Protein AF-0000000085148956 (afdb_homodimer)

InterPro domains:
  IPR012394 Aldehyde dehydrogenase NAD(P)-dependent [PIRSF036492] (7-465)
  IPR012394 Aldehyde dehydrogenase NAD(P)-dependent [PTHR43570] (8-447)
  IPR015590 Aldehyde dehydrogenase domain [PF00171] (9-443)
  IPR016161 Aldehyde/histidinol dehydrogenase [SSF53720] (9-468)
  IPR016162 Aldehyde dehydrogenase, N-terminal [G3DSA:3.40.605.10] (20-441)
  IPR016163 Aldehyde dehydrogenase, C-terminal [G3DSA:3.40.309.10] (222-423)
  IPR029510 Aldehyde dehydrogenase, glutamic acid active site [PS00687] (218-225)

Secondary structure (DSSP, 8-state):
-HHHHHHHHHHHHHHHHHHHHHHHHSSS--HHHHHHHHHHHHHHHHHTHHHHHHHHHHHHS---HHHHIIIIIHHHHHHHHHHHHHHHHHHS-EEE--HHHHTTSEEEEEEEE-SEEEEE--SSSTTHHHHHHHHHHHHTT-EEEEE--TT-HHHHHHHHHHHHTT--TTTEEEE---HHHHHHHHTS--SEEEEES-HHHHHHHHHHHHTTT--EEEE-----EEEE-TTS-HHHHHHHHHHHHHGGGG--TTS--EEEEEGGGHHHHHHHHHHHHHHHSSSGGG-SSSPPPSSHHHHHHHHHHHHHHHHTT-EEEESSSSPPP-TTS--PPEEEES--TTSHHHHS---SSEEEEEEESSHHHHHHHHHTSPPPSEEEEE---HHHHHHHHHH---SEEEES-SSGGGG-TTS-B---GGGEE--BSHHHHHHHTEEEEEEEE--S---GGGGSSSP--HHHHHHHHHHT-/-HHHHHHHHHHHHHHHHHHHHHHHHSSS--HHHHHHHHHHHHHHHHHTHHHHHHHHHHHHS---HHHHIIIIIHHHHHHHHHHHHHHHHHHSPEEE--HHHHTTSEEEEEEEE-SEEEEE--SSSTTHHHHHHHHHHHHTT-EEEEE--TT-HHHHHHHHHHHHTT--TTTEEEE---HHHHHHHHTS--SEEEEES-HHHHHHHHHHHHTTT--EEEE-----EEEE-TTS-HHHHHHHHHHHHHGGGG--TTS--EEEEEGGGHHHHHHHHHHHHHHHSSSGGG-SSSPPPSSHHHHHHHHHHHHHHHHTT-EEEESSSSPPP-SSS--PPEEEES--TTSHHHHS---SSEEEEEEESSHHHHHHHHHTSPPPSEEEEE---HHHHHHHHHH---SEEEES-SSGGGG-TTS-B---GGGEE--BSHHHHHHHTEEEEEEEE--S---GGGGSSSP--HHHHHHHHHHT-

Organism: Shewanella frigidimarina (strain NCIMB 400) (NCBI:txid318167)

Nearest PDB structures (foldseek):
  4qgk-assembly1_B  TM=9.631E-01  e=7.681E-47  Homo sapiens
  8bb8-assembly1_A  TM=9.637E-01  e=1.431E-45  Homo sapiens
  4l2o-assembly1_B  TM=9.640E-01  e=5.542E-45  Homo sapiens
  4h7n-assembly1_D  TM=8.938E-01  e=2.015E-32  Trichormus variabilis ATCC 29413
  8hap-assembly1_A  TM=9.141E-01  e=5.790E-31  Sulfurisphaera tokodaii

Sequence (946 aa):
MNMAVDNNQTQLRQLLTDQRARFQSNPAPSYQSRVDKLTQLKQALLDYQQPIIDALINDYGHRSPNDTIISDIMPCVNNINYTIKHLKSWMKPSRRHAGLLLSPSKVSVQYQPLGVIGIIVPWNFPVMLSMGPLTTAIAAGNGAMLKMSEFTPATNAVLRKMLATIFDSNEVELVEGEADVAAAFSALPFDHILFTGSTVVGRHVMRAAADNLTPVTLELGGKSPAIIAPDMPIDTAVERLIFGKCLNAGQICVAPDYVLCPAEKVDAFIAAYQRRFNKMYPNFDTNQDYGNIINDRQYQRLLAVLEDAKAKGATITSAIDGPISITQRKIATQLVTHTTDDMLIMQDEIFGPILPIISYQSVDEAIGYINRNDRPLALYLMSFEQQTQQQVLQQTHSGGVCINDTVFHVAADDAPFGGIGPSGMGHYHGKEGFLTFSHAKTILNSGKINTGIFVHPPYGGVIQKLLIKFFLRMNMAVDNNQTQLRQLLTDQRARFQSNPAPSYQSRVDKLTQLKQALLDYQQPIIDALINDYGHRSPNDTIISDIMPCVNNINYTIKHLKSWMKPSRRHAGLLLSPSKVSVQYQPLGVIGIIVPWNFPVMLSMGPLTTAIAAGNGAMLKMSEFTPATNAVLRKMLATIFDSNEVELVEGEADVAAAFSALPFDHILFTGSTVVGRHVMRAAADNLTPVTLELGGKSPAIIAPDMPIDTAVERLIFGKCLNAGQICVAPDYVLCPAEKVDAFIAAYQRRFNKMYPNFDTNQDYGNIINDRQYQRLLAVLEDAKAKGATITSAIDGPISITQRKIATQLVTHTTDDMLIMQDEIFGPILPIISYQSVDEAIGYINRNDRPLALYLMSFEQQTQQQVLQQTHSGGVCINDTVFHVAADDAPFGGIGPSGMGHYHGKEGFLTFSHAKTILNSGKINTGIFVHPPYGGVIQKLLIKFFLR

Solvent-accessible surface area (backbone atoms only — not comparable to full-atom values): 46995 Å² total; per-residue (Å²): 112,67,64,58,48,51,50,49,44,52,50,51,51,50,49,50,52,47,26,49,52,51,33,67,76,50,56,61,58,50,71,66,61,33,44,52,52,48,52,50,49,45,51,43,53,63,74,40,42,65,61,44,41,53,18,42,21,62,38,24,72,33,45,17,58,64,56,43,42,62,62,20,48,32,53,34,42,44,41,44,54,53,42,61,74,44,44,68,65,69,62,46,66,41,79,32,63,36,56,78,88,44,42,86,29,46,31,30,36,35,67,36,40,60,44,40,33,34,37,39,26,43,62,74,42,51,54,25,60,41,50,43,59,46,47,23,29,37,65,26,40,28,33,35,39,34,40,41,36,67,70,27,56,50,36,50,53,50,50,46,57,50,48,55,76,78,38,54,67,45,40,40,34,77,42,78,44,54,71,68,48,50,54,47,57,40,50,48,74,36,55,27,36,40,38,40,48,54,48,71,56,47,30,50,42,43,34,38,15,14,79,56,51,28,49,69,32,34,39,30,30,32,63,6,41,27,38,45,39,91,80,37,56,54,64,58,45,39,65,37,40,49,55,31,31,47,50,65,28,7,44,40,58,55,16,55,38,31,35,40,30,41,57,91,44,45,69,58,39,53,53,43,41,24,55,51,46,42,65,36,39,52,67,58,95,73,30,66,76,58,27,24,42,61,44,67,67,62,38,51,50,53,52,50,32,52,51,47,30,46,75,70,61,25,46,79,44,59,35,50,91,70,81,74,58,77,86,64,44,36,62,67,42,32,37,31,33,66,74,52,75,86,29,57,66,63,67,48,66,68,61,33,33,49,36,41,46,42,67,37,90,42,73,65,53,47,48,51,55,54,68,75,45,76,39,14,24,26,38,26,36,26,55,88,49,65,67,60,52,50,50,52,61,56,69,51,69,46,8,27,31,21,32,44,36,44,57,59,56,73,70,27,46,56,38,45,48,35,19,37,56,66,2,16,35,56,49,29,43,42,67,47,16,28,49,62,39,26,42,66,23,28,34,26,42,37,63,92,72,70,62,66,63,61,76,42,59,62,76,83,46,69,65,43,52,51,51,51,55,59,50,65,104,112,68,62,62,48,48,49,47,43,52,51,52,52,50,48,50,51,46,25,49,54,50,33,66,76,49,56,61,58,52,72,65,60,34,47,51,52,48,51,50,50,46,51,43,53,63,74,40,42,66,62,45,41,54,18,43,20,60,37,25,73,34,44,18,59,65,56,42,42,61,63,21,48,34,52,34,42,45,41,45,54,54,42,60,74,44,43,69,65,67,63,47,65,42,80,34,63,36,55,80,87,42,41,87,30,45,30,32,36,36,68,36,39,59,44,39,34,36,37,37,26,43,60,74,42,51,54,25,60,42,50,43,59,46,48,23,28,37,65,26,42,28,33,36,40,35,39,42,37,67,71,28,57,50,38,49,53,50,50,47,55,52,47,56,75,78,36,54,68,46,41,42,34,77,41,79,45,54,71,67,49,49,54,49,57,41,50,47,74,38,56,27,35,38,39,43,49,52,50,71,57,47,29,51,41,41,34,38,15,14,80,56,53,27,50,69,31,34,40,30,29,32,62,7,42,27,39,46,39,92,81,38,57,55,64,59,46,38,65,37,39,49,55,32,30,47,50,67,29,6,44,39,59,54,17,56,39,32,34,40,29,40,57,90,43,47,68,59,39,54,55,42,42,25,56,51,45,42,65,34,39,53,67,59,94,72,32,66,75,58,25,25,42,59,42,67,68,62,38,52,50,53,52,50,32,52,50,46,30,46,74,71,60,26,46,78,44,60,35,52,89,72,82,74,57,78,86,63,44,36,62,66,43,31,38,31,32,66,74,52,76,86,31,59,67,63,67,48,64,67,62,33,33,51,37,39,46,42,67,36,90,42,73,67,54,47,46,51,56,54,68,75,46,77,38,13,26,26,37,28,36,28,55,85,48,65,69,59,53,50,50,53,61,57,68,51,70,47,8,27,32,22,32,45,37,43,56,57,56,73,70,26,47,56,38,44,46,36,20,38,56,67,2,17,36,55,52,29,42,44,66,46,17,27,50,63,38,27,41,66,22,26,34,26,41,38,63,93,71,69,64,67,65,61,76,41,58,61,76,85,46,69,66,43,52,50,52,52,55,58,51,66,106

Radius of gyration: 29.48 Å; Cα contacts (8 Å, |Δi|>4): 2085; chains: 2; bounding box: 59×90×70 Å

Structure (mmCIF, N/CA/C/O backbone):
data_AF-0000000085148956-model_v1
#
loop_
_entity.id
_entity.type
_entity.pdbx_description
1 polymer 'Aldehyde dehydrogenase'
#
loop_
_atom_site.group_PDB
_atom_site.id
_atom_site.type_symbol
_atom_site.label_atom_id
_atom_site.label_alt_id
_atom_site.label_comp_id
_atom_site.label_asym_id
_atom_site.label_entity_id
_atom_site.label_seq_id
_atom_site.pdbx_PDB_ins_code
_atom_site.Cartn_x
_atom_site.Cartn_y
_atom_site.Cartn_z
_atom_site.occupancy
_atom_site.B_iso_or_equiv
_atom_site.auth_seq_id
_atom_site.auth_comp_id
_atom_site.auth_asym_id
_atom_site.auth_atom_id
_atom_site.pdbx_PDB_model_num
ATOM 1 N N . MET A 1 1 ? 28.422 -18.906 16 1 37.22 1 MET A N 1
ATOM 2 C CA . MET A 1 1 ? 27.078 -18.703 15.477 1 37.22 1 MET A CA 1
ATOM 3 C C . MET A 1 1 ? 26.641 -17.266 15.664 1 37.22 1 MET A C 1
ATOM 5 O O . MET A 1 1 ? 26.094 -16.641 14.734 1 37.22 1 MET A O 1
ATOM 9 N N . ASN A 1 2 ? 27.078 -16.703 16.891 1 45.78 2 ASN A N 1
ATOM 10 C CA . ASN A 1 2 ? 26.75 -15.32 17.234 1 45.78 2 ASN A CA 1
ATOM 11 C C . ASN A 1 2 ? 27.672 -14.328 16.516 1 45.78 2 ASN A C 1
ATOM 13 O O . ASN A 1 2 ? 27.219 -13.281 16.062 1 45.78 2 ASN A O 1
ATOM 17 N N . MET A 1 3 ? 29 -14.82 16.375 1 46.84 3 MET A N 1
ATOM 18 C CA . MET A 1 3 ? 29.938 -13.891 15.773 1 46.84 3 MET A CA 1
ATOM 19 C C . MET A 1 3 ? 29.703 -13.766 14.273 1 46.84 3 MET A C 1
ATOM 21 O O . MET A 1 3 ? 29.844 -12.672 13.711 1 46.84 3 MET A O 1
ATOM 25 N N . ALA A 1 4 ? 29.438 -14.773 13.688 1 51.69 4 ALA A N 1
ATOM 26 C CA . ALA A 1 4 ? 29.188 -14.789 12.25 1 51.69 4 ALA A CA 1
ATOM 27 C C . ALA A 1 4 ? 27.922 -13.992 11.914 1 51.69 4 ALA A C 1
ATOM 29 O O . ALA A 1 4 ? 27.906 -13.25 10.922 1 51.69 4 ALA A O 1
ATOM 30 N N . VAL A 1 5 ? 26.906 -14.188 12.789 1 61.81 5 VAL A N 1
ATOM 31 C CA . VAL A 1 5 ? 25.672 -13.438 12.617 1 61.81 5 VAL A CA 1
ATOM 32 C C . VAL A 1 5 ? 25.953 -11.945 12.789 1 61.81 5 VAL A C 1
ATOM 34 O O . VAL A 1 5 ? 25.453 -11.125 12.016 1 61.81 5 VAL A O 1
ATOM 37 N N . ASP A 1 6 ? 26.781 -11.703 13.766 1 71.81 6 ASP A N 1
ATOM 38 C CA . ASP A 1 6 ? 27.125 -10.305 14.031 1 71.81 6 ASP A CA 1
ATOM 39 C C . ASP A 1 6 ? 27.891 -9.695 12.859 1 71.81 6 ASP A C 1
ATOM 41 O O . ASP A 1 6 ? 27.672 -8.531 12.5 1 71.81 6 ASP A O 1
ATOM 45 N N . ASN A 1 7 ? 28.672 -10.516 12.227 1 77.81 7 ASN A N 1
ATOM 46 C CA . ASN A 1 7 ? 29.453 -10.023 11.094 1 77.81 7 ASN A CA 1
ATOM 47 C C . ASN A 1 7 ? 28.578 -9.805 9.859 1 77.81 7 ASN A C 1
ATOM 49 O O . ASN A 1 7 ? 28.734 -8.805 9.156 1 77.81 7 ASN A O 1
ATOM 53 N N . ASN A 1 8 ? 27.625 -10.641 9.742 1 84.38 8 ASN A N 1
ATOM 54 C CA . ASN A 1 8 ? 26.703 -10.5 8.617 1 84.38 8 ASN A CA 1
ATOM 55 C C . ASN A 1 8 ? 25.797 -9.273 8.781 1 84.38 8 ASN A C 1
ATOM 57 O O . ASN A 1 8 ? 25.578 -8.539 7.824 1 84.38 8 ASN A O 1
ATOM 61 N N . GLN A 1 9 ? 25.391 -9.125 10 1 89.06 9 GLN A N 1
ATOM 62 C CA . GLN A 1 9 ? 24.531 -7.98 10.273 1 89.06 9 GLN A CA 1
ATOM 63 C C . GLN A 1 9 ? 25.266 -6.668 10.023 1 89.06 9 GLN A C 1
ATOM 65 O O . GLN A 1 9 ? 24.703 -5.738 9.445 1 89.06 9 GLN A O 1
ATOM 70 N N . THR A 1 10 ? 26.5 -6.645 10.477 1 92.12 10 THR A N 1
ATOM 71 C CA . THR A 1 10 ? 27.297 -5.438 10.297 1 92.12 10 THR A CA 1
ATOM 72 C C . THR A 1 10 ? 27.562 -5.172 8.812 1 92.12 10 THR A C 1
ATOM 74 O O . THR A 1 10 ? 27.469 -4.027 8.359 1 92.12 10 THR A O 1
ATOM 77 N N . GLN A 1 11 ? 27.828 -6.215 8.094 1 94.38 11 GLN A N 1
ATOM 78 C CA . GLN A 1 11 ? 28.078 -6.078 6.664 1 94.38 11 GLN A CA 1
ATOM 79 C C . GLN A 1 11 ? 26.828 -5.613 5.922 1 94.38 11 GLN A C 1
ATOM 81 O O . GLN A 1 11 ? 26.906 -4.766 5.031 1 94.38 11 GLN A O 1
ATOM 86 N N . LEU A 1 12 ? 25.75 -6.195 6.266 1 97.19 12 LEU A N 1
ATOM 87 C CA . LEU A 1 12 ? 24.484 -5.816 5.641 1 97.19 12 LEU A CA 1
ATOM 88 C C . LEU A 1 12 ? 24.141 -4.355 5.93 1 97.19 12 LEU A C 1
ATOM 90 O O . LEU A 1 12 ? 23.703 -3.631 5.039 1 97.19 12 LEU A O 1
ATOM 94 N N . ARG A 1 13 ? 24.359 -3.9 7.148 1 97.12 13 ARG A N 1
ATOM 95 C CA . ARG A 1 13 ? 24.094 -2.514 7.527 1 97.12 13 ARG A CA 1
ATOM 96 C C . ARG A 1 13 ? 25 -1.56 6.746 1 97.12 13 ARG A C 1
ATOM 98 O O . ARG A 1 13 ? 24.547 -0.492 6.316 1 97.12 13 ARG A O 1
ATOM 105 N N . GLN A 1 14 ? 26.25 -1.973 6.617 1 97.44 14 GLN A N 1
ATOM 106 C CA . GLN A 1 14 ? 27.188 -1.139 5.863 1 97.44 14 GLN A CA 1
ATOM 107 C C . GLN A 1 14 ? 26.766 -1.031 4.402 1 97.44 14 GLN A C 1
ATOM 109 O O . GLN A 1 14 ? 26.844 0.047 3.807 1 97.44 14 GLN A O 1
ATOM 114 N N . LEU A 1 15 ? 26.391 -2.176 3.867 1 97.5 15 LEU A N 1
ATOM 115 C CA . LEU A 1 15 ? 25.938 -2.189 2.482 1 97.5 15 LEU A CA 1
ATOM 116 C C . LEU A 1 15 ? 24.75 -1.245 2.289 1 97.5 15 LEU A C 1
ATOM 118 O O . LEU A 1 15 ? 24.719 -0.468 1.332 1 97.5 15 LEU A O 1
ATOM 122 N N . LEU A 1 16 ? 23.766 -1.281 3.172 1 98.31 16 LEU A N 1
ATOM 123 C CA . LEU A 1 16 ? 22.609 -0.399 3.074 1 98.31 16 LEU A CA 1
ATOM 124 C C . LEU A 1 16 ? 23.031 1.061 3.23 1 98.31 16 LEU A C 1
ATOM 126 O O . LEU A 1 16 ? 22.516 1.932 2.516 1 98.31 16 LEU A O 1
ATOM 130 N N . THR A 1 17 ? 23.891 1.352 4.172 1 97.69 17 THR A N 1
ATOM 131 C CA . THR A 1 17 ? 24.391 2.707 4.387 1 97.69 17 THR A CA 1
ATOM 132 C C . THR A 1 17 ? 25.031 3.254 3.111 1 97.69 17 THR A C 1
ATOM 134 O O . THR A 1 17 ? 24.797 4.402 2.734 1 97.69 17 THR A O 1
ATOM 137 N N . ASP A 1 18 ? 25.859 2.398 2.463 1 97.94 18 ASP A N 1
ATOM 138 C CA . ASP A 1 18 ? 26.516 2.799 1.223 1 97.94 18 ASP A CA 1
ATOM 139 C C . ASP A 1 18 ? 25.484 3.066 0.122 1 97.94 18 ASP A C 1
ATOM 141 O O . ASP A 1 18 ? 25.609 4.031 -0.635 1 97.94 18 ASP A O 1
ATOM 145 N N . GLN A 1 19 ? 24.531 2.217 -0.02 1 98.06 19 GLN A N 1
ATOM 146 C CA . GLN A 1 19 ? 23.484 2.398 -1.025 1 98.06 19 GLN A CA 1
ATOM 147 C C . GLN A 1 19 ? 22.672 3.66 -0.751 1 98.06 19 GLN A C 1
ATOM 149 O O . GLN A 1 19 ? 22.297 4.371 -1.683 1 98.06 19 GLN A O 1
ATOM 154 N N . ARG A 1 20 ? 22.359 3.941 0.477 1 97.12 20 ARG A N 1
ATOM 155 C CA . ARG A 1 20 ? 21.641 5.148 0.847 1 97.12 20 ARG A CA 1
ATOM 156 C C . ARG A 1 20 ? 22.422 6.398 0.483 1 97.12 20 ARG A C 1
ATOM 158 O O . ARG A 1 20 ? 21.859 7.383 0.003 1 97.12 20 ARG A O 1
ATOM 165 N N . ALA A 1 21 ? 23.719 6.355 0.776 1 96.81 21 ALA A N 1
ATOM 166 C CA . ALA A 1 21 ? 24.578 7.484 0.431 1 96.81 21 ALA A CA 1
ATOM 167 C C . ALA A 1 21 ? 24.562 7.742 -1.073 1 96.81 21 ALA A C 1
ATOM 169 O O . ALA A 1 21 ? 24.484 8.891 -1.512 1 96.81 21 ALA A O 1
ATOM 170 N N . ARG A 1 22 ? 24.656 6.676 -1.801 1 96.5 22 ARG A N 1
ATOM 171 C CA . ARG A 1 22 ? 24.594 6.809 -3.252 1 96.5 22 ARG A CA 1
ATOM 172 C C . ARG A 1 22 ? 23.25 7.402 -3.689 1 96.5 22 ARG A C 1
ATOM 174 O O . ARG A 1 22 ? 23.219 8.281 -4.551 1 96.5 22 ARG A O 1
ATOM 181 N N . PHE A 1 23 ? 22.172 6.938 -3.156 1 96.44 23 PHE A N 1
ATOM 182 C CA . PHE A 1 23 ? 20.844 7.441 -3.482 1 96.44 23 PHE A CA 1
ATOM 183 C C . PHE A 1 23 ? 20.734 8.93 -3.172 1 96.44 23 PHE A C 1
ATOM 185 O O . PHE A 1 23 ? 20.188 9.695 -3.973 1 96.44 23 PHE A O 1
ATOM 192 N N . GLN A 1 24 ? 21.203 9.32 -2.031 1 94.25 24 GLN A N 1
ATOM 193 C CA . GLN A 1 24 ? 21.109 10.703 -1.584 1 94.25 24 GLN A CA 1
ATOM 194 C C . GLN A 1 24 ? 21.875 11.633 -2.518 1 94.25 24 GLN A C 1
ATOM 196 O O . GLN A 1 24 ? 21.5 12.797 -2.688 1 94.25 24 GLN A O 1
ATOM 201 N N . SER A 1 25 ? 22.922 11.078 -3.115 1 94 25 SER A N 1
ATOM 202 C CA . SER A 1 25 ? 23.719 11.883 -4.031 1 94 25 SER A CA 1
ATOM 203 C C . SER A 1 25 ? 22.969 12.133 -5.34 1 94 25 SER A C 1
ATOM 205 O O . SER A 1 25 ? 23.266 13.094 -6.055 1 94 25 SER A O 1
ATOM 207 N N . ASN A 1 26 ? 22.047 11.266 -5.68 1 93.56 26 ASN A N 1
ATOM 208 C CA . ASN A 1 26 ? 21.172 11.406 -6.836 1 93.56 26 ASN A CA 1
ATOM 209 C C . ASN A 1 26 ? 19.781 10.859 -6.539 1 93.56 26 ASN A C 1
ATOM 211 O O . ASN A 1 26 ? 19.391 9.82 -7.078 1 93.56 26 ASN A O 1
ATOM 215 N N . PRO A 1 27 ? 18.969 11.656 -5.82 1 94.56 27 PRO A N 1
ATOM 216 C CA . PRO A 1 27 ? 17.719 11.125 -5.266 1 94.56 27 PRO A CA 1
ATOM 217 C C . PRO A 1 27 ? 16.594 11.062 -6.293 1 94.56 27 PRO A C 1
ATOM 219 O O . PRO A 1 27 ? 15.508 10.547 -6 1 94.56 27 PRO A O 1
ATOM 222 N N . ALA A 1 28 ? 16.797 11.531 -7.52 1 94.25 28 ALA A N 1
ATOM 223 C CA . ALA A 1 28 ? 15.805 11.5 -8.594 1 94.25 28 ALA A CA 1
ATOM 224 C C . ALA A 1 28 ? 16.469 11.227 -9.938 1 94.25 28 ALA A C 1
ATOM 226 O O . ALA A 1 28 ? 16.5 12.102 -10.812 1 94.25 28 ALA A O 1
ATOM 227 N N . PRO A 1 29 ? 16.922 10 -10.102 1 96.44 29 PRO A N 1
ATOM 228 C CA . PRO A 1 29 ? 17.562 9.711 -11.383 1 96.44 29 PRO A CA 1
ATOM 229 C C . PRO A 1 29 ? 16.688 10.062 -12.578 1 96.44 29 PRO A C 1
ATOM 231 O O . PRO A 1 29 ? 15.453 9.977 -12.492 1 96.44 29 PRO A O 1
ATOM 234 N N . SER A 1 30 ? 17.297 10.414 -13.672 1 97.25 30 SER A N 1
ATOM 235 C CA . SER A 1 30 ? 16.594 10.844 -14.875 1 97.25 30 SER A CA 1
ATOM 236 C C . SER A 1 30 ? 15.93 9.672 -15.578 1 97.25 30 SER A C 1
ATOM 238 O O . SER A 1 30 ? 16.266 8.516 -15.312 1 97.25 30 SER A O 1
ATOM 240 N N . TYR A 1 31 ? 14.977 10.023 -16.453 1 98.19 31 TYR A N 1
ATOM 241 C CA . TYR A 1 31 ? 14.328 9.039 -17.312 1 98.19 31 TYR A CA 1
ATOM 242 C C . TYR A 1 31 ? 15.352 8.227 -18.078 1 98.19 31 TYR A C 1
ATOM 244 O O . TYR A 1 31 ? 15.289 6.992 -18.094 1 98.19 31 TYR A O 1
ATOM 252 N N . GLN A 1 32 ? 16.359 8.852 -18.672 1 98.5 32 GLN A N 1
ATOM 253 C CA . GLN A 1 32 ? 17.344 8.188 -19.531 1 98.5 32 GLN A CA 1
ATOM 254 C C . GLN A 1 32 ? 18.188 7.219 -18.719 1 98.5 32 GLN A C 1
ATOM 256 O O . GLN A 1 32 ? 18.484 6.109 -19.172 1 98.5 32 GLN A O 1
ATOM 261 N N . SER A 1 33 ? 18.609 7.641 -17.531 1 98 33 SER A N 1
ATOM 262 C CA . SER A 1 33 ? 19.391 6.77 -16.672 1 98 33 SER A CA 1
ATOM 263 C C . SER A 1 33 ? 18.641 5.488 -16.344 1 98 33 SER A C 1
ATOM 265 O O . SER A 1 33 ? 19.219 4.398 -16.344 1 98 33 SER A O 1
ATOM 267 N N . ARG A 1 34 ? 17.359 5.586 -16.047 1 98.62 34 ARG A N 1
ATOM 268 C CA . ARG A 1 34 ? 16.516 4.445 -15.719 1 98.62 34 ARG A CA 1
ATOM 269 C C . ARG A 1 34 ? 16.375 3.506 -16.906 1 98.62 34 ARG A C 1
ATOM 271 O O . ARG A 1 34 ? 16.562 2.293 -16.781 1 98.62 34 ARG A O 1
ATOM 278 N N . VAL A 1 35 ? 16.125 4.082 -18.094 1 98.81 35 VAL A N 1
ATOM 279 C CA . VAL A 1 35 ? 15.938 3.307 -19.312 1 98.81 35 VAL A CA 1
ATOM 280 C C . VAL A 1 35 ? 17.234 2.594 -19.672 1 98.81 35 VAL A C 1
ATOM 282 O O . VAL A 1 35 ? 17.219 1.432 -20.078 1 98.81 35 VAL A O 1
ATOM 285 N N . ASP A 1 36 ? 18.359 3.248 -19.531 1 98.81 36 ASP A N 1
ATOM 286 C CA . ASP A 1 36 ? 19.656 2.656 -19.844 1 98.81 36 ASP A CA 1
ATOM 287 C C . ASP A 1 36 ? 19.922 1.424 -18.984 1 98.81 36 ASP A C 1
ATOM 289 O O . ASP A 1 36 ? 20.359 0.387 -19.484 1 98.81 36 ASP A O 1
ATOM 293 N N . LYS A 1 37 ? 19.672 1.521 -17.766 1 98.69 37 LYS A N 1
ATOM 294 C CA . LYS A 1 37 ? 19.906 0.409 -16.844 1 98.69 37 LYS A CA 1
ATOM 295 C C . LYS A 1 37 ? 18.984 -0.764 -17.156 1 98.69 37 LYS A C 1
ATOM 297 O O . LYS A 1 37 ? 19.406 -1.921 -17.125 1 98.69 37 LYS A O 1
ATOM 302 N N . LEU A 1 38 ? 17.719 -0.477 -17.469 1 98.88 38 LEU A N 1
ATOM 303 C CA . LEU A 1 38 ? 16.766 -1.524 -17.812 1 98.88 38 LEU A CA 1
ATOM 304 C C . LEU A 1 38 ? 17.172 -2.207 -19.125 1 98.88 38 LEU A C 1
ATOM 306 O O . LEU A 1 38 ? 17.031 -3.426 -19.25 1 98.88 38 LEU A O 1
ATOM 310 N N . THR A 1 39 ? 17.625 -1.406 -20.047 1 98.88 39 THR A N 1
ATOM 311 C CA . THR A 1 39 ? 18.094 -1.952 -21.328 1 98.88 39 THR A CA 1
ATOM 312 C C . THR A 1 39 ? 19.297 -2.873 -21.109 1 98.88 39 THR A C 1
ATOM 314 O O . THR A 1 39 ? 19.359 -3.961 -21.688 1 98.88 39 THR A O 1
ATOM 317 N N . GLN A 1 40 ? 20.172 -2.471 -20.281 1 98.88 40 GLN A N 1
ATOM 318 C CA . GLN A 1 40 ? 21.328 -3.297 -19.938 1 98.88 40 GLN A CA 1
ATOM 319 C C . GLN A 1 40 ? 20.906 -4.574 -19.219 1 98.88 40 GLN A C 1
ATOM 321 O O . GLN A 1 40 ? 21.484 -5.641 -19.453 1 98.88 40 GLN A O 1
ATOM 326 N N . LEU A 1 41 ? 19.953 -4.438 -18.375 1 98.81 41 LEU A N 1
ATOM 327 C CA . LEU A 1 41 ? 19.453 -5.605 -17.656 1 98.81 41 LEU A CA 1
ATOM 328 C C . LEU A 1 41 ? 18.844 -6.621 -18.609 1 98.81 41 LEU A C 1
ATOM 330 O O . LEU A 1 41 ? 19.109 -7.82 -18.5 1 98.81 41 LEU A O 1
ATOM 334 N N . LYS A 1 42 ? 18.078 -6.164 -19.578 1 98.69 42 LYS A N 1
ATOM 335 C CA . LYS A 1 42 ? 17.516 -7.043 -20.594 1 98.69 42 LYS A CA 1
ATOM 336 C C . LYS A 1 42 ? 18.625 -7.762 -21.359 1 98.69 42 LYS A C 1
ATOM 338 O O . LYS A 1 42 ? 18.578 -8.984 -21.531 1 98.69 42 LYS A O 1
ATOM 343 N N . GLN A 1 43 ? 19.594 -7.008 -21.766 1 98.69 43 GLN A N 1
ATOM 344 C CA . GLN A 1 43 ? 20.688 -7.586 -22.531 1 98.69 43 GLN A CA 1
ATOM 345 C C . GLN A 1 43 ? 21.453 -8.609 -21.719 1 98.69 43 GLN A C 1
ATOM 347 O O . GLN A 1 43 ? 21.828 -9.672 -22.234 1 98.69 43 GLN A O 1
ATOM 352 N N . ALA A 1 44 ? 21.688 -8.297 -20.5 1 98.75 44 ALA A N 1
ATOM 353 C CA . ALA A 1 44 ? 22.391 -9.227 -19.625 1 98.75 44 ALA A CA 1
ATOM 354 C C . ALA A 1 44 ? 21.625 -10.531 -19.453 1 98.75 44 ALA A C 1
ATOM 356 O O . ALA A 1 44 ? 22.203 -11.617 -19.469 1 98.75 44 ALA A O 1
ATOM 357 N N . LEU A 1 45 ? 20.312 -10.438 -19.297 1 98.62 45 LEU A N 1
ATOM 358 C CA . LEU A 1 45 ? 19.469 -11.625 -19.172 1 98.62 45 LEU A CA 1
ATOM 359 C C . LEU A 1 45 ? 19.594 -12.508 -20.422 1 98.62 45 LEU A C 1
ATOM 361 O O . LEU A 1 45 ? 19.656 -13.734 -20.312 1 98.62 45 LEU A O 1
ATOM 365 N N . LEU A 1 46 ? 19.625 -11.891 -21.547 1 98.06 46 LEU A N 1
ATOM 366 C CA . LEU A 1 46 ? 19.734 -12.617 -22.797 1 98.06 46 LEU A CA 1
ATOM 367 C C . LEU A 1 46 ? 21.125 -13.234 -22.953 1 98.06 46 LEU A C 1
ATOM 369 O O . LEU A 1 46 ? 21.25 -14.391 -23.375 1 98.06 46 LEU A O 1
ATOM 373 N N . ASP A 1 47 ? 22.156 -12.484 -22.578 1 98.38 47 ASP A N 1
ATOM 374 C CA . ASP A 1 47 ? 23.531 -12.945 -22.688 1 98.38 47 ASP A CA 1
ATOM 375 C C . ASP A 1 47 ? 23.797 -14.109 -21.734 1 98.38 47 ASP A C 1
ATOM 377 O O . ASP A 1 47 ? 24.594 -15 -22.047 1 98.38 47 ASP A O 1
ATOM 381 N N . TYR A 1 48 ? 23.141 -14.133 -20.609 1 98.56 48 TYR A N 1
ATOM 382 C CA . TYR A 1 48 ? 23.406 -15.141 -19.594 1 98.56 48 TYR A CA 1
ATOM 383 C C . TYR A 1 48 ? 22.344 -16.234 -19.625 1 98.56 48 TYR A C 1
ATOM 385 O O . TYR A 1 48 ? 22.219 -17.016 -18.688 1 98.56 48 TYR A O 1
ATOM 393 N N . GLN A 1 49 ? 21.531 -16.328 -20.641 1 98.12 49 GLN A N 1
ATOM 394 C CA . GLN A 1 49 ? 20.422 -17.266 -20.734 1 98.12 49 GLN A CA 1
ATOM 395 C C . GLN A 1 49 ? 20.906 -18.703 -20.469 1 98.12 49 GLN A C 1
ATOM 397 O O . GLN A 1 49 ? 20.375 -19.375 -19.594 1 98.12 49 GLN A O 1
ATOM 402 N N . GLN A 1 50 ? 21.953 -19.141 -21.188 1 98.5 50 GLN A N 1
ATOM 403 C CA . GLN A 1 50 ? 22.422 -20.516 -21.047 1 98.5 50 GLN A CA 1
ATOM 404 C C . GLN A 1 50 ? 23.047 -20.75 -19.688 1 98.5 50 GLN A C 1
ATOM 406 O O . GLN A 1 50 ? 22.766 -21.75 -19.031 1 98.5 50 GLN A O 1
ATOM 411 N N . PRO A 1 51 ? 23.906 -19.781 -19.172 1 98.81 51 PRO A N 1
ATOM 412 C CA . PRO A 1 51 ? 24.422 -19.938 -17.812 1 98.81 51 PRO A CA 1
ATOM 413 C C . PRO A 1 51 ? 23.312 -20.062 -16.781 1 98.81 51 PRO A C 1
ATOM 415 O O . PRO A 1 51 ? 23.422 -20.844 -15.828 1 98.81 51 PRO A O 1
ATOM 418 N N . ILE A 1 52 ? 22.234 -19.375 -16.922 1 98.88 52 ILE A N 1
ATOM 419 C CA . ILE A 1 52 ? 21.094 -19.422 -15.992 1 98.88 52 ILE A CA 1
ATOM 420 C C . ILE A 1 52 ? 20.422 -20.797 -16.094 1 98.88 52 ILE A C 1
ATOM 422 O O . ILE A 1 52 ? 20.125 -21.422 -15.07 1 98.88 52 ILE A O 1
ATOM 426 N N . ILE A 1 53 ? 20.203 -21.266 -17.312 1 98.69 53 ILE A N 1
ATOM 427 C CA . ILE A 1 53 ? 19.594 -22.562 -17.547 1 98.69 53 ILE A CA 1
ATOM 428 C C . ILE A 1 53 ? 20.422 -23.641 -16.859 1 98.69 53 ILE A C 1
ATOM 430 O O . ILE A 1 53 ? 19.891 -24.453 -16.094 1 98.69 53 ILE A O 1
ATOM 434 N N . ASP A 1 54 ? 21.75 -23.609 -17.094 1 98.81 54 ASP A N 1
ATOM 435 C CA . ASP A 1 54 ? 22.656 -24.625 -16.547 1 98.81 54 ASP A CA 1
ATOM 436 C C . ASP A 1 54 ? 22.672 -24.578 -15.016 1 98.81 54 ASP A C 1
ATOM 438 O O . ASP A 1 54 ? 22.688 -25.609 -14.352 1 98.81 54 ASP A O 1
ATOM 442 N N . ALA A 1 55 ? 22.641 -23.391 -14.477 1 98.88 55 ALA A N 1
ATOM 443 C CA . ALA A 1 55 ? 22.656 -23.219 -13.023 1 98.88 55 ALA A CA 1
ATOM 444 C C . ALA A 1 55 ? 21.391 -23.781 -12.391 1 98.88 55 ALA A C 1
ATOM 446 O O . ALA A 1 55 ? 21.469 -24.438 -11.344 1 98.88 55 ALA A O 1
ATOM 447 N N . LEU A 1 56 ? 20.281 -23.578 -12.992 1 98.75 56 LEU A N 1
ATOM 448 C CA . LEU A 1 56 ? 19.016 -24.078 -12.445 1 98.75 56 LEU A CA 1
ATOM 449 C C . LEU A 1 56 ? 18.953 -25.594 -12.555 1 98.75 56 LEU A C 1
ATOM 451 O O . LEU A 1 56 ? 18.422 -26.266 -11.656 1 98.75 56 LEU A O 1
ATOM 455 N N . ILE A 1 57 ? 19.484 -26.156 -13.664 1 98.44 57 ILE A N 1
ATOM 456 C CA . ILE A 1 57 ? 19.578 -27.609 -13.781 1 98.44 57 ILE A CA 1
ATOM 457 C C . ILE A 1 57 ? 20.422 -28.156 -12.633 1 98.44 57 ILE A C 1
ATOM 459 O O . ILE A 1 57 ? 20.062 -29.156 -12 1 98.44 57 ILE A O 1
ATOM 463 N N . ASN A 1 58 ? 21.469 -27.469 -12.367 1 98.31 58 ASN A N 1
ATOM 464 C CA . ASN A 1 58 ? 22.359 -27.891 -11.297 1 98.31 58 ASN A CA 1
ATOM 465 C C . ASN A 1 58 ? 21.672 -27.797 -9.938 1 98.31 58 ASN A C 1
ATOM 467 O O . ASN A 1 58 ? 21.75 -28.734 -9.133 1 98.31 58 ASN A O 1
ATOM 471 N N . ASP A 1 59 ? 20.984 -26.766 -9.633 1 98.31 59 ASP A N 1
ATOM 472 C CA . ASP A 1 59 ? 20.328 -26.547 -8.344 1 98.31 59 ASP A CA 1
ATOM 473 C C . ASP A 1 59 ? 19.219 -27.547 -8.117 1 98.31 59 ASP A C 1
ATOM 475 O O . ASP A 1 59 ? 19.047 -28.062 -7.008 1 98.31 59 ASP A O 1
ATOM 479 N N . TYR A 1 60 ? 18.516 -27.922 -9.172 1 97.12 60 TYR A N 1
ATOM 480 C CA . TYR A 1 60 ? 17.359 -28.797 -9.055 1 97.12 60 TYR A CA 1
ATOM 481 C C . TYR A 1 60 ? 17.766 -30.25 -9.25 1 97.12 60 TYR A C 1
ATOM 483 O O . TYR A 1 60 ? 17 -31.172 -8.922 1 97.12 60 TYR A O 1
ATOM 491 N N . GLY A 1 61 ? 18.938 -30.469 -9.656 1 95.88 61 GLY A N 1
ATOM 492 C CA . GLY A 1 61 ? 19.297 -31.766 -10.219 1 95.88 61 GLY A CA 1
ATOM 493 C C . GLY A 1 61 ? 18.812 -31.953 -11.641 1 95.88 61 GLY A C 1
ATOM 494 O O . GLY A 1 61 ? 19.5 -32.562 -12.461 1 95.88 61 GLY A O 1
ATOM 495 N N . HIS A 1 62 ? 17.641 -31.438 -11.898 1 95.56 62 HIS A N 1
ATOM 496 C CA . HIS A 1 62 ? 17.109 -31.297 -13.25 1 95.56 62 HIS A CA 1
ATOM 497 C C . HIS A 1 62 ? 15.914 -30.359 -13.273 1 95.56 62 HIS A C 1
ATOM 499 O O . HIS A 1 62 ? 15.023 -30.453 -12.43 1 95.56 62 HIS A O 1
ATOM 505 N N . ARG A 1 63 ? 15.898 -29.531 -14.211 1 96.69 63 ARG A N 1
ATOM 506 C CA . ARG A 1 63 ? 14.781 -28.672 -14.586 1 96.69 63 ARG A CA 1
ATOM 507 C C . ARG A 1 63 ? 14.758 -28.422 -16.094 1 96.69 63 ARG A C 1
ATOM 509 O O . ARG A 1 63 ? 15.805 -28.219 -16.703 1 96.69 63 ARG A O 1
ATOM 516 N N . SER A 1 64 ? 13.57 -28.5 -16.656 1 95.94 64 SER A N 1
ATOM 517 C CA . SER A 1 64 ? 13.445 -28.312 -18.094 1 95.94 64 SER A CA 1
ATOM 518 C C . SER A 1 64 ? 14.016 -26.953 -18.531 1 95.94 64 SER A C 1
ATOM 520 O O . SER A 1 64 ? 13.625 -25.922 -17.984 1 95.94 64 SER A O 1
ATOM 522 N N . PRO A 1 65 ? 14.953 -26.953 -19.516 1 96.5 65 PRO A N 1
ATOM 523 C CA . PRO A 1 65 ? 15.422 -25.656 -20.031 1 96.5 65 PRO A CA 1
ATOM 524 C C . PRO A 1 65 ? 14.273 -24.766 -20.516 1 96.5 65 PRO A C 1
ATOM 526 O O . PRO A 1 65 ? 14.297 -23.562 -20.297 1 96.5 65 PRO A O 1
ATOM 529 N N . ASN A 1 66 ? 13.289 -25.406 -21.141 1 94.69 66 ASN A N 1
ATOM 530 C CA . ASN A 1 66 ? 12.148 -24.656 -21.641 1 94.69 66 ASN A CA 1
ATOM 531 C C . ASN A 1 66 ? 11.328 -24.047 -20.516 1 94.69 66 ASN A C 1
ATOM 533 O O . ASN A 1 66 ? 10.812 -22.938 -20.625 1 94.69 66 ASN A O 1
ATOM 537 N N . ASP A 1 67 ? 11.164 -24.797 -19.391 1 95.38 67 ASP A N 1
ATOM 538 C CA . ASP A 1 67 ? 10.492 -24.234 -18.234 1 95.38 67 ASP A CA 1
ATOM 539 C C . ASP A 1 67 ? 11.227 -22.984 -17.734 1 95.38 67 ASP A C 1
ATOM 541 O O . ASP A 1 67 ? 10.594 -21.984 -17.375 1 95.38 67 ASP A O 1
ATOM 545 N N . THR A 1 68 ? 12.57 -23.062 -17.703 1 97.38 68 THR A N 1
ATOM 546 C CA . THR A 1 68 ? 13.391 -21.938 -17.266 1 97.38 68 THR A CA 1
ATOM 547 C C . THR A 1 68 ? 13.203 -20.734 -18.203 1 97.38 68 THR A C 1
ATOM 549 O O . THR A 1 68 ? 12.984 -19.609 -17.734 1 97.38 68 THR A O 1
ATOM 552 N N . ILE A 1 69 ? 13.18 -20.969 -19.453 1 96.12 69 ILE A N 1
ATOM 553 C CA . ILE A 1 69 ? 13.055 -19.891 -20.422 1 96.12 69 ILE A CA 1
ATOM 554 C C . ILE A 1 69 ? 11.672 -19.25 -20.312 1 96.12 69 ILE A C 1
ATOM 556 O O . ILE A 1 69 ? 11.547 -18.031 -20.234 1 96.12 69 ILE A O 1
ATOM 560 N N . ILE A 1 70 ? 10.648 -20.062 -20.203 1 92.81 70 ILE A N 1
ATOM 561 C CA . ILE A 1 70 ? 9.258 -19.609 -20.266 1 92.81 70 ILE A CA 1
ATOM 562 C C . ILE A 1 70 ? 8.867 -18.938 -18.953 1 92.81 70 ILE A C 1
ATOM 564 O O . ILE A 1 70 ? 8.141 -17.938 -18.969 1 92.81 70 ILE A O 1
ATOM 568 N N . SER A 1 71 ? 9.383 -19.422 -17.891 1 94.81 71 SER A N 1
ATOM 569 C CA . SER A 1 71 ? 8.82 -19 -16.609 1 94.81 71 SER A CA 1
ATOM 570 C C . SER A 1 71 ? 9.789 -18.109 -15.852 1 94.81 71 SER A C 1
ATOM 572 O O . SER A 1 71 ? 9.391 -17.422 -14.906 1 94.81 71 SER A O 1
ATOM 574 N N . ASP A 1 72 ? 11.078 -18.031 -16.203 1 96.81 72 ASP A N 1
ATOM 575 C CA . ASP A 1 72 ? 12.039 -17.219 -15.484 1 96.81 72 ASP A CA 1
ATOM 576 C C . ASP A 1 72 ? 12.578 -16.094 -16.359 1 96.81 72 ASP A C 1
ATOM 578 O O . ASP A 1 72 ? 12.539 -14.922 -15.969 1 96.81 72 ASP A O 1
ATOM 582 N N . ILE A 1 73 ? 12.938 -16.438 -17.547 1 97.25 73 ILE A N 1
ATOM 583 C CA . ILE A 1 73 ? 13.688 -15.461 -18.344 1 97.25 73 ILE A CA 1
ATOM 584 C C . ILE A 1 73 ? 12.727 -14.617 -19.172 1 97.25 73 ILE A C 1
ATOM 586 O O . ILE A 1 73 ? 12.75 -13.391 -19.109 1 97.25 73 ILE A O 1
ATOM 590 N N . MET A 1 74 ? 11.844 -15.258 -19.891 1 95.25 74 MET A N 1
ATOM 591 C CA . MET A 1 74 ? 10.953 -14.586 -20.828 1 95.25 74 MET A CA 1
ATOM 592 C C . MET A 1 74 ? 10.086 -13.562 -20.125 1 95.25 74 MET A C 1
ATOM 594 O O . MET A 1 74 ? 9.938 -12.43 -20.594 1 95.25 74 MET A O 1
ATOM 598 N N . PRO A 1 75 ? 9.484 -13.938 -18.953 1 94.44 75 PRO A N 1
ATOM 599 C CA . PRO A 1 75 ? 8.664 -12.93 -18.281 1 94.44 75 PRO A CA 1
ATOM 600 C C . PRO A 1 75 ? 9.461 -11.688 -17.891 1 94.44 75 PRO A C 1
ATOM 602 O O . PRO A 1 75 ? 8.938 -10.57 -17.938 1 94.44 75 PRO A O 1
ATOM 605 N N . CYS A 1 76 ? 10.719 -11.797 -17.531 1 96.75 76 CYS A N 1
ATOM 606 C CA . CYS A 1 76 ? 11.562 -10.664 -17.188 1 96.75 76 CYS A CA 1
ATOM 607 C C . CYS A 1 76 ? 11.781 -9.758 -18.391 1 96.75 76 CYS A C 1
ATOM 609 O O . CYS A 1 76 ? 11.633 -8.539 -18.297 1 96.75 76 CYS A O 1
ATOM 611 N N . VAL A 1 77 ? 12.109 -10.398 -19.5 1 96.94 77 VAL A N 1
ATOM 612 C CA . VAL A 1 77 ? 12.375 -9.648 -20.734 1 96.94 77 VAL A CA 1
ATOM 613 C C . VAL A 1 77 ? 11.125 -8.883 -21.141 1 96.94 77 VAL A C 1
ATOM 615 O O . VAL A 1 77 ? 11.195 -7.691 -21.469 1 96.94 77 VAL A O 1
ATOM 618 N N . ASN A 1 78 ? 10.008 -9.547 -21.078 1 95.06 78 ASN A N 1
ATOM 619 C CA . ASN A 1 78 ? 8.75 -8.914 -21.453 1 95.06 78 ASN A CA 1
ATOM 620 C C . ASN A 1 78 ? 8.391 -7.773 -20.5 1 95.06 78 ASN A C 1
ATOM 622 O O . ASN A 1 78 ? 7.938 -6.715 -20.953 1 95.06 78 ASN A O 1
ATOM 626 N N . ASN A 1 79 ? 8.57 -7.992 -19.281 1 95.19 79 ASN A N 1
ATOM 627 C CA . ASN A 1 79 ? 8.297 -6.957 -18.297 1 95.19 79 ASN A CA 1
ATOM 628 C C . ASN A 1 79 ? 9.188 -5.734 -18.5 1 95.19 79 ASN A C 1
ATOM 630 O O . ASN A 1 79 ? 8.727 -4.598 -18.375 1 95.19 79 ASN A O 1
ATOM 634 N N . ILE A 1 80 ? 10.469 -5.949 -18.766 1 98.06 80 ILE A N 1
ATOM 635 C CA . ILE A 1 80 ? 11.406 -4.859 -19 1 98.06 80 ILE A CA 1
ATOM 636 C C . ILE A 1 80 ? 10.969 -4.062 -20.234 1 98.06 80 ILE A C 1
ATOM 638 O O . ILE A 1 80 ? 10.922 -2.832 -20.188 1 98.06 80 ILE A O 1
ATOM 642 N N . ASN A 1 81 ? 10.617 -4.801 -21.328 1 97.5 81 ASN A N 1
ATOM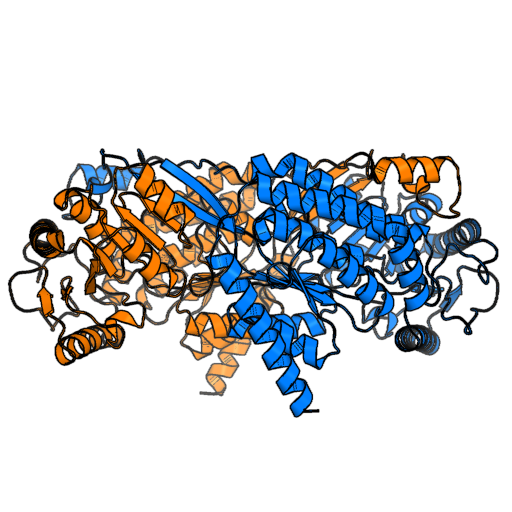 643 C CA . ASN A 1 81 ? 10.148 -4.145 -22.547 1 97.5 81 ASN A CA 1
ATOM 644 C C . ASN A 1 81 ? 8.922 -3.279 -22.266 1 97.5 81 ASN A C 1
ATOM 646 O O . ASN A 1 81 ? 8.867 -2.117 -22.688 1 97.5 81 ASN A O 1
ATOM 650 N N . TYR A 1 82 ? 7.992 -3.842 -21.562 1 97 82 TYR A N 1
ATOM 651 C CA . TYR A 1 82 ? 6.766 -3.135 -21.219 1 97 82 TYR A CA 1
ATOM 652 C C . TYR A 1 82 ? 7.07 -1.887 -20.406 1 97 82 TYR A C 1
ATOM 654 O O . TYR A 1 82 ? 6.52 -0.816 -20.656 1 97 82 TYR A O 1
ATOM 662 N N . THR A 1 83 ? 7.902 -1.992 -19.469 1 98.19 83 THR A N 1
ATOM 663 C CA . THR A 1 83 ? 8.266 -0.91 -18.562 1 98.19 83 THR A CA 1
ATOM 664 C C . THR A 1 83 ? 8.945 0.227 -19.328 1 98.19 83 THR A C 1
ATOM 666 O O . THR A 1 83 ? 8.586 1.394 -19.156 1 98.19 83 THR A O 1
ATOM 669 N N . ILE A 1 84 ? 9.938 -0.129 -20.141 1 98.62 84 ILE A N 1
ATOM 670 C CA . ILE A 1 84 ? 10.656 0.879 -20.906 1 98.62 84 ILE A CA 1
ATOM 671 C C . ILE A 1 84 ? 9.672 1.653 -21.781 1 98.62 84 ILE A C 1
ATOM 673 O O . ILE A 1 84 ? 9.742 2.883 -21.859 1 98.62 84 ILE A O 1
ATOM 677 N N . LYS A 1 85 ? 8.742 0.958 -22.359 1 97.88 85 LYS A N 1
ATOM 678 C CA . LYS A 1 85 ? 7.766 1.554 -23.281 1 97.88 85 LYS A CA 1
ATOM 679 C C . LYS A 1 85 ? 6.887 2.57 -22.547 1 97.88 85 LYS A C 1
ATOM 681 O O . LYS A 1 85 ? 6.484 3.58 -23.141 1 97.88 85 LYS A O 1
ATOM 686 N N . HIS A 1 86 ? 6.617 2.373 -21.281 1 98.25 86 HIS A N 1
ATOM 687 C CA . HIS A 1 86 ? 5.582 3.156 -20.625 1 98.25 86 HIS A CA 1
ATOM 688 C C . HIS A 1 86 ? 6.191 4.09 -19.578 1 98.25 86 HIS A C 1
ATOM 690 O O . HIS A 1 86 ? 5.508 4.973 -19.047 1 98.25 86 HIS A O 1
ATOM 696 N N . LEU A 1 87 ? 7.43 4.004 -19.266 1 98.69 87 LEU A N 1
ATOM 697 C CA . LEU A 1 87 ? 8.055 4.648 -18.125 1 98.69 87 LEU A CA 1
ATOM 698 C C . LEU A 1 87 ? 7.934 6.164 -18.219 1 98.69 87 LEU A C 1
ATOM 700 O O . LEU A 1 87 ? 7.703 6.84 -17.219 1 98.69 87 LEU A O 1
ATOM 704 N N . LYS A 1 88 ? 8.109 6.73 -19.406 1 98.44 88 LYS A N 1
ATOM 705 C CA . LYS A 1 88 ? 8.008 8.18 -19.578 1 98.44 88 LYS A CA 1
ATOM 706 C C . LYS A 1 88 ? 6.656 8.695 -19.094 1 98.44 88 LYS A C 1
ATOM 708 O O . LYS A 1 88 ? 6.59 9.703 -18.391 1 98.44 88 LYS A O 1
ATOM 713 N N . SER A 1 89 ? 5.668 7.98 -19.484 1 98.12 89 SER A N 1
ATOM 714 C CA . SER A 1 89 ? 4.316 8.352 -19.078 1 98.12 89 SER A CA 1
ATOM 715 C C . SER A 1 89 ? 4.129 8.18 -17.562 1 98.12 89 SER A C 1
ATOM 717 O O . SER A 1 89 ? 3.477 9.008 -16.922 1 98.12 89 SER A O 1
ATOM 719 N N . TRP A 1 90 ? 4.652 7.125 -17 1 98 90 TRP A N 1
ATOM 720 C CA . TRP A 1 90 ? 4.516 6.859 -15.578 1 98 90 TRP A CA 1
ATOM 721 C C . TRP A 1 90 ? 5.191 7.953 -14.758 1 98 90 TRP A C 1
ATOM 723 O O . TRP A 1 90 ? 4.723 8.289 -13.664 1 98 90 TRP A O 1
ATOM 733 N N . MET A 1 91 ? 6.254 8.508 -15.258 1 97.75 91 MET A N 1
ATOM 734 C CA . MET A 1 91 ? 7.066 9.477 -14.523 1 97.75 91 MET A CA 1
ATOM 735 C C . MET A 1 91 ? 6.461 10.867 -14.602 1 97.75 91 MET A C 1
ATOM 737 O O . MET A 1 91 ? 6.824 11.758 -13.828 1 97.75 91 MET A O 1
ATOM 741 N N . LYS A 1 92 ? 5.582 11.086 -15.586 1 97.38 92 LYS A N 1
ATOM 742 C CA . LYS A 1 92 ? 4.98 12.398 -15.773 1 97.38 92 LYS A CA 1
ATOM 743 C C . LYS A 1 92 ? 4.039 12.75 -14.625 1 97.38 92 LYS A C 1
ATOM 745 O O . LYS A 1 92 ? 3.188 11.938 -14.25 1 97.38 92 LYS A O 1
ATOM 750 N N . PRO A 1 93 ? 4.203 13.977 -13.992 1 96.38 93 PRO A N 1
ATOM 751 C CA . PRO A 1 93 ? 3.234 14.391 -12.977 1 96.38 93 PRO A CA 1
ATOM 752 C C . PRO A 1 93 ? 1.794 14.336 -13.477 1 96.38 93 PRO A C 1
ATOM 754 O O . PRO A 1 93 ? 1.524 14.695 -14.625 1 96.38 93 PRO A O 1
ATOM 757 N N . SER A 1 94 ? 0.948 13.82 -12.641 1 96.38 94 SER A N 1
ATOM 758 C CA . SER A 1 94 ? -0.47 13.727 -12.969 1 96.38 94 SER A CA 1
ATOM 759 C C . SER A 1 94 ? -1.244 14.93 -12.445 1 96.38 94 SER A C 1
ATOM 761 O O . SER A 1 94 ? -1.329 15.141 -11.234 1 96.38 94 SER A O 1
ATOM 763 N N . ARG A 1 95 ? -1.809 15.719 -13.359 1 96.62 95 ARG A N 1
ATOM 764 C CA . ARG A 1 95 ? -2.648 16.844 -12.945 1 96.62 95 ARG A CA 1
ATOM 765 C C . ARG A 1 95 ? -3.93 16.344 -12.281 1 96.62 95 ARG A C 1
ATOM 767 O O . ARG A 1 95 ? -4.543 15.375 -12.742 1 96.62 95 ARG A O 1
ATOM 774 N N . ARG A 1 96 ? -4.27 16.922 -11.211 1 96.56 96 ARG A N 1
ATOM 775 C CA . ARG A 1 96 ? -5.488 16.625 -10.469 1 96.56 96 ARG A CA 1
ATOM 776 C C . ARG A 1 96 ? -6.387 17.844 -10.367 1 96.56 96 ARG A C 1
ATOM 778 O O . ARG A 1 96 ? -5.91 18.984 -10.461 1 96.56 96 ARG A O 1
ATOM 785 N N . HIS A 1 97 ? -7.621 17.594 -10.109 1 93.56 97 HIS A N 1
ATOM 786 C CA . HIS A 1 97 ? -8.57 18.688 -9.977 1 93.56 97 HIS A CA 1
ATOM 787 C C . HIS A 1 97 ? -8.438 19.375 -8.625 1 93.56 97 HIS A C 1
ATOM 789 O O . HIS A 1 97 ? -8.5 18.703 -7.582 1 93.56 97 HIS A O 1
ATOM 795 N N . ALA A 1 98 ? -8.281 20.625 -8.547 1 89 98 ALA A N 1
ATOM 796 C CA . ALA A 1 98 ? -8.156 21.375 -7.297 1 89 98 ALA A CA 1
ATOM 797 C C . ALA A 1 98 ? -9.523 21.641 -6.672 1 89 98 ALA A C 1
ATOM 799 O O . ALA A 1 98 ? -9.633 21.797 -5.453 1 89 98 ALA A O 1
ATOM 800 N N . GLY A 1 99 ? -10.555 21.641 -7.547 1 82.56 99 GLY A N 1
ATOM 801 C CA . GLY A 1 99 ? -11.875 22.047 -7.078 1 82.56 99 GLY A CA 1
ATOM 802 C C . GLY A 1 99 ? -11.977 23.547 -6.824 1 82.56 99 GLY A C 1
ATOM 803 O O . GLY A 1 99 ? -10.977 24.266 -6.891 1 82.56 99 GLY A O 1
ATOM 804 N N . LEU A 1 100 ? -13.164 23.969 -6.426 1 79.56 100 LEU A N 1
ATOM 805 C CA . LEU A 1 100 ? -13.43 25.391 -6.219 1 79.56 100 LEU A CA 1
ATOM 806 C C . LEU A 1 100 ? -12.727 25.891 -4.961 1 79.56 100 LEU A C 1
ATOM 808 O O . LEU A 1 100 ? -12.25 27.031 -4.93 1 79.56 100 LEU A O 1
ATOM 812 N N . LEU A 1 101 ? -12.578 25.031 -4.023 1 81 101 LEU A N 1
ATOM 813 C CA . LEU A 1 101 ? -11.984 25.406 -2.742 1 81 101 LEU A CA 1
ATOM 814 C C . LEU A 1 101 ? -10.523 25.797 -2.914 1 81 101 LEU A C 1
ATOM 816 O O . LEU A 1 101 ? -10.055 26.734 -2.271 1 81 101 LEU A O 1
ATOM 820 N N . LEU A 1 102 ? -9.797 25.094 -3.811 1 88.69 102 LEU A N 1
ATOM 821 C CA . LEU A 1 102 ? -8.359 25.297 -3.953 1 88.69 102 LEU A CA 1
ATOM 822 C C . LEU A 1 102 ? -8.047 26.156 -5.18 1 88.69 102 LEU A C 1
ATOM 824 O O . LEU A 1 102 ? -6.895 26.516 -5.406 1 88.69 102 LEU A O 1
ATOM 828 N N . SER A 1 103 ? -9.055 26.516 -5.922 1 87.62 103 SER A N 1
ATOM 829 C CA . SER A 1 103 ? -8.836 27.375 -7.078 1 87.62 103 SER A CA 1
ATOM 830 C C . SER A 1 103 ? -8.352 28.766 -6.656 1 87.62 103 SER A C 1
ATOM 832 O O . SER A 1 103 ? -8.812 29.297 -5.645 1 87.62 103 SER A O 1
ATOM 834 N N . PRO A 1 104 ? -7.375 29.312 -7.391 1 91.69 104 PRO A N 1
ATOM 835 C CA . PRO A 1 104 ? -6.812 28.922 -8.68 1 91.69 104 PRO A CA 1
ATOM 836 C C . PRO A 1 104 ? -5.527 28.109 -8.547 1 91.69 104 PRO A C 1
ATOM 838 O O . PRO A 1 104 ? -4.77 27.969 -9.508 1 91.69 104 PRO A O 1
ATOM 841 N N . SER A 1 105 ? -5.227 27.641 -7.383 1 94.25 105 SER A N 1
ATOM 842 C CA . SER A 1 105 ? -4.035 26.812 -7.203 1 94.25 105 SER A CA 1
ATOM 843 C C . SER A 1 105 ? -4.074 25.578 -8.094 1 94.25 105 SER A C 1
ATOM 845 O O . SER A 1 105 ? -5.152 25.141 -8.516 1 94.25 105 SER A O 1
ATOM 847 N N . LYS A 1 106 ? -2.906 25.094 -8.445 1 96.31 106 LYS A N 1
ATOM 848 C CA . LYS A 1 106 ? -2.775 23.859 -9.227 1 96.31 106 LYS A CA 1
ATOM 849 C C . LYS A 1 106 ? -2.414 22.688 -8.336 1 96.31 106 LYS A C 1
ATOM 851 O O . LYS A 1 106 ? -1.624 22.828 -7.398 1 96.31 106 LYS A O 1
ATOM 856 N N . VAL A 1 107 ? -3.037 21.531 -8.594 1 97.44 107 VAL A N 1
ATOM 857 C CA . VAL A 1 107 ? -2.746 20.312 -7.852 1 97.44 107 VAL A CA 1
ATOM 858 C C . VAL A 1 107 ? -2.193 19.25 -8.805 1 97.44 107 VAL A C 1
ATOM 860 O O . VAL A 1 107 ? -2.711 19.062 -9.906 1 97.44 107 VAL A O 1
ATOM 863 N N . SER A 1 108 ? -1.144 18.641 -8.469 1 98.06 108 SER A N 1
ATOM 864 C CA . SER A 1 108 ? -0.585 17.516 -9.227 1 98.06 108 SER A CA 1
ATOM 865 C C . SER A 1 108 ? -0.014 16.453 -8.297 1 98.06 108 SER A C 1
ATOM 867 O O . SER A 1 108 ? 0.212 16.719 -7.109 1 98.06 108 SER A O 1
ATOM 869 N N . VAL A 1 109 ? 0.123 15.266 -8.789 1 98 109 VAL A N 1
ATOM 870 C CA . VAL A 1 109 ? 0.763 14.156 -8.086 1 98 109 VAL A CA 1
ATOM 871 C C . VAL A 1 109 ? 2.035 13.742 -8.82 1 98 109 VAL A C 1
ATOM 873 O O . VAL A 1 109 ? 1.999 13.461 -10.023 1 98 109 VAL A O 1
ATOM 876 N N . GLN A 1 110 ? 3.102 13.797 -8.133 1 97.44 110 GLN A N 1
ATOM 877 C CA . GLN A 1 110 ? 4.387 13.352 -8.656 1 97.44 110 GLN A CA 1
ATOM 878 C C . GLN A 1 110 ? 4.875 12.109 -7.918 1 97.44 110 GLN A C 1
ATOM 880 O O . GLN A 1 110 ? 4.855 12.062 -6.688 1 97.44 110 GLN A O 1
ATOM 885 N N . TYR A 1 111 ? 5.273 11.125 -8.695 1 97.12 111 TYR A N 1
ATOM 886 C CA . TYR A 1 111 ? 5.789 9.906 -8.078 1 97.12 111 TYR A CA 1
ATOM 887 C C . TYR A 1 111 ? 7.281 10.031 -7.797 1 97.12 111 TYR A C 1
ATOM 889 O O . TYR A 1 111 ? 8.078 10.242 -8.719 1 97.12 111 TYR A O 1
ATOM 897 N N . GLN A 1 112 ? 7.602 9.883 -6.543 1 96.94 112 GLN A N 1
ATOM 898 C CA . GLN A 1 112 ? 8.945 10.07 -6 1 96.94 112 GLN A CA 1
ATOM 899 C C . GLN A 1 112 ? 9.562 8.742 -5.578 1 96.94 112 GLN A C 1
ATOM 901 O O . GLN A 1 112 ? 8.906 7.934 -4.918 1 96.94 112 GLN A O 1
ATOM 906 N N . PRO A 1 113 ? 10.93 8.508 -6.074 1 98.19 113 PRO A N 1
ATOM 907 C CA . PRO A 1 113 ? 11.57 7.277 -5.602 1 98.19 113 PRO A CA 1
ATOM 908 C C . PRO A 1 113 ? 11.562 7.156 -4.082 1 98.19 113 PRO A C 1
ATOM 910 O O . PRO A 1 113 ? 11.508 8.164 -3.377 1 98.19 113 PRO A O 1
ATOM 913 N N . LEU A 1 114 ? 11.648 5.93 -3.619 1 98.5 114 LEU A N 1
ATOM 914 C CA . LEU A 1 114 ? 11.648 5.676 -2.184 1 98.5 114 LEU A CA 1
ATOM 915 C C . LEU A 1 114 ? 13.062 5.699 -1.621 1 98.5 114 LEU A C 1
ATOM 917 O O . LEU A 1 114 ? 13.297 6.262 -0.549 1 98.5 114 LEU A O 1
ATOM 921 N N . GLY A 1 115 ? 14.016 5.082 -2.205 1 98.38 115 GLY A N 1
ATOM 922 C CA . GLY A 1 115 ? 15.383 4.977 -1.72 1 98.38 115 GLY A CA 1
ATOM 923 C C . GLY A 1 115 ? 16.047 3.656 -2.07 1 98.38 115 GLY A C 1
ATOM 924 O O . GLY A 1 115 ? 16.438 3.439 -3.215 1 98.38 115 GLY A O 1
ATOM 925 N N . VAL A 1 116 ? 16.094 2.719 -1.058 1 98.81 116 VAL A N 1
ATOM 926 C CA . VAL A 1 116 ? 16.672 1.394 -1.246 1 98.81 116 VAL A CA 1
ATOM 927 C C . VAL A 1 116 ? 15.625 0.322 -0.953 1 98.81 116 VAL A C 1
ATOM 929 O O . VAL A 1 116 ? 15.062 0.278 0.144 1 98.81 116 VAL A O 1
ATOM 932 N N . ILE A 1 117 ? 15.391 -0.547 -1.953 1 98.88 117 ILE A N 1
ATOM 933 C CA . ILE A 1 117 ? 14.383 -1.593 -1.851 1 98.88 117 ILE A CA 1
ATOM 934 C C . ILE A 1 117 ? 15.039 -2.912 -1.452 1 98.88 117 ILE A C 1
ATOM 936 O O . ILE A 1 117 ? 16.062 -3.299 -2.023 1 98.88 117 ILE A O 1
ATOM 940 N N . GLY A 1 118 ? 14.523 -3.525 -0.394 1 98.88 118 GLY A N 1
ATOM 941 C CA . GLY A 1 118 ? 14.906 -4.895 -0.088 1 98.88 118 GLY A CA 1
ATOM 942 C C . GLY A 1 118 ? 14.008 -5.926 -0.751 1 98.88 118 GLY A C 1
ATOM 943 O O . GLY A 1 118 ? 12.789 -5.891 -0.586 1 98.88 118 GLY A O 1
ATOM 944 N N . ILE A 1 119 ? 14.602 -6.844 -1.516 1 98.88 119 ILE A N 1
ATOM 945 C CA . ILE A 1 119 ? 13.859 -7.891 -2.205 1 98.88 119 ILE A CA 1
ATOM 946 C C . ILE A 1 119 ? 14.305 -9.258 -1.698 1 98.88 119 ILE A C 1
ATOM 948 O O . ILE A 1 119 ? 15.469 -9.633 -1.843 1 98.88 119 ILE A O 1
ATOM 952 N N . ILE A 1 120 ? 13.398 -9.969 -1.061 1 98.81 120 ILE A N 1
ATOM 953 C CA . ILE A 1 120 ? 13.68 -11.312 -0.564 1 98.81 120 ILE A CA 1
ATOM 954 C C . ILE A 1 120 ? 13.039 -12.352 -1.484 1 98.81 120 ILE A C 1
ATOM 956 O O . ILE A 1 120 ? 11.82 -12.359 -1.662 1 98.81 120 ILE A O 1
ATOM 960 N N . VAL A 1 121 ? 13.875 -13.25 -2.008 1 98.56 121 VAL A N 1
ATOM 961 C CA . VAL A 1 121 ? 13.523 -14.023 -3.189 1 98.56 121 VAL A CA 1
ATOM 962 C C . VAL A 1 121 ? 13.453 -15.508 -2.83 1 98.56 121 VAL A C 1
ATOM 964 O O . VAL A 1 121 ? 14.383 -16.047 -2.227 1 98.56 121 VAL A O 1
ATOM 967 N N . PRO A 1 122 ? 12.359 -16.203 -3.135 1 97.88 122 PRO A N 1
ATOM 968 C CA . PRO A 1 122 ? 12.281 -17.656 -2.953 1 97.88 122 PRO A CA 1
ATOM 969 C C . PRO A 1 122 ? 13.031 -18.422 -4.035 1 97.88 122 PRO A C 1
ATOM 971 O O . PRO A 1 122 ? 13.594 -17.828 -4.953 1 97.88 122 PRO A O 1
ATOM 974 N N . TRP A 1 123 ? 13 -19.766 -3.957 1 98.06 123 TRP A N 1
ATOM 975 C CA . TRP A 1 123 ? 13.875 -20.578 -4.785 1 98.06 123 TRP A CA 1
ATOM 976 C C . TRP A 1 123 ? 13.164 -21.031 -6.055 1 98.06 123 TRP A C 1
ATOM 978 O O . TRP A 1 123 ? 13.805 -21.484 -7.008 1 98.06 123 TRP A O 1
ATOM 988 N N . ASN A 1 124 ? 11.852 -20.891 -6.109 1 97.81 124 ASN A N 1
ATOM 989 C CA . ASN A 1 124 ? 11.133 -21.656 -7.129 1 97.81 124 ASN A CA 1
ATOM 990 C C . ASN A 1 124 ? 11.211 -20.953 -8.492 1 97.81 124 ASN A C 1
ATOM 992 O O . ASN A 1 124 ? 11.125 -21.625 -9.531 1 97.81 124 ASN A O 1
ATOM 996 N N . PHE A 1 125 ? 11.289 -19.688 -8.594 1 98.06 125 PHE A N 1
ATOM 997 C CA . PHE A 1 125 ? 11.602 -18.891 -9.781 1 98.06 125 PHE A CA 1
ATOM 998 C C . PHE A 1 125 ? 12.594 -17.781 -9.445 1 98.06 125 PHE A C 1
ATOM 1000 O O . PHE A 1 125 ? 12.266 -16.609 -9.555 1 98.06 125 PHE A O 1
ATOM 1007 N N . PRO A 1 126 ? 13.805 -18.203 -9.133 1 98.38 126 PRO A N 1
ATOM 1008 C CA . PRO A 1 126 ? 14.75 -17.266 -8.539 1 98.38 126 PRO A CA 1
ATOM 1009 C C . PRO A 1 126 ? 15.117 -16.125 -9.484 1 98.38 126 PRO A C 1
ATOM 1011 O O . PRO A 1 126 ? 15.492 -15.031 -9.031 1 98.38 126 PRO A O 1
ATOM 1014 N N . VAL A 1 127 ? 14.992 -16.281 -10.797 1 98.69 127 VAL A N 1
ATOM 1015 C CA . VAL A 1 127 ? 15.312 -15.219 -11.75 1 98.69 127 VAL A CA 1
ATOM 1016 C C . VAL A 1 127 ? 14.125 -14.258 -11.867 1 98.69 127 VAL A C 1
ATOM 1018 O O . VAL A 1 127 ? 14.258 -13.07 -11.586 1 98.69 127 VAL A O 1
ATOM 1021 N N . MET A 1 128 ? 12.977 -14.773 -12.125 1 98.12 128 MET A N 1
ATOM 1022 C CA . MET A 1 128 ? 11.789 -13.945 -12.336 1 98.12 128 MET A CA 1
ATOM 1023 C C . MET A 1 128 ? 11.422 -13.188 -11.062 1 98.12 128 MET A C 1
ATOM 1025 O O . MET A 1 128 ? 11.086 -12.008 -11.117 1 98.12 128 MET A O 1
ATOM 1029 N N . LEU A 1 129 ? 11.555 -13.883 -9.938 1 98.5 129 LEU A N 1
ATOM 1030 C CA . LEU A 1 129 ? 11.086 -13.305 -8.688 1 98.5 129 LEU A CA 1
ATOM 1031 C C . LEU A 1 129 ? 12.141 -12.391 -8.07 1 98.5 129 LEU A C 1
ATOM 1033 O O . LEU A 1 129 ? 11.891 -11.727 -7.066 1 98.5 129 LEU A O 1
ATOM 1037 N N . SER A 1 130 ? 13.32 -12.297 -8.672 1 98.62 130 SER A N 1
ATOM 1038 C CA . SER A 1 130 ? 14.305 -11.281 -8.32 1 98.62 130 SER A CA 1
ATOM 1039 C C . SER A 1 130 ? 14.328 -10.148 -9.344 1 98.62 130 SER A C 1
ATOM 1041 O O . SER A 1 130 ? 14.141 -8.984 -8.984 1 98.62 130 SER A O 1
ATOM 1043 N N . MET A 1 131 ? 14.414 -10.461 -10.648 1 98.62 131 MET A N 1
ATOM 1044 C CA . MET A 1 131 ? 14.547 -9.469 -11.711 1 98.62 131 MET A CA 1
ATOM 1045 C C . MET A 1 131 ? 13.227 -8.734 -11.938 1 98.62 131 MET A C 1
ATOM 1047 O O . MET A 1 131 ? 13.211 -7.57 -12.336 1 98.62 131 MET A O 1
ATOM 1051 N N . GLY A 1 132 ? 12.086 -9.43 -11.719 1 97.94 132 GLY A N 1
ATOM 1052 C CA . GLY A 1 132 ? 10.797 -8.773 -11.844 1 97.94 132 GLY A CA 1
ATOM 1053 C C . GLY A 1 132 ? 10.656 -7.543 -10.969 1 97.94 132 GLY A C 1
ATOM 1054 O O . GLY A 1 132 ? 10.539 -6.422 -11.469 1 97.94 132 GLY A O 1
ATOM 1055 N N . PRO A 1 133 ? 10.781 -7.766 -9.648 1 98.44 133 PRO A N 1
ATOM 1056 C CA . PRO A 1 133 ? 10.734 -6.621 -8.734 1 98.44 133 PRO A CA 1
ATOM 1057 C C . PRO A 1 133 ? 11.875 -5.637 -8.961 1 98.44 133 PRO A C 1
ATOM 1059 O O . PRO A 1 133 ? 11.695 -4.426 -8.82 1 98.44 133 PRO A O 1
ATOM 1062 N N . LEU A 1 134 ? 13.047 -6.117 -9.32 1 98.88 134 LEU A N 1
ATOM 1063 C CA . LEU A 1 134 ? 14.18 -5.23 -9.578 1 98.88 134 LEU A CA 1
ATOM 1064 C C . LEU A 1 134 ? 13.867 -4.281 -10.734 1 98.88 134 LEU A C 1
ATOM 1066 O O . LEU A 1 134 ? 14.227 -3.102 -10.68 1 98.88 134 LEU A O 1
ATOM 1070 N N . THR A 1 135 ? 13.188 -4.797 -11.766 1 98.75 135 THR A N 1
ATOM 1071 C CA . THR A 1 135 ? 12.812 -3.992 -12.922 1 98.75 135 THR A CA 1
ATOM 1072 C C . THR A 1 135 ? 12.008 -2.771 -12.484 1 98.75 135 THR A C 1
ATOM 1074 O O . THR A 1 135 ? 12.328 -1.642 -12.859 1 98.75 135 THR A O 1
ATOM 1077 N N . THR A 1 136 ? 11.016 -2.971 -11.648 1 98.5 136 THR A N 1
ATOM 1078 C CA . THR A 1 136 ? 10.164 -1.854 -11.258 1 98.5 136 THR A CA 1
ATOM 1079 C C . THR A 1 136 ? 10.844 -0.986 -10.211 1 98.5 136 THR A C 1
ATOM 1081 O O . THR A 1 136 ? 10.594 0.217 -10.125 1 98.5 136 THR A O 1
ATOM 1084 N N . ALA A 1 137 ? 11.773 -1.559 -9.398 1 98.81 137 ALA A N 1
ATOM 1085 C CA . ALA A 1 137 ? 12.562 -0.758 -8.477 1 98.81 137 ALA A CA 1
ATOM 1086 C C . ALA A 1 137 ? 13.453 0.232 -9.219 1 98.81 137 ALA A C 1
ATOM 1088 O O . ALA A 1 137 ? 13.477 1.421 -8.898 1 98.81 137 ALA A O 1
ATOM 1089 N N . ILE A 1 138 ? 14.125 -0.256 -10.273 1 98.81 138 ILE A N 1
ATOM 1090 C CA . ILE A 1 138 ? 14.992 0.582 -11.094 1 98.81 138 ILE A CA 1
ATOM 1091 C C . ILE A 1 138 ? 14.148 1.616 -11.836 1 98.81 138 ILE A C 1
ATOM 1093 O O . ILE A 1 138 ? 14.508 2.795 -11.891 1 98.81 138 ILE A O 1
ATOM 1097 N N . ALA A 1 139 ? 13.023 1.157 -12.359 1 98.81 139 ALA A N 1
ATOM 1098 C CA . ALA A 1 139 ? 12.133 2.053 -13.086 1 98.81 139 ALA A CA 1
ATOM 1099 C C . ALA A 1 139 ? 11.672 3.209 -12.203 1 98.81 139 ALA A C 1
ATOM 1101 O O . ALA A 1 139 ? 11.539 4.344 -12.672 1 98.81 139 ALA A O 1
ATOM 1102 N N . ALA A 1 140 ? 11.422 2.973 -10.961 1 98.69 140 ALA A N 1
ATOM 1103 C CA . ALA A 1 140 ? 10.938 3.98 -10.016 1 98.69 140 ALA A CA 1
ATOM 1104 C C . ALA A 1 140 ? 12.078 4.859 -9.523 1 98.69 140 ALA A C 1
ATOM 1106 O O . ALA A 1 140 ? 11.852 5.855 -8.828 1 98.69 140 ALA A O 1
ATOM 1107 N N . GLY A 1 141 ? 13.344 4.488 -9.789 1 98.38 141 GLY A N 1
ATOM 1108 C CA . GLY A 1 141 ? 14.492 5.32 -9.469 1 98.38 141 GLY A CA 1
ATOM 1109 C C . GLY A 1 141 ? 15.188 4.91 -8.188 1 98.38 141 GLY A C 1
ATOM 1110 O O . GLY A 1 141 ? 15.875 5.715 -7.562 1 98.38 141 GLY A O 1
ATOM 1111 N N . ASN A 1 142 ? 15.039 3.664 -7.754 1 98.75 142 ASN A N 1
ATOM 1112 C CA . ASN A 1 142 ? 15.57 3.188 -6.484 1 98.75 142 ASN A CA 1
ATOM 1113 C C . ASN A 1 142 ? 16.812 2.328 -6.688 1 98.75 142 ASN A C 1
ATOM 1115 O O . ASN A 1 142 ? 17.094 1.892 -7.805 1 98.75 142 ASN A O 1
ATOM 1119 N N . GLY A 1 143 ? 17.609 2.156 -5.617 1 98.5 143 GLY A N 1
ATOM 1120 C CA . GLY A 1 143 ? 18.516 1.024 -5.5 1 98.5 143 GLY A CA 1
ATOM 1121 C C . GLY A 1 143 ? 17.859 -0.205 -4.902 1 98.5 143 GLY A C 1
ATOM 1122 O O . GLY A 1 143 ? 16.688 -0.169 -4.527 1 98.5 143 GLY A O 1
ATOM 1123 N N . ALA A 1 144 ? 18.703 -1.334 -4.82 1 98.81 144 ALA A N 1
ATOM 1124 C CA . ALA A 1 144 ? 18.078 -2.543 -4.289 1 98.81 144 ALA A CA 1
ATOM 1125 C C . ALA A 1 144 ? 19.125 -3.5 -3.725 1 98.81 144 ALA A C 1
ATOM 1127 O O . ALA A 1 144 ? 20.25 -3.553 -4.211 1 98.81 144 ALA A O 1
ATOM 1128 N N . MET A 1 145 ? 18.781 -4.145 -2.699 1 98.88 145 MET A N 1
ATOM 1129 C CA . MET A 1 145 ? 19.469 -5.34 -2.213 1 98.88 145 MET A CA 1
ATOM 1130 C C . MET A 1 145 ? 18.578 -6.574 -2.371 1 98.88 145 MET A C 1
ATOM 1132 O O . MET A 1 145 ? 17.391 -6.543 -2.025 1 98.88 145 MET A O 1
ATOM 1136 N N . LEU A 1 146 ? 19.141 -7.641 -2.932 1 98.81 146 LEU A N 1
ATOM 1137 C CA . LEU A 1 146 ? 18.406 -8.875 -3.195 1 98.81 146 LEU A CA 1
ATOM 1138 C C . LEU A 1 146 ? 18.891 -10 -2.289 1 98.81 146 LEU A C 1
ATOM 1140 O O . LEU A 1 146 ? 20.047 -10.422 -2.377 1 98.81 146 LEU A O 1
ATOM 1144 N N . LYS A 1 147 ? 18.094 -10.453 -1.385 1 98.69 147 LYS A N 1
ATOM 1145 C CA . LYS A 1 147 ? 18.391 -11.648 -0.606 1 98.69 147 LYS A CA 1
ATOM 1146 C C . LYS A 1 147 ? 17.859 -12.898 -1.296 1 98.69 147 LYS A C 1
ATOM 1148 O O . LYS A 1 147 ? 16.656 -13.156 -1.285 1 98.69 147 LYS A O 1
ATOM 1153 N N . MET A 1 148 ? 18.75 -13.773 -1.798 1 98.5 148 MET A N 1
ATOM 1154 C CA . MET A 1 148 ? 18.391 -14.969 -2.559 1 98.5 148 MET A CA 1
ATOM 1155 C C . MET A 1 148 ? 18.281 -16.188 -1.646 1 98.5 148 MET A C 1
ATOM 1157 O O . MET A 1 148 ? 18.922 -16.25 -0.603 1 98.5 148 MET A O 1
ATOM 1161 N N . SER A 1 149 ? 17.469 -17.125 -2.059 1 97.94 149 SER A N 1
ATOM 1162 C CA . SER A 1 149 ? 17.328 -18.375 -1.31 1 97.94 149 SER A CA 1
ATOM 1163 C C . SER A 1 149 ? 18.625 -19.172 -1.311 1 97.94 149 SER A C 1
ATOM 1165 O O . SER A 1 149 ? 19.328 -19.219 -2.324 1 97.94 149 SER A O 1
ATOM 1167 N N . GLU A 1 150 ? 18.875 -19.828 -0.199 1 96.81 150 GLU A N 1
ATOM 1168 C CA . GLU A 1 150 ? 20.062 -20.672 -0.072 1 96.81 150 GLU A CA 1
ATOM 1169 C C . GLU A 1 150 ? 19.891 -21.969 -0.851 1 96.81 150 GLU A C 1
ATOM 1171 O O . GLU A 1 150 ? 20.859 -22.703 -1.05 1 96.81 150 GLU A O 1
ATOM 1176 N N . PHE A 1 151 ? 18.734 -22.234 -1.43 1 97.31 151 PHE A N 1
ATOM 1177 C CA . PHE A 1 151 ? 18.453 -23.484 -2.109 1 97.31 151 PHE A CA 1
ATOM 1178 C C . PHE A 1 151 ? 18.875 -23.422 -3.572 1 97.31 151 PHE A C 1
ATOM 1180 O O . PHE A 1 151 ? 18.859 -24.422 -4.277 1 97.31 151 PHE A O 1
ATOM 1187 N N . THR A 1 152 ? 19.281 -22.234 -4.047 1 98.19 152 THR A N 1
ATOM 1188 C CA . THR A 1 152 ? 19.688 -22.109 -5.441 1 98.19 152 THR A CA 1
ATOM 1189 C C . THR A 1 152 ? 21.062 -21.469 -5.547 1 98.19 152 THR A C 1
ATOM 1191 O O . THR A 1 152 ? 21.234 -20.484 -6.273 1 98.19 152 THR A O 1
ATOM 1194 N N . PRO A 1 153 ? 22.062 -22.062 -4.949 1 98.31 153 PRO A N 1
ATOM 1195 C CA . PRO A 1 153 ? 23.375 -21.422 -4.898 1 98.31 153 PRO A CA 1
ATOM 1196 C C . PRO A 1 153 ? 24 -21.234 -6.281 1 98.31 153 PRO A C 1
ATOM 1198 O O . PRO A 1 153 ? 24.688 -20.25 -6.527 1 98.31 153 PRO A O 1
ATOM 1201 N N . ALA A 1 154 ? 23.797 -22.188 -7.219 1 98.75 154 ALA A N 1
ATOM 1202 C CA . ALA A 1 154 ? 24.375 -22.047 -8.562 1 98.75 154 ALA A CA 1
ATOM 1203 C C . ALA A 1 154 ? 23.734 -20.875 -9.305 1 98.75 154 ALA A C 1
ATOM 1205 O O . ALA A 1 154 ? 24.438 -20.078 -9.945 1 98.75 154 ALA A O 1
ATOM 1206 N N . THR A 1 155 ? 22.453 -20.75 -9.227 1 98.75 155 THR A N 1
ATOM 1207 C CA . THR A 1 155 ? 21.719 -19.656 -9.852 1 98.75 155 THR A CA 1
ATOM 1208 C C . THR A 1 155 ? 22.141 -18.312 -9.25 1 98.75 155 THR A C 1
ATOM 1210 O O . THR A 1 155 ? 22.359 -17.344 -9.977 1 98.75 155 THR A O 1
ATOM 1213 N N . ASN A 1 156 ? 22.266 -18.281 -7.938 1 98.75 156 ASN A N 1
ATOM 1214 C CA . ASN A 1 156 ? 22.703 -17.062 -7.254 1 98.75 156 ASN A CA 1
ATOM 1215 C C . ASN A 1 156 ? 24.047 -16.578 -7.777 1 98.75 156 ASN A C 1
ATOM 1217 O O . ASN A 1 156 ? 24.234 -15.375 -8 1 98.75 156 ASN A O 1
ATOM 1221 N N . ALA A 1 157 ? 24.938 -17.5 -7.973 1 98.69 157 ALA A N 1
ATOM 1222 C CA . ALA A 1 157 ? 26.281 -17.156 -8.445 1 98.69 157 ALA A CA 1
ATOM 1223 C C . ALA A 1 157 ? 26.234 -16.547 -9.844 1 98.69 157 ALA A C 1
ATOM 1225 O O . ALA A 1 157 ? 26.922 -15.562 -10.125 1 98.69 157 ALA A O 1
ATOM 1226 N N . VAL A 1 158 ? 25.438 -17.094 -10.703 1 98.81 158 VAL A N 1
ATOM 1227 C CA . VAL A 1 158 ? 25.312 -16.594 -12.07 1 98.81 158 VAL A CA 1
ATOM 1228 C C . VAL A 1 158 ? 24.672 -15.211 -12.055 1 98.81 158 VAL A C 1
ATOM 1230 O O . VAL A 1 158 ? 25.125 -14.305 -12.758 1 98.81 158 VAL A O 1
ATOM 1233 N N . LEU A 1 159 ? 23.625 -15.023 -11.219 1 98.81 159 LEU A N 1
ATOM 1234 C CA . LEU A 1 159 ? 22.938 -13.742 -11.156 1 98.81 159 LEU A CA 1
ATOM 1235 C C . LEU A 1 159 ? 23.844 -12.656 -10.586 1 98.81 159 LEU A C 1
ATOM 1237 O O . LEU A 1 159 ? 23.781 -11.508 -11.016 1 98.81 159 LEU A O 1
ATOM 1241 N N . ARG A 1 160 ? 24.656 -13.023 -9.609 1 98.5 160 ARG A N 1
ATOM 1242 C CA . ARG A 1 160 ? 25.609 -12.078 -9.047 1 98.5 160 ARG A CA 1
ATOM 1243 C C . ARG A 1 160 ? 26.562 -11.57 -10.117 1 98.5 160 ARG A C 1
ATOM 1245 O O . ARG A 1 160 ? 26.797 -10.359 -10.234 1 98.5 160 ARG A O 1
ATOM 1252 N N . LYS A 1 161 ? 27.109 -12.477 -10.898 1 98.56 161 LYS A N 1
ATOM 1253 C CA . LYS A 1 161 ? 28.016 -12.117 -11.984 1 98.56 161 LYS A CA 1
ATOM 1254 C C . LYS A 1 161 ? 27.312 -11.25 -13.023 1 98.56 161 LYS A C 1
ATOM 1256 O O . LYS A 1 161 ? 27.875 -10.258 -13.492 1 98.56 161 LYS A O 1
ATOM 1261 N N . MET A 1 162 ? 26.125 -11.609 -13.336 1 98.75 162 MET A N 1
ATOM 1262 C CA . MET A 1 162 ? 25.344 -10.891 -14.344 1 98.75 162 MET A CA 1
ATOM 1263 C C . MET A 1 162 ? 25.078 -9.461 -13.898 1 98.75 162 MET A C 1
ATOM 1265 O O . MET A 1 162 ? 25.344 -8.516 -14.648 1 98.75 162 MET A O 1
ATOM 1269 N N . LEU A 1 163 ? 24.625 -9.312 -12.68 1 98.75 163 LEU A N 1
ATOM 1270 C CA . LEU A 1 163 ? 24.266 -7.996 -12.164 1 98.75 163 LEU A CA 1
ATOM 1271 C C . LEU A 1 163 ? 25.5 -7.109 -12.031 1 98.75 163 LEU A C 1
ATOM 1273 O O . LEU A 1 163 ? 25.422 -5.895 -12.219 1 98.75 163 LEU A O 1
ATOM 1277 N N . ALA A 1 164 ? 26.641 -7.699 -11.781 1 98.19 164 ALA A N 1
ATOM 1278 C CA . ALA A 1 164 ? 27.891 -6.957 -11.594 1 98.19 164 ALA A CA 1
ATOM 1279 C C . ALA A 1 164 ? 28.344 -6.316 -12.906 1 98.19 164 ALA A C 1
ATOM 1281 O O . ALA A 1 164 ? 29.172 -5.402 -12.898 1 98.19 164 ALA A O 1
ATOM 1282 N N . THR A 1 165 ? 27.844 -6.77 -14.008 1 98.31 165 THR A N 1
ATOM 1283 C CA . THR A 1 165 ? 28.188 -6.164 -15.289 1 98.31 165 THR A CA 1
ATOM 1284 C C . THR A 1 165 ? 27.469 -4.828 -15.469 1 98.31 165 THR A C 1
ATOM 1286 O O . THR A 1 165 ? 27.844 -4.031 -16.328 1 98.31 165 THR A O 1
ATOM 1289 N N . ILE A 1 166 ? 26.469 -4.578 -14.703 1 98.31 166 ILE A N 1
ATOM 1290 C CA . ILE A 1 166 ? 25.594 -3.428 -14.891 1 98.31 166 ILE A CA 1
ATOM 1291 C C . ILE A 1 166 ? 25.719 -2.479 -13.703 1 98.31 166 ILE A C 1
ATOM 1293 O O . ILE A 1 166 ? 25.797 -1.261 -13.875 1 98.31 166 ILE A O 1
ATOM 1297 N N . PHE A 1 167 ? 25.719 -3.082 -12.508 1 98.12 167 PHE A N 1
ATOM 1298 C CA . PHE A 1 167 ? 25.562 -2.291 -11.297 1 98.12 167 PHE A CA 1
ATOM 1299 C C . PHE A 1 167 ? 26.781 -2.426 -10.398 1 98.12 167 PHE A C 1
ATOM 1301 O O . PHE A 1 167 ? 27.344 -3.512 -10.273 1 98.12 167 PHE A O 1
ATOM 1308 N N . ASP A 1 168 ? 27.094 -1.305 -9.75 1 96.19 168 ASP A N 1
ATOM 1309 C CA . ASP A 1 168 ? 27.969 -1.388 -8.578 1 96.19 168 ASP A CA 1
ATOM 1310 C C . ASP A 1 168 ? 27.188 -1.837 -7.344 1 96.19 168 ASP A C 1
ATOM 1312 O O . ASP A 1 168 ? 25.969 -1.693 -7.285 1 96.19 168 ASP A O 1
ATOM 1316 N N . SER A 1 169 ? 27.938 -2.346 -6.348 1 96.31 169 SER A N 1
ATOM 1317 C CA . SER A 1 169 ? 27.312 -2.859 -5.133 1 96.31 169 SER A CA 1
ATOM 1318 C C . SER A 1 169 ? 26.594 -1.757 -4.375 1 96.31 169 SER A C 1
ATOM 1320 O O . SER A 1 169 ? 25.672 -2.033 -3.592 1 96.31 169 SER A O 1
ATOM 1322 N N . ASN A 1 170 ? 26.906 -0.546 -4.652 1 97.06 170 ASN A N 1
ATOM 1323 C CA . ASN A 1 170 ? 26.25 0.577 -3.99 1 97.06 170 ASN A CA 1
ATOM 1324 C C . ASN A 1 170 ? 24.922 0.933 -4.66 1 97.06 170 ASN A C 1
ATOM 1326 O O . ASN A 1 170 ? 24.203 1.821 -4.199 1 97.06 170 ASN A O 1
ATOM 1330 N N . GLU A 1 171 ? 24.578 0.276 -5.688 1 98 171 GLU A N 1
ATOM 1331 C CA . GLU A 1 171 ? 23.281 0.504 -6.336 1 98 171 GLU A CA 1
ATOM 1332 C C . GLU A 1 171 ? 22.391 -0.735 -6.25 1 98 171 GLU A C 1
ATOM 1334 O O . GLU A 1 171 ? 21.234 -0.646 -5.859 1 98 171 GLU A O 1
ATOM 1339 N N . VAL A 1 172 ? 22.922 -1.924 -6.711 1 98.69 172 VAL A N 1
ATOM 1340 C CA . VAL A 1 172 ? 22.234 -3.207 -6.598 1 98.69 172 VAL A CA 1
ATOM 1341 C C . VAL A 1 172 ? 23.203 -4.27 -6.098 1 98.69 172 VAL A C 1
ATOM 1343 O O . VAL A 1 172 ? 24.312 -4.414 -6.633 1 98.69 172 VAL A O 1
ATOM 1346 N N . GLU A 1 173 ? 22.812 -4.961 -5.094 1 98.31 173 GLU A N 1
ATOM 1347 C CA . GLU A 1 173 ? 23.672 -6.012 -4.555 1 98.31 173 GLU A CA 1
ATOM 1348 C C . GLU A 1 173 ? 22.859 -7.262 -4.215 1 98.31 173 GLU A C 1
ATOM 1350 O O . GLU A 1 173 ? 21.75 -7.164 -3.684 1 98.31 173 GLU A O 1
ATOM 1355 N N . LEU A 1 174 ? 23.438 -8.391 -4.555 1 98.31 174 LEU A N 1
ATOM 1356 C CA . LEU A 1 174 ? 22.859 -9.688 -4.207 1 98.31 174 LEU A CA 1
ATOM 1357 C C . LEU A 1 174 ? 23.484 -10.234 -2.928 1 98.31 174 LEU A C 1
ATOM 1359 O O . LEU A 1 174 ? 24.703 -10.25 -2.785 1 98.31 174 LEU A O 1
ATOM 1363 N N . VAL A 1 175 ? 22.609 -10.602 -2.012 1 97.12 175 VAL A N 1
ATOM 1364 C CA . VAL A 1 175 ? 23 -11.125 -0.71 1 97.12 175 VAL A CA 1
ATOM 1365 C C . VAL A 1 175 ? 22.562 -12.586 -0.589 1 97.12 175 VAL A C 1
ATOM 1367 O O . VAL A 1 175 ? 21.469 -12.945 -1.028 1 97.12 175 VAL A O 1
ATOM 1370 N N . GLU A 1 176 ? 23.469 -13.438 -0.046 1 95.56 176 GLU A N 1
ATOM 1371 C CA . GLU A 1 176 ? 23.172 -14.836 0.219 1 95.56 176 GLU A CA 1
ATOM 1372 C C . GLU A 1 176 ? 23.312 -15.164 1.703 1 95.56 176 GLU A C 1
ATOM 1374 O O . GLU A 1 176 ? 23.984 -14.438 2.438 1 95.56 176 GLU A O 1
ATOM 1379 N N . GLY A 1 177 ? 22.656 -16.203 2.072 1 91.94 177 GLY A N 1
ATOM 1380 C CA . GLY A 1 177 ? 22.719 -16.656 3.451 1 91.94 177 GLY A CA 1
ATOM 1381 C C . GLY A 1 177 ? 21.469 -17.422 3.889 1 91.94 177 GLY A C 1
ATOM 1382 O O . GLY A 1 177 ? 20.469 -17.438 3.174 1 91.94 177 GLY A O 1
ATOM 1383 N N . GLU A 1 178 ? 21.609 -18 4.984 1 93 178 GLU A N 1
ATOM 1384 C CA . GLU A 1 178 ? 20.516 -18.812 5.496 1 93 178 GLU A CA 1
ATOM 1385 C C . GLU A 1 178 ? 19.547 -17.984 6.324 1 93 178 GLU A C 1
ATOM 1387 O O . GLU A 1 178 ? 19.359 -16.797 6.059 1 93 178 GLU A O 1
ATOM 1392 N N . ALA A 1 179 ? 18.812 -18.641 7.164 1 89.88 179 ALA A N 1
ATOM 1393 C CA . ALA A 1 179 ? 17.688 -18.047 7.887 1 89.88 179 ALA A CA 1
ATOM 1394 C C . ALA A 1 179 ? 18.156 -16.875 8.75 1 89.88 179 ALA A C 1
ATOM 1396 O O . ALA A 1 179 ? 17.438 -15.883 8.891 1 89.88 179 ALA A O 1
ATOM 1397 N N . ASP A 1 180 ? 19.281 -16.938 9.273 1 93.19 180 ASP A N 1
ATOM 1398 C CA . ASP A 1 180 ? 19.781 -15.867 10.133 1 93.19 180 ASP A CA 1
ATOM 1399 C C . ASP A 1 180 ? 20.078 -14.602 9.328 1 93.19 180 ASP A C 1
ATOM 1401 O O . ASP A 1 180 ? 19.766 -13.492 9.781 1 93.19 180 ASP A O 1
ATOM 1405 N N . VAL A 1 181 ? 20.672 -14.758 8.141 1 95.31 181 VAL A N 1
ATOM 1406 C CA . VAL A 1 181 ? 20.938 -13.625 7.262 1 95.31 181 VAL A CA 1
ATOM 1407 C C . VAL A 1 181 ? 19.625 -13.016 6.773 1 95.31 181 VAL A C 1
ATOM 1409 O O . VAL A 1 181 ? 19.484 -11.797 6.699 1 95.31 181 VAL A O 1
ATOM 1412 N N . ALA A 1 182 ? 18.688 -13.906 6.516 1 95 182 ALA A N 1
ATOM 1413 C CA . ALA A 1 182 ? 17.375 -13.43 6.074 1 95 182 ALA A CA 1
ATOM 1414 C C . ALA A 1 182 ? 16.703 -12.594 7.16 1 95 182 ALA A C 1
ATOM 1416 O O . ALA A 1 182 ? 16.094 -11.562 6.871 1 95 182 ALA A O 1
ATOM 1417 N N . ALA A 1 183 ? 16.781 -13.047 8.367 1 95.12 183 ALA A N 1
ATOM 1418 C CA . ALA A 1 183 ? 16.203 -12.32 9.492 1 95.12 183 ALA A CA 1
ATOM 1419 C C . ALA A 1 183 ? 16.875 -10.961 9.672 1 95.12 183 ALA A C 1
ATOM 1421 O O . ALA A 1 183 ? 16.203 -9.945 9.844 1 95.12 183 ALA A O 1
ATOM 1422 N N . ALA A 1 184 ? 18.219 -10.945 9.594 1 96.94 184 ALA A N 1
ATOM 1423 C CA . ALA A 1 184 ? 18.953 -9.695 9.703 1 96.94 184 ALA A CA 1
ATOM 1424 C C . ALA A 1 184 ? 18.609 -8.75 8.555 1 96.94 184 ALA A C 1
ATOM 1426 O O . ALA A 1 184 ? 18.469 -7.539 8.766 1 96.94 184 ALA A O 1
ATOM 1427 N N . PHE A 1 185 ? 18.516 -9.32 7.391 1 98 185 PHE A N 1
ATOM 1428 C CA . PHE A 1 185 ? 18.172 -8.562 6.195 1 98 185 PHE A CA 1
ATOM 1429 C C . PHE A 1 185 ? 16.812 -7.895 6.355 1 98 185 PHE A C 1
ATOM 1431 O O . PHE A 1 185 ? 16.672 -6.699 6.082 1 98 185 PHE A O 1
ATOM 1438 N N . SER A 1 186 ? 15.812 -8.625 6.82 1 97.19 186 SER A N 1
ATOM 1439 C CA . SER A 1 186 ? 14.445 -8.133 6.953 1 97.19 186 SER A CA 1
ATOM 1440 C C . SER A 1 186 ? 14.344 -7.055 8.031 1 97.19 186 SER A C 1
ATOM 1442 O O . SER A 1 186 ? 13.391 -6.273 8.047 1 97.19 186 SER A O 1
ATOM 1444 N N . ALA A 1 187 ? 15.281 -6.996 8.891 1 97.44 187 ALA A N 1
ATOM 1445 C CA . ALA A 1 187 ? 15.258 -6.059 10.008 1 97.44 187 ALA A CA 1
ATOM 1446 C C . ALA A 1 187 ? 15.93 -4.742 9.641 1 97.44 187 ALA A C 1
ATOM 1448 O O . ALA A 1 187 ? 15.922 -3.787 10.422 1 97.44 187 ALA A O 1
ATOM 1449 N N . LEU A 1 188 ? 16.578 -4.668 8.453 1 98.25 188 LEU A N 1
ATOM 1450 C CA . LEU A 1 188 ? 17.234 -3.436 8.016 1 98.25 188 LEU A CA 1
ATOM 1451 C C . LEU A 1 188 ? 16.203 -2.361 7.695 1 98.25 188 LEU A C 1
ATOM 1453 O O . LEU A 1 188 ? 15.102 -2.67 7.219 1 98.25 188 LEU A O 1
ATOM 1457 N N . PRO A 1 189 ? 16.5 -1.127 7.938 1 98 189 PRO A N 1
ATOM 1458 C CA . PRO A 1 189 ? 15.57 -0.035 7.641 1 98 189 PRO A CA 1
ATOM 1459 C C . PRO A 1 189 ? 15.516 0.314 6.156 1 98 189 PRO A C 1
ATOM 1461 O O . PRO A 1 189 ? 15.844 1.439 5.773 1 98 189 PRO A O 1
ATOM 1464 N N . PHE A 1 190 ? 15.062 -0.621 5.328 1 98.75 190 PHE A N 1
ATOM 1465 C CA . PHE A 1 190 ? 14.82 -0.359 3.916 1 98.75 190 PHE A CA 1
ATOM 1466 C C . PHE A 1 190 ? 13.695 0.656 3.742 1 98.75 190 PHE A C 1
ATOM 1468 O O . PHE A 1 190 ? 12.961 0.946 4.688 1 98.75 190 PHE A O 1
ATOM 1475 N N . ASP A 1 191 ? 13.664 1.219 2.59 1 98.69 191 ASP A N 1
ATOM 1476 C CA . ASP A 1 191 ? 12.555 2.121 2.283 1 98.69 191 ASP A CA 1
ATOM 1477 C C . ASP A 1 191 ? 11.328 1.346 1.823 1 98.69 191 ASP A C 1
ATOM 1479 O O . ASP A 1 191 ? 10.219 1.891 1.788 1 98.69 191 ASP A O 1
ATOM 1483 N N . HIS A 1 192 ? 11.461 0.101 1.478 1 98.81 192 HIS A N 1
ATOM 1484 C CA . HIS A 1 192 ? 10.414 -0.866 1.181 1 98.81 192 HIS A CA 1
ATOM 1485 C C . HIS A 1 192 ? 10.969 -2.283 1.12 1 98.81 192 HIS A C 1
ATOM 1487 O O . HIS A 1 192 ? 12.094 -2.494 0.66 1 98.81 192 HIS A O 1
ATOM 1493 N N . ILE A 1 193 ? 10.219 -3.27 1.58 1 98.88 193 ILE A N 1
ATOM 1494 C CA . ILE A 1 193 ? 10.609 -4.668 1.438 1 98.88 193 ILE A CA 1
ATOM 1495 C C . ILE A 1 193 ? 9.57 -5.41 0.6 1 98.88 193 ILE A C 1
ATOM 1497 O O . ILE A 1 193 ? 8.367 -5.27 0.824 1 98.88 193 ILE A O 1
ATOM 1501 N N . LEU A 1 194 ? 10 -6.086 -0.388 1 98.88 194 LEU A N 1
ATOM 1502 C CA . LEU A 1 194 ? 9.18 -7.074 -1.081 1 98.88 194 LEU A CA 1
ATOM 1503 C C . LEU A 1 194 ? 9.625 -8.492 -0.731 1 98.88 194 LEU A C 1
ATOM 1505 O O . LEU A 1 194 ? 10.789 -8.852 -0.927 1 98.88 194 LEU A O 1
ATOM 1509 N N . PHE A 1 195 ? 8.727 -9.219 -0.206 1 98.75 195 PHE A N 1
ATOM 1510 C CA . PHE A 1 195 ? 8.992 -10.594 0.206 1 98.75 195 PHE A CA 1
ATOM 1511 C C . PHE A 1 195 ? 8.086 -11.562 -0.544 1 98.75 195 PHE A C 1
ATOM 1513 O O . PHE A 1 195 ? 6.871 -11.375 -0.59 1 98.75 195 PHE A O 1
ATOM 1520 N N . THR A 1 196 ? 8.648 -12.523 -1.128 1 98.38 196 THR A N 1
ATOM 1521 C CA . THR A 1 196 ? 7.902 -13.656 -1.67 1 98.38 196 THR A CA 1
ATOM 1522 C C . THR A 1 196 ? 8.266 -14.938 -0.93 1 98.38 196 THR A C 1
ATOM 1524 O O . THR A 1 196 ? 9.43 -15.32 -0.873 1 98.38 196 THR A O 1
ATOM 1527 N N . GLY A 1 197 ? 7.293 -15.57 -0.322 1 96.81 197 GLY A N 1
ATOM 1528 C CA . GLY A 1 197 ? 7.547 -16.781 0.434 1 96.81 197 GLY A CA 1
ATOM 1529 C C . GLY A 1 197 ? 6.34 -17.266 1.222 1 96.81 197 GLY A C 1
ATOM 1530 O O . GLY A 1 197 ? 5.199 -17.016 0.833 1 96.81 197 GLY A O 1
ATOM 1531 N N . SER A 1 198 ? 6.582 -18.016 2.291 1 95.25 198 SER A N 1
ATOM 1532 C CA . SER A 1 198 ? 5.496 -18.625 3.051 1 95.25 198 SER A CA 1
ATOM 1533 C C . SER A 1 198 ? 4.805 -17.609 3.943 1 95.25 198 SER A C 1
ATOM 1535 O O . SER A 1 198 ? 5.395 -16.578 4.305 1 95.25 198 SER A O 1
ATOM 1537 N N . THR A 1 199 ? 3.572 -17.891 4.281 1 94.88 199 THR A N 1
ATOM 1538 C CA . THR A 1 199 ? 2.762 -17.047 5.145 1 94.88 199 THR A CA 1
ATOM 1539 C C . THR A 1 199 ? 3.412 -16.891 6.516 1 94.88 199 THR A C 1
ATOM 1541 O O . THR A 1 199 ? 3.434 -15.789 7.078 1 94.88 199 THR A O 1
ATOM 1544 N N . VAL A 1 200 ? 3.982 -17.906 7.004 1 93.94 200 VAL A N 1
ATOM 1545 C CA . VAL A 1 200 ? 4.605 -17.891 8.328 1 93.94 200 VAL A CA 1
ATOM 1546 C C . VAL A 1 200 ? 5.789 -16.938 8.328 1 93.94 200 VAL A C 1
ATOM 1548 O O . VAL A 1 200 ? 5.906 -16.078 9.219 1 93.94 200 VAL A O 1
ATOM 1551 N N . VAL A 1 201 ? 6.637 -17.062 7.34 1 95.94 201 VAL A N 1
ATOM 1552 C CA . VAL A 1 201 ? 7.809 -16.203 7.27 1 95.94 201 VAL A CA 1
ATOM 1553 C C . VAL A 1 201 ? 7.375 -14.758 6.992 1 95.94 201 VAL A C 1
ATOM 1555 O O . VAL A 1 201 ? 7.984 -13.812 7.492 1 95.94 201 VAL A O 1
ATOM 1558 N N . GLY A 1 202 ? 6.281 -14.625 6.176 1 97.12 202 GLY A N 1
ATOM 1559 C CA . GLY A 1 202 ? 5.738 -13.297 5.91 1 97.12 202 GLY A CA 1
ATOM 1560 C C . GLY A 1 202 ? 5.391 -12.531 7.172 1 97.12 202 GLY A C 1
ATOM 1561 O O . GLY A 1 202 ? 5.637 -11.328 7.258 1 97.12 202 GLY A O 1
ATOM 1562 N N . ARG A 1 203 ? 4.84 -13.211 8.188 1 97 203 ARG A N 1
ATOM 1563 C CA . ARG A 1 203 ? 4.516 -12.578 9.461 1 97 203 ARG A CA 1
ATOM 1564 C C . ARG A 1 203 ? 5.77 -12.07 10.164 1 97 203 ARG A C 1
ATOM 1566 O O . ARG A 1 203 ? 5.773 -10.977 10.727 1 97 203 ARG A O 1
ATOM 1573 N N . HIS A 1 204 ? 6.82 -12.828 10.039 1 97.12 204 HIS A N 1
ATOM 1574 C CA . HIS A 1 204 ? 8.086 -12.445 10.656 1 97.12 204 HIS A CA 1
ATOM 1575 C C . HIS A 1 204 ? 8.688 -11.227 9.969 1 97.12 204 HIS A C 1
ATOM 1577 O O . HIS A 1 204 ? 9.219 -10.328 10.625 1 97.12 204 HIS A O 1
ATOM 1583 N N . VAL A 1 205 ? 8.625 -11.266 8.656 1 98.06 205 VAL A N 1
ATOM 1584 C CA . VAL A 1 205 ? 9.156 -10.148 7.879 1 98.06 205 VAL A CA 1
ATOM 1585 C C . VAL A 1 205 ? 8.414 -8.867 8.242 1 98.06 205 VAL A C 1
ATOM 1587 O O . VAL A 1 205 ? 9.031 -7.824 8.484 1 98.06 205 VAL A O 1
ATOM 1590 N N . MET A 1 206 ? 7.074 -8.945 8.305 1 98.19 206 MET A N 1
ATOM 1591 C CA . MET A 1 206 ? 6.262 -7.773 8.625 1 98.19 206 MET A CA 1
ATOM 1592 C C . MET A 1 206 ? 6.555 -7.277 10.039 1 98.19 206 MET A C 1
ATOM 1594 O O . MET A 1 206 ? 6.652 -6.07 10.273 1 98.19 206 MET A O 1
ATOM 1598 N N . ARG A 1 207 ? 6.734 -8.164 10.969 1 97.44 207 ARG A N 1
ATOM 1599 C CA . ARG A 1 207 ? 7.055 -7.797 12.344 1 97.44 207 ARG A CA 1
ATOM 1600 C C . ARG A 1 207 ? 8.398 -7.082 12.422 1 97.44 207 ARG A C 1
ATOM 1602 O O . ARG A 1 207 ? 8.523 -6.051 13.086 1 97.44 207 ARG A O 1
ATOM 1609 N N . ALA A 1 208 ? 9.375 -7.656 11.734 1 97.44 208 ALA A N 1
ATOM 1610 C CA . ALA A 1 208 ? 10.703 -7.043 11.727 1 97.44 208 ALA A CA 1
ATOM 1611 C C . ALA A 1 208 ? 10.664 -5.66 11.078 1 97.44 208 ALA A C 1
ATOM 1613 O O . ALA A 1 208 ? 11.336 -4.734 11.539 1 97.44 208 ALA A O 1
ATOM 1614 N N . ALA A 1 209 ? 9.906 -5.535 10.016 1 97.75 209 ALA A N 1
ATOM 1615 C CA . ALA A 1 209 ? 9.789 -4.285 9.273 1 97.75 209 ALA A CA 1
ATOM 1616 C C . ALA A 1 209 ? 9.172 -3.189 10.133 1 97.75 209 ALA A C 1
ATOM 1618 O O . ALA A 1 209 ? 9.461 -2.006 9.945 1 97.75 209 ALA A O 1
ATOM 1619 N N . ALA A 1 210 ? 8.305 -3.557 11.086 1 97.25 210 ALA A N 1
ATOM 1620 C CA . ALA A 1 210 ? 7.574 -2.607 11.922 1 97.25 210 ALA A CA 1
ATOM 1621 C C . ALA A 1 210 ? 8.531 -1.772 12.766 1 97.25 210 ALA A C 1
ATOM 1623 O O . ALA A 1 210 ? 8.266 -0.596 13.031 1 97.25 210 ALA A O 1
ATOM 1624 N N . ASP A 1 211 ? 9.664 -2.318 13.125 1 95.88 211 ASP A N 1
ATOM 1625 C CA . ASP A 1 211 ? 10.617 -1.616 13.977 1 95.88 211 ASP A CA 1
ATOM 1626 C C . ASP A 1 211 ? 11.172 -0.379 13.273 1 95.88 211 ASP A C 1
ATOM 1628 O O . ASP A 1 211 ? 11.555 0.594 13.93 1 95.88 211 ASP A O 1
ATOM 1632 N N . ASN A 1 212 ? 11.172 -0.437 12.008 1 96.38 212 ASN A N 1
ATOM 1633 C CA . ASN A 1 212 ? 11.727 0.662 11.219 1 96.38 212 ASN A CA 1
ATOM 1634 C C . ASN A 1 212 ? 10.641 1.374 10.414 1 96.38 212 ASN A C 1
ATOM 1636 O O . ASN A 1 212 ? 10.945 2.227 9.578 1 96.38 212 ASN A O 1
ATOM 1640 N N . LEU A 1 213 ? 9.398 0.987 10.617 1 97.31 213 LEU A N 1
ATOM 1641 C CA . LEU A 1 213 ? 8.289 1.502 9.82 1 97.31 213 LEU A CA 1
ATOM 1642 C C . LEU A 1 213 ? 8.555 1.294 8.336 1 97.31 213 LEU A C 1
ATOM 1644 O O . LEU A 1 213 ? 8.297 2.189 7.523 1 97.31 213 LEU A O 1
ATOM 1648 N N . THR A 1 214 ? 9.156 0.161 7.973 1 98.44 214 THR A N 1
ATOM 1649 C CA . THR A 1 214 ? 9.383 -0.191 6.574 1 98.44 214 THR A CA 1
ATOM 1650 C C . THR A 1 214 ? 8.125 -0.787 5.957 1 98.44 214 THR A C 1
ATOM 1652 O O . THR A 1 214 ? 7.613 -1.808 6.426 1 98.44 214 THR A O 1
ATOM 1655 N N . PRO A 1 215 ? 7.574 -0.088 4.926 1 98.5 215 PRO A N 1
ATOM 1656 C CA . PRO A 1 215 ? 6.453 -0.726 4.23 1 98.5 215 PRO A CA 1
ATOM 1657 C C . PRO A 1 215 ? 6.836 -2.057 3.59 1 98.5 215 PRO A C 1
ATOM 1659 O O . PRO A 1 215 ? 7.996 -2.258 3.223 1 98.5 215 PRO A O 1
ATOM 1662 N N . VAL A 1 216 ? 5.801 -2.967 3.455 1 98.69 216 VAL A N 1
ATOM 1663 C CA . VAL A 1 216 ? 6.105 -4.289 2.914 1 98.69 216 VAL A CA 1
ATOM 1664 C C . VAL A 1 216 ? 5.105 -4.641 1.817 1 98.69 216 VAL A C 1
ATOM 1666 O O . VAL A 1 216 ? 3.943 -4.227 1.87 1 98.69 216 VAL A O 1
ATOM 1669 N N . THR A 1 217 ? 5.535 -5.27 0.759 1 98.75 217 THR A N 1
ATOM 1670 C CA . THR A 1 217 ? 4.762 -6.113 -0.146 1 98.75 217 THR A CA 1
ATOM 1671 C C . THR A 1 217 ? 5.039 -7.59 0.122 1 98.75 217 THR A C 1
ATOM 1673 O O . THR A 1 217 ? 6.18 -8.039 0.007 1 98.75 217 THR A O 1
ATOM 1676 N N . LEU A 1 218 ? 4.016 -8.258 0.516 1 98.62 218 LEU A N 1
ATOM 1677 C CA . LEU A 1 218 ? 4.152 -9.672 0.856 1 98.62 218 LEU A CA 1
ATOM 1678 C C . LEU A 1 218 ? 3.428 -10.547 -0.157 1 98.62 218 LEU A C 1
ATOM 1680 O O . LEU A 1 218 ? 2.195 -10.547 -0.216 1 98.62 218 LEU A O 1
ATOM 1684 N N . GLU A 1 219 ? 4.176 -11.148 -1.006 1 97.88 219 GLU A N 1
ATOM 1685 C CA . GLU A 1 219 ? 3.66 -12.18 -1.896 1 97.88 219 GLU A CA 1
ATOM 1686 C C . GLU A 1 219 ? 3.75 -13.562 -1.248 1 97.88 219 GLU A C 1
ATOM 1688 O O . GLU A 1 219 ? 4.84 -14.117 -1.121 1 97.88 219 GLU A O 1
ATOM 1693 N N . LEU A 1 220 ? 2.588 -14 -0.9 1 97.06 220 LEU A N 1
ATOM 1694 C CA . LEU A 1 220 ? 2.576 -15.227 -0.11 1 97.06 220 LEU A CA 1
ATOM 1695 C C . LEU A 1 220 ? 1.836 -16.344 -0.845 1 97.06 220 LEU A C 1
ATOM 1697 O O . LEU A 1 220 ? 1.604 -16.25 -2.053 1 97.06 220 LEU A O 1
ATOM 1701 N N . GLY A 1 221 ? 1.728 -17.469 -0.264 1 89.06 221 GLY A N 1
ATOM 1702 C CA . GLY A 1 221 ? 1.083 -18.594 -0.911 1 89.06 221 GLY A CA 1
ATOM 1703 C C . GLY A 1 221 ? -0.388 -18.719 -0.564 1 89.06 221 GLY A C 1
ATOM 1704 O O . GLY A 1 221 ? -1.016 -17.75 -0.132 1 89.06 221 GLY A O 1
ATOM 1705 N N . GLY A 1 222 ? -0.994 -19.688 -0.906 1 86.94 222 GLY A N 1
ATOM 1706 C CA . GLY A 1 222 ? -2.363 -20.062 -0.6 1 86.94 222 GLY A CA 1
ATOM 1707 C C . GLY A 1 222 ? -2.803 -21.344 -1.305 1 86.94 222 GLY A C 1
ATOM 1708 O O . GLY A 1 222 ? -2.084 -21.859 -2.162 1 86.94 222 GLY A O 1
ATOM 1709 N N . LYS A 1 223 ? -3.861 -21.922 -0.804 1 95.88 223 LYS A N 1
ATOM 1710 C CA . LYS A 1 223 ? -4.461 -23.094 -1.432 1 95.88 223 LYS A CA 1
ATOM 1711 C C . LYS A 1 223 ? -5.391 -22.688 -2.57 1 95.88 223 LYS A C 1
ATOM 1713 O O . LYS A 1 223 ? -6.602 -22.547 -2.369 1 95.88 223 LYS A O 1
ATOM 1718 N N . SER A 1 224 ? -4.797 -22.469 -3.77 1 98.31 224 SER A N 1
ATOM 1719 C CA . SER A 1 224 ? -5.504 -21.953 -4.941 1 98.31 224 SER A CA 1
ATOM 1720 C C . SER A 1 224 ? -6.477 -23 -5.4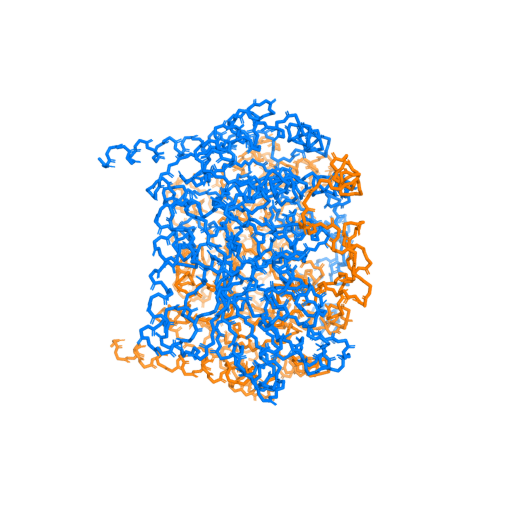92 1 98.31 224 SER A C 1
ATOM 1722 O O . SER A 1 224 ? -6.062 -24.031 -6 1 98.31 224 SER A O 1
ATOM 1724 N N . PRO A 1 225 ? -7.73 -22.75 -5.484 1 98.75 225 PRO A N 1
ATOM 1725 C CA . PRO A 1 225 ? -8.719 -23.719 -5.969 1 98.75 225 PRO A CA 1
ATOM 1726 C C . PRO A 1 225 ? -8.969 -23.609 -7.469 1 98.75 225 PRO A C 1
ATOM 1728 O O . PRO A 1 225 ? -8.859 -22.531 -8.039 1 98.75 225 PRO A O 1
ATOM 1731 N N . ALA A 1 226 ? -9.305 -24.719 -8.07 1 98.94 226 ALA A N 1
ATOM 1732 C CA . ALA A 1 226 ? -9.852 -24.766 -9.422 1 98.94 226 ALA A CA 1
ATOM 1733 C C . ALA A 1 226 ? -11.242 -25.391 -9.43 1 98.94 226 ALA A C 1
ATOM 1735 O O . ALA A 1 226 ? -11.422 -26.531 -9.016 1 98.94 226 ALA A O 1
ATOM 1736 N N . ILE A 1 227 ? -12.203 -24.641 -9.883 1 98.94 227 ILE A N 1
ATOM 1737 C CA . ILE A 1 227 ? -13.562 -25.141 -10.008 1 98.94 227 ILE A CA 1
ATOM 1738 C C . ILE A 1 227 ? -13.805 -25.625 -11.438 1 98.94 227 ILE A C 1
ATOM 1740 O O . ILE A 1 227 ? -13.641 -24.859 -12.391 1 98.94 227 ILE A O 1
ATOM 1744 N N . ILE A 1 228 ? -14.148 -26.844 -11.602 1 98.94 228 ILE A N 1
ATOM 1745 C CA . ILE A 1 228 ? -14.711 -27.328 -12.859 1 98.94 228 ILE A CA 1
ATOM 1746 C C . ILE A 1 228 ? -16.234 -27.25 -12.805 1 98.94 228 ILE A C 1
ATOM 1748 O O . ILE A 1 228 ? -16.875 -28.016 -12.078 1 98.94 228 ILE A O 1
ATOM 1752 N N . ALA A 1 229 ? -16.797 -26.375 -13.586 1 98.81 229 ALA A N 1
ATOM 1753 C CA . ALA A 1 229 ? -18.234 -26.188 -13.562 1 98.81 229 ALA A CA 1
ATOM 1754 C C . ALA A 1 229 ? -18.953 -27.297 -14.336 1 98.81 229 ALA A C 1
ATOM 1756 O O . ALA A 1 229 ? -18.344 -27.938 -15.188 1 98.81 229 ALA A O 1
ATOM 1757 N N . PRO A 1 230 ? -20.281 -27.484 -14.078 1 98.31 230 PRO A N 1
ATOM 1758 C CA . PRO A 1 230 ? -21.031 -28.562 -14.734 1 98.31 230 PRO A CA 1
ATOM 1759 C C . PRO A 1 230 ? -21.047 -28.422 -16.25 1 98.31 230 PRO A C 1
ATOM 1761 O O . PRO A 1 230 ? -21.094 -29.422 -16.969 1 98.31 230 PRO A O 1
ATOM 1764 N N . ASP A 1 231 ? -20.906 -27.266 -16.766 1 98 231 ASP A N 1
ATOM 1765 C CA . ASP A 1 231 ? -21.047 -27.031 -18.203 1 98 231 ASP A CA 1
ATOM 1766 C C . ASP A 1 231 ? -19.75 -27.359 -18.938 1 98 231 ASP A C 1
ATOM 1768 O O . ASP A 1 231 ? -19.734 -27.516 -20.156 1 98 231 ASP A O 1
ATOM 1772 N N . MET A 1 232 ? -18.641 -27.438 -18.266 1 98.12 232 MET A N 1
ATOM 1773 C CA . MET A 1 232 ? -17.312 -27.547 -18.891 1 98.12 232 MET A CA 1
ATOM 1774 C C . MET A 1 232 ? -17.031 -28.984 -19.328 1 98.12 232 MET A C 1
ATOM 1776 O O . MET A 1 232 ? -17.125 -29.906 -18.516 1 98.12 232 MET A O 1
ATOM 1780 N N . PRO A 1 233 ? -16.703 -29.156 -20.609 1 98.06 233 PRO A N 1
ATOM 1781 C CA . PRO A 1 233 ? -16.188 -30.484 -20.984 1 98.06 233 PRO A CA 1
ATOM 1782 C C . PRO A 1 233 ? -14.914 -30.859 -20.234 1 98.06 233 PRO A C 1
ATOM 1784 O O . PRO A 1 233 ? -13.984 -30.062 -20.141 1 98.06 233 PRO A O 1
ATOM 1787 N N . ILE A 1 234 ? -14.852 -32.031 -19.781 1 98.38 234 ILE A N 1
ATOM 1788 C CA . ILE A 1 234 ? -13.789 -32.469 -18.875 1 98.38 234 ILE A CA 1
ATOM 1789 C C . ILE A 1 234 ? -12.445 -32.406 -19.594 1 98.38 234 ILE A C 1
ATOM 1791 O O . ILE A 1 234 ? -11.445 -31.969 -19.031 1 98.38 234 ILE A O 1
ATOM 1795 N N . ASP A 1 235 ? -12.414 -32.875 -20.844 1 97.88 235 ASP A N 1
ATOM 1796 C CA . ASP A 1 235 ? -11.156 -32.844 -21.594 1 97.88 235 ASP A CA 1
ATOM 1797 C C . ASP A 1 235 ? -10.609 -31.438 -21.719 1 97.88 235 ASP A C 1
ATOM 1799 O O . ASP A 1 235 ? -9.398 -31.219 -21.609 1 97.88 235 ASP A O 1
ATOM 1803 N N . THR A 1 236 ? -11.469 -30.531 -21.969 1 97.88 236 THR A N 1
ATOM 1804 C CA . THR A 1 236 ? -11.078 -29.125 -22.062 1 97.88 236 THR A CA 1
ATOM 1805 C C . THR A 1 236 ? -10.578 -28.609 -20.719 1 97.88 236 THR A C 1
ATOM 1807 O O . THR A 1 236 ? -9.562 -27.922 -20.656 1 97.88 236 THR A O 1
ATOM 1810 N N . ALA A 1 237 ? -11.289 -28.906 -19.688 1 98.31 237 ALA A N 1
ATOM 1811 C CA . ALA A 1 237 ? -10.891 -28.484 -18.344 1 98.31 237 ALA A CA 1
ATOM 1812 C C . ALA A 1 237 ? -9.484 -28.969 -18.016 1 98.31 237 ALA A C 1
ATOM 1814 O O . ALA A 1 237 ? -8.656 -28.188 -17.516 1 98.31 237 ALA A O 1
ATOM 1815 N N . VAL A 1 238 ? -9.219 -30.219 -18.266 1 98.5 238 VAL A N 1
ATOM 1816 C CA . VAL A 1 238 ? -7.918 -30.812 -17.969 1 98.5 238 VAL A CA 1
ATOM 1817 C C . VAL A 1 238 ? -6.84 -30.141 -18.828 1 98.5 238 VAL A C 1
ATOM 1819 O O . VAL A 1 238 ? -5.77 -29.797 -18.312 1 98.5 238 VAL A O 1
ATOM 1822 N N . GLU A 1 239 ? -7.16 -29.969 -20.078 1 97.25 239 GLU A N 1
ATOM 1823 C CA . GLU A 1 239 ? -6.219 -29.312 -20.984 1 97.25 239 GLU A CA 1
ATOM 1824 C C . GLU A 1 239 ? -5.801 -27.953 -20.438 1 97.25 239 GLU A C 1
ATOM 1826 O O . GLU A 1 239 ? -4.629 -27.578 -20.516 1 97.25 239 GLU A O 1
ATOM 1831 N N . ARG A 1 240 ? -6.719 -27.203 -19.891 1 97.12 240 ARG A N 1
ATOM 1832 C CA . ARG A 1 240 ? -6.492 -25.828 -19.422 1 97.12 240 ARG A CA 1
ATOM 1833 C C . ARG A 1 240 ? -5.789 -25.828 -18.062 1 97.12 240 ARG A C 1
ATOM 1835 O O . ARG A 1 240 ? -5.121 -24.859 -17.719 1 97.12 240 ARG A O 1
ATOM 1842 N N . LEU A 1 241 ? -5.922 -26.828 -17.359 1 98 241 LEU A N 1
ATOM 1843 C CA . LEU A 1 241 ? -5.488 -26.875 -15.961 1 98 241 LEU A CA 1
ATOM 1844 C C . LEU A 1 241 ? -4.105 -27.5 -15.836 1 98 241 LEU A C 1
ATOM 1846 O O . LEU A 1 241 ? -3.291 -27.062 -15.023 1 98 241 LEU A O 1
ATOM 1850 N N . ILE A 1 242 ? -3.834 -28.5 -16.656 1 98.06 242 ILE A N 1
ATOM 1851 C CA . ILE A 1 242 ? -2.785 -29.469 -16.375 1 98.06 242 ILE A CA 1
ATOM 1852 C C . ILE A 1 242 ? -1.419 -28.797 -16.453 1 98.06 242 ILE A C 1
ATOM 1854 O O . ILE A 1 242 ? -0.525 -29.109 -15.656 1 98.06 242 ILE A O 1
ATOM 1858 N N . PHE A 1 243 ? -1.225 -27.906 -17.312 1 96.56 243 PHE A N 1
ATOM 1859 C CA . PHE A 1 243 ? 0.072 -27.25 -17.438 1 96.56 243 PHE A CA 1
ATOM 1860 C C . PHE A 1 243 ? 0.399 -26.469 -16.172 1 96.56 243 PHE A C 1
ATOM 1862 O O . PHE A 1 243 ? 1.525 -26.531 -15.672 1 96.56 243 PHE A O 1
ATOM 1869 N N . GLY A 1 244 ? -0.615 -25.719 -15.641 1 97 244 GLY A N 1
ATOM 1870 C CA . GLY A 1 244 ? -0.416 -24.969 -14.414 1 97 244 GLY A CA 1
ATOM 1871 C C . GLY A 1 244 ? -0.008 -25.844 -13.234 1 97 244 GLY A C 1
ATOM 1872 O O . GLY A 1 244 ? 0.718 -25.391 -12.352 1 97 244 GLY A O 1
ATOM 1873 N N . LYS A 1 245 ? -0.404 -27.047 -13.203 1 98.12 245 LYS A N 1
ATOM 1874 C CA . LYS A 1 245 ? -0.067 -27.969 -12.117 1 98.12 245 LYS A CA 1
ATOM 1875 C C . LYS A 1 245 ? 1.279 -28.641 -12.359 1 98.12 245 LYS A C 1
ATOM 1877 O O . LYS A 1 245 ? 1.99 -28.984 -11.414 1 98.12 245 LYS A O 1
ATOM 1882 N N . CYS A 1 246 ? 1.68 -28.75 -13.641 1 97.44 246 CYS A N 1
ATOM 1883 C CA . CYS A 1 246 ? 2.859 -29.531 -13.977 1 97.44 246 CYS A CA 1
ATOM 1884 C C . CYS A 1 246 ? 4.09 -28.656 -14.102 1 97.44 246 CYS A C 1
ATOM 1886 O O . CYS A 1 246 ? 5.219 -29.109 -13.922 1 97.44 246 CYS A O 1
ATOM 1888 N N . LEU A 1 247 ? 3.893 -27.359 -14.492 1 96.81 247 LEU A N 1
ATOM 1889 C CA . LEU A 1 247 ? 5.016 -26.438 -14.617 1 96.81 247 LEU A CA 1
ATOM 1890 C C . LEU A 1 247 ? 5.855 -26.422 -13.344 1 96.81 247 LEU A C 1
ATOM 1892 O O . LEU A 1 247 ? 5.316 -26.344 -12.242 1 96.81 247 LEU A O 1
ATOM 1896 N N . ASN A 1 248 ? 7.184 -26.625 -13.5 1 97.56 248 ASN A N 1
ATOM 1897 C CA . ASN A 1 248 ? 8.125 -26.672 -12.383 1 97.56 248 ASN A CA 1
ATOM 1898 C C . ASN A 1 248 ? 7.727 -27.734 -11.359 1 97.56 248 ASN A C 1
ATOM 1900 O O . ASN A 1 248 ? 7.91 -27.531 -10.156 1 97.56 248 ASN A O 1
ATOM 1904 N N . ALA A 1 249 ? 7.066 -28.797 -11.82 1 96.31 249 ALA A N 1
ATOM 1905 C CA . ALA A 1 249 ? 6.586 -29.922 -11.016 1 96.31 249 ALA A CA 1
ATOM 1906 C C . ALA A 1 249 ? 5.648 -29.422 -9.906 1 96.31 249 ALA A C 1
ATOM 1908 O O . ALA A 1 249 ? 5.703 -29.922 -8.781 1 96.31 249 ALA A O 1
ATOM 1909 N N . GLY A 1 250 ? 4.891 -28.438 -10.188 1 97.56 250 GLY A N 1
ATOM 1910 C CA . GLY A 1 250 ? 3.873 -27.953 -9.273 1 97.56 250 GLY A CA 1
ATOM 1911 C C . GLY A 1 250 ? 4.441 -27.094 -8.156 1 97.56 250 GLY A C 1
ATOM 1912 O O . GLY A 1 250 ? 3.705 -26.672 -7.262 1 97.56 250 GLY A O 1
ATOM 1913 N N . GLN A 1 251 ? 5.766 -26.797 -8.156 1 97.81 251 GLN A N 1
ATOM 1914 C CA . GLN A 1 251 ? 6.398 -25.984 -7.125 1 97.81 251 GLN A CA 1
ATOM 1915 C C . GLN A 1 251 ? 6.199 -24.5 -7.398 1 97.81 251 GLN A C 1
ATOM 1917 O O . GLN A 1 251 ? 7.168 -23.75 -7.508 1 97.81 251 GLN A O 1
ATOM 1922 N N . ILE A 1 252 ? 4.918 -24.094 -7.512 1 97.38 252 ILE A N 1
ATOM 1923 C CA . ILE A 1 252 ? 4.473 -22.734 -7.852 1 97.38 252 ILE A CA 1
ATOM 1924 C C . ILE A 1 252 ? 3.385 -22.297 -6.875 1 97.38 252 ILE A C 1
ATOM 1926 O O . ILE A 1 252 ? 2.447 -23.047 -6.598 1 97.38 252 ILE A O 1
ATOM 1930 N N . CYS A 1 253 ? 3.434 -21.078 -6.418 1 96.62 253 CYS A N 1
ATOM 1931 C CA . CYS A 1 253 ? 2.484 -20.562 -5.438 1 96.62 253 CYS A CA 1
ATOM 1932 C C . CYS A 1 253 ? 1.09 -20.438 -6.039 1 96.62 253 CYS A C 1
ATOM 1934 O O . CYS A 1 253 ? 0.09 -20.516 -5.324 1 96.62 253 CYS A O 1
ATOM 1936 N N . VAL A 1 254 ? 1.024 -20.281 -7.402 1 97.44 254 VAL A N 1
ATOM 1937 C CA . VAL A 1 254 ? -0.281 -20.109 -8.031 1 97.44 254 VAL A CA 1
ATOM 1938 C C . VAL A 1 254 ? -0.684 -21.406 -8.742 1 97.44 254 VAL A C 1
ATOM 1940 O O . VAL A 1 254 ? -1.633 -21.422 -9.531 1 97.44 254 VAL A O 1
ATOM 1943 N N . ALA A 1 255 ? -0.008 -22.484 -8.562 1 98.19 255 ALA A N 1
ATOM 1944 C CA . ALA A 1 255 ? -0.455 -23.766 -9.133 1 98.19 255 ALA A CA 1
ATOM 1945 C C . ALA A 1 255 ? -1.8 -24.172 -8.547 1 98.19 255 ALA A C 1
ATOM 1947 O O . ALA A 1 255 ? -2.057 -23.969 -7.355 1 98.19 255 ALA A O 1
ATOM 1948 N N . PRO A 1 256 ? -2.693 -24.766 -9.414 1 98.56 256 PRO A N 1
ATOM 1949 C CA . PRO A 1 256 ? -3.889 -25.344 -8.797 1 98.56 256 PRO A CA 1
ATOM 1950 C C . PRO A 1 256 ? -3.557 -26.266 -7.629 1 98.56 256 PRO A C 1
ATOM 1952 O O . PRO A 1 256 ? -2.857 -27.266 -7.809 1 98.56 256 PRO A O 1
ATOM 1955 N N . ASP A 1 257 ? -4.062 -25.906 -6.492 1 98.56 257 ASP A N 1
ATOM 1956 C CA . ASP A 1 257 ? -3.744 -26.656 -5.281 1 98.56 257 ASP A CA 1
ATOM 1957 C C . ASP A 1 257 ? -4.75 -27.781 -5.051 1 98.56 257 ASP A C 1
ATOM 1959 O O . ASP A 1 257 ? -4.395 -28.828 -4.52 1 98.56 257 ASP A O 1
ATOM 1963 N N . TYR A 1 258 ? -5.984 -27.562 -5.391 1 98.69 258 TYR A N 1
ATOM 1964 C CA . TYR A 1 258 ? -7.02 -28.594 -5.391 1 98.69 258 TYR A CA 1
ATOM 1965 C C . TYR A 1 258 ? -8.109 -28.266 -6.41 1 98.69 258 TYR A C 1
ATOM 1967 O O . TYR A 1 258 ? -8.234 -27.125 -6.852 1 98.69 258 TYR A O 1
ATOM 1975 N N . VAL A 1 259 ? -8.828 -29.312 -6.766 1 98.81 259 VAL A N 1
ATOM 1976 C CA . VAL A 1 259 ? -9.891 -29.188 -7.758 1 98.81 259 VAL A CA 1
ATOM 1977 C C . VAL A 1 259 ? -11.242 -29.484 -7.105 1 98.81 259 VAL A C 1
ATOM 1979 O O . VAL A 1 259 ? -11.367 -30.422 -6.312 1 98.81 259 VAL A O 1
ATOM 1982 N N . LEU A 1 260 ? -12.18 -28.609 -7.301 1 98.88 260 LEU A N 1
ATOM 1983 C CA . LEU A 1 260 ? -13.586 -28.891 -7.031 1 98.88 260 LEU A CA 1
ATOM 1984 C C . LEU A 1 260 ? -14.297 -29.359 -8.297 1 98.88 260 LEU A C 1
ATOM 1986 O O . LEU A 1 260 ? -14.453 -28.594 -9.25 1 98.88 260 LEU A O 1
ATOM 1990 N N . CYS A 1 261 ? -14.727 -30.578 -8.297 1 98.81 261 CYS A N 1
ATOM 1991 C CA . CYS A 1 261 ? -15.258 -31.25 -9.484 1 98.81 261 CYS A CA 1
ATOM 1992 C C . CYS A 1 261 ? -16.641 -31.812 -9.211 1 98.81 261 CYS A C 1
ATOM 1994 O O . CYS A 1 261 ? -16.875 -32.406 -8.156 1 98.81 261 CYS A O 1
ATOM 1996 N N . PRO A 1 262 ? -17.578 -31.625 -10.203 1 98.62 262 PRO A N 1
ATOM 1997 C CA . PRO A 1 262 ? -18.859 -32.344 -10.016 1 98.62 262 PRO A CA 1
ATOM 1998 C C . PRO A 1 262 ? -18.672 -33.812 -9.758 1 98.62 262 PRO A C 1
ATOM 2000 O O . PRO A 1 262 ? -17.844 -34.469 -10.414 1 98.62 262 PRO A O 1
ATOM 2003 N N . ALA A 1 263 ? -19.469 -34.312 -8.82 1 98.25 263 ALA A N 1
ATOM 2004 C CA . ALA A 1 263 ? -19.297 -35.688 -8.344 1 98.25 263 ALA A CA 1
ATOM 2005 C C . ALA A 1 263 ? -19.344 -36.688 -9.5 1 98.25 263 ALA A C 1
ATOM 2007 O O . ALA A 1 263 ? -18.531 -37.594 -9.555 1 98.25 263 ALA A O 1
ATOM 2008 N N . GLU A 1 264 ? -20.141 -36.469 -10.406 1 97.81 264 GLU A N 1
ATOM 2009 C CA . GLU A 1 264 ? -20.375 -37.406 -11.5 1 97.81 264 GLU A CA 1
ATOM 2010 C C . GLU A 1 264 ? -19.25 -37.312 -12.539 1 97.81 264 GLU A C 1
ATOM 2012 O O . GLU A 1 264 ? -19.172 -38.156 -13.438 1 97.81 264 GLU A O 1
ATOM 2017 N N . LYS A 1 265 ? -18.344 -36.344 -12.406 1 98.38 265 LYS A N 1
ATOM 2018 C CA . LYS A 1 265 ? -17.328 -36.125 -13.43 1 98.38 265 LYS A CA 1
ATOM 2019 C C . LYS A 1 265 ? -15.938 -36.5 -12.906 1 98.38 265 LYS A C 1
ATOM 2021 O O . LYS A 1 265 ? -14.945 -36.406 -13.641 1 98.38 265 LYS A O 1
ATOM 2026 N N . VAL A 1 266 ? -15.781 -36.906 -11.711 1 98.69 266 VAL A N 1
ATOM 2027 C CA . VAL A 1 266 ? -14.492 -37.094 -11.055 1 98.69 266 VAL A CA 1
ATOM 2028 C C . VAL A 1 266 ? -13.703 -38.188 -11.781 1 98.69 266 VAL A C 1
ATOM 2030 O O . VAL A 1 266 ? -12.531 -38 -12.117 1 98.69 266 VAL A O 1
ATOM 2033 N N . ASP A 1 267 ? -14.383 -39.312 -12.062 1 98.56 267 ASP A N 1
ATOM 2034 C CA . ASP A 1 267 ? -13.688 -40.406 -12.734 1 98.56 267 ASP A CA 1
ATOM 2035 C C . ASP A 1 267 ? -13.227 -40 -14.133 1 98.56 267 ASP A C 1
ATOM 2037 O O . ASP A 1 267 ? -12.117 -40.312 -14.547 1 98.56 267 ASP A O 1
ATOM 2041 N N . ALA A 1 268 ? -14.109 -39.312 -14.797 1 98.69 268 ALA A N 1
ATOM 2042 C CA . ALA A 1 268 ? -13.766 -38.844 -16.125 1 98.69 268 ALA A CA 1
ATOM 2043 C C . ALA A 1 268 ? -12.594 -37.875 -16.078 1 98.69 268 ALA A C 1
ATOM 2045 O O . ALA A 1 268 ? -11.742 -37.844 -16.969 1 98.69 268 ALA A O 1
ATOM 2046 N N . PHE A 1 269 ? -12.586 -37.031 -15.086 1 98.81 269 PHE A N 1
ATOM 2047 C CA . PHE A 1 269 ? -11.5 -36.062 -14.898 1 98.81 269 PHE A CA 1
ATOM 2048 C C . PHE A 1 269 ? -10.172 -36.781 -14.711 1 98.81 269 PHE A C 1
ATOM 2050 O O . PHE A 1 269 ? -9.18 -36.438 -15.359 1 98.81 269 PHE A O 1
ATOM 2057 N N . ILE A 1 270 ? -10.117 -37.781 -13.836 1 98.62 270 ILE A N 1
ATOM 2058 C CA . ILE A 1 270 ? -8.906 -38.531 -13.539 1 98.62 270 ILE A CA 1
ATOM 2059 C C . ILE A 1 270 ? -8.391 -39.219 -14.805 1 98.62 270 ILE A C 1
ATOM 2061 O O . ILE A 1 270 ? -7.203 -39.094 -15.125 1 98.62 270 ILE A O 1
ATOM 2065 N N . ALA A 1 271 ? -9.32 -39.812 -15.555 1 98.5 271 ALA A N 1
ATOM 2066 C CA . ALA A 1 271 ? -8.938 -40.5 -16.781 1 98.5 271 ALA A CA 1
ATOM 2067 C C . ALA A 1 271 ? -8.383 -39.531 -17.812 1 98.5 271 ALA A C 1
ATOM 2069 O O . ALA A 1 271 ? -7.367 -39.812 -18.453 1 98.5 271 ALA A O 1
ATOM 2070 N N . ALA A 1 272 ? -9.047 -38.438 -17.922 1 98.75 272 ALA A N 1
ATOM 2071 C CA . ALA A 1 272 ? -8.602 -37.406 -18.859 1 98.75 272 ALA A CA 1
ATOM 2072 C C . ALA A 1 272 ? -7.242 -36.875 -18.453 1 98.75 272 ALA A C 1
ATOM 2074 O O . ALA A 1 272 ? -6.391 -36.625 -19.312 1 98.75 272 ALA A O 1
ATOM 2075 N N . TYR A 1 273 ? -7.043 -36.594 -17.172 1 98.69 273 TYR A N 1
ATOM 2076 C CA . TYR A 1 273 ? -5.77 -36.094 -16.672 1 98.69 273 TYR A CA 1
ATOM 2077 C C . TYR A 1 273 ? -4.633 -37.062 -16.984 1 98.69 273 TYR A C 1
ATOM 2079 O O . TYR A 1 273 ? -3.572 -36.625 -17.469 1 98.69 273 TYR A O 1
ATOM 2087 N N . GLN A 1 274 ? -4.867 -38.375 -16.766 1 97.62 274 GLN A N 1
ATOM 2088 C CA . GLN A 1 274 ? -3.852 -39.375 -17.031 1 97.62 274 GLN A CA 1
ATOM 2089 C C . GLN A 1 274 ? -3.49 -39.406 -18.516 1 97.62 274 GLN A C 1
ATOM 2091 O O . GLN A 1 274 ? -2.311 -39.406 -18.875 1 97.62 274 GLN A O 1
ATOM 2096 N N . ARG A 1 275 ? -4.508 -39.344 -19.328 1 97.75 275 ARG A N 1
ATOM 2097 C CA . ARG A 1 275 ? -4.273 -39.375 -20.766 1 97.75 275 ARG A CA 1
ATOM 2098 C C . ARG A 1 275 ? -3.441 -38.156 -21.203 1 97.75 275 ARG A C 1
ATOM 2100 O O . ARG A 1 275 ? -2.459 -38.312 -21.938 1 97.75 275 ARG A O 1
ATOM 2107 N N . ARG A 1 276 ? -3.822 -37.062 -20.766 1 97.69 276 ARG A N 1
ATOM 2108 C CA . ARG A 1 276 ? -3.133 -35.844 -21.172 1 97.69 276 ARG A CA 1
ATOM 2109 C C . ARG A 1 276 ? -1.725 -35.781 -20.594 1 97.69 276 ARG A C 1
ATOM 2111 O O . ARG A 1 276 ? -0.785 -35.375 -21.266 1 97.69 276 ARG A O 1
ATOM 2118 N N . PHE A 1 277 ? -1.531 -36.156 -19.344 1 97.75 277 PHE A N 1
ATOM 2119 C CA . PHE A 1 277 ? -0.228 -36.156 -18.688 1 97.75 277 PHE A CA 1
ATOM 2120 C C . PHE A 1 277 ? 0.76 -37.031 -19.453 1 97.75 277 PHE A C 1
ATOM 2122 O O . PHE A 1 277 ? 1.893 -36.625 -19.703 1 97.75 277 PHE A O 1
ATOM 2129 N N . ASN A 1 278 ? 0.311 -38.219 -19.812 1 95.62 278 ASN A N 1
ATOM 2130 C CA . ASN A 1 278 ? 1.187 -39.156 -20.516 1 95.62 278 ASN A CA 1
ATOM 2131 C C . ASN A 1 278 ? 1.518 -38.656 -21.922 1 95.62 278 ASN A C 1
ATOM 2133 O O . ASN A 1 278 ? 2.592 -38.969 -22.453 1 95.62 278 ASN A O 1
ATOM 2137 N N . LYS A 1 279 ? 0.57 -37.906 -22.484 1 95.69 279 LYS A N 1
ATOM 2138 C CA . LYS A 1 279 ? 0.854 -37.312 -23.766 1 95.69 279 LYS A CA 1
ATOM 2139 C C . LYS A 1 279 ? 1.903 -36.188 -23.641 1 95.69 279 LYS A C 1
ATOM 2141 O O . LYS A 1 279 ? 2.783 -36.062 -24.484 1 95.69 279 LYS A O 1
ATOM 2146 N N . MET A 1 280 ? 1.883 -35.438 -22.609 1 96.38 280 MET A N 1
ATOM 2147 C CA . MET A 1 280 ? 2.791 -34.312 -22.375 1 96.38 280 MET A CA 1
ATOM 2148 C C . MET A 1 280 ? 4.176 -34.812 -21.969 1 96.38 280 MET A C 1
ATOM 2150 O O . MET A 1 280 ? 5.188 -34.219 -22.328 1 96.38 280 MET A O 1
ATOM 2154 N N . TYR A 1 281 ? 4.188 -35.844 -21.25 1 94.88 281 TYR A N 1
ATOM 2155 C CA . TYR A 1 281 ? 5.438 -36.344 -20.672 1 94.88 281 TYR A CA 1
ATOM 2156 C C . TYR A 1 281 ? 5.621 -37.844 -20.953 1 94.88 281 TYR A C 1
ATOM 2158 O O . TYR A 1 281 ? 5.695 -38.656 -20.031 1 94.88 281 TYR A O 1
ATOM 2166 N N . PRO A 1 282 ? 5.773 -38.188 -22.188 1 93.12 282 PRO A N 1
ATOM 2167 C CA . PRO A 1 282 ? 6.043 -39.594 -22.484 1 93.12 282 PRO A CA 1
ATOM 2168 C C . PRO A 1 282 ? 7.348 -40.094 -21.875 1 93.12 282 PRO A C 1
ATOM 2170 O O . PRO A 1 282 ? 8.273 -39.281 -21.656 1 93.12 282 PRO A O 1
ATOM 2173 N N . ASN A 1 283 ? 7.406 -41.375 -21.578 1 90.19 283 ASN A N 1
ATOM 2174 C CA . ASN A 1 283 ? 8.594 -41.969 -20.938 1 90.19 283 ASN A CA 1
ATOM 2175 C C . ASN A 1 283 ? 9.008 -41.156 -19.719 1 90.19 283 ASN A C 1
ATOM 2177 O O . ASN A 1 283 ? 10.156 -40.75 -19.594 1 90.19 283 ASN A O 1
ATOM 2181 N N . PHE A 1 284 ? 8.102 -40.969 -18.797 1 92.44 284 PHE A N 1
ATOM 2182 C CA . PHE A 1 284 ? 8.164 -40 -17.688 1 92.44 284 PHE A CA 1
ATOM 2183 C C . PHE A 1 284 ? 9.492 -40.125 -16.953 1 92.44 284 PHE A C 1
ATOM 2185 O O . PHE A 1 284 ? 10.133 -39.125 -16.656 1 92.44 284 PHE A O 1
ATOM 2192 N N . ASP A 1 285 ? 10 -41.281 -16.703 1 88.06 285 ASP A N 1
ATOM 2193 C CA . ASP A 1 285 ? 11.195 -41.469 -15.891 1 88.06 285 ASP A CA 1
ATOM 2194 C C . ASP A 1 285 ? 12.414 -40.781 -16.516 1 88.06 285 ASP A C 1
ATOM 2196 O O . ASP A 1 285 ? 13.305 -40.344 -15.789 1 88.06 285 ASP A O 1
ATOM 2200 N N . THR A 1 286 ? 12.391 -40.688 -17.812 1 89 286 THR A N 1
ATOM 2201 C CA . THR A 1 286 ? 13.547 -40.125 -18.484 1 89 286 THR A CA 1
ATOM 2202 C C . THR A 1 286 ? 13.164 -38.844 -19.203 1 89 286 THR A C 1
ATOM 2204 O O . THR A 1 286 ? 13.969 -38.281 -19.953 1 89 286 THR A O 1
ATOM 2207 N N . ASN A 1 287 ? 11.945 -38.438 -18.984 1 92.12 287 ASN A N 1
ATOM 2208 C CA . ASN A 1 287 ? 11.461 -37.281 -19.719 1 92.12 287 ASN A CA 1
ATOM 2209 C C . ASN A 1 287 ? 12.227 -36 -19.328 1 92.12 287 ASN A C 1
ATOM 2211 O O . ASN A 1 287 ? 12.375 -35.719 -18.141 1 92.12 287 ASN A O 1
ATOM 2215 N N . GLN A 1 288 ? 12.688 -35.25 -20.234 1 94.19 288 GLN A N 1
ATOM 2216 C CA . GLN A 1 288 ? 13.531 -34.094 -19.969 1 94.19 288 GLN A CA 1
ATOM 2217 C C . GLN A 1 288 ? 12.688 -32.812 -19.828 1 94.19 288 GLN A C 1
ATOM 2219 O O . GLN A 1 288 ? 13.188 -31.781 -19.375 1 94.19 288 GLN A O 1
ATOM 2224 N N . ASP A 1 289 ? 11.422 -32.906 -20.156 1 96.62 289 ASP A N 1
ATOM 2225 C CA . ASP A 1 289 ? 10.555 -31.734 -20.109 1 96.62 289 ASP A CA 1
ATOM 2226 C C . ASP A 1 289 ? 9.961 -31.531 -18.703 1 96.62 289 ASP A C 1
ATOM 2228 O O . ASP A 1 289 ? 9.375 -30.484 -18.422 1 96.62 289 ASP A O 1
ATOM 2232 N N . TYR A 1 290 ? 10.086 -32.5 -17.891 1 94.69 290 TYR A N 1
ATOM 2233 C CA . TYR A 1 290 ? 9.547 -32.469 -16.531 1 94.69 290 TYR A CA 1
ATOM 2234 C C . TYR A 1 290 ? 10.672 -32.281 -15.516 1 94.69 290 TYR A C 1
ATOM 2236 O O . TYR A 1 290 ? 11.734 -32.906 -15.648 1 94.69 290 TYR A O 1
ATOM 2244 N N . GLY A 1 291 ? 10.453 -31.438 -14.523 1 93.94 291 GLY A N 1
ATOM 2245 C CA . GLY A 1 291 ? 11.5 -31.094 -13.578 1 93.94 291 GLY A CA 1
ATOM 2246 C C . GLY A 1 291 ? 11.43 -31.891 -12.289 1 93.94 291 GLY A C 1
ATOM 2247 O O . GLY A 1 291 ? 10.422 -32.531 -12.016 1 93.94 291 GLY A O 1
ATOM 2248 N N . ASN A 1 292 ? 12.547 -31.812 -11.523 1 96.19 292 ASN A N 1
ATOM 2249 C CA . ASN A 1 292 ? 12.648 -32.469 -10.211 1 96.19 292 ASN A CA 1
ATOM 2250 C C . ASN A 1 292 ? 12.141 -31.547 -9.102 1 96.19 292 ASN A C 1
ATOM 2252 O O . ASN A 1 292 ? 12.023 -30.328 -9.289 1 96.19 292 ASN A O 1
ATOM 2256 N N . ILE A 1 293 ? 11.781 -32.219 -7.996 1 96.88 293 ILE A N 1
ATOM 2257 C CA . ILE A 1 293 ? 11.609 -31.453 -6.758 1 96.88 293 ILE A CA 1
ATOM 2258 C C . ILE A 1 293 ? 12.938 -30.828 -6.336 1 96.88 293 ILE A C 1
ATOM 2260 O O . ILE A 1 293 ? 13.992 -31.469 -6.465 1 96.88 293 ILE A O 1
ATOM 2264 N N . ILE A 1 294 ? 13 -29.641 -5.836 1 97.5 294 ILE A N 1
ATOM 2265 C CA . ILE A 1 294 ? 14.148 -28.766 -5.676 1 97.5 294 ILE A CA 1
ATOM 2266 C C . ILE A 1 294 ? 15.219 -29.453 -4.828 1 97.5 294 ILE A C 1
ATOM 2268 O O . ILE A 1 294 ? 16.406 -29.375 -5.137 1 97.5 294 ILE A O 1
ATOM 2272 N N . ASN A 1 295 ? 14.812 -30.109 -3.73 1 96.25 295 ASN A N 1
ATOM 2273 C CA . ASN A 1 295 ? 15.781 -30.75 -2.85 1 96.25 295 ASN A CA 1
ATOM 2274 C C . ASN A 1 295 ? 15.141 -31.906 -2.08 1 96.25 295 ASN A C 1
ATOM 2276 O O . ASN A 1 295 ? 13.945 -32.156 -2.215 1 96.25 295 ASN A O 1
ATOM 2280 N N . ASP A 1 296 ? 15.961 -32.594 -1.34 1 95.56 296 ASP A N 1
ATOM 2281 C CA . ASP A 1 296 ? 15.523 -33.812 -0.652 1 95.56 296 ASP A CA 1
ATOM 2282 C C . ASP A 1 296 ? 14.5 -33.5 0.432 1 95.56 296 ASP A C 1
ATOM 2284 O O . ASP A 1 296 ? 13.547 -34.25 0.638 1 95.56 296 ASP A O 1
ATOM 2288 N N . ARG A 1 297 ? 14.695 -32.438 1.056 1 95.62 297 ARG A N 1
ATOM 2289 C CA . ARG A 1 297 ? 13.789 -32.062 2.129 1 95.62 297 ARG A CA 1
ATOM 2290 C C . ARG A 1 297 ? 12.367 -31.875 1.603 1 95.62 297 ARG A C 1
ATOM 2292 O O . ARG A 1 297 ? 11.414 -32.406 2.172 1 95.62 297 ARG A O 1
ATOM 2299 N N . GLN A 1 298 ? 12.242 -31.125 0.542 1 96.19 298 GLN A N 1
ATOM 2300 C CA . GLN A 1 298 ? 10.93 -30.891 -0.059 1 96.19 298 GLN A CA 1
ATOM 2301 C C . GLN A 1 298 ? 10.359 -32.156 -0.642 1 96.19 298 GLN A C 1
ATOM 2303 O O . GLN A 1 298 ? 9.141 -32.406 -0.594 1 96.19 298 GLN A O 1
ATOM 2308 N N . TYR A 1 299 ? 11.258 -33 -1.166 1 96.06 299 TYR A N 1
ATOM 2309 C CA . TYR A 1 299 ? 10.852 -34.281 -1.7 1 96.06 299 TYR A CA 1
ATOM 2310 C C . TYR A 1 299 ? 10.25 -35.156 -0.607 1 96.06 299 TYR A C 1
ATOM 2312 O O . TYR A 1 299 ? 9.141 -35.688 -0.763 1 96.06 299 TYR A O 1
ATOM 2320 N N . GLN A 1 300 ? 10.891 -35.219 0.489 1 95.69 300 GLN A N 1
ATOM 2321 C CA . GLN A 1 300 ? 10.438 -36.031 1.61 1 95.69 300 GLN A CA 1
ATOM 2322 C C . GLN A 1 300 ? 9.148 -35.5 2.205 1 95.69 300 GLN A C 1
ATOM 2324 O O . GLN A 1 300 ? 8.273 -36.25 2.635 1 95.69 300 GLN A O 1
ATOM 2329 N N . ARG A 1 301 ? 9.031 -34.219 2.217 1 96.25 301 ARG A N 1
ATOM 2330 C CA . ARG A 1 301 ? 7.809 -33.562 2.695 1 96.25 301 ARG A CA 1
ATOM 2331 C C . ARG A 1 301 ? 6.609 -34 1.856 1 96.25 301 ARG A C 1
ATOM 2333 O O . ARG A 1 301 ? 5.555 -34.344 2.4 1 96.25 301 ARG A O 1
ATOM 2340 N N . LEU A 1 302 ? 6.746 -34.031 0.577 1 96.25 302 LEU A N 1
ATOM 2341 C CA . LEU A 1 302 ? 5.66 -34.406 -0.327 1 96.25 302 LEU A CA 1
ATOM 2342 C C . LEU A 1 302 ? 5.297 -35.875 -0.161 1 96.25 302 LEU A C 1
ATOM 2344 O O . LEU A 1 302 ? 4.117 -36.219 -0.192 1 96.25 302 LEU A O 1
ATOM 2348 N N . LEU A 1 303 ? 6.312 -36.688 0.034 1 94.94 303 LEU A N 1
ATOM 2349 C CA . LEU A 1 303 ? 6.047 -38.125 0.273 1 94.94 303 LEU A CA 1
ATOM 2350 C C . LEU A 1 303 ? 5.281 -38.312 1.577 1 94.94 303 LEU A C 1
ATOM 2352 O O . LEU A 1 303 ? 4.363 -39.125 1.646 1 94.94 303 LEU A O 1
ATOM 2356 N N . ALA A 1 304 ? 5.66 -37.562 2.562 1 96.75 304 ALA A N 1
ATOM 2357 C CA . ALA A 1 304 ? 4.988 -37.625 3.855 1 96.75 304 ALA A CA 1
ATOM 2358 C C . ALA A 1 304 ? 3.527 -37.219 3.744 1 96.75 304 ALA A C 1
ATOM 2360 O O . ALA A 1 304 ? 2.654 -37.781 4.406 1 96.75 304 ALA A O 1
ATOM 2361 N N . VAL A 1 305 ? 3.268 -36.25 2.975 1 97.06 305 VAL A N 1
ATOM 2362 C CA . VAL A 1 305 ? 1.915 -35.75 2.734 1 97.06 305 VAL A CA 1
ATOM 2363 C C . VAL A 1 305 ? 1.075 -36.844 2.084 1 97.06 305 VAL A C 1
ATOM 2365 O O . VAL A 1 305 ? -0.075 -37.062 2.473 1 97.06 305 VAL A O 1
ATOM 2368 N N . LEU A 1 306 ? 1.607 -37.531 1.117 1 96.38 306 LEU A N 1
ATOM 2369 C CA . LEU A 1 306 ? 0.913 -38.625 0.432 1 96.38 306 LEU A CA 1
ATOM 2370 C C . LEU A 1 306 ? 0.66 -39.781 1.38 1 96.38 306 LEU A C 1
ATOM 2372 O O . LEU A 1 306 ? -0.422 -40.375 1.369 1 96.38 306 LEU A O 1
ATOM 2376 N N . GLU A 1 307 ? 1.656 -40.094 2.172 1 97.19 307 GLU A N 1
ATOM 2377 C CA . GLU A 1 307 ? 1.522 -41.156 3.137 1 97.19 307 GLU A CA 1
ATOM 2378 C C . GLU A 1 307 ? 0.422 -40.875 4.152 1 97.19 307 GLU A C 1
ATOM 2380 O O . GLU A 1 307 ? -0.366 -41.75 4.496 1 97.19 307 GLU A O 1
ATOM 2385 N N . ASP A 1 308 ? 0.417 -39.656 4.629 1 98.25 308 ASP A N 1
ATOM 2386 C CA . ASP A 1 308 ? -0.623 -39.25 5.562 1 98.25 308 ASP A CA 1
ATOM 2387 C C . ASP A 1 308 ? -2.01 -39.406 4.945 1 98.25 308 ASP A C 1
ATOM 2389 O O . ASP A 1 308 ? -2.934 -39.906 5.586 1 98.25 308 ASP A O 1
ATOM 2393 N N . ALA A 1 309 ? -2.178 -38.969 3.703 1 98.19 309 ALA A N 1
ATOM 2394 C CA . ALA A 1 309 ? -3.459 -39.031 3.008 1 98.19 309 ALA A CA 1
ATOM 2395 C C . ALA A 1 309 ? -3.904 -40.5 2.861 1 98.19 309 ALA A C 1
ATOM 2397 O O . ALA A 1 309 ? -5.055 -40.844 3.152 1 98.19 309 ALA A O 1
ATOM 2398 N N . LYS A 1 310 ? -2.982 -41.312 2.471 1 97.38 310 LYS A N 1
ATOM 2399 C CA . LYS A 1 310 ? -3.279 -42.719 2.307 1 97.38 310 LYS A CA 1
ATOM 2400 C C . LYS A 1 310 ? -3.688 -43.375 3.635 1 97.38 310 LYS A C 1
ATOM 2402 O O . LYS A 1 310 ? -4.676 -44.094 3.703 1 97.38 310 LYS A O 1
ATOM 2407 N N . ALA A 1 311 ? -2.949 -43.062 4.629 1 98.31 311 ALA A N 1
ATOM 2408 C CA . ALA A 1 311 ? -3.195 -43.594 5.957 1 98.31 311 ALA A CA 1
ATOM 2409 C C . ALA A 1 311 ? -4.566 -43.188 6.48 1 98.31 311 ALA A C 1
ATOM 2411 O O . ALA A 1 311 ? -5.203 -43.906 7.238 1 98.31 311 ALA A O 1
ATOM 2412 N N . LYS A 1 312 ? -4.992 -42.125 6.035 1 98.25 312 LYS A N 1
ATOM 2413 C CA . LYS A 1 312 ? -6.246 -41.562 6.547 1 98.25 312 LYS A CA 1
ATOM 2414 C C . LYS A 1 312 ? -7.402 -41.875 5.594 1 98.25 312 LYS A C 1
ATOM 2416 O O . LYS A 1 312 ? -8.492 -41.312 5.738 1 98.25 312 LYS A O 1
ATOM 2421 N N . GLY A 1 313 ? -7.172 -42.594 4.57 1 98.25 313 GLY A N 1
ATOM 2422 C CA . GLY A 1 313 ? -8.266 -43.188 3.812 1 98.25 313 GLY A CA 1
ATOM 2423 C C . GLY A 1 313 ? -8.406 -42.625 2.42 1 98.25 313 GLY A C 1
ATOM 2424 O O . GLY A 1 313 ? -9.32 -43 1.676 1 98.25 313 GLY A O 1
ATOM 2425 N N . ALA A 1 314 ? -7.523 -41.781 1.986 1 98.5 314 ALA A N 1
ATOM 2426 C CA . ALA A 1 314 ? -7.578 -41.219 0.634 1 98.5 314 ALA A CA 1
ATOM 2427 C C . ALA A 1 314 ? -7.152 -42.281 -0.399 1 98.5 314 ALA A C 1
ATOM 2429 O O . ALA A 1 314 ? -6.477 -43.25 -0.064 1 98.5 314 ALA A O 1
ATOM 2430 N N . THR A 1 315 ? -7.641 -42.094 -1.576 1 97.94 315 THR A N 1
ATOM 2431 C CA . THR A 1 315 ? -7.199 -42.875 -2.721 1 97.94 315 THR A CA 1
ATOM 2432 C C . THR A 1 315 ? -6.23 -42.062 -3.586 1 97.94 315 THR A C 1
ATOM 2434 O O . THR A 1 315 ? -6.527 -40.938 -3.973 1 97.94 315 THR A O 1
ATOM 2437 N N . ILE A 1 316 ? -5.094 -42.656 -3.852 1 96.62 316 ILE A N 1
ATOM 2438 C CA . ILE A 1 316 ? -4.062 -42 -4.645 1 96.62 316 ILE A CA 1
ATOM 2439 C C . ILE A 1 316 ? -3.939 -42.688 -6.004 1 96.62 316 ILE A C 1
ATOM 2441 O O . ILE A 1 316 ? -3.76 -43.906 -6.078 1 96.62 316 ILE A O 1
ATOM 2445 N N . THR A 1 317 ? -4.129 -41.906 -7.039 1 96.19 317 THR A N 1
ATOM 2446 C CA . THR A 1 317 ? -3.969 -42.375 -8.414 1 96.19 317 THR A CA 1
ATOM 2447 C C . THR A 1 317 ? -2.863 -41.594 -9.125 1 96.19 317 THR A C 1
ATOM 2449 O O . THR A 1 317 ? -2.965 -40.375 -9.289 1 96.19 317 THR A O 1
ATOM 2452 N N . SER A 1 318 ? -1.819 -42.25 -9.523 1 95.69 318 SER A N 1
ATOM 2453 C CA . SER A 1 318 ? -0.731 -41.594 -10.234 1 95.69 318 SER A CA 1
ATOM 2454 C C . SER A 1 318 ? -1.154 -41.188 -11.648 1 95.69 318 SER A C 1
ATOM 2456 O O . SER A 1 318 ? -1.935 -41.906 -12.289 1 95.69 318 SER A O 1
ATOM 2458 N N . ALA A 1 319 ? -0.625 -40.125 -12.141 1 96.56 319 ALA A N 1
ATOM 2459 C CA . ALA A 1 319 ? -0.908 -39.688 -13.508 1 96.56 319 ALA A CA 1
ATOM 2460 C C . ALA A 1 319 ? -0.247 -40.625 -14.523 1 96.56 319 ALA A C 1
ATOM 2462 O O . ALA A 1 319 ? -0.617 -40.625 -15.695 1 96.56 319 ALA A O 1
ATOM 2463 N N . ILE A 1 320 ? 0.761 -41.344 -14.102 1 93.56 320 ILE A N 1
ATOM 2464 C CA . ILE A 1 320 ? 1.434 -42.281 -14.992 1 93.56 320 ILE A CA 1
ATOM 2465 C C . ILE A 1 320 ? 1.084 -43.719 -14.594 1 93.56 320 ILE A C 1
ATOM 2467 O O . ILE A 1 320 ? 0.532 -43.938 -13.508 1 93.56 320 ILE A O 1
ATOM 2471 N N . ASP A 1 321 ? 1.429 -44.531 -15.664 1 81.56 321 ASP A N 1
ATOM 2472 C CA . ASP A 1 321 ? 1.3 -45.938 -15.359 1 81.56 321 ASP A CA 1
ATOM 2473 C C . ASP A 1 321 ? 2.553 -46.469 -14.656 1 81.56 321 ASP A C 1
ATOM 2475 O O . ASP A 1 321 ? 3.666 -46.031 -14.953 1 81.56 321 ASP A O 1
ATOM 2479 N N . GLY A 1 322 ? 2.506 -47 -13.555 1 68.38 322 GLY A N 1
ATOM 2480 C CA . GLY A 1 322 ? 3.664 -47.625 -12.914 1 68.38 322 GLY A CA 1
ATOM 2481 C C . GLY A 1 322 ? 4.035 -46.938 -11.609 1 68.38 322 GLY A C 1
ATOM 2482 O O . GLY A 1 322 ? 3.381 -46 -11.18 1 68.38 322 GLY A O 1
ATOM 2483 N N . PRO A 1 323 ? 5.125 -47.469 -11.047 1 65.12 323 PRO A N 1
ATOM 2484 C CA . PRO A 1 323 ? 5.535 -46.969 -9.734 1 65.12 323 PRO A CA 1
ATOM 2485 C C . PRO A 1 323 ? 6.246 -45.594 -9.828 1 65.12 323 PRO A C 1
ATOM 2487 O O . PRO A 1 323 ? 6.859 -45.312 -10.859 1 65.12 323 PRO A O 1
ATOM 2490 N N . ILE A 1 324 ? 6.016 -44.688 -8.906 1 63.69 324 ILE A N 1
ATOM 2491 C CA . ILE A 1 324 ? 6.715 -43.406 -8.766 1 63.69 324 ILE A CA 1
ATOM 2492 C C . ILE A 1 324 ? 8.203 -43.656 -8.547 1 63.69 324 ILE A C 1
ATOM 2494 O O . ILE A 1 324 ? 8.586 -44.5 -7.715 1 63.69 324 ILE A O 1
ATOM 2498 N N . SER A 1 325 ? 9.047 -43.156 -9.562 1 64.56 325 SER A N 1
ATOM 2499 C CA . SER A 1 325 ? 10.477 -43.281 -9.273 1 64.56 325 SER A CA 1
ATOM 2500 C C . SER A 1 325 ? 10.875 -42.406 -8.078 1 64.56 325 SER A C 1
ATOM 2502 O O . SER A 1 325 ? 10.555 -41.219 -8.031 1 64.56 325 SER A O 1
ATOM 2504 N N . ILE A 1 326 ? 11.336 -43 -7.039 1 62.16 326 ILE A N 1
ATOM 2505 C CA . ILE A 1 326 ? 11.695 -42.312 -5.809 1 62.16 326 ILE A CA 1
ATOM 2506 C C . ILE A 1 326 ? 13.172 -41.938 -5.84 1 62.16 326 ILE A C 1
ATOM 2508 O O . ILE A 1 326 ? 13.664 -41.219 -4.957 1 62.16 326 ILE A O 1
ATOM 2512 N N . THR A 1 327 ? 13.906 -42.281 -6.879 1 66.62 327 THR A N 1
ATOM 2513 C CA . THR A 1 327 ? 15.352 -42.125 -6.785 1 66.62 327 THR A CA 1
ATOM 2514 C C . THR A 1 327 ? 15.797 -40.781 -7.367 1 66.62 327 THR A C 1
ATOM 2516 O O . THR A 1 327 ? 16.938 -40.344 -7.148 1 66.62 327 THR A O 1
ATOM 2519 N N . GLN A 1 328 ? 15.031 -40 -7.934 1 83.75 328 GLN A N 1
ATOM 2520 C CA . GLN A 1 328 ? 15.531 -38.812 -8.602 1 83.75 328 GLN A CA 1
ATOM 2521 C C . GLN A 1 328 ? 14.672 -37.594 -8.25 1 83.75 328 GLN A C 1
ATOM 2523 O O . GLN A 1 328 ? 14.641 -36.594 -9 1 83.75 328 GLN A O 1
ATOM 2528 N N . ARG A 1 329 ? 14.062 -37.594 -7.16 1 92.5 329 ARG A N 1
ATOM 2529 C CA . ARG A 1 329 ? 13.172 -36.5 -6.727 1 92.5 329 ARG A CA 1
ATOM 2530 C C . ARG A 1 329 ? 12.188 -36.125 -7.828 1 92.5 329 ARG A C 1
ATOM 2532 O O . ARG A 1 329 ? 11.828 -34.969 -7.977 1 92.5 329 ARG A O 1
ATOM 2539 N N . LYS A 1 330 ? 11.953 -37.062 -8.703 1 93.62 330 LYS A N 1
ATOM 2540 C CA . LYS A 1 330 ? 10.961 -36.875 -9.766 1 93.62 330 LYS A CA 1
ATOM 2541 C C . LYS A 1 330 ? 9.633 -37.531 -9.391 1 93.62 330 LYS A C 1
ATOM 2543 O O . LYS A 1 330 ? 9.578 -38.75 -9.133 1 93.62 330 LYS A O 1
ATOM 2548 N N . ILE A 1 331 ? 8.586 -36.719 -9.281 1 94.31 331 ILE A N 1
ATOM 2549 C CA . ILE A 1 331 ? 7.27 -37.219 -8.898 1 94.31 331 ILE A CA 1
ATOM 2550 C C . ILE A 1 331 ? 6.242 -36.844 -9.969 1 94.31 331 ILE A C 1
ATOM 2552 O O . ILE A 1 331 ? 6.066 -35.656 -10.289 1 94.31 331 ILE A O 1
ATOM 2556 N N . ALA A 1 332 ? 5.641 -37.875 -10.594 1 94.94 332 ALA A N 1
ATOM 2557 C CA . ALA A 1 332 ? 4.492 -37.594 -11.445 1 94.94 332 ALA A CA 1
ATOM 2558 C C . ALA A 1 332 ? 3.32 -37.062 -10.625 1 94.94 332 ALA A C 1
ATOM 2560 O O . ALA A 1 332 ? 3.242 -37.312 -9.414 1 94.94 332 ALA A O 1
ATOM 2561 N N . THR A 1 333 ? 2.441 -36.344 -11.242 1 96.94 333 THR A N 1
ATOM 2562 C CA . THR A 1 333 ? 1.289 -35.812 -10.516 1 96.94 333 THR A CA 1
ATOM 2563 C C . THR A 1 333 ? 0.515 -36.938 -9.852 1 96.94 333 THR A C 1
ATOM 2565 O O . THR A 1 333 ? 0.259 -37.969 -10.477 1 96.94 333 THR A O 1
ATOM 2568 N N . GLN A 1 334 ? 0.291 -36.844 -8.609 1 97.06 334 GLN A N 1
ATOM 2569 C CA . GLN A 1 334 ? -0.577 -37.75 -7.879 1 97.06 334 GLN A CA 1
ATOM 2570 C C . GLN A 1 334 ? -1.967 -37.156 -7.68 1 97.06 334 GLN A C 1
ATOM 2572 O O . GLN A 1 334 ? -2.111 -36.094 -7.059 1 97.06 334 GLN A O 1
ATOM 2577 N N . LEU A 1 335 ? -2.965 -37.812 -8.266 1 98.38 335 LEU A N 1
ATOM 2578 C CA . LEU A 1 335 ? -4.355 -37.406 -8.078 1 98.38 335 LEU A CA 1
ATOM 2579 C C . LEU A 1 335 ? -4.949 -38.062 -6.84 1 98.38 335 LEU A C 1
ATOM 2581 O O . LEU A 1 335 ? -4.898 -39.281 -6.691 1 98.38 335 LEU A O 1
ATOM 2585 N N . VAL A 1 336 ? -5.484 -37.25 -5.945 1 98.62 336 VAL A N 1
ATOM 2586 C CA . VAL A 1 336 ? -5.922 -37.781 -4.656 1 98.62 336 VAL A CA 1
ATOM 2587 C C . VAL A 1 336 ? -7.418 -37.531 -4.477 1 98.62 336 VAL A C 1
ATOM 2589 O O . VAL A 1 336 ? -7.879 -36.406 -4.586 1 98.62 336 VAL A O 1
ATOM 2592 N N . THR A 1 337 ? -8.188 -38.531 -4.242 1 98.56 337 THR A N 1
ATOM 2593 C CA . THR A 1 337 ? -9.617 -38.438 -3.957 1 98.56 337 THR A CA 1
ATOM 2594 C C . THR A 1 337 ? -9.922 -38.906 -2.543 1 98.56 337 THR A C 1
ATOM 2596 O O . THR A 1 337 ? -9.047 -39.438 -1.862 1 98.56 337 THR A O 1
ATOM 2599 N N . HIS A 1 338 ? -11.164 -38.625 -2.051 1 98.19 338 HIS A N 1
ATOM 2600 C CA . HIS A 1 338 ? -11.625 -39 -0.712 1 98.19 338 HIS A CA 1
ATOM 2601 C C . HIS A 1 338 ? -10.766 -38.344 0.36 1 98.19 338 HIS A C 1
ATOM 2603 O O . HIS A 1 338 ? -10.32 -39 1.304 1 98.19 338 HIS A O 1
ATOM 2609 N N . THR A 1 339 ? -10.477 -37.094 0.099 1 98 339 THR A N 1
ATOM 2610 C CA . THR A 1 339 ? -9.711 -36.344 1.077 1 98 339 THR A CA 1
ATOM 2611 C C . THR A 1 339 ? -10.625 -35.812 2.186 1 98 339 THR A C 1
ATOM 2613 O O . THR A 1 339 ? -11.828 -35.656 1.981 1 98 339 THR A O 1
ATOM 2616 N N . THR A 1 340 ? -10.031 -35.625 3.328 1 96.94 340 THR A N 1
ATOM 2617 C CA . THR A 1 340 ? -10.711 -34.969 4.453 1 96.94 340 THR A CA 1
ATOM 2618 C C . THR A 1 340 ? -9.891 -33.812 4.992 1 96.94 340 THR A C 1
ATOM 2620 O O . THR A 1 340 ? -8.68 -33.719 4.75 1 96.94 340 THR A O 1
ATOM 2623 N N . ASP A 1 341 ? -10.508 -32.969 5.703 1 94.44 341 ASP A N 1
ATOM 2624 C CA . ASP A 1 341 ? -9.898 -31.703 6.129 1 94.44 341 ASP A CA 1
ATOM 2625 C C . ASP A 1 341 ? -8.742 -31.953 7.098 1 94.44 341 ASP A C 1
ATOM 2627 O O . ASP A 1 341 ? -7.879 -31.094 7.281 1 94.44 341 ASP A O 1
ATOM 2631 N N . ASP A 1 342 ? -8.719 -33.031 7.734 1 95.81 342 ASP A N 1
ATOM 2632 C CA . ASP A 1 342 ? -7.699 -33.312 8.742 1 95.81 342 ASP A CA 1
ATOM 2633 C C . ASP A 1 342 ? -6.418 -33.844 8.102 1 95.81 342 ASP A C 1
ATOM 2635 O O . ASP A 1 342 ? -5.387 -33.969 8.773 1 95.81 342 ASP A O 1
ATOM 2639 N N . MET A 1 343 ? -6.531 -34.219 6.781 1 97.81 343 MET A N 1
ATOM 2640 C CA . MET A 1 343 ? -5.336 -34.688 6.07 1 97.81 343 MET A CA 1
ATOM 2641 C C . MET A 1 343 ? -4.371 -33.5 5.844 1 97.81 343 MET A C 1
ATOM 2643 O O . MET A 1 343 ? -4.797 -32.406 5.527 1 97.81 343 MET A O 1
ATOM 2647 N N . LEU A 1 344 ? -3.008 -33.719 5.938 1 97.31 344 LEU A N 1
ATOM 2648 C CA . LEU A 1 344 ? -1.987 -32.719 5.719 1 97.31 344 LEU A CA 1
ATOM 2649 C C . LEU A 1 344 ? -2.143 -32.062 4.344 1 97.31 344 LEU A C 1
ATOM 2651 O O . LEU A 1 344 ? -1.951 -30.859 4.188 1 97.31 344 LEU A O 1
ATOM 2655 N N . ILE A 1 345 ? -2.541 -32.875 3.373 1 97.62 345 ILE A N 1
ATOM 2656 C CA . ILE A 1 345 ? -2.66 -32.469 1.979 1 97.62 345 ILE A CA 1
ATOM 2657 C C . ILE A 1 345 ? -3.711 -31.359 1.856 1 97.62 345 ILE A C 1
ATOM 2659 O O . ILE A 1 345 ? -3.695 -30.578 0.9 1 97.62 345 ILE A O 1
ATOM 2663 N N . MET A 1 346 ? -4.625 -31.234 2.834 1 97 346 MET A N 1
ATOM 2664 C CA . MET A 1 346 ? -5.715 -30.266 2.756 1 97 346 MET A CA 1
ATOM 2665 C C . MET A 1 346 ? -5.469 -29.094 3.695 1 97 346 MET A C 1
ATOM 2667 O O . MET A 1 346 ? -6.211 -28.109 3.676 1 97 346 MET A O 1
ATOM 2671 N N . GLN A 1 347 ? -4.414 -29.156 4.496 1 93.56 347 GLN A N 1
ATOM 2672 C CA . GLN A 1 347 ? -4.16 -28.125 5.508 1 93.56 347 GLN A CA 1
ATOM 2673 C C . GLN A 1 347 ? -3.221 -27.047 4.977 1 93.56 347 GLN A C 1
ATOM 2675 O O . GLN A 1 347 ? -3.514 -25.859 5.086 1 93.56 347 GLN A O 1
ATOM 2680 N N . ASP A 1 348 ? -2.105 -27.406 4.363 1 89.62 348 ASP A N 1
ATOM 2681 C CA . ASP A 1 348 ? -1.09 -26.469 3.908 1 89.62 348 ASP A CA 1
ATOM 2682 C C . ASP A 1 348 ? -0.987 -26.453 2.385 1 89.62 348 ASP A C 1
ATOM 2684 O O . ASP A 1 348 ? -1.41 -27.406 1.725 1 89.62 348 ASP A O 1
ATOM 2688 N N . GLU A 1 349 ? -0.502 -25.328 1.897 1 95.31 349 GLU A N 1
ATOM 2689 C CA . GLU A 1 349 ? -0.153 -25.297 0.481 1 95.31 349 GLU A CA 1
ATOM 2690 C C . GLU A 1 349 ? 0.719 -26.484 0.097 1 95.31 349 GLU A C 1
ATOM 2692 O O . GLU A 1 349 ? 1.706 -26.781 0.773 1 95.31 349 GLU A O 1
ATOM 2697 N N . ILE A 1 350 ? 0.376 -27.141 -0.939 1 97.56 350 ILE A N 1
ATOM 2698 C CA . ILE A 1 350 ? 1.035 -28.375 -1.334 1 97.56 350 ILE A CA 1
ATOM 2699 C C . ILE A 1 350 ? 2.402 -28.062 -1.937 1 97.56 350 ILE A C 1
ATOM 2701 O O . ILE A 1 350 ? 3.414 -28.641 -1.53 1 97.56 350 ILE A O 1
ATOM 2705 N N . PHE A 1 351 ? 2.434 -27.109 -2.873 1 97.75 351 PHE A N 1
ATOM 2706 C CA . PHE A 1 351 ? 3.68 -26.688 -3.498 1 97.75 351 PHE A CA 1
ATOM 2707 C C . PHE A 1 351 ? 4.441 -27.875 -4.07 1 97.75 351 PHE A C 1
ATOM 2709 O O . PHE A 1 351 ? 5.621 -28.062 -3.775 1 97.75 351 PHE A O 1
ATOM 2716 N N . GLY A 1 352 ? 3.789 -28.672 -4.93 1 97.62 352 GLY A N 1
ATOM 2717 C CA . GLY A 1 352 ? 4.289 -29.875 -5.559 1 97.62 352 GLY A CA 1
ATOM 2718 C C . GLY A 1 352 ? 3.262 -30.562 -6.441 1 97.62 352 GLY A C 1
ATOM 2719 O O . GLY A 1 352 ? 2.148 -30.062 -6.605 1 97.62 352 GLY A O 1
ATOM 2720 N N . PRO A 1 353 ? 3.637 -31.688 -7.02 1 96.88 353 PRO A N 1
ATOM 2721 C CA . PRO A 1 353 ? 2.797 -32.312 -8.031 1 96.88 353 PRO A CA 1
ATOM 2722 C C . PRO A 1 353 ? 1.777 -33.281 -7.438 1 96.88 353 PRO A C 1
ATOM 2724 O O . PRO A 1 353 ? 1.7 -34.438 -7.855 1 96.88 353 PRO A O 1
ATOM 2727 N N . ILE A 1 354 ? 1.009 -32.844 -6.484 1 98.06 354 ILE A N 1
ATOM 2728 C CA . ILE A 1 354 ? -0.107 -33.531 -5.867 1 98.06 354 ILE A CA 1
ATOM 2729 C C . ILE A 1 354 ? -1.392 -32.75 -6.043 1 98.06 354 ILE A C 1
ATOM 2731 O O . ILE A 1 354 ? -1.406 -31.516 -5.816 1 98.06 354 ILE A O 1
ATOM 2735 N N . LEU A 1 355 ? -2.465 -33.375 -6.496 1 98.75 355 LEU A N 1
ATOM 2736 C CA . LEU A 1 355 ? -3.682 -32.656 -6.832 1 98.75 355 LEU A CA 1
ATOM 2737 C C . LEU A 1 355 ? -4.906 -33.312 -6.219 1 98.75 355 LEU A C 1
ATOM 2739 O O . LEU A 1 355 ? -5.449 -34.25 -6.789 1 98.75 355 LEU A O 1
ATOM 2743 N N . PRO A 1 356 ? -5.336 -32.812 -5.078 1 98.75 356 PRO A N 1
ATOM 2744 C CA . PRO A 1 356 ? -6.605 -33.312 -4.527 1 98.75 356 PRO A CA 1
ATOM 2745 C C . PRO A 1 356 ? -7.801 -32.969 -5.41 1 98.75 356 PRO A C 1
ATOM 2747 O O . PRO A 1 356 ? -7.852 -31.859 -5.988 1 98.75 356 PRO A O 1
ATOM 2750 N N . ILE A 1 357 ? -8.695 -33.875 -5.535 1 98.81 357 ILE A N 1
ATOM 2751 C CA . ILE A 1 357 ? -9.961 -33.688 -6.242 1 98.81 357 ILE A CA 1
ATOM 2752 C C . ILE A 1 357 ? -11.125 -33.875 -5.273 1 98.81 357 ILE A C 1
ATOM 2754 O O . ILE A 1 357 ? -11.367 -34.969 -4.77 1 98.81 357 ILE A O 1
ATOM 2758 N N . ILE A 1 358 ? -11.781 -32.812 -5.012 1 98.56 358 ILE A N 1
ATOM 2759 C CA . ILE A 1 358 ? -12.914 -32.75 -4.094 1 98.56 358 ILE A CA 1
ATOM 2760 C C . ILE A 1 358 ? -14.219 -32.688 -4.887 1 98.56 358 ILE A C 1
ATOM 2762 O O . ILE A 1 358 ? -14.406 -31.797 -5.707 1 98.56 358 ILE A O 1
ATOM 2766 N N . SER A 1 359 ? -15.109 -33.656 -4.652 1 98.19 359 SER A N 1
ATOM 2767 C CA . SER A 1 359 ? -16.391 -33.656 -5.352 1 98.19 359 SER A CA 1
ATOM 2768 C C . SER A 1 359 ? -17.359 -32.656 -4.73 1 98.19 359 SER A C 1
ATOM 2770 O O . SER A 1 359 ? -17.297 -32.375 -3.529 1 98.19 359 SER A O 1
ATOM 2772 N N . TYR A 1 360 ? -18.156 -32.031 -5.504 1 98.31 360 TYR A N 1
ATOM 2773 C CA . TYR A 1 360 ? -19.234 -31.188 -5.012 1 98.31 360 TYR A CA 1
ATOM 2774 C C . TYR A 1 360 ? -20.531 -31.469 -5.762 1 98.31 360 TYR A C 1
ATOM 2776 O O . TYR A 1 360 ? -20.531 -32.125 -6.793 1 98.31 360 TYR A O 1
ATOM 2784 N N . GLN A 1 361 ? -21.688 -30.969 -5.234 1 98.25 361 GLN A N 1
ATOM 2785 C CA . GLN A 1 361 ? -23 -31.266 -5.812 1 98.25 361 GLN A CA 1
ATOM 2786 C C . GLN A 1 361 ? -23.578 -30.047 -6.508 1 98.25 361 GLN A C 1
ATOM 2788 O O . GLN A 1 361 ? -24.484 -30.172 -7.332 1 98.25 361 GLN A O 1
ATOM 2793 N N . SER A 1 362 ? -23.156 -28.875 -6.102 1 98.19 362 SER A N 1
ATOM 2794 C CA . SER A 1 362 ? -23.625 -27.641 -6.715 1 98.19 362 SER A CA 1
ATOM 2795 C C . SER A 1 362 ? -22.547 -26.562 -6.699 1 98.19 362 SER A C 1
ATOM 2797 O O . SER A 1 362 ? -21.641 -26.609 -5.859 1 98.19 362 SER A O 1
ATOM 2799 N N . VAL A 1 363 ? -22.641 -25.641 -7.637 1 98.31 363 VAL A N 1
ATOM 2800 C CA . VAL A 1 363 ? -21.688 -24.547 -7.691 1 98.31 363 VAL A CA 1
ATOM 2801 C C . VAL A 1 363 ? -21.703 -23.781 -6.371 1 98.31 363 VAL A C 1
ATOM 2803 O O . VAL A 1 363 ? -20.656 -23.344 -5.883 1 98.31 363 VAL A O 1
ATOM 2806 N N . ASP A 1 364 ? -22.859 -23.688 -5.715 1 98.19 364 ASP A N 1
ATOM 2807 C CA . ASP A 1 364 ? -22.984 -23.016 -4.422 1 98.19 364 ASP A CA 1
ATOM 2808 C C . ASP A 1 364 ? -22.156 -23.734 -3.359 1 98.19 364 ASP A C 1
ATOM 2810 O O . ASP A 1 364 ? -21.531 -23.078 -2.514 1 98.19 364 ASP A O 1
ATOM 2814 N N . GLU A 1 365 ? -22.219 -25 -3.438 1 98.38 365 GLU A N 1
ATOM 2815 C CA . GLU A 1 365 ? -21.422 -25.781 -2.496 1 98.38 365 GLU A CA 1
ATOM 2816 C C . GLU A 1 365 ? -19.922 -25.531 -2.699 1 98.38 365 GLU A C 1
ATOM 2818 O O . GLU A 1 365 ? -19.172 -25.406 -1.73 1 98.38 365 GLU A O 1
ATOM 2823 N N . ALA A 1 366 ? -19.484 -25.5 -3.936 1 98.62 366 ALA A N 1
ATOM 2824 C CA . ALA A 1 366 ? -18.094 -25.219 -4.254 1 98.62 366 ALA A CA 1
ATOM 2825 C C . ALA A 1 366 ? -17.672 -23.844 -3.744 1 98.62 366 ALA A C 1
ATOM 2827 O O . ALA A 1 366 ? -16.625 -23.703 -3.115 1 98.62 366 ALA A O 1
ATOM 2828 N N . ILE A 1 367 ? -18.5 -22.859 -3.98 1 98.25 367 ILE A N 1
ATOM 2829 C CA . ILE A 1 367 ? -18.25 -21.5 -3.52 1 98.25 367 ILE A CA 1
ATOM 2830 C C . ILE A 1 367 ? -18.188 -21.469 -1.995 1 98.25 367 ILE A C 1
ATOM 2832 O O . ILE A 1 367 ? -17.281 -20.859 -1.42 1 98.25 367 ILE A O 1
ATOM 2836 N N . GLY A 1 368 ? -19.156 -22.141 -1.346 1 97.69 368 GLY A N 1
ATOM 2837 C CA . GLY A 1 368 ? -19.156 -22.219 0.106 1 97.69 368 GLY A CA 1
ATOM 2838 C C . GLY A 1 368 ? -17.875 -22.828 0.668 1 97.69 368 GLY A C 1
ATOM 2839 O O . GLY A 1 368 ? -17.359 -22.359 1.684 1 97.69 368 GLY A O 1
ATOM 2840 N N . TYR A 1 369 ? -17.375 -23.875 -0.011 1 97.69 369 TYR A N 1
ATOM 2841 C CA . TYR A 1 369 ? -16.141 -24.531 0.415 1 97.69 369 TYR A CA 1
ATOM 2842 C C . TYR A 1 369 ? -14.969 -23.547 0.372 1 97.69 369 TYR A C 1
ATOM 2844 O O . TYR A 1 369 ? -14.188 -23.469 1.324 1 97.69 369 TYR A O 1
ATOM 2852 N N . ILE A 1 370 ? -14.852 -22.828 -0.691 1 97.75 370 ILE A N 1
ATOM 2853 C CA . ILE A 1 370 ? -13.773 -21.859 -0.863 1 97.75 370 ILE A CA 1
ATOM 2854 C C . ILE A 1 370 ? -13.875 -20.781 0.21 1 97.75 370 ILE A C 1
ATOM 2856 O O . ILE A 1 370 ? -12.883 -20.422 0.841 1 97.75 370 ILE A O 1
ATOM 2860 N N . ASN A 1 371 ? -15.094 -20.281 0.523 1 96.44 371 ASN A N 1
ATOM 2861 C CA . ASN A 1 371 ? -15.305 -19.141 1.408 1 96.44 371 ASN A CA 1
ATOM 2862 C C . ASN A 1 371 ? -15.086 -19.516 2.871 1 96.44 371 ASN A C 1
ATOM 2864 O O . ASN A 1 371 ? -14.906 -18.641 3.721 1 96.44 371 ASN A O 1
ATOM 2868 N N . ARG A 1 372 ? -15.07 -20.812 3.178 1 94.38 372 ARG A N 1
ATOM 2869 C CA . ARG A 1 372 ? -14.844 -21.266 4.547 1 94.38 372 ARG A CA 1
ATOM 2870 C C . ARG A 1 372 ? -13.352 -21.344 4.852 1 94.38 372 ARG A C 1
ATOM 2872 O O . ARG A 1 372 ? -12.961 -21.516 6.012 1 94.38 372 ARG A O 1
ATOM 2879 N N . ASN A 1 373 ? -12.562 -21.203 3.848 1 95.5 373 ASN A N 1
ATOM 2880 C CA . ASN A 1 373 ? -11.109 -21.281 3.998 1 95.5 373 ASN A CA 1
ATOM 2881 C C . ASN A 1 373 ? -10.445 -19.922 3.789 1 95.5 373 ASN A C 1
ATOM 2883 O O . ASN A 1 373 ? -11.117 -18.938 3.5 1 95.5 373 ASN A O 1
ATOM 2887 N N . ASP A 1 374 ? -9.141 -19.891 4.055 1 95.75 374 ASP A N 1
ATOM 2888 C CA . ASP A 1 374 ? -8.375 -18.656 3.826 1 95.75 374 ASP A CA 1
ATOM 2889 C C . ASP A 1 374 ? -8.477 -18.203 2.371 1 95.75 374 ASP A C 1
ATOM 2891 O O . ASP A 1 374 ? -8.5 -19.031 1.459 1 95.75 374 ASP A O 1
ATOM 2895 N N . ARG A 1 375 ? -8.547 -16.891 2.127 1 96.94 375 ARG A N 1
ATOM 2896 C CA . ARG A 1 375 ? -8.602 -16.359 0.768 1 96.94 375 ARG A CA 1
ATOM 2897 C C . ARG A 1 375 ? -7.383 -16.797 -0.039 1 96.94 375 ARG A C 1
ATOM 2899 O O . ARG A 1 375 ? -6.246 -16.562 0.372 1 96.94 375 ARG A O 1
ATOM 2906 N N . PRO A 1 376 ? -7.578 -17.391 -1.165 1 97.75 376 PRO A N 1
ATOM 2907 C CA . PRO A 1 376 ? -6.461 -17.938 -1.947 1 97.75 376 PRO A CA 1
ATOM 2908 C C . PRO A 1 376 ? -5.738 -16.859 -2.76 1 97.75 376 PRO A C 1
ATOM 2910 O O . PRO A 1 376 ? -6.305 -15.797 -3.027 1 97.75 376 PRO A O 1
ATOM 2913 N N . LEU A 1 377 ? -4.504 -17.141 -3.152 1 98.06 377 LEU A N 1
ATOM 2914 C CA . LEU A 1 377 ? -3.729 -16.266 -4.027 1 98.06 377 LEU A CA 1
ATOM 2915 C C . LEU A 1 377 ? -4.34 -16.203 -5.422 1 98.06 377 LEU A C 1
ATOM 2917 O O . LEU A 1 377 ? -4.41 -15.141 -6.035 1 98.06 377 LEU A O 1
ATOM 2921 N N . ALA A 1 378 ? -4.742 -17.391 -5.863 1 98.5 378 ALA A N 1
ATOM 2922 C CA . ALA A 1 378 ? -5.371 -17.5 -7.18 1 98.5 378 ALA A CA 1
ATOM 2923 C C . ALA A 1 378 ? -6.609 -18.391 -7.125 1 98.5 378 ALA A C 1
ATOM 2925 O O . ALA A 1 378 ? -6.672 -19.328 -6.328 1 98.5 378 ALA A O 1
ATOM 2926 N N . LEU A 1 379 ? -7.594 -18.062 -7.875 1 98.81 379 LEU A N 1
ATOM 2927 C CA . LEU A 1 379 ? -8.797 -18.859 -8.086 1 98.81 379 LEU A CA 1
ATOM 2928 C C . LEU A 1 379 ? -9 -19.156 -9.562 1 98.81 379 LEU A C 1
ATOM 2930 O O . LEU A 1 379 ? -8.898 -18.266 -10.406 1 98.81 379 LEU A O 1
ATOM 2934 N N . TYR A 1 380 ? -9.258 -20.406 -9.914 1 98.88 380 TYR A N 1
ATOM 2935 C CA . TYR A 1 380 ? -9.461 -20.812 -11.297 1 98.88 380 TYR A CA 1
ATOM 2936 C C . TYR A 1 380 ? -10.867 -21.359 -11.508 1 98.88 380 TYR A C 1
ATOM 2938 O O . TYR A 1 380 ? -11.375 -22.109 -10.688 1 98.88 380 TYR A O 1
ATOM 2946 N N . LEU A 1 381 ? -11.492 -20.906 -12.57 1 98.94 381 LEU A N 1
ATOM 2947 C CA . LEU A 1 381 ? -12.82 -21.375 -12.938 1 98.94 381 LEU A CA 1
ATOM 2948 C C . LEU A 1 381 ? -12.844 -21.875 -14.375 1 98.94 381 LEU A C 1
ATOM 2950 O O . LEU A 1 381 ? -12.438 -21.172 -15.297 1 98.94 381 LEU A O 1
ATOM 2954 N N . MET A 1 382 ? -13.25 -23.125 -14.508 1 98.81 382 MET A N 1
ATOM 2955 C CA . MET A 1 382 ? -13.5 -23.703 -15.828 1 98.81 382 MET A CA 1
ATOM 2956 C C . MET A 1 382 ? -14.984 -23.703 -16.156 1 98.81 382 MET A C 1
ATOM 2958 O O . MET A 1 382 ? -15.727 -24.594 -15.734 1 98.81 382 MET A O 1
ATOM 2962 N N . SER A 1 383 ? -15.414 -22.734 -16.859 1 98.81 383 SER A N 1
ATOM 2963 C CA . SER A 1 383 ? -16.812 -22.609 -17.281 1 98.81 383 SER A CA 1
ATOM 2964 C C . SER A 1 383 ? -16.938 -21.688 -18.5 1 98.81 383 SER A C 1
ATOM 2966 O O . SER A 1 383 ? -16.281 -20.641 -18.562 1 98.81 383 SER A O 1
ATOM 2968 N N . PHE A 1 384 ? -17.797 -22.062 -19.469 1 97.94 384 PHE A N 1
ATOM 2969 C CA . PHE A 1 384 ? -18.109 -21.188 -20.594 1 97.94 384 PHE A CA 1
ATOM 2970 C C . PHE A 1 384 ? -19.438 -20.469 -20.359 1 97.94 384 PHE A C 1
ATOM 2972 O O . PHE A 1 384 ? -19.859 -19.656 -21.188 1 97.94 384 PHE A O 1
ATOM 2979 N N . GLU A 1 385 ? -20.094 -20.719 -19.234 1 97.94 385 GLU A N 1
ATOM 2980 C CA . GLU A 1 385 ? -21.375 -20.078 -18.906 1 97.94 385 GLU A CA 1
ATOM 2981 C C . GLU A 1 385 ? -21.172 -18.75 -18.172 1 97.94 385 GLU A C 1
ATOM 2983 O O . GLU A 1 385 ? -20.656 -18.734 -17.062 1 97.94 385 GLU A O 1
ATOM 2988 N N . GLN A 1 386 ? -21.672 -17.75 -18.734 1 97.5 386 GLN A N 1
ATOM 2989 C CA . GLN A 1 386 ? -21.469 -16.406 -18.219 1 97.5 386 GLN A CA 1
ATOM 2990 C C . GLN A 1 386 ? -22.062 -16.25 -16.828 1 97.5 386 GLN A C 1
ATOM 2992 O O . GLN A 1 386 ? -21.484 -15.586 -15.961 1 97.5 386 GLN A O 1
ATOM 2997 N N . GLN A 1 387 ? -23.188 -16.828 -16.594 1 97.94 387 GLN A N 1
ATOM 2998 C CA . GLN A 1 387 ? -23.844 -16.719 -15.289 1 97.94 387 GLN A CA 1
ATOM 2999 C C . GLN A 1 387 ? -22.984 -17.344 -14.188 1 97.94 387 GLN A C 1
ATOM 3001 O O . GLN A 1 387 ? -22.844 -16.766 -13.109 1 97.94 387 GLN A O 1
ATOM 3006 N N . THR A 1 388 ? -22.438 -18.516 -14.492 1 98.44 388 THR A N 1
ATOM 3007 C CA . THR A 1 388 ? -21.562 -19.188 -13.539 1 98.44 388 THR A CA 1
ATOM 3008 C C . THR A 1 388 ? -20.297 -18.359 -13.281 1 98.44 388 THR A C 1
ATOM 3010 O O . THR A 1 388 ? -19.875 -18.219 -12.141 1 98.44 388 THR A O 1
ATOM 3013 N N . GLN A 1 389 ? -19.734 -17.812 -14.344 1 98.38 389 GLN A N 1
ATOM 3014 C CA . GLN A 1 389 ? -18.547 -16.969 -14.219 1 98.38 389 GLN A CA 1
ATOM 3015 C C . GLN A 1 389 ? -18.812 -15.773 -13.297 1 98.38 389 GLN A C 1
ATOM 3017 O O . GLN A 1 389 ? -18.047 -15.516 -12.367 1 98.38 389 GLN A O 1
ATOM 3022 N N . GLN A 1 390 ? -19.922 -15.125 -13.484 1 97 390 GLN A N 1
ATOM 3023 C CA . GLN A 1 390 ? -20.266 -13.945 -12.695 1 97 390 GLN A CA 1
ATOM 3024 C C . GLN A 1 390 ? -20.531 -14.32 -11.242 1 97 390 GLN A C 1
ATOM 3026 O O . GLN A 1 390 ? -20.125 -13.609 -10.32 1 97 390 GLN A O 1
ATOM 3031 N N . GLN A 1 391 ? -21.234 -15.422 -11.078 1 97.5 391 GLN A N 1
ATOM 3032 C CA . GLN A 1 391 ? -21.547 -15.883 -9.734 1 97.5 391 GLN A CA 1
ATOM 3033 C C . GLN A 1 391 ? -20.281 -16.125 -8.922 1 97.5 391 GLN A C 1
ATOM 3035 O O . GLN A 1 391 ? -20.172 -15.648 -7.785 1 97.5 391 GLN A O 1
ATOM 3040 N N . VAL A 1 392 ? -19.328 -16.828 -9.492 1 98.25 392 VAL A N 1
ATOM 3041 C CA . VAL A 1 392 ? -18.094 -17.172 -8.797 1 98.25 392 VAL A CA 1
ATOM 3042 C C . VAL A 1 392 ? -17.297 -15.898 -8.539 1 98.25 392 VAL A C 1
ATOM 3044 O O . VAL A 1 392 ? -16.766 -15.703 -7.438 1 98.25 392 VAL A O 1
ATOM 3047 N N . LEU A 1 393 ? -17.203 -15 -9.5 1 97.12 393 LEU A N 1
ATOM 3048 C CA . LEU A 1 393 ? -16.438 -13.758 -9.367 1 97.12 393 LEU A CA 1
ATOM 3049 C C . LEU A 1 393 ? -17.016 -12.883 -8.266 1 97.12 393 LEU A C 1
ATOM 3051 O O . LEU A 1 393 ? -16.281 -12.266 -7.504 1 97.12 393 LEU A O 1
ATOM 3055 N N . GLN A 1 394 ? -18.312 -12.852 -8.094 1 94.62 394 GLN A N 1
ATOM 3056 C CA . GLN A 1 394 ? -18.984 -11.953 -7.168 1 94.62 394 GLN A CA 1
ATOM 3057 C C . GLN A 1 394 ? -19.016 -12.539 -5.758 1 94.62 394 GLN A C 1
ATOM 3059 O O . GLN A 1 394 ? -19.062 -11.797 -4.773 1 94.62 394 GLN A O 1
ATOM 3064 N N . GLN A 1 395 ? -18.922 -13.852 -5.688 1 96.69 395 GLN A N 1
ATOM 3065 C CA . GLN A 1 395 ? -19.203 -14.469 -4.395 1 96.69 395 GLN A CA 1
ATOM 3066 C C . GLN A 1 395 ? -17.938 -15.055 -3.771 1 96.69 395 GLN A C 1
ATOM 3068 O O . GLN A 1 395 ? -18 -15.711 -2.729 1 96.69 395 GLN A O 1
ATOM 3073 N N . THR A 1 396 ? -16.812 -14.844 -4.406 1 97.5 396 THR A N 1
ATOM 3074 C CA . THR A 1 396 ? -15.547 -15.297 -3.84 1 97.5 396 THR A CA 1
ATOM 3075 C C . THR A 1 396 ? -14.523 -14.172 -3.838 1 97.5 396 THR A C 1
ATOM 3077 O O . THR A 1 396 ? -14.672 -13.18 -4.559 1 97.5 396 THR A O 1
ATOM 3080 N N . HIS A 1 397 ? -13.57 -14.258 -2.939 1 97.62 397 HIS A N 1
ATOM 3081 C CA . HIS A 1 397 ? -12.43 -13.352 -2.873 1 97.62 397 HIS A CA 1
ATOM 3082 C C . HIS A 1 397 ? -11.117 -14.086 -3.115 1 97.62 397 HIS A C 1
ATOM 3084 O O . HIS A 1 397 ? -10.922 -15.195 -2.605 1 97.62 397 HIS A O 1
ATOM 3090 N N . SER A 1 398 ? -10.273 -13.555 -3.926 1 98.25 398 SER A N 1
ATOM 3091 C CA . SER A 1 398 ? -8.961 -14.109 -4.227 1 98.25 398 SER A CA 1
ATOM 3092 C C . SER A 1 398 ? -7.996 -13.016 -4.68 1 98.25 398 SER A C 1
ATOM 3094 O O . SER A 1 398 ? -8.406 -11.883 -4.922 1 98.25 398 SER A O 1
ATOM 3096 N N . GLY A 1 399 ? -6.691 -13.352 -4.719 1 98 399 GLY A N 1
ATOM 3097 C CA . GLY A 1 399 ? -5.715 -12.438 -5.285 1 98 399 GLY A CA 1
ATOM 3098 C C . GLY A 1 399 ? -5.938 -12.164 -6.762 1 98 399 GLY A C 1
ATOM 3099 O O . GLY A 1 399 ? -6.02 -11.008 -7.18 1 98 399 GLY A O 1
ATOM 3100 N N . GLY A 1 400 ? -5.988 -13.203 -7.551 1 98.19 400 GLY A N 1
ATOM 3101 C CA . GLY A 1 400 ? -6.301 -13.164 -8.969 1 98.19 400 GLY A CA 1
ATOM 3102 C C . GLY A 1 400 ? -7.203 -14.305 -9.414 1 98.19 400 GLY A C 1
ATOM 3103 O O . GLY A 1 400 ? -7.465 -15.227 -8.641 1 98.19 400 GLY A O 1
ATOM 3104 N N . VAL A 1 401 ? -7.711 -14.18 -10.641 1 98.69 401 VAL A N 1
ATOM 3105 C CA . VAL A 1 401 ? -8.609 -15.195 -11.172 1 98.69 401 VAL A CA 1
ATOM 3106 C C . VAL A 1 401 ? -8.242 -15.5 -12.625 1 98.69 401 VAL A C 1
ATOM 3108 O O . VAL A 1 401 ? -7.934 -14.594 -13.398 1 98.69 401 VAL A O 1
ATOM 3111 N N . CYS A 1 402 ? -8.242 -16.734 -12.961 1 98.56 402 CYS A N 1
ATOM 3112 C CA . CYS A 1 402 ? -8.297 -17.141 -14.359 1 98.56 402 CYS A CA 1
ATOM 3113 C C . CYS A 1 402 ? -9.594 -17.875 -14.664 1 98.56 402 CYS A C 1
ATOM 3115 O O . CYS A 1 402 ? -9.977 -18.797 -13.938 1 98.56 402 CYS A O 1
ATOM 3117 N N . ILE A 1 403 ? -10.211 -17.453 -15.656 1 98.56 403 ILE A N 1
ATOM 3118 C CA . ILE A 1 403 ? -11.352 -18.172 -16.219 1 98.56 403 ILE A CA 1
ATOM 3119 C C . ILE A 1 403 ? -10.914 -18.938 -17.453 1 98.56 403 ILE A C 1
ATOM 3121 O O . ILE A 1 403 ? -10.398 -18.359 -18.406 1 98.56 403 ILE A O 1
ATOM 3125 N N . ASN A 1 404 ? -11.008 -20.266 -17.406 1 98.19 404 ASN A N 1
ATOM 3126 C CA . ASN A 1 404 ? -10.68 -21.203 -18.484 1 98.19 404 ASN A CA 1
ATOM 3127 C C . ASN A 1 404 ? -9.188 -21.203 -18.797 1 98.19 404 ASN A C 1
ATOM 3129 O O . ASN A 1 404 ? -8.789 -21.25 -19.969 1 98.19 404 ASN A O 1
ATOM 3133 N N . ASP A 1 405 ? -8.43 -21.047 -17.781 1 97.31 405 ASP A N 1
ATOM 3134 C CA . ASP A 1 405 ? -6.969 -21.094 -17.797 1 97.31 405 ASP A CA 1
ATOM 3135 C C . ASP A 1 405 ? -6.395 -21.141 -16.391 1 97.31 405 ASP A C 1
ATOM 3137 O O . ASP A 1 405 ? -7.137 -21.047 -15.406 1 97.31 405 ASP A O 1
ATOM 3141 N N . THR A 1 406 ? -5.156 -21.391 -16.25 1 97.25 406 THR A N 1
ATOM 3142 C CA . THR A 1 406 ? -4.5 -21.359 -14.953 1 97.25 406 THR A CA 1
ATOM 3143 C C . THR A 1 406 ? -3.133 -20.688 -15.062 1 97.25 406 THR A C 1
ATOM 3145 O O . THR A 1 406 ? -2.488 -20.75 -16.109 1 97.25 406 THR A O 1
ATOM 3148 N N . VAL A 1 407 ? -2.711 -19.938 -14.055 1 95.88 407 VAL A N 1
ATOM 3149 C CA . VAL A 1 407 ? -1.366 -19.453 -13.766 1 95.88 407 VAL A CA 1
ATOM 3150 C C . VAL A 1 407 ? -1.058 -18.25 -14.656 1 95.88 407 VAL A C 1
ATOM 3152 O O . VAL A 1 407 ? -0.299 -17.359 -14.258 1 95.88 407 VAL A O 1
ATOM 3155 N N . PHE A 1 408 ? -1.723 -18.047 -15.758 1 94 408 PHE A N 1
ATOM 3156 C CA . PHE A 1 408 ? -1.258 -17.156 -16.812 1 94 408 PHE A CA 1
ATOM 3157 C C . PHE A 1 408 ? -1.571 -15.703 -16.484 1 94 408 PHE A C 1
ATOM 3159 O O . PHE A 1 408 ? -1.016 -14.781 -17.078 1 94 408 PHE A O 1
ATOM 3166 N N . HIS A 1 409 ? -2.445 -15.492 -15.523 1 94.38 409 HIS A N 1
ATOM 3167 C CA . HIS A 1 409 ? -2.697 -14.117 -15.117 1 94.38 409 HIS A CA 1
ATOM 3168 C C . HIS A 1 409 ? -1.445 -13.484 -14.523 1 94.38 409 HIS A C 1
ATOM 3170 O O . HIS A 1 409 ? -1.305 -12.258 -14.523 1 94.38 409 HIS A O 1
ATOM 3176 N N . VAL A 1 410 ? -0.452 -14.25 -14.062 1 93.44 410 VAL A N 1
ATOM 3177 C CA . VAL A 1 410 ? 0.803 -13.773 -13.492 1 93.44 410 VAL A CA 1
ATOM 3178 C C . VAL A 1 410 ? 1.664 -13.148 -14.586 1 93.44 410 VAL A C 1
ATOM 3180 O O . VAL A 1 410 ? 2.457 -12.242 -14.312 1 93.44 410 VAL A O 1
ATOM 3183 N N . ALA A 1 411 ? 1.472 -13.617 -15.773 1 91 411 ALA A N 1
ATOM 3184 C CA . ALA A 1 411 ? 2.311 -13.195 -16.891 1 91 411 ALA A CA 1
ATOM 3185 C C . ALA A 1 411 ? 1.804 -11.883 -17.484 1 91 411 ALA A C 1
ATOM 3187 O O . ALA A 1 411 ? 2.418 -11.328 -18.406 1 91 411 ALA A O 1
ATOM 3188 N N . ALA A 1 412 ? 0.667 -11.414 -17 1 92.88 412 ALA A N 1
ATOM 3189 C CA . ALA A 1 412 ? 0.134 -10.156 -17.516 1 92.88 412 ALA A CA 1
ATOM 3190 C C . ALA A 1 412 ? 1.01 -8.977 -17.109 1 92.88 412 ALA A C 1
ATOM 3192 O O . ALA A 1 412 ? 0.977 -8.547 -15.945 1 92.88 412 ALA A O 1
ATOM 3193 N N . ASP A 1 413 ? 1.699 -8.391 -18 1 90.88 413 ASP A N 1
ATOM 3194 C CA . ASP A 1 413 ? 2.631 -7.305 -17.703 1 90.88 413 ASP A CA 1
ATOM 3195 C C . ASP A 1 413 ? 1.885 -6.008 -17.391 1 90.88 413 ASP A C 1
ATOM 3197 O O . ASP A 1 413 ? 2.414 -5.129 -16.703 1 90.88 413 ASP A O 1
ATOM 3201 N N . ASP A 1 414 ? 0.654 -5.914 -17.828 1 95.94 414 ASP A N 1
ATOM 3202 C CA . ASP A 1 414 ? -0.123 -4.688 -17.688 1 95.94 414 ASP A CA 1
ATOM 3203 C C . ASP A 1 414 ? -1.153 -4.82 -16.562 1 95.94 414 ASP A C 1
ATOM 3205 O O . ASP A 1 414 ? -2.221 -4.207 -16.609 1 95.94 414 ASP A O 1
ATOM 3209 N N . ALA A 1 415 ? -0.918 -5.695 -15.633 1 96.62 415 ALA A N 1
ATOM 3210 C CA . ALA A 1 415 ? -1.85 -5.875 -14.523 1 96.62 415 ALA A CA 1
ATOM 3211 C C . ALA A 1 415 ? -1.104 -6.18 -13.227 1 96.62 415 ALA A C 1
ATOM 3213 O O . ALA A 1 415 ? -0.016 -6.762 -13.25 1 96.62 415 ALA A O 1
ATOM 3214 N N . PRO A 1 416 ? -1.718 -5.785 -12.125 1 96.94 416 PRO A N 1
ATOM 3215 C CA . PRO A 1 416 ? -1.085 -6.066 -10.836 1 96.94 416 PRO A CA 1
ATOM 3216 C C . PRO A 1 416 ? -1.19 -7.535 -10.438 1 96.94 416 PRO A C 1
ATOM 3218 O O . PRO A 1 416 ? -2.111 -8.234 -10.867 1 96.94 416 PRO A O 1
ATOM 3221 N N . PHE A 1 417 ? -0.226 -7.957 -9.719 1 97.25 417 PHE A N 1
ATOM 3222 C CA . PHE A 1 417 ? -0.207 -9.266 -9.078 1 97.25 417 PHE A CA 1
ATOM 3223 C C . PHE A 1 417 ? 0.001 -9.133 -7.578 1 97.25 417 PHE A C 1
ATOM 3225 O O . PHE A 1 417 ? 0.874 -8.383 -7.133 1 97.25 417 PHE A O 1
ATOM 3232 N N . GLY A 1 418 ? -0.835 -9.789 -6.809 1 96.62 418 GLY A N 1
ATOM 3233 C CA . GLY A 1 418 ? -0.722 -9.781 -5.359 1 96.62 418 GLY A CA 1
ATOM 3234 C C . GLY A 1 418 ? -1.832 -10.555 -4.672 1 96.62 418 GLY A C 1
ATOM 3235 O O . GLY A 1 418 ? -2.869 -10.828 -5.277 1 96.62 418 GLY A O 1
ATOM 3236 N N . GLY A 1 419 ? -1.596 -10.898 -3.422 1 97.44 419 GLY A N 1
ATOM 3237 C CA . GLY A 1 419 ? -2.568 -11.648 -2.643 1 97.44 419 GLY A CA 1
ATOM 3238 C C . GLY A 1 419 ? -3.447 -10.766 -1.775 1 97.44 419 GLY A C 1
ATOM 3239 O O . GLY A 1 419 ? -3.359 -9.539 -1.84 1 97.44 419 GLY A O 1
ATOM 3240 N N . ILE A 1 420 ? -4.301 -11.398 -1.061 1 97.56 420 ILE A N 1
ATOM 3241 C CA . ILE A 1 420 ? -5.242 -10.758 -0.151 1 97.56 420 ILE A CA 1
ATOM 3242 C C . ILE A 1 420 ? -5.41 -11.609 1.104 1 97.56 420 ILE A C 1
ATOM 3244 O O . ILE A 1 420 ? -5.598 -12.828 1.017 1 97.56 420 ILE A O 1
ATOM 3248 N N . GLY A 1 421 ? -5.297 -10.961 2.242 1 95.94 421 GLY A N 1
ATOM 3249 C CA . GLY A 1 421 ? -5.348 -11.742 3.469 1 95.94 421 GLY A CA 1
ATOM 3250 C C . GLY A 1 421 ? -4.129 -12.633 3.662 1 95.94 421 GLY A C 1
ATOM 3251 O O . GLY A 1 421 ? -2.992 -12.164 3.561 1 95.94 421 GLY A O 1
ATOM 3252 N N . PRO A 1 422 ? -4.359 -13.867 3.945 1 95.69 422 PRO A N 1
ATOM 3253 C CA . PRO A 1 422 ? -3.24 -14.781 4.207 1 95.69 422 PRO A CA 1
ATOM 3254 C C . PRO A 1 422 ? -2.383 -15.031 2.969 1 95.69 422 PRO A C 1
ATOM 3256 O O . PRO A 1 422 ? -1.253 -15.516 3.084 1 95.69 422 PRO A O 1
ATOM 3259 N N . SER A 1 423 ? -2.949 -14.758 1.803 1 97.31 423 SER A N 1
ATOM 3260 C CA . SER A 1 423 ? -2.178 -14.977 0.584 1 97.31 423 SER A CA 1
ATOM 3261 C C . SER A 1 423 ? -1.299 -13.773 0.261 1 97.31 423 SER A C 1
ATOM 3263 O O . SER A 1 423 ? -0.506 -13.812 -0.683 1 97.31 423 SER A O 1
ATOM 3265 N N . GLY A 1 424 ? -1.491 -12.672 1.034 1 97.62 424 GLY A N 1
ATOM 3266 C CA . GLY A 1 424 ? -0.512 -11.609 0.865 1 97.62 424 GLY A CA 1
ATOM 3267 C C . GLY A 1 424 ? -1.115 -10.219 0.961 1 97.62 424 GLY A C 1
ATOM 3268 O O . GLY A 1 424 ? -2.283 -10.07 1.326 1 97.62 424 GLY A O 1
ATOM 3269 N N . MET A 1 425 ? -0.278 -9.203 0.698 1 98.12 425 MET A N 1
ATOM 3270 C CA . MET A 1 425 ? -0.668 -7.793 0.663 1 98.12 425 MET A CA 1
ATOM 3271 C C . MET A 1 425 ? 0.235 -7.004 -0.277 1 98.12 425 MET A C 1
ATOM 3273 O O . MET A 1 425 ? 1.426 -7.297 -0.395 1 98.12 425 MET A O 1
ATOM 3277 N N . GLY A 1 426 ? -0.369 -5.98 -0.896 1 96.5 426 GLY A N 1
ATOM 3278 C CA . GLY A 1 426 ? 0.351 -5.195 -1.887 1 96.5 426 GLY A CA 1
ATOM 3279 C C . GLY A 1 426 ? 0.352 -5.828 -3.264 1 96.5 426 GLY A C 1
ATOM 3280 O O . GLY A 1 426 ? -0.205 -6.914 -3.455 1 96.5 426 GLY A O 1
ATOM 3281 N N . HIS A 1 427 ? 0.855 -5.09 -4.191 1 95.69 427 HIS A N 1
ATOM 3282 C CA . HIS A 1 427 ? 0.941 -5.539 -5.578 1 95.69 427 HIS A CA 1
ATOM 3283 C C . HIS A 1 427 ? 2.262 -5.121 -6.215 1 95.69 427 HIS A C 1
ATOM 3285 O O . HIS A 1 427 ? 2.918 -4.191 -5.734 1 95.69 427 HIS A O 1
ATOM 3291 N N . TYR A 1 428 ? 2.547 -5.848 -7.188 1 92.62 428 TYR A N 1
ATOM 3292 C CA . TYR A 1 428 ? 3.66 -5.445 -8.039 1 92.62 428 TYR A CA 1
ATOM 3293 C C . TYR A 1 428 ? 3.393 -5.801 -9.492 1 92.62 428 TYR A C 1
ATOM 3295 O O . TYR A 1 428 ? 2.252 -6.082 -9.867 1 92.62 428 TYR A O 1
ATOM 3303 N N . HIS A 1 429 ? 4.27 -5.66 -10.422 1 92.81 429 HIS A N 1
ATOM 3304 C CA . HIS A 1 429 ? 4.199 -5.805 -11.867 1 92.81 429 HIS A CA 1
ATOM 3305 C C . HIS A 1 429 ? 3.74 -4.508 -12.531 1 92.81 429 HIS A C 1
ATOM 3307 O O . HIS A 1 429 ? 2.943 -3.762 -11.953 1 92.81 429 HIS A O 1
ATOM 3313 N N . GLY A 1 430 ? 4.262 -4.277 -13.688 1 93.81 430 GLY A N 1
ATOM 3314 C CA . GLY A 1 430 ? 3.811 -3.184 -14.531 1 93.81 430 GLY A CA 1
ATOM 3315 C C . GLY A 1 430 ? 3.77 -1.851 -13.812 1 93.81 430 GLY A C 1
ATOM 3316 O O . GLY A 1 430 ? 4.707 -1.494 -13.094 1 93.81 430 GLY A O 1
ATOM 3317 N N . LYS A 1 431 ? 2.711 -1.134 -14.109 1 96.75 431 LYS A N 1
ATOM 3318 C CA . LYS A 1 431 ? 2.535 0.195 -13.531 1 96.75 431 LYS A CA 1
ATOM 3319 C C . LYS A 1 431 ? 2.426 0.124 -12.008 1 96.75 431 LYS A C 1
ATOM 3321 O O . LYS A 1 431 ? 3.016 0.942 -11.297 1 96.75 431 LYS A O 1
ATOM 3326 N N . GLU A 1 432 ? 1.695 -0.887 -11.539 1 97.12 432 GLU A N 1
ATOM 3327 C CA . GLU A 1 432 ? 1.488 -1.019 -10.102 1 97.12 432 GLU A CA 1
ATOM 3328 C C . GLU A 1 432 ? 2.799 -1.316 -9.383 1 97.12 432 GLU A C 1
ATOM 3330 O O . GLU A 1 432 ? 2.994 -0.897 -8.234 1 97.12 432 GLU A O 1
ATOM 3335 N N . GLY A 1 433 ? 3.709 -2.045 -10.07 1 97.69 433 GLY A N 1
ATOM 3336 C CA . GLY A 1 433 ? 5.035 -2.215 -9.5 1 97.69 433 GLY A CA 1
ATOM 3337 C C . GLY A 1 433 ? 5.793 -0.909 -9.352 1 97.69 433 GLY A C 1
ATOM 3338 O O . GLY A 1 433 ? 6.434 -0.668 -8.328 1 97.69 433 GLY A O 1
ATOM 3339 N N . PHE A 1 434 ? 5.723 -0.024 -10.438 1 98.5 434 PHE A N 1
ATOM 3340 C CA . PHE A 1 434 ? 6.309 1.312 -10.406 1 98.5 434 PHE A CA 1
ATOM 3341 C C . PHE A 1 434 ? 5.719 2.127 -9.258 1 98.5 434 PHE A C 1
ATOM 3343 O O . PHE A 1 434 ? 6.453 2.752 -8.492 1 98.5 434 PHE A O 1
ATOM 3350 N N . LEU A 1 435 ? 4.461 2.088 -9.086 1 97.88 435 LEU A N 1
ATOM 3351 C CA . LEU A 1 435 ? 3.775 2.857 -8.047 1 97.88 435 LEU A CA 1
ATOM 3352 C C . LEU A 1 435 ? 4.164 2.367 -6.66 1 97.88 435 LEU A C 1
ATOM 3354 O O . LEU A 1 435 ? 4.375 3.17 -5.75 1 97.88 435 LEU A O 1
ATOM 3358 N N . THR A 1 436 ? 4.27 1.017 -6.48 1 98.12 436 THR A N 1
ATOM 3359 C CA . THR A 1 436 ? 4.605 0.409 -5.199 1 98.12 436 THR A CA 1
ATOM 3360 C C . THR A 1 436 ? 5.969 0.898 -4.711 1 98.12 436 THR A C 1
ATOM 3362 O O . THR A 1 436 ? 6.16 1.117 -3.512 1 98.12 436 THR A O 1
ATOM 3365 N N . PHE A 1 437 ? 6.871 1.128 -5.66 1 98.69 437 PHE A N 1
ATOM 3366 C CA . PHE A 1 437 ? 8.219 1.53 -5.266 1 98.69 437 PHE A CA 1
ATOM 3367 C C . PHE A 1 437 ? 8.414 3.029 -5.457 1 98.69 437 PHE A C 1
ATOM 3369 O O . PHE A 1 437 ? 9.539 3.5 -5.598 1 98.69 437 PHE A O 1
ATOM 3376 N N . SER A 1 438 ? 7.285 3.773 -5.484 1 98.38 438 SER A N 1
ATOM 3377 C CA . SER A 1 438 ? 7.254 5.234 -5.504 1 98.38 438 SER A CA 1
ATOM 3378 C C . SER A 1 438 ? 6.34 5.781 -4.414 1 98.38 438 SER A C 1
ATOM 3380 O O . SER A 1 438 ? 5.469 5.066 -3.908 1 98.38 438 SER A O 1
ATOM 3382 N N . HIS A 1 439 ? 6.582 6.949 -4.031 1 98.25 439 HIS A N 1
ATOM 3383 C CA . HIS A 1 439 ? 5.645 7.688 -3.195 1 98.25 439 HIS A CA 1
ATOM 3384 C C . HIS A 1 439 ? 4.836 8.68 -4.02 1 98.25 439 HIS A C 1
ATOM 3386 O O . HIS A 1 439 ? 5.402 9.469 -4.785 1 98.25 439 HIS A O 1
ATOM 3392 N N . ALA A 1 440 ? 3.514 8.602 -3.906 1 97.69 440 ALA A N 1
ATOM 3393 C CA . ALA A 1 440 ? 2.646 9.578 -4.555 1 97.69 440 ALA A CA 1
ATOM 3394 C C . ALA A 1 440 ? 2.674 10.914 -3.809 1 97.69 440 ALA A C 1
ATOM 3396 O O . ALA A 1 440 ? 1.98 11.086 -2.805 1 97.69 440 ALA A O 1
ATOM 3397 N N . LYS A 1 441 ? 3.469 11.867 -4.254 1 97.62 441 LYS A N 1
ATOM 3398 C CA . LYS A 1 441 ? 3.664 13.172 -3.631 1 97.62 441 LYS A CA 1
ATOM 3399 C C . LYS A 1 441 ? 2.691 14.203 -4.199 1 97.62 441 LYS A C 1
ATOM 3401 O O . LYS A 1 441 ? 2.826 14.617 -5.352 1 97.62 441 LYS A O 1
ATOM 3406 N N . THR A 1 442 ? 1.669 14.609 -3.445 1 98.31 442 THR A N 1
ATOM 3407 C CA . THR A 1 442 ? 0.754 15.672 -3.857 1 98.31 442 THR A CA 1
ATOM 3408 C C . THR A 1 442 ? 1.423 17.031 -3.742 1 98.31 442 THR A C 1
ATOM 3410 O O . THR A 1 442 ? 2.004 17.359 -2.705 1 98.31 442 THR A O 1
ATOM 3413 N N . ILE A 1 443 ? 1.354 17.797 -4.797 1 98.38 443 ILE A N 1
ATOM 3414 C CA . ILE A 1 443 ? 1.912 19.156 -4.836 1 98.38 443 ILE A CA 1
ATOM 3415 C C . ILE A 1 443 ? 0.802 20.156 -5.117 1 98.38 443 ILE A C 1
ATOM 3417 O O . ILE A 1 443 ? 0.129 20.078 -6.148 1 98.38 443 ILE A O 1
ATOM 3421 N N . LEU A 1 444 ? 0.521 20.984 -4.195 1 98.12 444 LEU A N 1
ATOM 3422 C CA . LEU A 1 444 ? -0.323 22.156 -4.41 1 98.12 444 LEU A CA 1
ATOM 3423 C C . LEU A 1 444 ? 0.525 23.375 -4.707 1 98.12 444 LEU A C 1
ATOM 3425 O O . LEU A 1 444 ? 1.425 23.719 -3.936 1 98.12 444 LEU A O 1
ATOM 3429 N N . ASN A 1 445 ? 0.304 24.031 -5.793 1 97.75 445 ASN A N 1
ATOM 3430 C CA . ASN A 1 445 ? 1.053 25.203 -6.211 1 97.75 445 ASN A CA 1
ATOM 3431 C C . ASN A 1 445 ? 0.144 26.422 -6.363 1 97.75 445 ASN A C 1
ATOM 3433 O O . ASN A 1 445 ? -0.689 26.469 -7.27 1 97.75 445 ASN A O 1
ATOM 3437 N N . SER A 1 446 ? 0.311 27.375 -5.461 1 96.44 446 SER A N 1
ATOM 3438 C CA . SER A 1 446 ? -0.449 28.609 -5.504 1 96.44 446 SER A CA 1
ATOM 3439 C C . SER A 1 446 ? 0.365 29.734 -6.141 1 96.44 446 SER A C 1
ATOM 3441 O O . SER A 1 446 ? 1.541 29.922 -5.82 1 96.44 446 SER A O 1
ATOM 3443 N N . GLY A 1 447 ? -0.242 30.5 -7.039 1 93.81 447 GLY A N 1
ATOM 3444 C CA . GLY A 1 447 ? 0.421 31.609 -7.691 1 93.81 447 GLY A CA 1
ATOM 3445 C C . GLY A 1 447 ? 0.364 32.906 -6.879 1 93.81 447 GLY A C 1
ATOM 3446 O O . GLY A 1 447 ? 0.285 32.844 -5.648 1 93.81 447 GLY A O 1
ATOM 3447 N N . LYS A 1 448 ? 0.495 34 -7.578 1 92.25 448 LYS A N 1
ATOM 3448 C CA . LYS A 1 448 ? 0.543 35.312 -6.918 1 92.25 448 LYS A CA 1
ATOM 3449 C C . LYS A 1 448 ? -0.825 35.719 -6.367 1 92.25 448 LYS A C 1
ATOM 3451 O O . LYS A 1 448 ? -0.917 36.375 -5.344 1 92.25 448 LYS A O 1
ATOM 3456 N N . ILE A 1 449 ? -1.82 35.219 -7.023 1 86.69 449 ILE A N 1
ATOM 3457 C CA . ILE A 1 449 ? -3.18 35.469 -6.559 1 86.69 449 ILE A CA 1
ATOM 3458 C C . ILE A 1 449 ? -3.578 34.438 -5.52 1 86.69 449 ILE A C 1
ATOM 3460 O O . ILE A 1 449 ? -3.459 33.219 -5.766 1 86.69 449 ILE A O 1
ATOM 3464 N N . ASN A 1 450 ? -3.936 34.875 -4.332 1 83.5 450 ASN A N 1
ATOM 3465 C CA . ASN A 1 450 ? -4.266 33.969 -3.234 1 83.5 450 ASN A CA 1
ATOM 3466 C C . ASN A 1 450 ? -5.723 34.125 -2.814 1 83.5 450 ASN A C 1
ATOM 3468 O O . ASN A 1 450 ? -6.113 35.125 -2.217 1 83.5 450 ASN A O 1
ATOM 3472 N N . THR A 1 451 ? -6.496 33.156 -3.021 1 79.5 451 THR A N 1
ATOM 3473 C CA . THR A 1 451 ? -7.895 33.156 -2.611 1 79.5 451 THR A CA 1
ATOM 3474 C C . THR A 1 451 ? -8.07 32.5 -1.245 1 79.5 451 THR A C 1
ATOM 3476 O O . THR A 1 451 ? -9.141 32.594 -0.638 1 79.5 451 THR A O 1
ATOM 3479 N N . GLY A 1 452 ? -7.043 31.969 -0.748 1 81.62 452 GLY A N 1
ATOM 3480 C CA . GLY A 1 452 ? -7.098 31.328 0.552 1 81.62 452 GLY A CA 1
ATOM 3481 C C . GLY A 1 452 ? -7.305 32.281 1.697 1 81.62 452 GLY A C 1
ATOM 3482 O O . GLY A 1 452 ? -7.723 31.906 2.787 1 81.62 452 GLY A O 1
ATOM 3483 N N . ILE A 1 453 ? -7.09 33.5 1.46 1 81 453 ILE A N 1
ATOM 3484 C CA . ILE A 1 453 ? -7.188 34.531 2.492 1 81 453 ILE A CA 1
ATOM 3485 C C . ILE A 1 453 ? -8.625 34.625 2.994 1 81 453 ILE A C 1
ATOM 3487 O O . ILE A 1 453 ? -8.867 35.062 4.125 1 81 453 ILE A O 1
ATOM 3491 N N . PHE A 1 454 ? -9.508 34.094 2.227 1 82.44 454 PHE A N 1
ATOM 3492 C CA . PHE A 1 454 ? -10.922 34.219 2.562 1 82.44 454 PHE A CA 1
ATOM 3493 C C . PHE A 1 454 ? -11.328 33.219 3.631 1 82.44 454 PHE A C 1
ATOM 3495 O O . PHE A 1 454 ? -12.422 33.312 4.199 1 82.44 454 PHE A O 1
ATOM 3502 N N . VAL A 1 455 ? -10.445 32.375 3.955 1 86.25 455 VAL A N 1
ATOM 3503 C CA . VAL A 1 455 ? -10.773 31.406 5.012 1 86.25 455 VAL A CA 1
ATOM 3504 C C . VAL A 1 455 ? -9.992 31.75 6.277 1 86.25 455 VAL A C 1
ATOM 3506 O O . VAL A 1 455 ? -10.062 31.031 7.273 1 86.25 455 VAL A O 1
ATOM 3509 N N . HIS A 1 456 ? -9.281 32.844 6.234 1 91.69 456 HIS A N 1
ATOM 3510 C CA . HIS A 1 456 ? -8.531 33.281 7.406 1 91.69 456 HIS A CA 1
ATOM 3511 C C . HIS A 1 456 ? -9.422 34.031 8.375 1 91.69 456 HIS A C 1
ATOM 3513 O O . HIS A 1 456 ? -10.383 34.688 7.961 1 91.69 456 HIS A O 1
ATOM 3519 N N . PRO A 1 457 ? -9.102 33.969 9.672 1 93.56 457 PRO A N 1
ATOM 3520 C CA . PRO A 1 457 ? -9.75 34.906 10.609 1 93.56 457 PRO A CA 1
ATOM 3521 C C . PRO A 1 457 ? -9.375 36.344 10.344 1 93.56 457 PRO A C 1
ATOM 3523 O O . PRO A 1 457 ? -8.367 36.625 9.695 1 93.56 457 PRO A O 1
ATOM 3526 N N . PRO A 1 458 ? -10.156 37.25 10.891 1 94.94 458 PRO A N 1
ATOM 3527 C CA . PRO A 1 458 ? -11.352 37.094 11.711 1 94.94 458 PRO A CA 1
ATOM 3528 C C . PRO A 1 458 ? -12.539 36.562 10.914 1 94.94 458 PRO A C 1
ATOM 3530 O O . PRO A 1 458 ? -12.719 36.906 9.75 1 94.94 458 PRO A O 1
ATOM 3533 N N . TYR A 1 459 ? -13.281 35.719 11.562 1 92.44 459 TYR A N 1
ATOM 3534 C CA . TYR A 1 459 ? -14.43 35.094 10.922 1 92.44 459 TYR A CA 1
ATOM 3535 C C . TYR A 1 459 ? -15.672 35.969 11.07 1 92.44 459 TYR A C 1
ATOM 3537 O O . TYR A 1 459 ? -15.703 36.906 11.891 1 92.44 459 TYR A O 1
ATOM 3545 N N . GLY A 1 460 ? -16.688 35.688 10.188 1 85.75 460 GLY A N 1
ATOM 3546 C CA . GLY A 1 460 ? -17.969 36.344 10.344 1 85.75 460 GLY A CA 1
ATOM 3547 C C . GLY A 1 460 ? -18.312 37.25 9.164 1 85.75 460 GLY A C 1
ATOM 3548 O O . GLY A 1 460 ? -19.422 37.781 9.078 1 85.75 460 GLY A O 1
ATOM 3549 N N . GLY A 1 461 ? -17.359 37.406 8.266 1 87.81 461 GLY A N 1
ATOM 3550 C CA . GLY A 1 461 ? -17.641 38.219 7.086 1 87.81 461 GLY A CA 1
ATOM 3551 C C . GLY A 1 461 ? -18.656 37.562 6.156 1 87.81 461 GLY A C 1
ATOM 3552 O O . GLY A 1 461 ? -18.828 36.344 6.164 1 87.81 461 GLY A O 1
ATOM 3553 N N . VAL A 1 462 ? -19.328 38.344 5.402 1 88.75 462 VAL A N 1
ATOM 3554 C CA . VAL A 1 462 ? -20.391 37.906 4.516 1 88.75 462 VAL A CA 1
ATOM 3555 C C . VAL A 1 462 ? -19.844 36.969 3.467 1 88.75 462 VAL A C 1
ATOM 3557 O O . VAL A 1 462 ? -20.453 35.938 3.174 1 88.75 462 VAL A O 1
ATOM 3560 N N . ILE A 1 463 ? -18.734 37.25 3.01 1 86.44 463 ILE A N 1
ATOM 3561 C CA . ILE A 1 463 ? -18.125 36.438 1.974 1 86.44 463 ILE A CA 1
ATOM 3562 C C . ILE A 1 463 ? -17.781 35.062 2.547 1 86.44 463 ILE A C 1
ATOM 3564 O O . ILE A 1 463 ? -18.031 34.031 1.911 1 86.44 463 ILE A O 1
ATOM 3568 N N . GLN A 1 464 ? -17.219 35.062 3.707 1 88.75 464 GLN A N 1
ATOM 3569 C CA . GLN A 1 464 ? -16.875 33.812 4.367 1 88.75 464 GLN A CA 1
ATOM 3570 C C . GLN A 1 464 ? -18.109 32.938 4.609 1 88.75 464 GLN A C 1
ATOM 3572 O O . GLN A 1 464 ? -18.094 31.734 4.348 1 88.75 464 GLN A O 1
ATOM 3577 N N . LYS A 1 465 ? -19.156 33.594 5 1 89.5 465 LYS A N 1
ATOM 3578 C CA . LYS A 1 465 ? -20.391 32.875 5.262 1 89.5 465 LYS A CA 1
ATOM 3579 C C . LYS A 1 465 ? -20.969 32.281 3.98 1 89.5 465 LYS A C 1
ATOM 3581 O O . LYS A 1 465 ? -21.438 31.141 3.986 1 89.5 465 LYS A O 1
ATOM 3586 N N . LEU A 1 466 ? -20.844 33 2.922 1 88.06 466 LEU A N 1
ATOM 3587 C CA . LEU A 1 466 ? -21.344 32.531 1.635 1 88.06 466 LEU A CA 1
ATOM 3588 C C . LEU A 1 466 ? -20.516 31.344 1.119 1 88.06 466 LEU A C 1
ATOM 3590 O O . LEU A 1 466 ? -21.062 30.391 0.579 1 88.06 466 LEU A O 1
ATOM 3594 N N . LEU A 1 467 ? -19.25 31.453 1.331 1 85.19 467 LEU A N 1
ATOM 3595 C CA . LEU A 1 467 ? -18.344 30.391 0.897 1 85.19 467 LEU A CA 1
ATOM 3596 C C . LEU A 1 467 ? -18.609 29.094 1.673 1 85.19 467 LEU A C 1
ATOM 3598 O O . LEU A 1 467 ? -18.719 28.031 1.081 1 85.19 467 LEU A O 1
ATOM 3602 N N . ILE A 1 468 ? -18.781 29.25 2.932 1 87.94 468 ILE A N 1
ATOM 3603 C CA . ILE A 1 468 ? -19.047 28.094 3.785 1 87.94 468 ILE A CA 1
ATOM 3604 C C . ILE A 1 468 ? -20.375 27.453 3.391 1 87.94 468 ILE A C 1
ATOM 3606 O O . ILE A 1 468 ? -20.453 26.219 3.242 1 87.94 468 ILE A O 1
ATOM 3610 N N . LYS A 1 469 ? -21.328 28.281 3.162 1 88.44 469 LYS A N 1
ATOM 3611 C CA . LYS A 1 469 ? -22.641 27.781 2.758 1 88.44 469 LYS A CA 1
ATOM 3612 C C . LYS A 1 469 ? -22.562 27.047 1.42 1 88.44 469 LYS A C 1
ATOM 3614 O O . LYS A 1 469 ? -23.203 26.016 1.23 1 88.44 469 LYS A O 1
ATOM 3619 N N . PHE A 1 470 ? -21.781 27.547 0.601 1 86.38 470 PHE A N 1
ATOM 3620 C CA . PHE A 1 470 ? -21.625 26.984 -0.73 1 86.38 470 PHE A CA 1
ATOM 3621 C C . PHE A 1 470 ? -20.953 25.625 -0.659 1 86.38 470 PHE A C 1
ATOM 3623 O O . PHE A 1 470 ? -21.375 24.672 -1.319 1 86.38 470 PHE A O 1
ATOM 3630 N N . PHE A 1 471 ? -19.969 25.484 0.168 1 86.81 471 PHE A N 1
ATOM 3631 C CA . PHE A 1 471 ? -19.156 24.266 0.198 1 86.81 471 PHE A CA 1
ATOM 3632 C C . PHE A 1 471 ? -19.812 23.203 1.072 1 86.81 471 PHE A C 1
ATOM 3634 O O . PHE A 1 471 ? -19.391 22.047 1.068 1 86.81 471 PHE A O 1
ATOM 3641 N N . LEU A 1 472 ? -20.859 23.562 1.809 1 88.62 472 LEU A N 1
ATOM 3642 C CA . LEU A 1 472 ? -21.578 22.609 2.65 1 88.62 472 LEU A CA 1
ATOM 3643 C C . LEU A 1 472 ? -22.797 22.047 1.932 1 88.62 472 LEU A C 1
ATOM 3645 O O . LEU A 1 472 ? -23.578 21.297 2.52 1 88.62 472 LEU A O 1
ATOM 3649 N N . ARG A 1 473 ? -22.906 22.344 0.67 1 85.94 473 ARG A N 1
ATOM 3650 C CA . ARG A 1 473 ? -24.031 21.844 -0.113 1 85.94 473 ARG A CA 1
ATOM 3651 C C . ARG A 1 473 ? -23.672 20.5 -0.764 1 85.94 473 ARG A C 1
ATOM 3653 O O . ARG A 1 473 ? -22.531 20.266 -1.127 1 85.94 473 ARG A O 1
ATOM 3660 N N . MET B 1 1 ? -8.008 -4.547 36.312 1 35.72 1 MET B N 1
ATOM 3661 C CA . MET B 1 1 ? -7.352 -3.988 35.156 1 35.72 1 MET B CA 1
ATOM 3662 C C . MET B 1 1 ? -7.281 -5.016 34.031 1 35.72 1 MET B C 1
ATOM 3664 O O . MET B 1 1 ? -7.59 -4.703 32.875 1 35.72 1 MET B O 1
ATOM 3668 N N . ASN B 1 2 ? -7.012 -6.285 34.469 1 46.09 2 ASN B N 1
ATOM 3669 C CA . ASN B 1 2 ? -6.879 -7.41 33.531 1 46.09 2 ASN B CA 1
ATOM 3670 C C . ASN B 1 2 ? -8.242 -7.902 33.062 1 46.09 2 ASN B C 1
ATOM 3672 O O . ASN B 1 2 ? -8.406 -8.219 31.875 1 46.09 2 ASN B O 1
ATOM 3676 N N . MET B 1 3 ? -9.211 -7.695 34.062 1 42.34 3 MET B N 1
ATOM 3677 C CA . MET B 1 3 ? -10.531 -8.211 33.719 1 42.34 3 MET B CA 1
ATOM 3678 C C . MET B 1 3 ? -11.242 -7.262 32.75 1 42.34 3 MET B C 1
ATOM 3680 O O . MET B 1 3 ? -11.945 -7.707 31.844 1 42.34 3 MET B O 1
ATOM 3684 N N . ALA B 1 4 ? -11.188 -5.957 32.938 1 47.09 4 ALA B N 1
ATOM 3685 C CA . ALA B 1 4 ? -11.812 -4.98 32.031 1 47.09 4 ALA B CA 1
ATOM 3686 C C . ALA B 1 4 ? -11.188 -5.035 30.656 1 47.09 4 ALA B C 1
ATOM 3688 O O . ALA B 1 4 ? -11.891 -4.941 29.641 1 47.09 4 ALA B O 1
ATOM 3689 N N . VAL B 1 5 ? -9.867 -5.32 30.75 1 62.56 5 VAL B N 1
ATOM 3690 C CA . VAL B 1 5 ? -9.172 -5.453 29.484 1 62.56 5 VAL B CA 1
ATOM 3691 C C . VAL B 1 5 ? -9.656 -6.707 28.75 1 62.56 5 VAL B C 1
ATOM 3693 O O . VAL B 1 5 ? -9.883 -6.68 27.547 1 62.56 5 VAL B O 1
ATOM 3696 N N . ASP B 1 6 ? -9.789 -7.773 29.547 1 71.81 6 ASP B N 1
ATOM 3697 C CA . ASP B 1 6 ? -10.242 -9.031 28.953 1 71.81 6 ASP B CA 1
ATOM 3698 C C . ASP B 1 6 ? -11.664 -8.906 28.422 1 71.81 6 ASP B C 1
ATOM 3700 O O . ASP B 1 6 ? -11.984 -9.453 27.359 1 71.81 6 ASP B O 1
ATOM 3704 N N . ASN B 1 7 ? -12.43 -8.156 29.094 1 77.88 7 ASN B N 1
ATOM 3705 C CA . ASN B 1 7 ? -13.812 -7.969 28.656 1 77.88 7 ASN B CA 1
ATOM 3706 C C . ASN B 1 7 ? -13.891 -7.102 27.406 1 77.88 7 ASN B C 1
ATOM 3708 O O . ASN B 1 7 ? -14.664 -7.395 26.484 1 77.88 7 ASN B O 1
ATOM 3712 N N . ASN B 1 8 ? -13 -6.16 27.328 1 83.94 8 ASN B N 1
ATOM 3713 C CA . ASN B 1 8 ? -12.961 -5.305 26.156 1 83.94 8 ASN B CA 1
ATOM 3714 C C . ASN B 1 8 ? -12.469 -6.062 24.922 1 83.94 8 ASN B C 1
ATOM 3716 O O . ASN B 1 8 ? -13.023 -5.91 23.828 1 83.94 8 ASN B O 1
ATOM 3720 N N . GLN B 1 9 ? -11.5 -6.863 25.219 1 88.88 9 GLN B N 1
ATOM 3721 C CA . GLN B 1 9 ? -10.953 -7.648 24.109 1 88.88 9 GLN B CA 1
ATOM 3722 C C . GLN B 1 9 ? -11.992 -8.609 23.547 1 88.88 9 GLN B C 1
ATOM 3724 O O . GLN B 1 9 ? -12.117 -8.758 22.328 1 88.88 9 GLN B O 1
ATOM 3729 N N . THR B 1 10 ? -12.703 -9.242 24.469 1 92.12 10 THR B N 1
ATOM 3730 C CA . THR B 1 10 ? -13.727 -10.188 24.047 1 92.12 10 THR B CA 1
ATOM 3731 C C . THR B 1 10 ? -14.844 -9.477 23.281 1 92.12 10 THR B C 1
ATOM 3733 O O . THR B 1 10 ? -15.328 -9.977 22.266 1 92.12 10 THR B O 1
ATOM 3736 N N . GLN B 1 11 ? -15.211 -8.328 23.766 1 94.31 11 GLN B N 1
ATOM 3737 C CA . GLN B 1 11 ? -16.266 -7.562 23.125 1 94.31 11 GLN B CA 1
ATOM 3738 C C . GLN B 1 11 ? -15.836 -7.094 21.734 1 94.31 11 GLN B C 1
ATOM 3740 O O . GLN B 1 11 ? -16.625 -7.133 20.781 1 94.31 11 GLN B O 1
ATOM 3745 N N . LEU B 1 12 ? -14.641 -6.625 21.641 1 97.19 12 LEU B N 1
ATOM 3746 C CA . LEU B 1 12 ? -14.117 -6.176 20.359 1 97.19 12 LEU B CA 1
ATOM 3747 C C . LEU B 1 12 ? -14.055 -7.324 19.359 1 97.19 12 LEU B C 1
ATOM 3749 O O . LEU B 1 12 ? -14.398 -7.152 18.188 1 97.19 12 LEU B O 1
ATOM 3753 N N . ARG B 1 13 ? -13.625 -8.5 19.797 1 97.19 13 ARG B N 1
ATOM 3754 C CA . ARG B 1 13 ? -13.555 -9.672 18.922 1 97.19 13 ARG B CA 1
ATOM 3755 C C . ARG B 1 13 ? -14.945 -10.07 18.438 1 97.19 13 ARG B C 1
ATOM 3757 O O . ARG B 1 13 ? -15.117 -10.445 17.281 1 97.19 13 ARG B O 1
ATOM 3764 N N . GLN B 1 14 ? -15.891 -10.008 19.359 1 97.5 14 GLN B N 1
ATOM 3765 C CA . GLN B 1 14 ? -17.266 -10.352 18.984 1 97.5 14 GLN B CA 1
ATOM 3766 C C . GLN B 1 14 ? -17.812 -9.367 17.953 1 97.5 14 GLN B C 1
ATOM 3768 O O . GLN B 1 14 ? -18.484 -9.773 17 1 97.5 14 GLN B O 1
ATOM 3773 N N . LEU B 1 15 ? -17.531 -8.109 18.219 1 97.5 15 LEU B N 1
ATOM 3774 C CA . LEU B 1 15 ? -17.969 -7.078 17.281 1 97.5 15 LEU B CA 1
ATOM 3775 C C . LEU B 1 15 ? -17.406 -7.332 15.891 1 97.5 15 LEU B C 1
ATOM 3777 O O . LEU B 1 15 ? -18.125 -7.258 14.898 1 97.5 15 LEU B O 1
ATOM 3781 N N . LEU B 1 16 ? -16.125 -7.637 15.789 1 98.38 16 LEU B N 1
ATOM 3782 C CA . LEU B 1 16 ? -15.5 -7.914 14.5 1 98.38 16 LEU B CA 1
ATOM 3783 C C . LEU B 1 16 ? -16.094 -9.164 13.859 1 98.38 16 LEU B C 1
ATOM 3785 O O . LEU B 1 16 ? -16.328 -9.195 12.648 1 98.38 16 LEU B O 1
ATOM 3789 N N . THR B 1 17 ? -16.312 -10.203 14.641 1 97.75 17 THR B N 1
ATOM 3790 C CA . THR B 1 17 ? -16.906 -11.43 14.148 1 97.75 17 THR B CA 1
ATOM 3791 C C . THR B 1 17 ? -18.281 -11.156 13.531 1 97.75 17 THR B C 1
ATOM 3793 O O . THR B 1 17 ? -18.594 -11.672 12.453 1 97.75 17 THR B O 1
ATOM 3796 N N . ASP B 1 18 ? -19.078 -10.336 14.242 1 97.94 18 ASP B N 1
ATOM 3797 C CA . ASP B 1 18 ? -20.406 -9.977 13.75 1 97.94 18 ASP B CA 1
ATOM 3798 C C . ASP B 1 18 ? -20.312 -9.195 12.438 1 97.94 18 ASP B C 1
ATOM 3800 O O . ASP B 1 18 ? -21.094 -9.422 11.516 1 97.94 18 ASP B O 1
ATOM 3804 N N . GLN B 1 19 ? -19.438 -8.25 12.375 1 98.06 19 GLN B N 1
ATOM 3805 C CA . GLN B 1 19 ? -19.25 -7.469 11.156 1 98.06 19 GLN B CA 1
ATOM 3806 C C . GLN B 1 19 ? -18.781 -8.344 10 1 98.06 19 GLN B C 1
ATOM 3808 O O . GLN B 1 19 ? -19.203 -8.148 8.859 1 98.06 19 GLN B O 1
ATOM 3813 N N . ARG B 1 20 ? -17.906 -9.266 10.25 1 97.19 20 ARG B N 1
ATOM 3814 C CA . ARG B 1 20 ? -17.422 -10.188 9.219 1 97.19 20 ARG B CA 1
ATOM 3815 C C . ARG B 1 20 ? -18.562 -11.047 8.688 1 97.19 20 ARG B C 1
ATOM 3817 O O . ARG B 1 20 ? -18.641 -11.297 7.48 1 97.19 20 ARG B O 1
ATOM 3824 N N . ALA B 1 21 ? -19.375 -11.523 9.602 1 96.88 21 ALA B N 1
ATOM 3825 C CA . ALA B 1 21 ? -20.531 -12.32 9.188 1 96.88 21 ALA B CA 1
ATOM 3826 C C . ALA B 1 21 ? -21.453 -11.531 8.273 1 96.88 21 ALA B C 1
ATOM 3828 O O . ALA B 1 21 ? -21.938 -12.047 7.262 1 96.88 21 ALA B O 1
ATOM 3829 N N . ARG B 1 22 ? -21.672 -10.32 8.656 1 96.5 22 ARG B N 1
ATOM 3830 C CA . ARG B 1 22 ? -22.5 -9.453 7.816 1 96.5 22 ARG B CA 1
ATOM 3831 C C . ARG B 1 22 ? -21.859 -9.258 6.441 1 96.5 22 ARG B C 1
ATOM 3833 O O . ARG B 1 22 ? -22.547 -9.32 5.422 1 96.5 22 ARG B O 1
ATOM 3840 N N . PHE B 1 23 ? -20.594 -9 6.387 1 96.44 23 PHE B N 1
ATOM 3841 C CA . PHE B 1 23 ? -19.875 -8.812 5.133 1 96.44 23 PHE B CA 1
ATOM 3842 C C . PHE B 1 23 ? -19.984 -10.047 4.25 1 96.44 23 PHE B C 1
ATOM 3844 O O . PHE B 1 23 ? -20.219 -9.945 3.047 1 96.44 23 PHE B O 1
ATOM 3851 N N . GLN B 1 24 ? -19.797 -11.195 4.832 1 94.31 24 GLN B N 1
ATOM 3852 C CA . GLN B 1 24 ? -19.828 -12.453 4.098 1 94.31 24 GLN B CA 1
ATOM 3853 C C . GLN B 1 24 ? -21.188 -12.703 3.473 1 94.31 24 GLN B C 1
ATOM 3855 O O . GLN B 1 24 ? -21.297 -13.328 2.416 1 94.31 24 GLN B O 1
ATOM 3860 N N . SER B 1 25 ? -22.188 -12.18 4.141 1 94 25 SER B N 1
ATOM 3861 C CA . SER B 1 25 ? -23.547 -12.359 3.619 1 94 25 SER B CA 1
ATOM 3862 C C . SER B 1 25 ? -23.781 -11.492 2.383 1 94 25 SER B C 1
ATOM 3864 O O . SER B 1 25 ? -24.656 -11.789 1.572 1 94 25 SER B O 1
ATOM 3866 N N . ASN B 1 26 ? -23.047 -10.422 2.252 1 93.56 26 ASN B N 1
ATOM 3867 C CA . ASN B 1 26 ? -23.062 -9.547 1.086 1 93.56 26 ASN B CA 1
ATOM 3868 C C . ASN B 1 26 ? -21.672 -8.992 0.785 1 93.56 26 ASN B C 1
ATOM 3870 O O . ASN B 1 26 ? -21.406 -7.801 0.976 1 93.56 26 ASN B O 1
ATOM 3874 N N . PRO B 1 27 ? -20.828 -9.828 0.146 1 94.5 27 PRO B N 1
ATOM 3875 C CA . PRO B 1 27 ? -19.406 -9.5 0.047 1 94.5 27 PRO B CA 1
ATOM 3876 C C . PRO B 1 27 ? -19.109 -8.5 -1.066 1 94.5 27 PRO B C 1
ATOM 3878 O O . PRO B 1 27 ? -17.969 -8.055 -1.21 1 94.5 27 PRO B O 1
ATOM 3881 N N . ALA B 1 28 ? -20.078 -8.094 -1.857 1 94.25 28 ALA B N 1
ATOM 3882 C CA . ALA B 1 28 ? -19.922 -7.125 -2.939 1 94.25 28 ALA B CA 1
ATOM 3883 C C . ALA B 1 28 ? -21.141 -6.211 -3.049 1 94.25 28 ALA B C 1
ATOM 3885 O O . ALA B 1 28 ? -21.891 -6.277 -4.023 1 94.25 28 ALA B O 1
ATOM 3886 N N . PRO B 1 29 ? -21.281 -5.344 -2.066 1 96.5 29 PRO B N 1
ATOM 3887 C CA . PRO B 1 29 ? -22.453 -4.457 -2.143 1 96.5 29 PRO B CA 1
ATOM 3888 C C . PRO B 1 29 ? -22.531 -3.709 -3.473 1 96.5 29 PRO B C 1
ATOM 3890 O O . PRO B 1 29 ? -21.5 -3.396 -4.078 1 96.5 29 PRO B O 1
ATOM 3893 N N . SER B 1 30 ? -23.734 -3.4 -3.887 1 97.25 30 SER B N 1
ATOM 3894 C CA . SER B 1 30 ? -23.984 -2.742 -5.164 1 97.25 30 SER B CA 1
ATOM 3895 C C . SER B 1 30 ? -23.562 -1.277 -5.125 1 97.25 30 SER B C 1
ATOM 3897 O O . SER B 1 30 ? -23.375 -0.708 -4.047 1 97.25 30 SER B O 1
ATOM 3899 N N . TYR B 1 31 ? -23.422 -0.715 -6.328 1 98.19 31 TYR B N 1
ATOM 3900 C CA . TYR B 1 31 ? -23.156 0.711 -6.488 1 98.19 31 TYR B CA 1
ATOM 3901 C C . TYR B 1 31 ? -24.203 1.542 -5.746 1 98.19 31 TYR B C 1
ATOM 3903 O O . TYR B 1 31 ? -23.844 2.447 -4.984 1 98.19 31 TYR B O 1
ATOM 3911 N N . GLN B 1 32 ? -25.469 1.233 -5.875 1 98.5 32 GLN B N 1
ATOM 3912 C CA . GLN B 1 32 ? -26.562 2.014 -5.293 1 98.5 32 GLN B CA 1
ATOM 3913 C C . GLN B 1 32 ? -26.516 1.964 -3.768 1 98.5 32 GLN B C 1
ATOM 3915 O O . GLN B 1 32 ? -26.734 2.979 -3.102 1 98.5 32 GLN B O 1
ATOM 3920 N N . SER B 1 33 ? -26.281 0.779 -3.229 1 98 33 SER B N 1
ATOM 3921 C CA . SER B 1 33 ? -26.172 0.64 -1.78 1 98 33 SER B CA 1
ATOM 3922 C C . SER B 1 33 ? -25.062 1.526 -1.216 1 98 33 SER B C 1
ATOM 3924 O O . SER B 1 33 ? -25.25 2.166 -0.178 1 98 33 SER B O 1
ATOM 3926 N N . ARG B 1 34 ? -23.938 1.587 -1.881 1 98.62 34 ARG B N 1
ATOM 3927 C CA . ARG B 1 34 ? -22.797 2.402 -1.458 1 98.62 34 ARG B CA 1
ATOM 3928 C C . ARG B 1 34 ? -23.141 3.889 -1.512 1 98.62 34 ARG B C 1
ATOM 3930 O O . ARG B 1 34 ? -22.906 4.621 -0.548 1 98.62 34 ARG B O 1
ATOM 3937 N N . VAL B 1 35 ? -23.766 4.309 -2.604 1 98.81 35 VAL B N 1
ATOM 3938 C CA . VAL B 1 35 ? -24.125 5.707 -2.809 1 98.81 35 VAL B CA 1
ATOM 3939 C C . VAL B 1 35 ? -25.172 6.125 -1.774 1 98.81 35 VAL B C 1
ATOM 3941 O O . VAL B 1 35 ? -25.109 7.23 -1.229 1 98.81 35 VAL B O 1
ATOM 3944 N N . ASP B 1 36 ? -26.125 5.289 -1.485 1 98.75 36 ASP B N 1
ATOM 3945 C CA . ASP B 1 36 ? -27.156 5.586 -0.506 1 98.75 36 ASP B CA 1
ATOM 3946 C C . ASP B 1 36 ? -26.562 5.836 0.875 1 98.75 36 ASP B C 1
ATOM 3948 O O . ASP B 1 36 ? -26.938 6.797 1.555 1 98.75 36 ASP B O 1
ATOM 3952 N N . LYS B 1 37 ? -25.703 5.023 1.272 1 98.69 37 LYS B N 1
ATOM 3953 C CA . LYS B 1 37 ? -25.062 5.164 2.58 1 98.69 37 LYS B CA 1
ATOM 3954 C C . LYS B 1 37 ? -24.234 6.445 2.654 1 98.69 37 LYS B C 1
ATOM 3956 O O . LYS B 1 37 ? -24.25 7.145 3.67 1 98.69 37 LYS B O 1
ATOM 3961 N N . LEU B 1 38 ? -23.5 6.754 1.592 1 98.88 38 LEU B N 1
ATOM 3962 C CA . LEU B 1 38 ? -22.703 7.969 1.555 1 98.88 38 LEU B CA 1
ATOM 3963 C C . LEU B 1 38 ? -23.594 9.211 1.586 1 98.88 38 LEU B C 1
ATOM 3965 O O . LEU B 1 38 ? -23.266 10.203 2.24 1 98.88 38 LEU B O 1
ATOM 3969 N N . THR B 1 39 ? -24.688 9.133 0.875 1 98.88 39 THR B N 1
ATOM 3970 C CA . THR B 1 39 ? -25.641 10.234 0.875 1 98.88 39 THR B CA 1
ATOM 3971 C C . THR B 1 39 ? -26.219 10.453 2.271 1 98.88 39 THR B C 1
ATOM 3973 O O . THR B 1 39 ? -26.328 11.594 2.732 1 98.88 39 THR B O 1
ATOM 3976 N N . GLN B 1 40 ? -26.531 9.398 2.924 1 98.88 40 GLN B N 1
ATOM 3977 C CA . GLN B 1 40 ? -27.031 9.477 4.293 1 98.88 40 GLN B CA 1
ATOM 3978 C C . GLN B 1 40 ? -25.969 10.031 5.234 1 98.88 40 GLN B C 1
ATOM 3980 O O . GLN B 1 40 ? -26.281 10.797 6.152 1 98.88 40 GLN B O 1
ATOM 3985 N N . LEU B 1 41 ? -24.766 9.617 5.012 1 98.81 41 LEU B N 1
ATOM 3986 C CA . LEU B 1 41 ? -23.656 10.109 5.84 1 98.81 41 LEU B CA 1
ATOM 3987 C C . LEU B 1 41 ? -23.5 11.617 5.684 1 98.81 41 LEU B C 1
ATOM 3989 O O . LEU B 1 41 ? -23.328 12.336 6.672 1 98.81 41 LEU B O 1
ATOM 3993 N N . LYS B 1 42 ? -23.562 12.109 4.461 1 98.69 42 LYS B N 1
ATOM 3994 C CA . LYS B 1 42 ? -23.5 13.547 4.203 1 98.69 42 LYS B CA 1
ATOM 3995 C C . LYS B 1 42 ? -24.625 14.281 4.934 1 98.69 42 LYS B C 1
ATOM 3997 O O . LYS B 1 42 ? -24.375 15.273 5.621 1 98.69 42 LYS B O 1
ATOM 4002 N N . GLN B 1 43 ? -25.797 13.773 4.805 1 98.69 43 GLN B N 1
ATOM 4003 C CA . GLN B 1 43 ? -26.953 14.414 5.43 1 98.69 43 GLN B CA 1
ATOM 4004 C C . GLN B 1 43 ? -26.812 14.414 6.949 1 98.69 43 GLN B C 1
ATOM 4006 O O . GLN B 1 43 ? -27.141 15.414 7.602 1 98.69 43 GLN B O 1
ATOM 4011 N N . ALA B 1 44 ? -26.359 13.344 7.473 1 98.75 44 ALA B N 1
ATOM 4012 C CA . ALA B 1 44 ? -26.188 13.25 8.922 1 98.75 44 ALA B CA 1
ATOM 4013 C C . ALA B 1 44 ? -25.156 14.273 9.406 1 98.75 44 ALA B C 1
ATOM 4015 O O . ALA B 1 44 ? -25.359 14.914 10.438 1 98.75 44 ALA B O 1
ATOM 4016 N N . LEU B 1 45 ? -24.062 14.43 8.672 1 98.62 45 LEU B N 1
ATOM 4017 C CA . LEU B 1 45 ? -23.047 15.414 9.023 1 98.62 45 LEU B CA 1
ATOM 4018 C C . LEU B 1 45 ? -23.641 16.812 9.055 1 98.62 45 LEU B C 1
ATOM 4020 O O . LEU B 1 45 ? -23.312 17.609 9.945 1 98.62 45 LEU B O 1
ATOM 4024 N N . LEU B 1 46 ? -24.469 17.109 8.117 1 98.06 46 LEU B N 1
ATOM 4025 C CA . LEU B 1 46 ? -25.094 18.422 8.039 1 98.06 46 LEU B CA 1
ATOM 4026 C C . LEU B 1 46 ? -26.109 18.609 9.156 1 98.06 46 LEU B C 1
ATOM 4028 O O . LEU B 1 46 ? -26.156 19.672 9.781 1 98.06 46 LEU B O 1
ATOM 4032 N N . ASP B 1 47 ? -26.875 17.562 9.445 1 98.38 47 ASP B N 1
ATOM 4033 C CA . ASP B 1 47 ? -27.891 17.625 10.484 1 98.38 47 ASP B CA 1
ATOM 4034 C C . ASP B 1 47 ? -27.266 17.766 11.867 1 98.38 47 ASP B C 1
ATOM 4036 O O . ASP B 1 47 ? -27.844 18.406 12.75 1 98.38 47 ASP B O 1
ATOM 4040 N N . TYR B 1 48 ? -26.109 17.219 12.062 1 98.56 48 TYR B N 1
ATOM 4041 C CA . TYR B 1 48 ? -25.469 17.219 13.367 1 98.56 48 TYR B CA 1
ATOM 4042 C C . TYR B 1 48 ? -24.391 18.297 13.453 1 98.56 48 TYR B C 1
ATOM 4044 O O . TYR B 1 48 ? -23.562 18.266 14.359 1 98.56 48 TYR B O 1
ATOM 4052 N N . GLN B 1 49 ? -24.328 19.219 12.531 1 98.12 49 GLN B N 1
ATOM 4053 C CA . GLN B 1 49 ? -23.281 20.234 12.469 1 98.12 49 GLN B CA 1
ATOM 4054 C C . GLN B 1 49 ? -23.141 20.969 13.805 1 98.12 49 GLN B C 1
ATOM 4056 O O . GLN B 1 49 ? -22.047 21.016 14.383 1 98.12 49 GLN B O 1
ATOM 4061 N N . GLN B 1 50 ? -24.25 21.484 14.344 1 98.5 50 GLN B N 1
ATOM 4062 C CA . GLN B 1 50 ? -24.188 22.266 15.578 1 98.5 50 GLN B CA 1
ATOM 4063 C C . GLN B 1 50 ? -23.844 21.391 16.766 1 98.5 50 GLN B C 1
ATOM 4065 O O . GLN B 1 50 ? -22.984 21.75 17.594 1 98.5 50 GLN B O 1
ATOM 4070 N N . PRO B 1 51 ? -24.453 20.141 16.875 1 98.81 51 PRO B N 1
ATOM 4071 C CA . PRO B 1 51 ? -24.031 19.234 17.953 1 98.81 51 PRO B CA 1
ATOM 4072 C C . PRO B 1 51 ? -22.531 18.938 17.906 1 98.81 51 PRO B C 1
ATOM 4074 O O . PRO B 1 51 ? -21.875 18.844 18.938 1 98.81 51 PRO B O 1
ATOM 4077 N N . ILE B 1 52 ? -21.953 18.797 16.766 1 98.88 52 ILE B N 1
ATOM 4078 C CA . ILE B 1 52 ? -20.531 18.516 16.609 1 98.88 52 ILE B CA 1
ATOM 4079 C C . ILE B 1 52 ? -19.703 19.719 17.047 1 98.88 52 ILE B C 1
ATOM 4081 O O . ILE B 1 52 ? -18.734 19.578 17.781 1 98.88 52 ILE B O 1
ATOM 4085 N N . ILE B 1 53 ? -20.141 20.922 16.625 1 98.69 53 ILE B N 1
ATOM 4086 C CA . ILE B 1 53 ? -19.453 22.156 17.016 1 98.69 53 ILE B CA 1
ATOM 4087 C C . ILE B 1 53 ? -19.438 22.281 18.531 1 98.69 53 ILE B C 1
ATOM 4089 O O . ILE B 1 53 ? -18.391 22.5 19.125 1 98.69 53 ILE B O 1
ATOM 4093 N N . ASP B 1 54 ? -20.609 22.062 19.172 1 98.81 54 ASP B N 1
ATOM 4094 C CA . ASP B 1 54 ? -20.734 22.203 20.625 1 98.81 54 ASP B CA 1
ATOM 4095 C C . ASP B 1 54 ? -19.875 21.172 21.344 1 98.81 54 ASP B C 1
ATOM 4097 O O . ASP B 1 54 ? -19.25 21.484 22.359 1 98.81 54 ASP B O 1
ATOM 4101 N N . ALA B 1 55 ? -19.844 19.984 20.828 1 98.88 55 ALA B N 1
ATOM 4102 C CA . ALA B 1 55 ? -19.078 18.906 21.438 1 98.88 55 ALA B CA 1
ATOM 4103 C C . ALA B 1 55 ? -17.578 19.219 21.391 1 98.88 55 ALA B C 1
ATOM 4105 O O . ALA B 1 55 ? -16.859 18.984 22.375 1 98.88 55 ALA B O 1
ATOM 4106 N N . LEU B 1 56 ? -17.109 19.75 20.312 1 98.75 56 LEU B N 1
ATOM 4107 C CA . LEU B 1 56 ? -15.695 20.078 20.172 1 98.75 56 LEU B CA 1
ATOM 4108 C C . LEU B 1 56 ? -15.312 21.25 21.078 1 98.75 56 LEU B C 1
ATOM 4110 O O . LEU B 1 56 ? -14.219 21.281 21.641 1 98.75 56 LEU B O 1
ATOM 4114 N N . ILE B 1 57 ? -16.234 22.234 21.203 1 98.44 57 ILE B N 1
ATOM 4115 C CA . ILE B 1 57 ? -16 23.328 22.156 1 98.44 57 ILE B CA 1
ATOM 4116 C C . ILE B 1 57 ? -15.867 22.75 23.562 1 98.44 57 ILE B C 1
ATOM 4118 O O . ILE B 1 57 ? -14.969 23.156 24.312 1 98.44 57 ILE B O 1
ATOM 4122 N N . ASN B 1 58 ? -16.688 21.828 23.844 1 98.31 58 ASN B N 1
ATOM 4123 C CA . ASN B 1 58 ? -16.656 21.203 25.156 1 98.31 58 ASN B CA 1
ATOM 4124 C C . ASN B 1 58 ? -15.359 20.422 25.375 1 98.31 58 ASN B C 1
ATOM 4126 O O . ASN B 1 58 ? -14.727 20.547 26.438 1 98.31 58 ASN B O 1
ATOM 4130 N N . ASP B 1 59 ? -14.922 19.656 24.453 1 98.31 59 ASP B N 1
ATOM 4131 C CA . ASP B 1 59 ? -13.727 18.812 24.578 1 98.31 59 ASP B CA 1
ATOM 4132 C C . ASP B 1 59 ? -12.469 19.672 24.703 1 98.31 59 ASP B C 1
ATOM 4134 O O . ASP B 1 59 ? -11.57 19.359 25.484 1 98.31 59 ASP B O 1
ATOM 4138 N N . TYR B 1 60 ? -12.445 20.797 24.016 1 97.19 60 TYR B N 1
ATOM 4139 C CA . TYR B 1 60 ? -11.258 21.641 23.969 1 97.19 60 TYR B CA 1
ATOM 4140 C C . TYR B 1 60 ? -11.312 22.719 25.062 1 97.19 60 TYR B C 1
ATOM 4142 O O . TYR B 1 60 ? -10.305 23.344 25.375 1 97.19 60 TYR B O 1
ATOM 4150 N N . GLY B 1 61 ? -12.414 22.844 25.672 1 95.88 61 GLY B N 1
ATOM 4151 C CA . GLY B 1 61 ? -12.68 24.047 26.453 1 95.88 61 GLY B CA 1
ATOM 4152 C C . GLY B 1 61 ? -13.078 25.234 25.594 1 95.88 61 GLY B C 1
ATOM 4153 O O . GLY B 1 61 ? -13.93 26.031 25.984 1 95.88 61 GLY B O 1
ATOM 4154 N N . HIS B 1 62 ? -12.453 25.312 24.453 1 95.56 62 HIS B N 1
ATOM 4155 C CA . HIS B 1 62 ? -12.859 26.219 23.391 1 95.56 62 HIS B CA 1
ATOM 4156 C C . HIS B 1 62 ? -12.18 25.875 22.078 1 95.56 62 HIS B C 1
ATOM 4158 O O . HIS B 1 62 ? -10.969 25.625 22.047 1 95.56 62 HIS B O 1
ATOM 4164 N N . ARG B 1 63 ? -12.914 25.891 21.078 1 96.62 63 ARG B N 1
ATOM 4165 C CA . ARG B 1 63 ? -12.477 25.797 19.688 1 96.62 63 ARG B CA 1
ATOM 4166 C C . ARG B 1 63 ? -13.391 26.609 18.766 1 96.62 63 ARG B C 1
ATOM 4168 O O . ARG B 1 63 ? -14.609 26.609 18.938 1 96.62 63 ARG B O 1
ATOM 4175 N N . SER B 1 64 ? -12.773 27.344 17.859 1 95.94 64 SER B N 1
ATOM 4176 C CA . SER B 1 64 ? -13.562 28.172 16.953 1 95.94 64 SER B CA 1
ATOM 4177 C C . SER B 1 64 ? -14.586 27.344 16.188 1 95.94 64 SER B C 1
ATOM 4179 O O . SER B 1 64 ? -14.234 26.344 15.555 1 95.94 64 SER B O 1
ATOM 4181 N N . PRO B 1 65 ? -15.891 27.734 16.234 1 96.5 65 PRO B N 1
ATOM 4182 C CA . PRO B 1 65 ? -16.875 27.047 15.398 1 96.5 65 PRO B CA 1
ATOM 4183 C C . PRO B 1 65 ? -16.484 27 13.922 1 96.5 65 PRO B C 1
ATOM 4185 O O . PRO B 1 65 ? -16.688 25.984 13.258 1 96.5 65 PRO B O 1
ATOM 4188 N N . ASN B 1 66 ? -15.914 28.109 13.469 1 94.62 66 ASN B N 1
ATOM 4189 C CA . ASN B 1 66 ? -15.50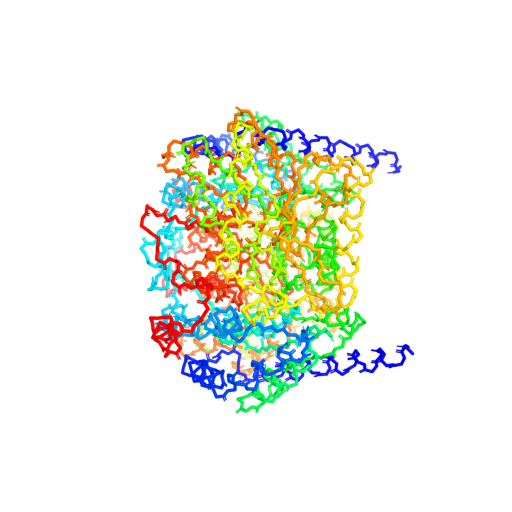8 28.188 12.07 1 94.62 66 ASN B CA 1
ATOM 4190 C C . ASN B 1 66 ? -14.359 27.234 11.766 1 94.62 66 ASN B C 1
ATOM 4192 O O . ASN B 1 66 ? -14.305 26.641 10.68 1 94.62 66 ASN B O 1
ATOM 4196 N N . ASP B 1 67 ? -13.406 27.078 12.711 1 95.38 67 ASP B N 1
ATOM 4197 C CA . ASP B 1 67 ? -12.359 26.078 12.523 1 95.38 67 ASP B CA 1
ATOM 4198 C C . ASP B 1 67 ? -12.953 24.672 12.383 1 95.38 67 ASP B C 1
ATOM 4200 O O . ASP B 1 67 ? -12.508 23.875 11.555 1 95.38 67 ASP B O 1
ATOM 4204 N N . THR B 1 68 ? -13.961 24.359 13.211 1 97.38 68 THR B N 1
ATOM 4205 C CA . THR B 1 68 ? -14.633 23.078 13.164 1 97.38 68 THR B CA 1
ATOM 4206 C C . THR B 1 68 ? -15.32 22.859 11.82 1 97.38 68 THR B C 1
ATOM 4208 O O . THR B 1 68 ? -15.164 21.812 11.195 1 97.38 68 THR B O 1
ATOM 4211 N N . ILE B 1 69 ? -15.969 23.859 11.352 1 96.12 69 ILE B N 1
ATOM 4212 C CA . ILE B 1 69 ? -16.703 23.75 10.094 1 96.12 69 ILE B CA 1
ATOM 4213 C C . ILE B 1 69 ? -15.719 23.578 8.938 1 96.12 69 ILE B C 1
ATOM 4215 O O . ILE B 1 69 ? -15.883 22.688 8.109 1 96.12 69 ILE B O 1
ATOM 4219 N N . ILE B 1 70 ? -14.656 24.328 8.93 1 92.75 70 ILE B N 1
ATOM 4220 C CA . ILE B 1 70 ? -13.727 24.406 7.801 1 92.75 70 ILE B CA 1
ATOM 4221 C C . ILE B 1 70 ? -12.844 23.156 7.781 1 92.75 70 ILE B C 1
ATOM 4223 O O . ILE B 1 70 ? -12.531 22.625 6.711 1 92.75 70 ILE B O 1
ATOM 4227 N N . SER B 1 71 ? -12.5 22.688 8.93 1 94.75 71 SER B N 1
ATOM 4228 C CA . SER B 1 71 ? -11.43 21.688 8.961 1 94.75 71 SER B CA 1
ATOM 4229 C C . SER B 1 71 ? -11.977 20.312 9.312 1 94.75 71 SER B C 1
ATOM 4231 O O . SER B 1 71 ? -11.297 19.297 9.109 1 94.75 71 SER B O 1
ATOM 4233 N N . ASP B 1 72 ? -13.195 20.172 9.82 1 96.81 72 ASP B N 1
ATOM 4234 C CA . ASP B 1 72 ? -13.734 18.875 10.203 1 96.81 72 ASP B CA 1
ATOM 4235 C C . ASP B 1 72 ? -14.938 18.5 9.344 1 96.81 72 ASP B C 1
ATOM 4237 O O . ASP B 1 72 ? -14.984 17.422 8.766 1 96.81 72 ASP B O 1
ATOM 4241 N N . ILE B 1 73 ? -15.828 19.438 9.188 1 97.25 73 ILE B N 1
ATOM 4242 C CA . ILE B 1 73 ? -17.109 19.062 8.602 1 97.25 73 ILE B CA 1
ATOM 4243 C C . ILE B 1 73 ? -17.047 19.25 7.086 1 97.25 73 ILE B C 1
ATOM 4245 O O . ILE B 1 73 ? -17.328 18.312 6.332 1 97.25 73 ILE B O 1
ATOM 4249 N N . MET B 1 74 ? -16.625 20.391 6.648 1 95.31 74 MET B N 1
ATOM 4250 C CA . MET B 1 74 ? -16.641 20.75 5.234 1 95.31 74 MET B CA 1
ATOM 4251 C C . MET B 1 74 ? -15.805 19.766 4.414 1 95.31 74 MET B C 1
ATOM 4253 O O . MET B 1 74 ? -16.25 19.297 3.365 1 95.31 74 MET B O 1
ATOM 4257 N N . PRO B 1 75 ? -14.562 19.438 4.887 1 94.44 75 PRO B N 1
ATOM 4258 C CA . PRO B 1 75 ? -13.797 18.469 4.094 1 94.44 75 PRO B CA 1
ATOM 4259 C C . PRO B 1 75 ? -14.516 17.125 3.93 1 94.44 75 PRO B C 1
ATOM 4261 O O . PRO B 1 75 ? -14.406 16.5 2.881 1 94.44 75 PRO B O 1
ATOM 4264 N N . CYS B 1 76 ? -15.25 16.672 4.902 1 96.75 76 CYS B N 1
ATOM 4265 C CA . CYS B 1 76 ? -15.992 15.414 4.824 1 96.75 76 CYS B CA 1
ATOM 4266 C C . CYS B 1 76 ? -17.094 15.5 3.762 1 96.75 76 CYS B C 1
ATOM 4268 O O . CYS B 1 76 ? -17.219 14.602 2.93 1 96.75 76 CYS B O 1
ATOM 4270 N N . VAL B 1 77 ? -17.828 16.594 3.824 1 97 77 VAL B N 1
ATOM 4271 C CA . VAL B 1 77 ? -18.922 16.797 2.885 1 97 77 VAL B CA 1
ATOM 4272 C C . VAL B 1 77 ? -18.375 16.828 1.457 1 97 77 VAL B C 1
ATOM 4274 O O . VAL B 1 77 ? -18.922 16.172 0.566 1 97 77 VAL B O 1
ATOM 4277 N N . ASN B 1 78 ? -17.312 17.531 1.287 1 95.06 78 ASN B N 1
ATOM 4278 C CA . ASN B 1 78 ? -16.703 17.656 -0.037 1 95.06 78 ASN B CA 1
ATOM 4279 C C . ASN B 1 78 ? -16.172 16.312 -0.525 1 95.06 78 ASN B C 1
ATOM 4281 O O . ASN B 1 78 ? -16.344 15.953 -1.694 1 95.06 78 ASN B O 1
ATOM 4285 N N . ASN B 1 79 ? -15.547 15.625 0.325 1 95.19 79 ASN B N 1
ATOM 4286 C CA . ASN B 1 79 ? -15.023 14.305 -0.023 1 95.19 79 ASN B CA 1
ATOM 4287 C C . ASN B 1 79 ? -16.141 13.344 -0.41 1 95.19 79 ASN B C 1
ATOM 4289 O O . ASN B 1 79 ? -16 12.562 -1.351 1 95.19 79 ASN B O 1
ATOM 4293 N N . ILE B 1 80 ? -17.234 13.336 0.338 1 98.06 80 ILE B N 1
ATOM 4294 C CA . ILE B 1 80 ? -18.375 12.477 0.048 1 98.06 80 ILE B CA 1
ATOM 4295 C C . ILE B 1 80 ? -18.938 12.82 -1.328 1 98.06 80 ILE B C 1
ATOM 4297 O O . ILE B 1 80 ? -19.203 11.93 -2.143 1 98.06 80 ILE B O 1
ATOM 4301 N N . ASN B 1 81 ? -19.125 14.156 -1.583 1 97.5 81 ASN B N 1
ATOM 4302 C CA . ASN B 1 81 ? -19.625 14.594 -2.881 1 97.5 81 ASN B CA 1
ATOM 4303 C C . ASN B 1 81 ? -18.719 14.109 -4.02 1 97.5 81 ASN B C 1
ATOM 4305 O O . ASN B 1 81 ? -19.219 13.555 -5.008 1 97.5 81 ASN B O 1
ATOM 4309 N N . TYR B 1 82 ? -17.469 14.289 -3.842 1 97 82 TYR B N 1
ATOM 4310 C CA . TYR B 1 82 ? -16.484 13.859 -4.836 1 97 82 TYR B CA 1
ATOM 4311 C C . TYR B 1 82 ? -16.562 12.359 -5.07 1 97 82 TYR B C 1
ATOM 4313 O O . TYR B 1 82 ? -16.547 11.898 -6.215 1 97 82 TYR B O 1
ATOM 4321 N N . THR B 1 83 ? -16.641 11.625 -4.062 1 98.19 83 THR B N 1
ATOM 4322 C CA . THR B 1 8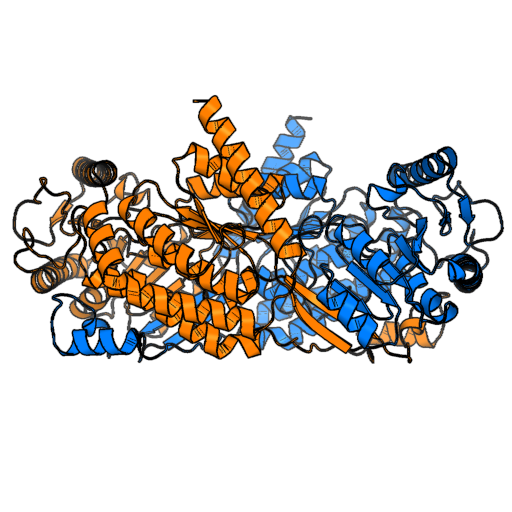3 ? -16.672 10.164 -4.113 1 98.19 83 THR B CA 1
ATOM 4323 C C . THR B 1 83 ? -17.922 9.672 -4.836 1 98.19 83 THR B C 1
ATOM 4325 O O . THR B 1 83 ? -17.828 8.828 -5.727 1 98.19 83 THR B O 1
ATOM 4328 N N . ILE B 1 84 ? -19.078 10.203 -4.438 1 98.62 84 ILE B N 1
ATOM 4329 C CA . ILE B 1 84 ? -20.328 9.805 -5.062 1 98.62 84 ILE B CA 1
ATOM 4330 C C . ILE B 1 84 ? -20.266 10.07 -6.562 1 98.62 84 ILE B C 1
ATOM 4332 O O . ILE B 1 84 ? -20.672 9.227 -7.367 1 98.62 84 ILE B O 1
ATOM 4336 N N . LYS B 1 85 ? -19.703 11.18 -6.938 1 97.94 85 LYS B N 1
ATOM 4337 C CA . LYS B 1 85 ? -19.625 11.594 -8.336 1 97.94 85 LYS B CA 1
ATOM 4338 C C . LYS B 1 85 ? -18.781 10.617 -9.148 1 97.94 85 LYS B C 1
ATOM 4340 O O . LYS B 1 85 ? -19.062 10.383 -10.328 1 97.94 85 LYS B O 1
ATOM 4345 N N . HIS B 1 86 ? -17.797 10.008 -8.555 1 98.25 86 HIS B N 1
ATOM 4346 C CA . HIS B 1 86 ? -16.797 9.273 -9.328 1 98.25 86 HIS B CA 1
ATOM 4347 C C . HIS B 1 86 ? -16.906 7.77 -9.07 1 98.25 86 HIS B C 1
ATOM 4349 O O . HIS B 1 86 ? -16.297 6.969 -9.781 1 98.25 86 HIS B O 1
ATOM 4355 N N . LEU B 1 87 ? -17.672 7.32 -8.148 1 98.69 87 LEU B N 1
ATOM 4356 C CA . LEU B 1 87 ? -17.656 5.953 -7.645 1 98.69 87 LEU B CA 1
ATOM 4357 C C . LEU B 1 87 ? -18 4.961 -8.75 1 98.69 87 LEU B C 1
ATOM 4359 O O . LEU B 1 87 ? -17.406 3.881 -8.828 1 98.69 87 LEU B O 1
ATOM 4363 N N . LYS B 1 88 ? -18.953 5.293 -9.594 1 98.44 88 LYS B N 1
ATOM 4364 C CA . LYS B 1 88 ? -19.344 4.391 -10.68 1 98.44 88 LYS B CA 1
ATOM 4365 C C . LYS B 1 88 ? -18.141 4.039 -11.555 1 98.44 88 LYS B C 1
ATOM 4367 O O . LYS B 1 88 ? -17.938 2.873 -11.898 1 98.44 88 LYS B O 1
ATOM 4372 N N . SER B 1 89 ? -17.422 5.043 -11.852 1 98.12 89 SER B N 1
ATOM 4373 C CA . SER B 1 89 ? -16.219 4.852 -12.672 1 98.12 89 SER B CA 1
ATOM 4374 C C . SER B 1 89 ? -15.172 4.039 -11.93 1 98.12 89 SER B C 1
ATOM 4376 O O . SER B 1 89 ? -14.492 3.195 -12.523 1 98.12 89 SER B O 1
ATOM 4378 N N . TRP B 1 90 ? -14.984 4.305 -10.664 1 98 90 TRP B N 1
ATOM 4379 C CA . TRP B 1 90 ? -13.984 3.602 -9.867 1 98 90 TRP B CA 1
ATOM 4380 C C . TRP B 1 90 ? -14.312 2.113 -9.781 1 98 90 TRP B C 1
ATOM 4382 O O . TRP B 1 90 ? -13.406 1.276 -9.734 1 98 90 TRP B O 1
ATOM 4392 N N . MET B 1 91 ? -15.562 1.771 -9.781 1 97.75 91 MET B N 1
ATOM 4393 C CA . MET B 1 91 ? -16.016 0.396 -9.578 1 97.75 91 MET B CA 1
ATOM 4394 C C . MET B 1 91 ? -15.938 -0.397 -10.875 1 97.75 91 MET B C 1
ATOM 4396 O O . MET B 1 91 ? -15.992 -1.628 -10.867 1 97.75 91 MET B O 1
ATOM 4400 N N . LYS B 1 92 ? -15.883 0.31 -12.008 1 97.38 92 LYS B N 1
ATOM 4401 C CA . LYS B 1 92 ? -15.852 -0.355 -13.305 1 97.38 92 LYS B CA 1
ATOM 4402 C C . LYS B 1 92 ? -14.547 -1.116 -13.508 1 97.38 92 LYS B C 1
ATOM 4404 O O . LYS B 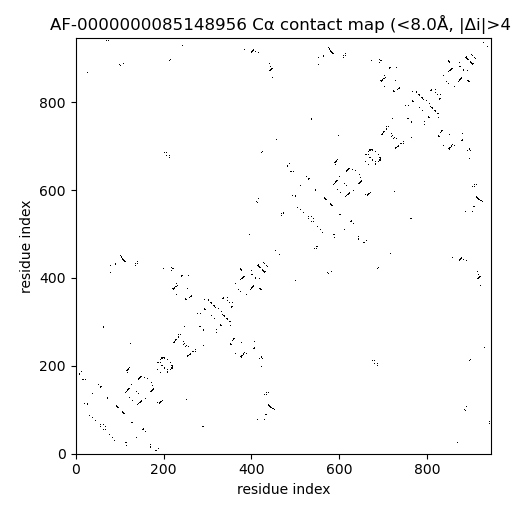1 92 ? -13.469 -0.567 -13.289 1 97.38 92 LYS B O 1
ATOM 4409 N N . PRO B 1 93 ? -14.625 -2.453 -13.898 1 96.44 93 PRO B N 1
ATOM 4410 C CA . PRO B 1 93 ? -13.383 -3.168 -14.227 1 96.44 93 PRO B CA 1
ATOM 4411 C C . PRO B 1 93 ? -12.547 -2.445 -15.273 1 96.44 93 PRO B C 1
ATOM 4413 O O . PRO B 1 93 ? -13.094 -1.883 -16.234 1 96.44 93 PRO B O 1
ATOM 4416 N N . SER B 1 94 ? -11.281 -2.398 -15.016 1 96.44 94 SER B N 1
ATOM 4417 C CA . SER B 1 94 ? -10.352 -1.759 -15.938 1 96.44 94 SER B CA 1
ATOM 4418 C C . SER B 1 94 ? -9.75 -2.77 -16.906 1 96.44 94 SER B C 1
ATOM 4420 O O . SER B 1 94 ? -9.047 -3.693 -16.5 1 96.44 94 SER B O 1
ATOM 4422 N N . ARG B 1 95 ? -10.031 -2.604 -18.203 1 96.69 95 ARG B N 1
ATOM 4423 C CA . ARG B 1 95 ? -9.414 -3.461 -19.219 1 96.69 95 ARG B CA 1
ATOM 4424 C C . ARG B 1 95 ? -7.914 -3.219 -19.297 1 96.69 95 ARG B C 1
ATOM 4426 O O . ARG B 1 95 ? -7.461 -2.074 -19.25 1 96.69 95 ARG B O 1
ATOM 4433 N N . ARG B 1 96 ? -7.172 -4.262 -19.344 1 96.62 96 ARG B N 1
ATOM 4434 C CA . ARG B 1 96 ? -5.719 -4.215 -19.484 1 96.62 96 ARG B CA 1
ATOM 4435 C C . ARG B 1 96 ? -5.266 -4.938 -20.734 1 96.62 96 ARG B C 1
ATOM 4437 O O . ARG B 1 9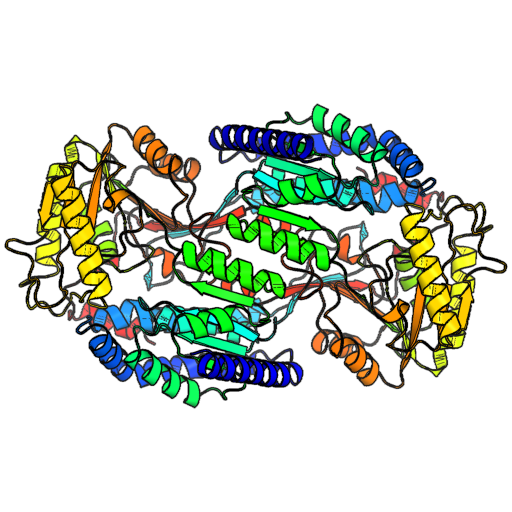6 ? -5.973 -5.805 -21.25 1 96.62 96 ARG B O 1
ATOM 4444 N N . HIS B 1 97 ? -4.09 -4.594 -21.172 1 93.69 97 HIS B N 1
ATOM 4445 C CA . HIS B 1 97 ? -3.545 -5.227 -22.359 1 93.69 97 HIS B CA 1
ATOM 4446 C C . HIS B 1 97 ? -3.031 -6.633 -22.062 1 93.69 97 HIS B C 1
ATOM 4448 O O . HIS B 1 97 ? -2.217 -6.816 -21.156 1 93.69 97 HIS B O 1
ATOM 4454 N N . ALA B 1 98 ? -3.428 -7.629 -22.734 1 89.12 98 ALA B N 1
ATOM 4455 C CA . ALA B 1 98 ? -2.998 -9.008 -22.531 1 89.12 98 ALA B CA 1
ATOM 4456 C C . ALA B 1 98 ? -1.638 -9.258 -23.188 1 89.12 98 ALA B C 1
ATOM 4458 O O . ALA B 1 98 ? -0.893 -10.141 -22.75 1 89.12 98 ALA B O 1
ATOM 4459 N N . GLY B 1 99 ? -1.323 -8.43 -24.203 1 82.88 99 GLY B N 1
ATOM 4460 C CA . GLY B 1 99 ? -0.133 -8.703 -24.984 1 82.88 99 GLY B CA 1
ATOM 4461 C C . GLY B 1 99 ? -0.286 -9.898 -25.906 1 82.88 99 GLY B C 1
ATOM 4462 O O . GLY B 1 99 ? -1.285 -10.617 -25.828 1 82.88 99 GLY B O 1
ATOM 4463 N N . LEU B 1 100 ? 0.755 -10.172 -26.672 1 79.88 100 LEU B N 1
ATOM 4464 C CA . LEU B 1 100 ? 0.72 -11.25 -27.656 1 79.88 100 LEU B CA 1
ATOM 4465 C C . LEU B 1 100 ? 0.769 -12.609 -26.953 1 79.88 100 LEU B C 1
ATOM 4467 O O . LEU B 1 100 ? 0.132 -13.562 -27.406 1 79.88 100 LEU B O 1
ATOM 4471 N N . LEU B 1 101 ? 1.412 -12.641 -25.828 1 81.25 101 LEU B N 1
ATOM 4472 C CA . LEU B 1 101 ? 1.594 -13.891 -25.109 1 81.25 101 LEU B CA 1
ATOM 4473 C C . LEU B 1 101 ? 0.256 -14.43 -24.609 1 81.25 101 LEU B C 1
ATOM 4475 O O . LEU B 1 101 ? 0.02 -15.641 -24.641 1 81.25 101 LEU B O 1
ATOM 4479 N N . LEU B 1 102 ? -0.656 -13.531 -24.188 1 88.94 102 LEU B N 1
ATOM 4480 C CA . LEU B 1 102 ? -1.907 -13.945 -23.562 1 88.94 102 LEU B CA 1
ATOM 4481 C C . LEU B 1 102 ? -3.07 -13.836 -24.531 1 88.94 102 LEU B C 1
ATOM 4483 O O . LEU B 1 102 ? -4.191 -14.242 -24.234 1 88.94 102 LEU B O 1
ATOM 4487 N N . SER B 1 103 ? -2.793 -13.352 -25.719 1 87.88 103 SER B N 1
ATOM 4488 C CA . SER B 1 103 ? -3.846 -13.266 -26.734 1 87.88 103 SER B CA 1
ATOM 4489 C C . SER B 1 103 ? -4.316 -14.656 -27.156 1 87.88 103 SER B C 1
ATOM 4491 O O . SER B 1 103 ? -3.508 -15.578 -27.281 1 87.88 103 SER B O 1
ATOM 4493 N N . PRO B 1 104 ? -5.648 -14.82 -27.312 1 91.88 104 PRO B N 1
ATOM 4494 C CA . PRO B 1 104 ? -6.73 -13.836 -27.359 1 91.88 104 PRO B CA 1
ATOM 4495 C C . PRO B 1 104 ? -7.445 -13.672 -26.031 1 91.88 104 PRO B C 1
ATOM 4497 O O . PRO B 1 104 ? -8.555 -13.141 -25.969 1 91.88 104 PRO B O 1
ATOM 4500 N N . SER B 1 105 ? -6.898 -14.164 -24.969 1 94.31 105 SER B N 1
ATOM 4501 C CA . SER B 1 105 ? -7.516 -14 -23.656 1 94.31 105 SER B CA 1
ATOM 4502 C C . SER B 1 105 ? -7.691 -12.523 -23.312 1 94.31 105 SER B C 1
ATOM 4504 O O . SER B 1 105 ? -6.98 -11.664 -23.859 1 94.31 105 SER B O 1
ATOM 4506 N N . LYS B 1 106 ? -8.68 -12.25 -22.516 1 96.31 106 LYS B N 1
ATOM 4507 C CA . LYS B 1 106 ? -8.93 -10.891 -22.016 1 96.31 106 LYS B CA 1
ATOM 4508 C C . LYS B 1 106 ? -8.398 -10.719 -20.609 1 96.31 106 LYS B C 1
ATOM 4510 O O . LYS B 1 106 ? -8.508 -11.625 -19.781 1 96.31 106 LYS B O 1
ATOM 4515 N N . VAL B 1 107 ? -7.781 -9.562 -20.328 1 97.5 107 VAL B N 1
ATOM 4516 C CA . VAL B 1 107 ? -7.27 -9.242 -19 1 97.5 107 VAL B CA 1
ATOM 4517 C C . VAL B 1 107 ? -7.98 -8.008 -18.469 1 97.5 107 VAL B C 1
ATOM 4519 O O . VAL B 1 107 ? -8.172 -7.027 -19.188 1 97.5 107 VAL B O 1
ATOM 4522 N N . SER B 1 108 ? -8.445 -8.055 -17.297 1 98.06 108 SER B N 1
ATOM 4523 C CA . SER B 1 108 ? -9.031 -6.902 -16.625 1 98.06 108 SER B CA 1
ATOM 4524 C C . SER B 1 108 ? -8.68 -6.891 -15.141 1 98.06 108 SER B C 1
ATOM 4526 O O . SER B 1 108 ? -8.227 -7.898 -14.594 1 98.06 108 SER B O 1
ATOM 4528 N N . VAL B 1 109 ? -8.773 -5.754 -14.531 1 98.06 109 VAL B N 1
ATOM 4529 C CA . VAL B 1 109 ? -8.586 -5.586 -13.094 1 98.06 109 VAL B CA 1
ATOM 4530 C C . VAL B 1 109 ? -9.898 -5.129 -12.461 1 98.06 109 VAL B C 1
ATOM 4532 O O . VAL B 1 109 ? -10.5 -4.145 -12.891 1 98.06 109 VAL B O 1
ATOM 4535 N N . GLN B 1 110 ? -10.336 -5.871 -11.531 1 97.44 110 GLN B N 1
ATOM 4536 C CA . GLN B 1 110 ? -11.523 -5.535 -10.758 1 97.44 110 GLN B CA 1
ATOM 4537 C C . GLN B 1 110 ? -11.164 -5.246 -9.297 1 97.44 110 GLN B C 1
ATOM 4539 O O . GLN B 1 110 ? -10.43 -6.016 -8.672 1 97.44 110 GLN B O 1
ATOM 4544 N N . TYR B 1 111 ? -11.68 -4.141 -8.82 1 97.19 111 TYR B N 1
ATOM 4545 C CA . TYR B 1 111 ? -11.422 -3.805 -7.422 1 97.19 111 TYR B CA 1
ATOM 4546 C C . TYR B 1 111 ? -12.453 -4.453 -6.508 1 97.19 111 TYR B C 1
ATOM 4548 O O . TYR B 1 111 ? -13.648 -4.219 -6.652 1 97.19 111 TYR B O 1
ATOM 4556 N N . GLN B 1 112 ? -11.945 -5.23 -5.602 1 97 112 GLN B N 1
ATOM 4557 C CA . GLN B 1 112 ? -12.711 -6.066 -4.684 1 97 112 GLN B CA 1
ATOM 4558 C C . GLN B 1 112 ? -12.617 -5.539 -3.254 1 97 112 GLN B C 1
ATOM 4560 O O . GLN B 1 112 ? -11.523 -5.234 -2.771 1 97 112 GLN B O 1
ATOM 4565 N N . PRO B 1 113 ? -13.906 -5.391 -2.559 1 98.19 113 PRO B N 1
ATOM 4566 C CA . PRO B 1 113 ? -13.828 -4.98 -1.155 1 98.19 113 PRO B CA 1
ATOM 4567 C C . PRO B 1 113 ? -12.922 -5.887 -0.327 1 98.19 113 PRO B C 1
ATOM 4569 O O . PRO B 1 113 ? -12.727 -7.055 -0.671 1 98.19 113 PRO B O 1
ATOM 4572 N N . LEU B 1 114 ? -12.422 -5.336 0.751 1 98.56 114 LEU B N 1
ATOM 4573 C CA . LEU B 1 114 ? -11.531 -6.09 1.621 1 98.56 114 LEU B CA 1
ATOM 4574 C C . LEU B 1 114 ? -12.312 -6.832 2.697 1 98.56 114 LEU B C 1
ATOM 4576 O O . LEU B 1 114 ? -12.023 -7.992 2.998 1 98.56 114 LEU B O 1
ATOM 4580 N N . GLY B 1 115 ? -13.234 -6.25 3.359 1 98.38 115 GLY B N 1
ATOM 4581 C CA . GLY B 1 115 ? -13.992 -6.832 4.457 1 98.38 115 GLY B CA 1
ATOM 4582 C C . GLY B 1 115 ? -14.375 -5.82 5.523 1 98.38 115 GLY B C 1
ATOM 4583 O O . GLY B 1 115 ? -15.281 -5.012 5.324 1 98.38 115 GLY B O 1
ATOM 4584 N N . VAL B 1 116 ? -13.586 -5.816 6.66 1 98.81 116 VAL B N 1
ATOM 4585 C CA . VAL B 1 116 ? -13.812 -4.891 7.766 1 98.81 116 VAL B CA 1
ATOM 4586 C C . VAL B 1 116 ? -12.562 -4.051 8 1 98.81 116 VAL B C 1
ATOM 4588 O O . VAL B 1 116 ? -11.484 -4.594 8.25 1 98.81 116 VAL B O 1
ATOM 4591 N N . ILE B 1 117 ? -12.742 -2.727 7.945 1 98.88 117 ILE B N 1
ATOM 4592 C CA . ILE B 1 117 ? -11.633 -1.791 8.094 1 98.88 117 ILE B CA 1
ATOM 4593 C C . ILE B 1 117 ? -11.586 -1.272 9.531 1 98.88 117 ILE B C 1
ATOM 4595 O O . ILE B 1 117 ? -12.609 -0.878 10.086 1 98.88 117 ILE B O 1
ATOM 4599 N N . GLY B 1 118 ? -10.422 -1.39 10.156 1 98.88 118 GLY B N 1
ATOM 4600 C CA . GLY B 1 118 ? -10.195 -0.704 11.414 1 98.88 118 GLY B CA 1
ATOM 4601 C C . GLY B 1 118 ? -9.625 0.691 11.242 1 98.88 118 GLY B C 1
ATOM 4602 O O . GLY B 1 118 ? -8.586 0.867 10.602 1 98.88 118 GLY B O 1
ATOM 4603 N N . ILE B 1 119 ? -10.297 1.696 11.812 1 98.88 119 ILE B N 1
ATOM 4604 C CA . ILE B 1 119 ? -9.844 3.082 11.719 1 98.88 119 ILE B CA 1
ATOM 4605 C C . ILE B 1 119 ? -9.562 3.621 13.125 1 98.88 119 ILE B C 1
ATOM 4607 O O . ILE B 1 119 ? -10.453 3.688 13.961 1 98.88 119 ILE B O 1
ATOM 4611 N N . ILE B 1 120 ? -8.312 3.953 13.375 1 98.81 120 ILE B N 1
ATOM 4612 C CA . ILE B 1 120 ? -7.906 4.52 14.656 1 98.81 120 ILE B CA 1
ATOM 4613 C C . ILE B 1 120 ? -7.68 6.023 14.508 1 98.81 120 ILE B C 1
ATOM 4615 O O . ILE B 1 120 ? -6.836 6.457 13.719 1 98.81 120 ILE B O 1
ATOM 4619 N N . VAL B 1 121 ? -8.406 6.793 15.32 1 98.56 121 VAL B N 1
ATOM 4620 C CA . VAL B 1 121 ? -8.617 8.211 15.039 1 98.56 121 VAL B CA 1
ATOM 4621 C C . VAL B 1 121 ? -7.984 9.055 16.141 1 98.56 121 VAL B C 1
ATOM 4623 O O . VAL B 1 121 ? -8.227 8.812 17.328 1 98.56 121 VAL B O 1
ATOM 4626 N N . PRO B 1 122 ? -7.133 10.031 15.82 1 97.81 122 PRO B N 1
ATOM 4627 C CA . PRO B 1 122 ? -6.602 10.969 16.812 1 97.81 122 PRO B CA 1
ATOM 4628 C C . PRO B 1 122 ? -7.609 12.039 17.203 1 97.81 122 PRO B C 1
ATOM 4630 O O . PRO B 1 122 ? -8.727 12.07 16.688 1 97.81 122 PRO B O 1
ATOM 4633 N N . TRP B 1 123 ? -7.207 12.938 18.094 1 98 123 TRP B N 1
ATOM 4634 C CA . TRP B 1 123 ? -8.156 13.852 18.734 1 98 123 TRP B CA 1
ATOM 4635 C C . TRP B 1 123 ? -8.211 15.18 17.984 1 98 123 TRP B C 1
ATOM 4637 O O . TRP B 1 123 ? -9.141 15.969 18.172 1 98 123 TRP B O 1
ATOM 4647 N N . ASN B 1 124 ? -7.262 15.453 17.109 1 97.81 124 ASN B N 1
ATOM 4648 C CA . ASN B 1 124 ? -7.098 16.828 16.672 1 97.81 124 ASN B CA 1
ATOM 4649 C C . ASN B 1 124 ? -8.117 17.203 15.609 1 97.81 124 ASN B C 1
ATOM 4651 O O . ASN B 1 124 ? -8.477 18.375 15.469 1 97.81 124 ASN B O 1
ATOM 4655 N N . PHE B 1 125 ? -8.57 16.344 14.781 1 98.06 125 PHE B N 1
ATOM 4656 C CA . PHE B 1 125 ? -9.688 16.469 13.859 1 98.06 125 PHE B CA 1
ATOM 4657 C C . PHE B 1 125 ? -10.547 15.211 13.875 1 98.06 125 PHE B C 1
ATOM 4659 O O . PHE B 1 125 ? -10.664 14.523 12.859 1 98.06 125 PHE B O 1
ATOM 4666 N N . PRO B 1 126 ? -11.195 14.992 15 1 98.38 126 PRO B N 1
ATOM 4667 C CA . PRO B 1 126 ? -11.828 13.688 15.219 1 98.38 126 PRO B CA 1
ATOM 4668 C C . PRO B 1 126 ? -12.945 13.398 14.219 1 98.38 126 PRO B C 1
ATOM 4670 O O . PRO B 1 126 ? -13.25 12.234 13.945 1 98.38 126 PRO B O 1
ATOM 4673 N N . VAL B 1 127 ? -13.562 14.414 13.609 1 98.69 127 VAL B N 1
ATOM 4674 C CA . VAL B 1 127 ? -14.625 14.188 12.633 1 98.69 127 VAL B CA 1
ATOM 4675 C C . VAL B 1 127 ? -14.016 13.875 11.266 1 98.69 127 VAL B C 1
ATOM 4677 O O . VAL B 1 127 ? -14.258 12.805 10.703 1 98.69 127 VAL B O 1
ATOM 4680 N N . MET B 1 128 ? -13.148 14.703 10.812 1 98.12 128 MET B N 1
ATOM 4681 C CA . MET B 1 128 ? -12.555 14.547 9.484 1 98.12 128 MET B CA 1
ATOM 4682 C C . MET B 1 128 ? -11.727 13.273 9.406 1 98.12 128 MET B C 1
ATOM 4684 O O . MET B 1 128 ? -11.789 12.547 8.414 1 98.12 128 MET B O 1
ATOM 4688 N N . LEU B 1 129 ? -11 13 10.492 1 98.44 129 LEU B N 1
ATOM 4689 C CA . LEU B 1 129 ? -10.062 11.883 10.461 1 98.44 129 LEU B CA 1
ATOM 4690 C C . LEU B 1 129 ? -10.766 10.57 10.773 1 98.44 129 LEU B C 1
ATOM 4692 O O . LEU B 1 129 ? -10.148 9.5 10.703 1 98.44 129 LEU B O 1
ATOM 4696 N N . SER B 1 130 ? -12.047 10.594 11.094 1 98.62 130 SER B N 1
ATOM 4697 C CA . SER B 1 130 ? -12.867 9.383 11.172 1 98.62 130 SER B CA 1
ATOM 4698 C C . SER B 1 130 ? -13.75 9.234 9.945 1 98.62 130 SER B C 1
ATOM 4700 O O . SER B 1 130 ? -13.688 8.219 9.242 1 98.62 130 SER B O 1
ATOM 4702 N N . MET B 1 131 ? -14.5 10.305 9.555 1 98.62 131 MET B N 1
ATOM 4703 C CA . MET B 1 131 ? -15.461 10.242 8.461 1 98.62 131 MET B CA 1
ATOM 4704 C C . MET B 1 131 ? -14.75 10.203 7.113 1 98.62 131 MET B C 1
ATOM 4706 O O . MET B 1 131 ? -15.258 9.633 6.148 1 98.62 131 MET B O 1
ATOM 4710 N N . GLY B 1 132 ? -13.57 10.836 7.012 1 97.94 132 GLY B N 1
ATOM 4711 C CA . GLY B 1 132 ? -12.805 10.773 5.781 1 97.94 132 GLY B CA 1
ATOM 4712 C C . GLY B 1 132 ? -12.5 9.359 5.336 1 97.94 132 GLY B C 1
ATOM 4713 O O . GLY B 1 132 ? -12.984 8.914 4.289 1 97.94 132 GLY B O 1
ATOM 4714 N N . PRO B 1 133 ? -11.766 8.625 6.207 1 98.44 133 PRO B N 1
ATOM 4715 C CA . PRO B 1 133 ? -11.492 7.227 5.879 1 98.44 133 PRO B CA 1
ATOM 4716 C C . PRO B 1 133 ? -12.766 6.383 5.785 1 98.44 133 PRO B C 1
ATOM 4718 O O . PRO B 1 133 ? -12.844 5.469 4.961 1 98.44 133 PRO B O 1
ATOM 4721 N N . LEU B 1 134 ? -13.758 6.66 6.598 1 98.88 134 LEU B N 1
ATOM 4722 C CA . LEU B 1 134 ? -15.008 5.91 6.543 1 98.88 134 LEU B CA 1
ATOM 4723 C C . LEU B 1 134 ? -15.672 6.059 5.176 1 98.88 134 LEU B C 1
ATOM 4725 O O . LEU B 1 134 ? -16.219 5.094 4.637 1 98.88 134 LEU B O 1
ATOM 4729 N N . THR B 1 135 ? -15.609 7.277 4.613 1 98.75 135 THR B N 1
ATOM 4730 C CA . THR B 1 135 ? -16.188 7.547 3.299 1 98.75 135 THR B CA 1
ATOM 4731 C C . THR B 1 135 ? -15.609 6.594 2.254 1 98.75 135 THR B C 1
ATOM 4733 O O . THR B 1 135 ? -16.359 5.945 1.523 1 98.75 135 THR B O 1
ATOM 4736 N N . THR B 1 136 ? -14.312 6.43 2.229 1 98.5 136 THR B N 1
ATOM 4737 C CA . THR B 1 136 ? -13.703 5.594 1.197 1 98.5 136 THR B CA 1
ATOM 4738 C C . THR B 1 136 ? -13.852 4.117 1.545 1 98.5 136 THR B C 1
ATOM 4740 O O . THR B 1 136 ? -13.914 3.268 0.654 1 98.5 136 THR B O 1
ATOM 4743 N N . ALA B 1 137 ? -13.961 3.771 2.846 1 98.81 137 ALA B N 1
ATOM 4744 C CA . ALA B 1 137 ? -14.242 2.393 3.238 1 98.81 137 ALA B CA 1
ATOM 4745 C C . ALA B 1 137 ? -15.609 1.95 2.734 1 98.81 137 ALA B C 1
ATOM 4747 O O . ALA B 1 137 ? -15.742 0.881 2.133 1 98.81 137 ALA B O 1
ATOM 4748 N N . ILE B 1 138 ? -16.625 2.814 2.926 1 98.81 138 ILE B N 1
ATOM 4749 C CA . ILE B 1 138 ? -17.984 2.531 2.475 1 98.81 138 ILE B CA 1
ATOM 4750 C C . ILE B 1 138 ? -18.016 2.49 0.95 1 98.81 138 ILE B C 1
ATOM 4752 O O . ILE B 1 138 ? -18.625 1.593 0.363 1 98.81 138 ILE B O 1
ATOM 4756 N N . ALA B 1 139 ? -17.328 3.441 0.351 1 98.81 139 ALA B N 1
ATOM 4757 C CA . ALA B 1 139 ? -17.281 3.5 -1.108 1 98.81 139 ALA B CA 1
ATOM 4758 C C . ALA B 1 139 ? -16.703 2.211 -1.69 1 98.81 139 ALA B C 1
ATOM 4760 O O . ALA B 1 139 ? -17.156 1.739 -2.736 1 98.81 139 ALA B O 1
ATOM 4761 N N . ALA B 1 140 ? -15.727 1.635 -1.069 1 98.75 140 ALA B N 1
ATOM 4762 C CA . ALA B 1 140 ? -15.062 0.424 -1.543 1 98.75 140 ALA B CA 1
ATOM 4763 C C . ALA B 1 140 ? -15.883 -0.818 -1.213 1 98.75 140 ALA B C 1
ATOM 4765 O O . ALA B 1 140 ? -15.555 -1.924 -1.648 1 98.75 140 ALA B O 1
ATOM 4766 N N . GLY B 1 141 ? -16.938 -0.693 -0.374 1 98.38 141 GLY B N 1
ATOM 4767 C CA . GLY B 1 141 ? -17.844 -1.789 -0.101 1 98.38 141 GLY B CA 1
ATOM 4768 C C . GLY B 1 141 ? -17.547 -2.508 1.201 1 98.38 141 GLY B C 1
ATOM 4769 O O . GLY B 1 141 ? -17.922 -3.666 1.379 1 98.38 141 GLY B O 1
ATOM 4770 N N . ASN B 1 142 ? -16.875 -1.868 2.137 1 98.75 142 ASN B N 1
ATOM 4771 C CA . ASN B 1 142 ? -16.438 -2.492 3.381 1 98.75 142 ASN B CA 1
ATOM 4772 C C . ASN B 1 142 ? -17.297 -2.059 4.559 1 98.75 142 ASN B C 1
ATOM 4774 O O . ASN B 1 142 ? -18.062 -1.088 4.461 1 98.75 142 ASN B O 1
ATOM 4778 N N . GLY B 1 143 ? -17.25 -2.816 5.656 1 98.5 143 GLY B N 1
ATOM 4779 C CA . GLY B 1 143 ? -17.609 -2.312 6.973 1 98.5 143 GLY B CA 1
ATOM 4780 C C . GLY B 1 143 ? -16.438 -1.658 7.691 1 98.5 143 GLY B C 1
ATOM 4781 O O . GLY B 1 143 ? -15.32 -1.629 7.172 1 98.5 143 GLY B O 1
ATOM 4782 N N . ALA B 1 144 ? -16.766 -1.12 8.961 1 98.81 144 ALA B N 1
ATOM 4783 C CA . ALA B 1 144 ? -15.664 -0.446 9.648 1 98.81 144 ALA B CA 1
ATOM 4784 C C . ALA B 1 144 ? -15.914 -0.393 11.148 1 98.81 144 ALA B C 1
ATOM 4786 O O . ALA B 1 144 ? -17.062 -0.323 11.594 1 98.81 144 ALA B O 1
ATOM 4787 N N . MET B 1 145 ? -14.898 -0.508 11.883 1 98.88 145 MET B N 1
ATOM 4788 C CA . MET B 1 145 ? -14.844 -0.138 13.297 1 98.88 145 MET B CA 1
ATOM 4789 C C . MET B 1 145 ? -13.945 1.07 13.508 1 98.88 145 MET B C 1
ATOM 4791 O O . MET B 1 145 ? -12.836 1.123 12.969 1 98.88 145 MET B O 1
ATOM 4795 N N . LEU B 1 146 ? -14.43 2.061 14.25 1 98.81 146 LEU B N 1
ATOM 4796 C CA . LEU B 1 146 ? -13.703 3.299 14.5 1 98.81 146 LEU B CA 1
ATOM 4797 C C . LEU B 1 146 ? -13.273 3.395 15.961 1 98.81 146 LEU B C 1
ATOM 4799 O O . LEU B 1 146 ? -14.117 3.469 16.859 1 98.81 146 LEU B O 1
ATOM 4803 N N . LYS B 1 147 ? -12.016 3.322 16.25 1 98.69 147 LYS B N 1
ATOM 4804 C CA . LYS B 1 147 ? -11.5 3.598 17.578 1 98.69 147 LYS B CA 1
ATOM 4805 C C . LYS B 1 147 ? -11.164 5.078 17.75 1 98.69 147 LYS B C 1
ATOM 4807 O O . LYS B 1 147 ? -10.156 5.555 17.234 1 98.69 147 LYS B O 1
ATOM 4812 N N . MET B 1 148 ? -11.938 5.812 18.578 1 98.5 148 MET B N 1
ATOM 4813 C CA . MET B 1 148 ? -11.797 7.25 18.766 1 98.5 148 MET B CA 1
ATOM 4814 C C . MET B 1 148 ? -10.875 7.555 19.953 1 98.5 148 MET B C 1
ATOM 4816 O O . MET B 1 148 ? -10.766 6.754 20.875 1 98.5 148 MET B O 1
ATOM 4820 N N . SER B 1 149 ? -10.25 8.703 19.891 1 97.94 149 SER B N 1
ATOM 4821 C CA . SER B 1 149 ? -9.398 9.141 21 1 97.94 149 SER B CA 1
ATOM 4822 C C . SER B 1 149 ? -10.211 9.383 22.266 1 97.94 149 SER B C 1
ATOM 4824 O O . SER B 1 149 ? -11.328 9.906 22.203 1 97.94 149 SER B O 1
ATOM 4826 N N . GLU B 1 150 ? -9.594 9.07 23.375 1 96.81 150 GLU B N 1
ATOM 4827 C CA . GLU B 1 150 ? -10.234 9.297 24.672 1 96.81 150 GLU B CA 1
ATOM 4828 C C . GLU B 1 150 ? -10.227 10.773 25.047 1 96.81 150 GLU B C 1
ATOM 4830 O O . GLU B 1 150 ? -10.914 11.188 25.984 1 96.81 150 GLU B O 1
ATOM 4835 N N . PHE B 1 151 ? -9.602 11.625 24.266 1 97.31 151 PHE B N 1
ATOM 4836 C CA . PHE B 1 151 ? -9.453 13.047 24.578 1 97.31 151 PHE B CA 1
ATOM 4837 C C . PHE B 1 151 ? -10.641 13.844 24.062 1 97.31 151 PHE B C 1
ATOM 4839 O O . PHE B 1 151 ? -10.773 15.031 24.359 1 97.31 151 PHE B O 1
ATOM 4846 N N . THR B 1 152 ? -11.516 13.203 23.281 1 98.19 152 THR B N 1
ATOM 4847 C CA . THR B 1 152 ? -12.672 13.922 22.75 1 98.19 152 THR B CA 1
ATOM 4848 C C . THR B 1 152 ? -13.969 13.18 23.078 1 98.19 152 THR B C 1
ATOM 4850 O O . THR B 1 152 ? -14.766 12.906 22.172 1 98.19 152 THR B O 1
ATOM 4853 N N . PRO B 1 153 ? -14.242 12.961 24.328 1 98.31 153 PRO B N 1
ATOM 4854 C CA . PRO B 1 153 ? -15.391 12.141 24.688 1 98.31 153 PRO B CA 1
ATOM 4855 C C . PRO B 1 153 ? -16.719 12.75 24.25 1 98.31 153 PRO B C 1
ATOM 4857 O O . PRO B 1 153 ? -17.656 12.023 23.891 1 98.31 153 PRO B O 1
ATOM 4860 N N . ALA B 1 154 ? -16.875 14.086 24.297 1 98.75 154 ALA B N 1
ATOM 4861 C CA . ALA B 1 154 ? -18.125 14.719 23.875 1 98.75 154 ALA B CA 1
ATOM 4862 C C . ALA B 1 154 ? -18.359 14.523 22.375 1 98.75 154 ALA B C 1
ATOM 4864 O O . ALA B 1 154 ? -19.469 14.203 21.953 1 98.75 154 ALA B O 1
ATOM 4865 N N . THR B 1 155 ? -17.344 14.703 21.594 1 98.75 155 THR B N 1
ATOM 4866 C CA . THR B 1 155 ? -17.422 14.516 20.156 1 98.75 155 THR B CA 1
ATOM 4867 C C . THR B 1 155 ? -17.734 13.055 19.812 1 98.75 155 THR B C 1
ATOM 4869 O O . THR B 1 155 ? -18.578 12.781 18.953 1 98.75 155 THR B O 1
ATOM 4872 N N . ASN B 1 156 ? -17.078 12.148 20.516 1 98.75 156 ASN B N 1
ATOM 4873 C CA . ASN B 1 156 ? -17.328 10.719 20.312 1 98.75 156 ASN B CA 1
ATOM 4874 C C . ASN B 1 156 ? -18.797 10.375 20.516 1 98.75 156 ASN B C 1
ATOM 4876 O O . ASN B 1 156 ? -19.375 9.617 19.719 1 98.75 156 ASN B O 1
ATOM 4880 N N . ALA B 1 157 ? -19.375 10.938 21.516 1 98.69 157 ALA B N 1
ATOM 4881 C CA . ALA B 1 157 ? -20.766 10.664 21.844 1 98.69 157 ALA B CA 1
ATOM 4882 C C . ALA B 1 157 ? -21.688 11.148 20.734 1 98.69 157 ALA B C 1
ATOM 4884 O O . ALA B 1 157 ? -22.641 10.461 20.359 1 98.69 157 ALA B O 1
ATOM 4885 N N . VAL B 1 158 ? -21.438 12.312 20.203 1 98.81 158 VAL B N 1
ATOM 4886 C CA . VAL B 1 158 ? -22.25 12.875 19.141 1 98.81 158 VAL B CA 1
ATOM 4887 C C . VAL B 1 158 ? -22.094 12.031 17.875 1 98.81 158 VAL B C 1
ATOM 4889 O O . VAL B 1 158 ? -23.078 11.734 17.203 1 98.81 158 VAL B O 1
ATOM 4892 N N . LEU B 1 159 ? -20.844 11.617 17.562 1 98.81 159 LEU B N 1
ATOM 4893 C CA . LEU B 1 159 ? -20.594 10.828 16.359 1 98.81 159 LEU B CA 1
ATOM 4894 C C . LEU B 1 159 ? -21.25 9.453 16.453 1 98.81 159 LEU B C 1
ATOM 4896 O O . LEU B 1 159 ? -21.734 8.922 15.461 1 98.81 159 LEU B O 1
ATOM 4900 N N . ARG B 1 160 ? -21.203 8.875 17.641 1 98.5 160 ARG B N 1
ATOM 4901 C CA . ARG B 1 160 ? -21.859 7.594 17.844 1 98.5 160 ARG B CA 1
ATOM 4902 C C . ARG B 1 160 ? -23.359 7.688 17.531 1 98.5 160 ARG B C 1
ATOM 4904 O O . ARG B 1 160 ? -23.906 6.844 16.828 1 98.5 160 ARG B O 1
ATOM 4911 N N . LYS B 1 161 ? -24 8.703 18.062 1 98.56 161 LYS B N 1
ATOM 4912 C CA . LYS B 1 161 ? -25.422 8.922 17.812 1 98.56 161 LYS B CA 1
ATOM 4913 C C . LYS B 1 161 ? -25.703 9.156 16.328 1 98.56 161 LYS B C 1
ATOM 4915 O O . LYS B 1 161 ? -26.656 8.609 15.781 1 98.56 161 LYS B O 1
ATOM 4920 N N . MET B 1 162 ? -24.875 9.922 15.734 1 98.75 162 MET B N 1
ATOM 4921 C CA . MET B 1 162 ? -25.016 10.258 14.32 1 98.75 162 MET B CA 1
ATOM 4922 C C . MET B 1 162 ? -24.922 9.016 13.445 1 98.75 162 MET B C 1
ATOM 4924 O O . MET B 1 162 ? -25.781 8.758 12.617 1 98.75 162 MET B O 1
ATOM 4928 N N . LEU B 1 163 ? -23.891 8.227 13.695 1 98.75 163 LEU B N 1
ATOM 4929 C CA . LEU B 1 163 ? -23.641 7.039 12.883 1 98.75 163 LEU B CA 1
ATOM 4930 C C . LEU B 1 163 ? -24.75 6.008 13.086 1 98.75 163 LEU B C 1
ATOM 4932 O O . LEU B 1 163 ? -25.109 5.281 12.148 1 98.75 163 LEU B O 1
ATOM 4936 N N . ALA B 1 164 ? -25.344 5.98 14.25 1 98.19 164 ALA B N 1
ATOM 4937 C CA . ALA B 1 164 ? -26.391 5.016 14.57 1 98.19 164 ALA B CA 1
ATOM 4938 C C . ALA B 1 164 ? -27.672 5.293 13.773 1 98.19 164 ALA B C 1
ATOM 4940 O O . ALA B 1 164 ? -28.531 4.43 13.656 1 98.19 164 ALA B O 1
ATOM 4941 N N . THR B 1 165 ? -27.797 6.469 13.242 1 98.25 165 THR B N 1
ATOM 4942 C CA . THR B 1 165 ? -28.953 6.781 12.414 1 98.25 165 THR B CA 1
ATOM 4943 C C . THR B 1 165 ? -28.844 6.129 11.047 1 98.25 165 THR B C 1
ATOM 4945 O O . THR B 1 165 ? -29.828 6.027 10.312 1 98.25 165 THR B O 1
ATOM 4948 N N . ILE B 1 166 ? -27.688 5.695 10.68 1 98.31 166 ILE B N 1
ATOM 4949 C CA . ILE B 1 166 ? -27.406 5.223 9.336 1 98.31 166 ILE B CA 1
ATOM 4950 C C . ILE B 1 166 ? -27.062 3.734 9.375 1 98.31 166 ILE B C 1
ATOM 4952 O O . ILE B 1 166 ? -27.516 2.961 8.531 1 98.31 166 ILE B O 1
ATOM 4956 N N . PHE B 1 167 ? -26.219 3.383 10.352 1 98.12 167 PHE B N 1
ATOM 4957 C CA . PHE B 1 167 ? -25.594 2.064 10.336 1 98.12 167 PHE B CA 1
ATOM 4958 C C . PHE B 1 167 ? -25.984 1.263 11.57 1 98.12 167 PHE B C 1
ATOM 4960 O O . PHE B 1 167 ? -26.094 1.813 12.664 1 98.12 167 PHE B O 1
ATOM 4967 N N . ASP B 1 168 ? -26.125 -0.044 11.32 1 96.12 168 ASP B N 1
ATOM 4968 C CA . ASP B 1 168 ? -26.109 -0.976 12.445 1 96.12 168 ASP B CA 1
ATOM 4969 C C . ASP B 1 168 ? -24.672 -1.249 12.914 1 96.12 168 ASP B C 1
ATOM 4971 O O . ASP B 1 168 ? -23.719 -1.062 12.156 1 96.12 168 ASP B O 1
ATOM 4975 N N . SER B 1 169 ? -24.578 -1.714 14.18 1 96.38 169 SER B N 1
ATOM 4976 C CA . SER B 1 169 ? -23.266 -1.982 14.766 1 96.38 169 SER B CA 1
ATOM 4977 C C . SER B 1 169 ? -22.531 -3.078 14 1 96.38 169 SER B C 1
ATOM 4979 O O . SER B 1 169 ? -21.297 -3.156 14.039 1 96.38 169 SER B O 1
ATOM 4981 N N . ASN B 1 170 ? -23.234 -3.846 13.266 1 97.06 170 ASN B N 1
ATOM 4982 C CA . ASN B 1 170 ? -22.625 -4.918 12.484 1 97.06 170 ASN B CA 1
ATOM 4983 C C . ASN B 1 170 ? -22.078 -4.406 11.156 1 97.06 170 ASN B C 1
ATOM 4985 O O . ASN B 1 170 ? -21.484 -5.168 10.391 1 97.06 170 ASN B O 1
ATOM 4989 N N . GLU B 1 171 ? -22.219 -3.176 10.859 1 97.94 171 GLU B N 1
ATOM 4990 C CA . GLU B 1 171 ? -21.656 -2.592 9.648 1 97.94 171 GLU B CA 1
ATOM 4991 C C . GLU B 1 171 ? -20.609 -1.536 9.984 1 97.94 171 GLU B C 1
ATOM 4993 O O . GLU B 1 171 ? -19.5 -1.565 9.453 1 97.94 171 GLU B O 1
ATOM 4998 N N . VAL B 1 172 ? -20.984 -0.52 10.828 1 98.69 172 VAL B N 1
ATOM 4999 C CA . VAL B 1 172 ? -20.062 0.499 11.328 1 98.69 172 VAL B CA 1
ATOM 5000 C C . VAL B 1 172 ? -20.266 0.688 12.828 1 98.69 172 VAL B C 1
ATOM 5002 O O . VAL B 1 172 ? -21.391 0.867 13.297 1 98.69 172 VAL B O 1
ATOM 5005 N N . GLU B 1 173 ? -19.203 0.635 13.547 1 98.31 173 GLU B N 1
ATOM 5006 C CA . GLU B 1 173 ? -19.297 0.82 14.992 1 98.31 173 GLU B CA 1
ATOM 5007 C C . GLU B 1 173 ? -18.156 1.69 15.508 1 98.31 173 GLU B C 1
ATOM 5009 O O . GLU B 1 173 ? -17.016 1.549 15.078 1 98.31 173 GLU B O 1
ATOM 5014 N N . LEU B 1 174 ? -18.531 2.582 16.422 1 98.25 174 LEU B N 1
ATOM 5015 C CA . LEU B 1 174 ? -17.547 3.424 17.094 1 98.25 174 LEU B CA 1
ATOM 5016 C C . LEU B 1 174 ? -17.156 2.82 18.438 1 98.25 174 LEU B C 1
ATOM 5018 O O . LEU B 1 174 ? -18.031 2.428 19.234 1 98.25 174 LEU B O 1
ATOM 5022 N N . VAL B 1 175 ? -15.867 2.699 18.641 1 97.12 175 VAL B N 1
ATOM 5023 C CA . VAL B 1 175 ? -15.289 2.127 19.844 1 97.12 175 VAL B CA 1
ATOM 5024 C C . VAL B 1 175 ? -14.508 3.199 20.609 1 97.12 175 VAL B C 1
ATOM 5026 O O . VAL B 1 175 ? -13.82 4.023 20 1 97.12 175 VAL B O 1
ATOM 5029 N N . GLU B 1 176 ? -14.695 3.23 21.953 1 95.5 176 GLU B N 1
ATOM 5030 C CA . GLU B 1 176 ? -13.953 4.137 22.828 1 95.5 176 GLU B CA 1
ATOM 5031 C C . GLU B 1 176 ? -13.133 3.365 23.859 1 95.5 176 GLU B C 1
ATOM 5033 O O . GLU B 1 176 ? -13.422 2.197 24.141 1 95.5 176 GLU B O 1
ATOM 5038 N N . GLY B 1 177 ? -12.141 4.027 24.328 1 91.88 177 GLY B N 1
ATOM 5039 C CA . GLY B 1 177 ? -11.281 3.438 25.344 1 91.88 177 GLY B CA 1
ATOM 5040 C C . GLY B 1 177 ? -9.875 4.008 25.328 1 91.88 177 GLY B C 1
ATOM 5041 O O . GLY B 1 177 ? -9.5 4.738 24.422 1 91.88 177 GLY B O 1
ATOM 5042 N N . GLU B 1 178 ? -9.203 3.668 26.328 1 92.88 178 GLU B N 1
ATOM 5043 C CA . GLU B 1 178 ? -7.852 4.199 26.484 1 92.88 178 GLU B CA 1
ATOM 5044 C C . GLU B 1 178 ? -6.828 3.309 25.797 1 92.88 178 GLU B C 1
ATOM 5046 O O . GLU B 1 178 ? -7.129 2.686 24.766 1 92.88 178 GLU B O 1
ATOM 5051 N N . ALA B 1 179 ? -5.613 3.414 26.219 1 89.75 179 ALA B N 1
ATOM 5052 C CA . ALA B 1 179 ? -4.469 2.805 25.547 1 89.75 179 ALA B CA 1
ATOM 5053 C C . ALA B 1 179 ? -4.621 1.289 25.469 1 89.75 179 ALA B C 1
ATOM 5055 O O . ALA B 1 179 ? -4.23 0.669 24.484 1 89.75 179 ALA B O 1
ATOM 5056 N N . ASP B 1 180 ? -5.195 0.706 26.422 1 93.25 180 ASP B N 1
ATOM 5057 C CA . ASP B 1 180 ? -5.355 -0.745 26.438 1 93.25 180 ASP B CA 1
ATOM 5058 C C . ASP B 1 180 ? -6.359 -1.197 25.375 1 93.25 180 ASP B C 1
ATOM 5060 O O . ASP B 1 180 ? -6.148 -2.205 24.703 1 93.25 180 ASP B O 1
ATOM 5064 N N . VAL B 1 181 ? -7.469 -0.456 25.234 1 95.31 181 VAL B N 1
ATOM 5065 C CA . VAL B 1 181 ? -8.469 -0.762 24.219 1 95.31 181 VAL B CA 1
ATOM 5066 C C . VAL B 1 181 ? -7.871 -0.545 22.828 1 95.31 181 VAL B C 1
ATOM 5068 O O . VAL B 1 181 ? -8.117 -1.335 21.906 1 95.31 181 VAL B O 1
ATOM 5071 N N . ALA B 1 182 ? -7.07 0.488 22.734 1 95 182 ALA B N 1
ATOM 5072 C CA . ALA B 1 182 ? -6.426 0.765 21.453 1 95 182 ALA B CA 1
ATOM 5073 C C . ALA B 1 182 ? -5.484 -0.369 21.062 1 95 182 ALA B C 1
ATOM 5075 O O . ALA B 1 182 ? -5.438 -0.765 19.891 1 95 182 ALA B O 1
ATOM 5076 N N . ALA B 1 183 ? -4.746 -0.853 22 1 95.12 183 ALA B N 1
ATOM 5077 C CA . ALA B 1 183 ? -3.828 -1.961 21.75 1 95.12 183 ALA B CA 1
ATOM 5078 C C . ALA B 1 183 ? -4.586 -3.217 21.328 1 95.12 183 ALA B C 1
ATOM 5080 O O . ALA B 1 183 ? -4.211 -3.889 20.359 1 95.12 183 ALA B O 1
ATOM 5081 N N . ALA B 1 184 ? -5.672 -3.518 22.047 1 97 184 ALA B N 1
ATOM 5082 C CA . ALA B 1 184 ? -6.504 -4.668 21.703 1 97 184 ALA B CA 1
ATOM 5083 C C . ALA B 1 184 ? -7.129 -4.512 20.328 1 97 184 ALA B C 1
ATOM 5085 O O . ALA B 1 184 ? -7.207 -5.477 19.562 1 97 184 ALA B O 1
ATOM 5086 N N . PHE B 1 185 ? -7.586 -3.318 20.078 1 98 185 PHE B N 1
ATOM 5087 C CA . PHE B 1 185 ? -8.195 -2.994 18.797 1 98 185 PHE B CA 1
ATOM 5088 C C . PHE B 1 185 ? -7.215 -3.232 17.656 1 98 185 PHE B C 1
ATOM 5090 O O . PHE B 1 185 ? -7.559 -3.871 16.656 1 98 185 PHE B O 1
ATOM 5097 N N . SER B 1 186 ? -5.992 -2.764 17.781 1 97.19 186 SER B N 1
ATOM 5098 C CA . SER B 1 186 ? -4.98 -2.855 16.734 1 97.19 186 SER B CA 1
ATOM 5099 C C . SER B 1 186 ? -4.551 -4.301 16.516 1 97.19 186 SER B C 1
ATOM 5101 O O . SER B 1 186 ? -3.996 -4.633 15.461 1 97.19 186 SER B O 1
ATOM 5103 N N . ALA B 1 187 ? -4.785 -5.145 17.438 1 97.44 187 ALA B N 1
ATOM 5104 C CA . ALA B 1 187 ? -4.359 -6.539 17.359 1 97.44 187 ALA B CA 1
ATOM 5105 C C . ALA B 1 187 ? -5.43 -7.406 16.719 1 97.44 187 ALA B C 1
ATOM 5107 O O . ALA B 1 187 ? -5.211 -8.594 16.469 1 97.44 187 ALA B O 1
ATOM 5108 N N . LEU B 1 188 ? -6.633 -6.855 16.469 1 98.31 188 LEU B N 1
ATOM 5109 C CA . LEU B 1 188 ? -7.699 -7.613 15.82 1 98.31 188 LEU B CA 1
ATOM 5110 C C . LEU B 1 188 ? -7.352 -7.914 14.359 1 98.31 188 LEU B C 1
ATOM 5112 O O . LEU B 1 188 ? -6.691 -7.109 13.703 1 98.31 188 LEU B O 1
ATOM 5116 N N . PRO B 1 189 ? -7.762 -9.031 13.844 1 98 189 PRO B N 1
ATOM 5117 C CA . PRO B 1 189 ? -7.484 -9.383 12.453 1 98 189 PRO B CA 1
ATOM 5118 C C . PRO B 1 189 ? -8.391 -8.656 11.461 1 98 189 PRO B C 1
ATOM 5120 O O . PRO B 1 189 ? -9.156 -9.289 10.734 1 98 189 PRO B O 1
ATOM 5123 N N . PHE B 1 190 ? -8.273 -7.328 11.406 1 98.75 190 PHE B N 1
ATOM 5124 C CA . PHE B 1 190 ? -8.969 -6.535 10.391 1 98.75 190 PHE B CA 1
ATOM 5125 C C . PHE B 1 190 ? -8.445 -6.867 9 1 98.75 190 PHE B C 1
ATOM 5127 O O . PHE B 1 190 ? -7.406 -7.508 8.852 1 98.75 190 PHE B O 1
ATOM 5134 N N . ASP B 1 191 ? -9.227 -6.512 8.039 1 98.69 191 ASP B N 1
ATOM 5135 C CA . ASP B 1 191 ? -8.766 -6.684 6.664 1 98.69 191 ASP B CA 1
ATOM 5136 C C . ASP B 1 191 ? -7.879 -5.516 6.234 1 98.69 191 ASP B C 1
ATOM 5138 O O . ASP B 1 191 ? -7.176 -5.605 5.223 1 98.69 191 ASP B O 1
ATOM 5142 N N . HIS B 1 192 ? -7.871 -4.434 6.953 1 98.81 192 HIS B N 1
ATOM 5143 C CA . HIS B 1 192 ? -6.98 -3.285 6.832 1 98.81 192 HIS B CA 1
ATOM 5144 C C . HIS B 1 192 ? -7.094 -2.371 8.047 1 98.81 192 HIS B C 1
ATOM 5146 O O . HIS B 1 192 ? -8.18 -2.203 8.609 1 98.81 192 HIS B O 1
ATOM 5152 N N . ILE B 1 193 ? -6 -1.771 8.477 1 98.88 193 ILE B N 1
ATOM 5153 C CA . ILE B 1 193 ? -6.035 -0.775 9.547 1 98.88 193 ILE B CA 1
ATOM 5154 C C . ILE B 1 193 ? -5.523 0.563 9.016 1 98.88 193 ILE B C 1
ATOM 5156 O O . ILE B 1 193 ? -4.5 0.619 8.328 1 98.88 193 ILE B O 1
ATOM 5160 N N . LEU B 1 194 ? -6.262 1.583 9.219 1 98.88 194 LEU B N 1
ATOM 5161 C CA . LEU B 1 194 ? -5.773 2.947 9.047 1 98.88 194 LEU B CA 1
ATOM 5162 C C . LEU B 1 194 ? -5.559 3.623 10.398 1 98.88 194 LEU B C 1
ATOM 5164 O O . LEU B 1 194 ? -6.484 3.719 11.203 1 98.88 194 LEU B O 1
ATOM 5168 N N . PHE B 1 195 ? -4.379 4.027 10.617 1 98.75 195 PHE B N 1
ATOM 5169 C CA . PHE B 1 195 ? -4 4.676 11.867 1 98.75 195 PHE B CA 1
ATOM 5170 C C . PHE B 1 195 ? -3.484 6.086 11.609 1 98.75 195 PHE B C 1
ATOM 5172 O O . PHE B 1 195 ? -2.615 6.289 10.758 1 98.75 195 PHE B O 1
ATOM 5179 N N . THR B 1 196 ? -4.016 7.016 12.258 1 98.38 196 THR B N 1
ATOM 5180 C CA . THR B 1 196 ? -3.463 8.367 12.305 1 98.38 196 THR B CA 1
ATOM 5181 C C . THR B 1 196 ? -2.996 8.719 13.719 1 98.38 196 THR B C 1
ATOM 5183 O O . THR B 1 196 ? -3.779 8.664 14.664 1 98.38 196 THR B O 1
ATOM 5186 N N . GLY B 1 197 ? -1.729 9.008 13.875 1 96.75 197 GLY B N 1
ATOM 5187 C CA . GLY B 1 197 ? -1.188 9.32 15.188 1 96.75 197 GLY B CA 1
ATOM 5188 C C . GLY B 1 197 ? 0.322 9.453 15.195 1 96.75 197 GLY B C 1
ATOM 5189 O O . GLY B 1 197 ? 0.923 9.812 14.188 1 96.75 197 GLY B O 1
ATOM 5190 N N . SER B 1 198 ? 0.942 9.227 16.359 1 95.12 198 SER B N 1
ATOM 5191 C CA . SER B 1 198 ? 2.377 9.445 16.5 1 95.12 198 SER B CA 1
ATOM 5192 C C . SER B 1 198 ? 3.178 8.305 15.875 1 95.12 198 SER B C 1
ATOM 5194 O O . SER B 1 198 ? 2.672 7.191 15.727 1 95.12 198 SER B O 1
ATOM 5196 N N . THR B 1 199 ? 4.395 8.609 15.531 1 94.81 199 THR B N 1
ATOM 5197 C CA . THR B 1 199 ? 5.309 7.645 14.93 1 94.81 199 THR B CA 1
ATOM 5198 C C . THR B 1 199 ? 5.551 6.473 15.875 1 94.81 199 THR B C 1
ATOM 5200 O O . THR B 1 199 ? 5.586 5.316 15.445 1 94.81 199 THR B O 1
ATOM 5203 N N . VAL B 1 200 ? 5.652 6.742 17.125 1 93.88 200 VAL B N 1
ATOM 5204 C CA . VAL B 1 200 ? 5.926 5.707 18.109 1 93.88 200 VAL B CA 1
ATOM 5205 C C . VAL B 1 200 ? 4.762 4.719 18.172 1 93.88 200 VAL B C 1
ATOM 5207 O O . VAL B 1 200 ? 4.969 3.506 18.125 1 93.88 200 VAL B O 1
ATOM 5210 N N . VAL B 1 201 ? 3.568 5.246 18.25 1 95.88 201 VAL B N 1
ATOM 5211 C CA . VAL B 1 201 ? 2.396 4.379 18.328 1 95.88 201 VAL B CA 1
ATOM 5212 C C . VAL B 1 201 ? 2.213 3.641 17 1 95.88 201 VAL B C 1
ATOM 5214 O O . VAL B 1 201 ? 1.791 2.482 16.984 1 95.88 201 VAL B O 1
ATOM 5217 N N . GLY B 1 202 ? 2.557 4.348 15.891 1 97.12 202 GLY B N 1
ATOM 5218 C CA . GLY B 1 202 ? 2.492 3.713 14.586 1 97.12 202 GLY B CA 1
ATOM 5219 C C . GLY B 1 202 ? 3.299 2.43 14.508 1 97.12 202 GLY B C 1
ATOM 5220 O O . GLY B 1 202 ? 2.855 1.448 13.906 1 97.12 202 GLY B O 1
ATOM 5221 N N . ARG B 1 203 ? 4.484 2.396 15.133 1 96.94 203 ARG B N 1
ATOM 5222 C CA . ARG B 1 203 ? 5.316 1.199 15.164 1 96.94 203 ARG B CA 1
ATOM 5223 C C . ARG B 1 203 ? 4.613 0.063 15.898 1 96.94 203 ARG B C 1
ATOM 5225 O O . ARG B 1 203 ? 4.668 -1.091 15.469 1 96.94 203 ARG B O 1
ATOM 5232 N N . HIS B 1 204 ? 3.92 0.409 16.938 1 97.12 204 HIS B N 1
ATOM 5233 C CA . HIS B 1 204 ? 3.199 -0.591 17.719 1 97.12 204 HIS B CA 1
ATOM 5234 C C . HIS B 1 204 ? 2.023 -1.161 16.922 1 97.12 204 HIS B C 1
ATOM 5236 O O . HIS B 1 204 ? 1.766 -2.365 16.969 1 97.12 204 HIS B O 1
ATOM 5242 N N . VAL B 1 205 ? 1.323 -0.263 16.266 1 98.06 205 VAL B N 1
ATOM 5243 C CA . VAL B 1 205 ? 0.184 -0.693 15.461 1 98.06 205 VAL B CA 1
ATOM 5244 C C . VAL B 1 205 ? 0.654 -1.66 14.383 1 98.06 205 VAL B C 1
ATOM 5246 O O . VAL B 1 205 ? 0.05 -2.717 14.18 1 98.06 205 VAL B O 1
ATOM 5249 N N . MET B 1 206 ? 1.749 -1.31 13.695 1 98.19 206 MET B N 1
ATOM 5250 C CA . MET B 1 206 ? 2.273 -2.15 12.617 1 98.19 206 MET B CA 1
ATOM 5251 C C . MET B 1 206 ? 2.738 -3.498 13.164 1 98.19 206 MET B C 1
ATOM 5253 O O . MET B 1 206 ? 2.5 -4.535 12.547 1 98.19 206 MET B O 1
ATOM 5257 N N . ARG B 1 207 ? 3.357 -3.508 14.305 1 97.44 207 ARG B N 1
ATOM 5258 C CA . ARG B 1 207 ? 3.811 -4.746 14.922 1 97.44 207 ARG B CA 1
ATOM 5259 C C . ARG B 1 207 ? 2.631 -5.648 15.273 1 97.44 207 ARG B C 1
ATOM 5261 O O . ARG B 1 207 ? 2.662 -6.852 15 1 97.44 207 ARG B O 1
ATOM 5268 N N . ALA B 1 208 ? 1.617 -5.043 15.867 1 97.44 208 ALA B N 1
ATOM 5269 C CA . ALA B 1 208 ? 0.428 -5.809 16.234 1 97.44 208 ALA B CA 1
ATOM 5270 C C . ALA B 1 208 ? -0.262 -6.367 14.992 1 97.44 208 ALA B C 1
ATOM 5272 O O . ALA B 1 208 ? -0.75 -7.5 15 1 97.44 208 ALA B O 1
ATOM 5273 N N . ALA B 1 209 ? -0.319 -5.578 13.945 1 97.75 209 ALA B N 1
ATOM 5274 C CA . ALA B 1 209 ? -0.97 -5.961 12.695 1 97.75 209 ALA B CA 1
ATOM 5275 C C . ALA B 1 209 ? -0.268 -7.152 12.055 1 97.75 209 ALA B C 1
ATOM 5277 O O . ALA B 1 209 ? -0.899 -7.953 11.359 1 97.75 209 ALA B O 1
ATOM 5278 N N . ALA B 1 210 ? 1.039 -7.293 12.266 1 97.25 210 ALA B N 1
ATOM 5279 C CA . ALA B 1 210 ? 1.852 -8.336 11.633 1 97.25 210 ALA B CA 1
ATOM 5280 C C . ALA B 1 210 ? 1.385 -9.727 12.055 1 97.25 210 ALA B C 1
ATOM 5282 O O . ALA B 1 210 ? 1.444 -10.672 11.266 1 97.25 210 ALA B O 1
ATOM 5283 N N . ASP B 1 211 ? 0.853 -9.852 13.242 1 95.88 211 ASP B N 1
ATOM 5284 C CA . ASP B 1 211 ? 0.42 -11.148 13.758 1 95.88 211 ASP B CA 1
ATOM 5285 C C . ASP B 1 211 ? -0.728 -11.711 12.922 1 95.88 211 ASP B C 1
ATOM 5287 O O . ASP B 1 211 ? -0.894 -12.93 12.828 1 95.88 211 ASP B O 1
ATOM 5291 N N . ASN B 1 212 ? -1.445 -10.844 12.344 1 96.38 212 ASN B N 1
ATOM 5292 C CA . ASN B 1 212 ? -2.602 -11.258 11.555 1 96.38 212 ASN B CA 1
ATOM 5293 C C . ASN B 1 212 ? -2.4 -10.961 10.07 1 96.38 212 ASN B C 1
ATOM 5295 O O . ASN B 1 212 ? -3.332 -11.102 9.273 1 96.38 212 ASN B O 1
ATOM 5299 N N . LEU B 1 213 ? -1.215 -10.508 9.703 1 97.31 213 LEU B N 1
ATOM 5300 C CA . LEU B 1 213 ? -0.938 -10.07 8.336 1 97.31 213 LEU B CA 1
ATOM 5301 C C . LEU B 1 213 ? -1.943 -9.016 7.883 1 97.31 213 LEU B C 1
ATOM 5303 O O . LEU B 1 213 ? -2.432 -9.062 6.754 1 97.31 213 LEU B O 1
ATOM 5307 N N . THR B 1 214 ? -2.354 -8.125 8.789 1 98.44 214 THR B N 1
ATOM 5308 C CA . THR B 1 214 ? -3.248 -7.02 8.461 1 98.44 214 THR B CA 1
ATOM 5309 C C . THR B 1 214 ? -2.477 -5.875 7.816 1 98.44 214 THR B C 1
ATOM 5311 O O . THR B 1 214 ? -1.559 -5.316 8.422 1 98.44 214 THR B O 1
ATOM 5314 N N . PRO B 1 215 ? -2.811 -5.566 6.539 1 98.5 215 PRO B N 1
ATOM 5315 C CA . PRO B 1 215 ? -2.18 -4.375 5.965 1 98.5 215 PRO B CA 1
ATOM 5316 C C . PRO B 1 215 ? -2.514 -3.102 6.738 1 98.5 215 PRO B C 1
ATOM 5318 O O . PRO B 1 215 ? -3.578 -3.01 7.355 1 98.5 215 PRO B O 1
ATOM 5321 N N . VAL B 1 216 ? -1.563 -2.1 6.672 1 98.69 216 VAL B N 1
ATOM 5322 C CA . VAL B 1 216 ? -1.78 -0.879 7.441 1 98.69 216 VAL B CA 1
ATOM 5323 C C . VAL B 1 216 ? -1.543 0.341 6.555 1 98.69 216 VAL B C 1
ATOM 5325 O O . VAL B 1 216 ? -0.713 0.302 5.645 1 98.69 216 VAL B O 1
ATOM 5328 N N . THR B 1 217 ? -2.33 1.369 6.684 1 98.75 217 THR B N 1
ATOM 5329 C CA . THR B 1 217 ? -2.039 2.756 6.344 1 98.75 217 THR B CA 1
ATOM 5330 C C . THR B 1 217 ? -1.732 3.568 7.598 1 98.75 217 THR B C 1
ATOM 5332 O O . THR B 1 217 ? -2.574 3.684 8.492 1 98.75 217 THR B O 1
ATOM 5335 N N . LEU B 1 218 ? -0.533 4.059 7.633 1 98.62 218 LEU B N 1
ATOM 5336 C CA . LEU B 1 218 ? -0.093 4.809 8.805 1 98.62 218 LEU B CA 1
ATOM 5337 C C . LEU B 1 218 ? 0.11 6.281 8.453 1 98.62 218 LEU B C 1
ATOM 5339 O O . LEU B 1 218 ? 1.038 6.629 7.723 1 98.62 218 LEU B O 1
ATOM 5343 N N . GLU B 1 219 ? -0.821 7.07 8.852 1 97.88 219 GLU B N 1
ATOM 5344 C CA . GLU B 1 219 ? -0.667 8.523 8.797 1 97.88 219 GLU B CA 1
ATOM 5345 C C . GLU B 1 219 ? -0.021 9.062 10.07 1 97.88 219 GLU B C 1
ATOM 5347 O O . GLU B 1 219 ? -0.657 9.102 11.125 1 97.88 219 GLU B O 1
ATOM 5352 N N . LEU B 1 220 ? 1.209 9.445 9.867 1 97 220 LEU B N 1
ATOM 5353 C CA . LEU B 1 220 ? 1.978 9.805 11.055 1 97 220 LEU B CA 1
ATOM 5354 C C . LEU B 1 220 ? 2.408 11.266 11.008 1 97 220 LEU B C 1
ATOM 5356 O O . LEU B 1 220 ? 1.835 12.055 10.258 1 97 220 LEU B O 1
ATOM 5360 N N . GLY B 1 221 ? 3.137 11.695 11.938 1 88.62 221 GLY B N 1
ATOM 5361 C CA . GLY B 1 221 ? 3.549 13.086 12 1 88.62 221 GLY B CA 1
ATOM 5362 C C . GLY B 1 221 ? 4.906 13.336 11.359 1 88.62 221 GLY B C 1
ATOM 5363 O O . GLY B 1 221 ? 5.375 12.531 10.555 1 88.62 221 GLY B O 1
ATOM 5364 N N . GLY B 1 222 ? 5.418 14.398 11.477 1 86.62 222 GLY B N 1
ATOM 5365 C CA . GLY B 1 222 ? 6.742 14.828 11.055 1 86.62 222 GLY B CA 1
ATOM 5366 C C . GLY B 1 222 ? 6.996 16.297 11.297 1 86.62 222 GLY B C 1
ATOM 5367 O O . GLY B 1 222 ? 6.078 17.047 11.633 1 86.62 222 GLY B O 1
ATOM 5368 N N . LYS B 1 223 ? 8.258 16.656 11.312 1 95.69 223 LYS B N 1
ATOM 5369 C CA . LYS B 1 223 ? 8.664 18.062 11.43 1 95.69 223 LYS B CA 1
ATOM 5370 C C . LYS B 1 223 ? 8.641 18.75 10.07 1 95.69 223 LYS B C 1
ATOM 5372 O O . LYS B 1 223 ? 9.656 18.812 9.383 1 95.69 223 LYS B O 1
ATOM 5377 N N . SER B 1 224 ? 7.426 19.234 9.688 1 98.31 224 SER B N 1
ATOM 5378 C CA . SER B 1 224 ? 7.176 19.812 8.375 1 98.31 224 SER B CA 1
ATOM 5379 C C . SER B 1 224 ? 7.883 21.156 8.211 1 98.31 224 SER B C 1
ATOM 5381 O O . SER B 1 224 ? 7.539 22.125 8.883 1 98.31 224 SER B O 1
ATOM 5383 N N . PRO B 1 225 ? 8.805 21.297 7.332 1 98.75 225 PRO B N 1
ATOM 5384 C CA . PRO B 1 225 ? 9.539 22.547 7.156 1 98.75 225 PRO B CA 1
ATOM 5385 C C . PRO B 1 225 ? 8.836 23.516 6.199 1 98.75 225 PRO B C 1
ATOM 5387 O O . PRO B 1 225 ? 8.156 23.078 5.27 1 98.75 225 PRO B O 1
ATOM 5390 N N . ALA B 1 226 ? 9.039 24.781 6.43 1 98.94 226 ALA B N 1
ATOM 5391 C CA . ALA B 1 226 ? 8.688 25.828 5.48 1 98.94 226 ALA B CA 1
ATOM 5392 C C . ALA B 1 226 ? 9.922 26.641 5.082 1 98.94 226 ALA B C 1
ATOM 5394 O O . ALA B 1 226 ? 10.586 27.234 5.934 1 98.94 226 ALA B O 1
ATOM 5395 N N . ILE B 1 227 ? 10.219 26.625 3.818 1 98.94 227 ILE B N 1
ATOM 5396 C CA . ILE B 1 227 ? 11.328 27.422 3.303 1 98.94 227 ILE B CA 1
ATOM 5397 C C . ILE B 1 227 ? 10.82 28.75 2.764 1 98.94 227 ILE B C 1
ATOM 5399 O O . ILE B 1 227 ? 9.945 28.781 1.89 1 98.94 227 ILE B O 1
ATOM 5403 N N . ILE B 1 228 ? 11.297 29.812 3.279 1 98.88 228 ILE B N 1
ATOM 5404 C CA . ILE B 1 228 ? 11.133 31.125 2.648 1 98.88 228 ILE B CA 1
ATOM 5405 C C . ILE B 1 228 ? 12.328 31.422 1.748 1 98.88 228 ILE B C 1
ATOM 5407 O O . ILE B 1 228 ? 13.438 31.641 2.234 1 98.88 228 ILE B O 1
ATOM 5411 N N . ALA B 1 229 ? 12.094 31.422 0.476 1 98.81 229 ALA B N 1
ATOM 5412 C CA . ALA B 1 229 ? 13.188 31.641 -0.469 1 98.81 229 ALA B CA 1
ATOM 5413 C C . ALA B 1 229 ? 13.57 33.125 -0.538 1 98.81 229 ALA B C 1
ATOM 5415 O O . ALA B 1 229 ? 12.781 34 -0.182 1 98.81 229 ALA B O 1
ATOM 5416 N N . PRO B 1 230 ? 14.812 33.406 -1.064 1 98.25 230 PRO B N 1
ATOM 5417 C CA . PRO B 1 230 ? 15.289 34.812 -1.12 1 98.25 230 PRO B CA 1
ATOM 5418 C C . PRO B 1 230 ? 14.391 35.688 -1.971 1 98.25 230 PRO B C 1
ATOM 5420 O O . PRO B 1 230 ? 14.266 36.906 -1.691 1 98.25 230 PRO B O 1
ATOM 5423 N N . ASP B 1 231 ? 13.695 35.188 -2.895 1 97.94 231 ASP B N 1
ATOM 5424 C CA . ASP B 1 231 ? 12.914 35.969 -3.83 1 97.94 231 ASP B CA 1
ATOM 5425 C C . ASP B 1 231 ? 11.562 36.375 -3.227 1 97.94 231 ASP B C 1
ATOM 5427 O O . ASP B 1 231 ? 10.891 37.281 -3.727 1 97.94 231 ASP B O 1
ATOM 5431 N N . MET B 1 232 ? 11.102 35.719 -2.219 1 98.12 232 MET B N 1
ATOM 5432 C CA . MET B 1 232 ? 9.75 35.875 -1.7 1 98.12 232 MET B CA 1
ATOM 5433 C C . MET B 1 232 ? 9.633 37.094 -0.816 1 98.12 232 MET B C 1
ATOM 5435 O O . MET B 1 232 ? 10.406 37.281 0.129 1 98.12 232 MET B O 1
ATOM 5439 N N . PRO B 1 233 ? 8.68 38 -1.134 1 98.06 233 PRO B N 1
ATOM 5440 C CA . PRO B 1 233 ? 8.398 39.062 -0.173 1 98.06 233 PRO B CA 1
ATOM 5441 C C . PRO B 1 233 ? 7.926 38.531 1.18 1 98.06 233 PRO B C 1
ATOM 5443 O O . PRO B 1 233 ? 7.059 37.656 1.237 1 98.06 233 PRO B O 1
ATOM 5446 N N . ILE B 1 234 ? 8.438 39.031 2.205 1 98.38 234 ILE B N 1
ATOM 5447 C CA . ILE B 1 234 ? 8.242 38.5 3.549 1 98.38 234 ILE B CA 1
ATOM 5448 C C . ILE B 1 234 ? 6.766 38.594 3.936 1 98.38 234 ILE B C 1
ATOM 5450 O O . ILE B 1 234 ? 6.203 37.656 4.5 1 98.38 234 ILE B O 1
ATOM 5454 N N . ASP B 1 235 ? 6.125 39.719 3.623 1 97.81 235 ASP B N 1
ATOM 5455 C CA . ASP B 1 235 ? 4.715 39.906 3.973 1 97.81 235 ASP B CA 1
ATOM 5456 C C . ASP B 1 235 ? 3.861 38.812 3.305 1 97.81 235 ASP B C 1
ATOM 5458 O O . ASP B 1 235 ? 2.934 38.281 3.918 1 97.81 235 ASP B O 1
ATOM 5462 N N . THR B 1 236 ? 4.156 38.531 2.096 1 97.81 236 THR B N 1
ATOM 5463 C CA . THR B 1 236 ? 3.441 37.5 1.362 1 97.81 236 THR B CA 1
ATOM 5464 C C . THR B 1 236 ? 3.701 36.125 1.977 1 97.81 236 THR B C 1
ATOM 5466 O O . THR B 1 236 ? 2.777 35.344 2.141 1 97.81 236 THR B O 1
ATOM 5469 N N . ALA B 1 237 ? 4.922 35.844 2.271 1 98.25 237 ALA B N 1
ATOM 5470 C CA . ALA B 1 237 ? 5.289 34.562 2.893 1 98.25 237 ALA B CA 1
ATOM 5471 C C . ALA B 1 237 ? 4.5 34.344 4.18 1 98.25 237 ALA B C 1
ATOM 5473 O O . ALA B 1 237 ? 3.955 33.25 4.398 1 98.25 237 ALA B O 1
ATOM 5474 N N . VAL B 1 238 ? 4.465 35.344 5.023 1 98.44 238 VAL B N 1
ATOM 5475 C CA . VAL B 1 238 ? 3.773 35.25 6.305 1 98.44 238 VAL B CA 1
ATOM 5476 C C . VAL B 1 238 ? 2.277 35.062 6.07 1 98.44 238 VAL B C 1
ATOM 5478 O O . VAL B 1 238 ? 1.648 34.219 6.719 1 98.44 238 VAL B O 1
ATOM 5481 N N . GLU B 1 239 ? 1.757 35.844 5.156 1 97.19 239 GLU B N 1
ATOM 5482 C CA . GLU B 1 239 ? 0.338 35.719 4.832 1 97.19 239 GLU B CA 1
ATOM 5483 C C . GLU B 1 239 ? -0.019 34.281 4.445 1 97.19 239 GLU B C 1
ATOM 5485 O O . GLU B 1 239 ? -1.068 33.781 4.844 1 97.19 239 GLU B O 1
ATOM 5490 N N . ARG B 1 240 ? 0.818 33.625 3.701 1 97 240 ARG B N 1
ATOM 5491 C CA . ARG B 1 240 ? 0.568 32.281 3.174 1 97 240 ARG B CA 1
ATOM 5492 C C . ARG B 1 240 ? 0.801 31.219 4.242 1 97 240 ARG B C 1
ATOM 5494 O O . ARG B 1 240 ? 0.232 30.125 4.176 1 97 240 ARG B O 1
ATOM 5501 N N . LEU B 1 241 ? 1.573 31.5 5.172 1 97.94 241 LEU B N 1
ATOM 5502 C CA . LEU B 1 241 ? 2.047 30.5 6.129 1 97.94 241 LEU B CA 1
ATOM 5503 C C . LEU B 1 241 ? 1.205 30.531 7.398 1 97.94 241 LEU B C 1
ATOM 5505 O O . LEU B 1 241 ? 0.925 29.469 7.98 1 97.94 241 LEU B O 1
ATOM 5509 N N . ILE B 1 242 ? 0.778 31.719 7.809 1 98.06 242 ILE B N 1
ATOM 5510 C CA . ILE B 1 242 ? 0.369 31.969 9.188 1 98.06 242 ILE B CA 1
ATOM 5511 C C . ILE B 1 242 ? -0.903 31.188 9.5 1 98.06 242 ILE B C 1
ATOM 5513 O O . ILE B 1 242 ? -1.063 30.672 10.609 1 98.06 242 ILE B O 1
ATOM 5517 N N . PHE B 1 243 ? -1.783 31.062 8.602 1 96.5 243 PHE B N 1
ATOM 5518 C CA . PHE B 1 243 ? -3.025 30.344 8.859 1 96.5 243 PHE B CA 1
ATOM 5519 C C . PHE B 1 243 ? -2.752 28.875 9.164 1 96.5 243 PHE B C 1
ATOM 5521 O O . PHE B 1 243 ? -3.332 28.312 10.086 1 96.5 243 PHE B O 1
ATOM 5528 N N . GLY B 1 244 ? -1.838 28.25 8.359 1 96.94 244 GLY B N 1
ATOM 5529 C CA . GLY B 1 244 ? -1.476 26.859 8.594 1 96.94 244 GLY B CA 1
ATOM 5530 C C . GLY B 1 244 ? -0.897 26.625 9.969 1 96.94 244 GLY B C 1
ATOM 5531 O O . GLY B 1 244 ? -1.06 25.531 10.531 1 96.94 244 GLY B O 1
ATOM 5532 N N . LYS B 1 245 ? -0.261 27.562 10.547 1 98.12 245 LYS B N 1
ATOM 5533 C CA . LYS B 1 245 ? 0.329 27.422 11.875 1 98.12 245 LYS B CA 1
ATOM 5534 C C . LYS B 1 245 ? -0.694 27.734 12.969 1 98.12 245 LYS B C 1
ATOM 5536 O O . LYS B 1 245 ? -0.619 27.188 14.07 1 98.12 245 LYS B O 1
ATOM 5541 N N . CYS B 1 246 ? -1.717 28.547 12.641 1 97.31 246 CYS B N 1
ATOM 5542 C CA . CYS B 1 246 ? -2.631 29.031 13.664 1 97.31 246 CYS B CA 1
ATOM 5543 C C . CYS B 1 246 ? -3.885 28.172 13.734 1 97.31 246 CYS B C 1
ATOM 5545 O O . CYS B 1 246 ? -4.535 28.094 14.781 1 97.31 246 CYS B O 1
ATOM 5547 N N . LEU B 1 247 ? -4.281 27.547 12.586 1 96.75 247 LEU B N 1
ATOM 5548 C CA . LEU B 1 247 ? -5.457 26.688 12.57 1 96.75 247 LEU B CA 1
ATOM 5549 C C . LEU B 1 247 ? -5.379 25.641 13.68 1 96.75 247 LEU B C 1
ATOM 5551 O O . LEU B 1 247 ? -4.34 25 13.859 1 96.75 247 LEU B O 1
ATOM 5555 N N . ASN B 1 248 ? -6.453 25.547 14.492 1 97.56 248 ASN B N 1
ATOM 5556 C CA . ASN B 1 248 ? -6.535 24.609 15.617 1 97.56 248 ASN B CA 1
ATOM 5557 C C . ASN B 1 248 ? -5.367 24.812 16.578 1 97.56 248 ASN B C 1
ATOM 5559 O O . ASN B 1 248 ? -4.867 23.844 17.156 1 97.56 248 ASN B O 1
ATOM 5563 N N . ALA B 1 249 ? -4.852 26.047 16.672 1 96.25 249 ALA B N 1
ATOM 5564 C CA . ALA B 1 249 ? -3.732 26.438 17.516 1 96.25 249 ALA B CA 1
ATOM 5565 C C . ALA B 1 249 ? -2.492 25.594 17.219 1 96.25 249 ALA B C 1
ATOM 5567 O O . ALA B 1 249 ? -1.766 25.188 18.125 1 96.25 249 ALA B O 1
ATOM 5568 N N . GLY B 1 250 ? -2.311 25.266 15.992 1 97.5 250 GLY B N 1
ATOM 5569 C CA . GLY B 1 250 ? -1.115 24.562 15.539 1 97.5 250 GLY B CA 1
ATOM 5570 C C . GLY B 1 250 ? -1.126 23.094 15.859 1 97.5 250 GLY B C 1
ATOM 5571 O O . GLY B 1 250 ? -0.153 22.375 15.594 1 97.5 250 GLY B O 1
ATOM 5572 N N . GLN B 1 251 ? -2.23 22.547 16.438 1 97.81 251 GLN B N 1
ATOM 5573 C CA . GLN B 1 251 ? -2.334 21.125 16.766 1 97.81 251 GLN B CA 1
ATOM 5574 C C . GLN B 1 251 ? -2.713 20.297 15.555 1 97.81 251 GLN B C 1
ATOM 5576 O O . GLN B 1 251 ? -3.719 19.578 15.57 1 97.81 251 GLN B O 1
ATOM 5581 N N . ILE B 1 252 ? -1.887 20.391 14.5 1 97.38 252 ILE B N 1
ATOM 5582 C CA . ILE B 1 252 ? -2.07 19.766 13.195 1 97.38 252 ILE B CA 1
ATOM 5583 C C . ILE B 1 252 ? -0.775 19.078 12.758 1 97.38 252 ILE B C 1
ATOM 5585 O O . ILE B 1 252 ? 0.304 19.672 12.852 1 97.38 252 ILE B O 1
ATOM 5589 N N . CYS B 1 253 ? -0.861 17.906 12.211 1 96.56 253 CYS B N 1
ATOM 5590 C CA . CYS B 1 253 ? 0.315 17.141 11.82 1 96.56 253 CYS B CA 1
ATOM 5591 C C . CYS B 1 253 ? 1.023 17.781 10.641 1 96.56 253 CYS B C 1
ATOM 5593 O O . CYS B 1 253 ? 2.232 17.625 10.469 1 96.56 253 CYS B O 1
ATOM 5595 N N . VAL B 1 254 ? 0.258 18.578 9.828 1 97.44 254 VAL B N 1
ATOM 5596 C CA . VAL B 1 254 ? 0.872 19.188 8.656 1 97.44 254 VAL B CA 1
ATOM 5597 C C . VAL B 1 254 ? 1.098 20.672 8.914 1 97.44 254 VAL B C 1
ATOM 5599 O O . VAL B 1 254 ? 1.383 21.438 7.984 1 97.44 254 VAL B O 1
ATOM 5602 N N . ALA B 1 255 ? 0.945 21.172 10.094 1 98.12 255 ALA B N 1
ATOM 5603 C CA . ALA B 1 255 ? 1.287 22.562 10.383 1 98.12 255 ALA B CA 1
ATOM 5604 C C . ALA B 1 255 ? 2.777 22.812 10.172 1 98.12 255 ALA B C 1
ATOM 5606 O O . ALA B 1 255 ? 3.607 21.953 10.469 1 98.12 255 ALA B O 1
ATOM 5607 N N . PRO B 1 256 ? 3.121 24.031 9.609 1 98.5 256 PRO B N 1
ATOM 5608 C CA . PRO B 1 256 ? 4.555 24.328 9.609 1 98.5 256 PRO B CA 1
ATOM 5609 C C . PRO B 1 256 ? 5.199 24.156 10.977 1 98.5 256 PRO B C 1
ATOM 5611 O O . PRO B 1 256 ? 4.801 24.812 11.945 1 98.5 256 PRO B O 1
ATOM 5614 N N . ASP B 1 257 ? 6.156 23.281 11 1 98.56 257 ASP B N 1
ATOM 5615 C CA . ASP B 1 257 ? 6.789 22.953 12.266 1 98.56 257 ASP B CA 1
ATOM 5616 C C . ASP B 1 257 ? 7.992 23.844 12.539 1 98.56 257 ASP B C 1
ATOM 5618 O O . ASP B 1 257 ? 8.305 24.156 13.695 1 98.56 257 ASP B O 1
ATOM 5622 N N . TYR B 1 258 ? 8.703 24.234 11.516 1 98.69 258 TYR B N 1
ATOM 5623 C CA . TYR B 1 258 ? 9.773 25.219 11.586 1 98.69 258 TYR B CA 1
ATOM 5624 C C . TYR B 1 258 ? 9.945 25.938 10.25 1 98.69 258 TYR B C 1
ATOM 5626 O O . TYR B 1 258 ? 9.508 25.438 9.211 1 98.69 258 TYR B O 1
ATOM 5634 N N . VAL B 1 259 ? 10.562 27.094 10.336 1 98.81 259 VAL B N 1
ATOM 5635 C CA . VAL B 1 259 ? 10.789 27.922 9.156 1 98.81 259 VAL B CA 1
ATOM 5636 C C . VAL B 1 259 ? 12.289 28.047 8.891 1 98.81 259 VAL B C 1
ATOM 5638 O O . VAL B 1 259 ? 13.078 28.234 9.828 1 98.81 259 VAL B O 1
ATOM 5641 N N . LEU B 1 260 ? 12.68 27.797 7.691 1 98.88 260 LEU B N 1
ATOM 5642 C CA . LEU B 1 260 ? 14 28.156 7.191 1 98.88 260 LEU B CA 1
ATOM 5643 C C . LEU B 1 260 ? 13.945 29.5 6.461 1 98.88 260 LEU B C 1
ATOM 5645 O O . LEU B 1 260 ? 13.32 29.609 5.402 1 98.88 260 LEU B O 1
ATOM 5649 N N . CYS B 1 261 ? 14.594 30.484 7.008 1 98.81 261 CYS B N 1
ATOM 5650 C CA . CYS B 1 261 ? 14.492 31.859 6.547 1 98.81 261 CYS B CA 1
ATOM 5651 C C . CYS B 1 261 ? 15.867 32.438 6.262 1 98.81 261 CYS B C 1
ATOM 5653 O O . CYS B 1 261 ? 16.812 32.25 7.031 1 98.81 261 CYS B O 1
ATOM 5655 N N . PRO B 1 262 ? 15.984 33.188 5.102 1 98.62 262 PRO B N 1
ATOM 5656 C CA . PRO B 1 262 ? 17.25 33.875 4.922 1 98.62 262 PRO B CA 1
ATOM 5657 C C . PRO B 1 262 ? 17.641 34.75 6.129 1 98.62 262 PRO B C 1
ATOM 5659 O O . PRO B 1 262 ? 16.781 35.438 6.695 1 98.62 262 PRO B O 1
ATOM 5662 N N . ALA B 1 263 ? 18.922 34.688 6.438 1 98.25 263 ALA B N 1
ATOM 5663 C CA . ALA B 1 263 ? 19.391 35.312 7.668 1 98.25 263 ALA B CA 1
ATOM 5664 C C . ALA B 1 263 ? 19.016 36.781 7.719 1 98.25 263 ALA B C 1
ATOM 5666 O O . ALA B 1 263 ? 18.594 37.281 8.766 1 98.25 263 ALA B O 1
ATOM 5667 N N . GLU B 1 264 ? 19.078 37.438 6.68 1 97.81 264 GLU B N 1
ATOM 5668 C CA . GLU B 1 264 ? 18.859 38.875 6.625 1 97.81 264 GLU B CA 1
ATOM 5669 C C . GLU B 1 264 ? 17.359 39.219 6.695 1 97.81 264 GLU B C 1
ATOM 5671 O O . GLU B 1 264 ? 17 40.375 6.848 1 97.81 264 GLU B O 1
ATOM 5676 N N . LYS B 1 265 ? 16.484 38.219 6.645 1 98.38 265 LYS B N 1
ATOM 5677 C CA . LYS B 1 265 ? 15.039 38.438 6.586 1 98.38 265 LYS B CA 1
ATOM 5678 C C . LYS B 1 265 ? 14.359 38.031 7.883 1 98.38 265 LYS B C 1
ATOM 5680 O O . LYS B 1 265 ? 13.148 38.219 8.039 1 98.38 265 LYS B O 1
ATOM 5685 N N . VAL B 1 266 ? 15.031 37.5 8.828 1 98.69 266 VAL B N 1
ATOM 5686 C CA . VAL B 1 266 ? 14.453 36.875 10.016 1 98.69 266 VAL B CA 1
ATOM 5687 C C . VAL B 1 266 ? 13.695 37.938 10.828 1 98.69 266 VAL B C 1
ATOM 5689 O O . VAL B 1 266 ? 12.539 37.719 11.203 1 98.69 266 VAL B O 1
ATOM 5692 N N . ASP B 1 267 ? 14.336 39.094 11.031 1 98.56 267 ASP B N 1
ATOM 5693 C CA . ASP B 1 267 ? 13.688 40.156 11.812 1 98.56 267 ASP B CA 1
ATOM 5694 C C . ASP B 1 267 ? 12.422 40.625 11.117 1 98.56 267 ASP B C 1
ATOM 5696 O O . ASP B 1 267 ? 11.398 40.875 11.766 1 98.56 267 ASP B O 1
ATOM 5700 N N . ALA B 1 268 ? 12.555 40.844 9.844 1 98.69 268 ALA B N 1
ATOM 5701 C CA . ALA B 1 268 ? 11.398 41.25 9.062 1 98.69 268 ALA B CA 1
ATOM 5702 C C . ALA B 1 268 ? 10.273 40.219 9.133 1 98.69 268 ALA B C 1
ATOM 5704 O O . ALA B 1 268 ? 9.094 40.594 9.172 1 98.69 268 ALA B O 1
ATOM 5705 N N . PHE B 1 269 ? 10.625 38.969 9.078 1 98.75 269 PHE B N 1
ATOM 5706 C CA . PHE B 1 269 ? 9.648 37.906 9.172 1 98.75 269 PHE B CA 1
ATOM 5707 C C . PHE B 1 269 ? 8.906 37.969 10.5 1 98.75 269 PHE B C 1
ATOM 5709 O O . PHE B 1 269 ? 7.672 37.875 10.531 1 98.75 269 PHE B O 1
ATOM 5716 N N . ILE B 1 270 ? 9.609 38.094 11.602 1 98.56 270 ILE B N 1
ATOM 5717 C CA . ILE B 1 270 ? 9.039 38.125 12.945 1 98.56 270 ILE B CA 1
ATOM 5718 C C . ILE B 1 270 ? 8.07 39.312 13.055 1 98.56 270 ILE B C 1
ATOM 5720 O O . ILE B 1 270 ? 6.938 39.156 13.516 1 98.56 270 ILE B O 1
ATOM 5724 N N . ALA B 1 271 ? 8.516 40.469 12.562 1 98.44 271 ALA B N 1
ATOM 5725 C CA . ALA B 1 271 ? 7.688 41.688 12.625 1 98.44 271 ALA B CA 1
ATOM 5726 C C . ALA B 1 271 ? 6.414 41.5 11.797 1 98.44 271 ALA B C 1
ATOM 5728 O O . ALA B 1 271 ? 5.324 41.875 12.234 1 98.44 271 ALA B O 1
ATOM 5729 N N . ALA B 1 272 ? 6.598 40.969 10.648 1 98.75 272 ALA B N 1
ATOM 5730 C CA . ALA B 1 272 ? 5.453 40.719 9.773 1 98.75 272 ALA B CA 1
ATOM 5731 C C . ALA B 1 272 ? 4.484 39.719 10.391 1 98.75 272 ALA B C 1
ATOM 5733 O O . ALA B 1 272 ? 3.264 39.906 10.297 1 98.75 272 ALA B O 1
ATOM 5734 N N . TYR B 1 273 ? 5 38.656 10.977 1 98.69 273 TYR B N 1
ATOM 5735 C CA . TYR B 1 273 ? 4.172 37.625 11.617 1 98.69 273 TYR B CA 1
ATOM 5736 C C . TYR B 1 273 ? 3.348 38.25 12.75 1 98.69 273 TYR B C 1
ATOM 5738 O O . TYR B 1 273 ? 2.146 38 12.852 1 98.69 273 TYR B O 1
ATOM 5746 N N . GLN B 1 274 ? 3.992 39.094 13.578 1 97.62 274 GLN B N 1
ATOM 5747 C CA . GLN B 1 274 ? 3.299 39.75 14.688 1 97.62 274 GLN B CA 1
ATOM 5748 C C . GLN B 1 274 ? 2.172 40.625 14.18 1 97.62 274 GLN B C 1
ATOM 5750 O O . GLN B 1 274 ? 1.056 40.594 14.695 1 97.62 274 GLN B O 1
ATOM 5755 N N . ARG B 1 275 ? 2.482 41.406 13.156 1 97.75 275 ARG B N 1
ATOM 5756 C CA . ARG B 1 275 ? 1.477 42.281 12.602 1 97.75 275 ARG B CA 1
ATOM 5757 C C . ARG B 1 275 ? 0.274 41.5 12.078 1 97.75 275 ARG B C 1
ATOM 5759 O O . ARG B 1 275 ? -0.871 41.844 12.383 1 97.75 275 ARG B O 1
ATOM 5766 N N . ARG B 1 276 ? 0.542 40.5 11.367 1 97.62 276 ARG B N 1
ATOM 5767 C CA . ARG B 1 276 ? -0.539 39.75 10.766 1 97.62 276 ARG B CA 1
ATOM 5768 C C . ARG B 1 276 ? -1.312 38.969 11.828 1 97.62 276 ARG B C 1
ATOM 5770 O O . ARG B 1 276 ? -2.539 38.875 11.758 1 97.62 276 ARG B O 1
ATOM 5777 N N . PHE B 1 277 ? -0.651 38.375 12.789 1 97.69 277 PHE B N 1
ATOM 5778 C CA . PHE B 1 277 ? -1.285 37.625 13.867 1 97.69 277 PHE B CA 1
ATOM 5779 C C . PHE B 1 277 ? -2.275 38.5 14.625 1 97.69 277 PHE B C 1
ATOM 5781 O O . PHE B 1 277 ? -3.404 38.062 14.891 1 97.69 277 PHE B O 1
ATOM 5788 N N . ASN B 1 278 ? -1.835 39.688 14.953 1 95.62 278 ASN B N 1
ATOM 5789 C CA . ASN B 1 278 ? -2.682 40.594 15.727 1 95.62 278 ASN B CA 1
ATOM 5790 C C . ASN B 1 278 ? -3.873 41.094 14.906 1 95.62 278 ASN B C 1
ATOM 5792 O O . ASN B 1 278 ? -4.938 41.375 15.461 1 95.62 278 ASN B O 1
ATOM 5796 N N . LYS B 1 279 ? -3.656 41.156 13.602 1 95.69 279 LYS B N 1
ATOM 5797 C CA . LYS B 1 279 ? -4.777 41.469 12.727 1 95.69 279 LYS B CA 1
ATOM 5798 C C . LYS B 1 279 ? -5.793 40.344 12.688 1 95.69 279 LYS B C 1
ATOM 5800 O O . LYS B 1 279 ? -7 40.562 12.68 1 95.69 279 LYS B O 1
ATOM 5805 N N . MET B 1 280 ? -5.375 39.125 12.688 1 96.31 280 MET B N 1
ATOM 5806 C CA . MET B 1 280 ? -6.23 37.938 12.602 1 96.31 280 MET B CA 1
ATOM 5807 C C . MET B 1 280 ? -6.945 37.688 13.922 1 96.31 280 MET B C 1
ATOM 5809 O O . MET B 1 280 ? -8.094 37.219 13.938 1 96.31 280 MET B O 1
ATOM 5813 N N . TYR B 1 281 ? -6.266 37.969 14.961 1 94.88 281 TYR B N 1
ATOM 5814 C CA . TYR B 1 281 ? -6.785 37.625 16.281 1 94.88 281 TYR B CA 1
ATOM 5815 C C . TYR B 1 281 ? -6.715 38.812 17.219 1 94.88 281 TYR B C 1
ATOM 5817 O O . TYR B 1 281 ? -6.035 38.781 18.25 1 94.88 281 TYR B O 1
ATOM 5825 N N . PRO B 1 282 ? -7.457 39.844 16.922 1 93.12 282 PRO B N 1
ATOM 5826 C CA . PRO B 1 282 ? -7.484 40.969 17.844 1 93.12 282 PRO B CA 1
ATOM 5827 C C . PRO B 1 282 ? -8.023 40.594 19.234 1 93.12 282 PRO B C 1
ATOM 5829 O O . PRO B 1 282 ? -8.82 39.688 19.359 1 93.12 282 PRO B O 1
ATOM 5832 N N . ASN B 1 283 ? -7.578 41.344 20.266 1 90.12 283 ASN B N 1
ATOM 5833 C CA . ASN B 1 283 ? -7.984 41.031 21.625 1 90.12 283 ASN B CA 1
ATOM 5834 C C . ASN B 1 283 ? -7.801 39.562 21.953 1 90.12 283 ASN B C 1
ATOM 5836 O O . ASN B 1 283 ? -8.734 38.875 22.406 1 90.12 283 ASN B O 1
ATOM 5840 N N . PHE B 1 284 ? -6.621 39.031 21.75 1 92.38 284 PHE B N 1
ATOM 5841 C CA . PHE B 1 284 ? -6.27 37.625 21.703 1 92.38 284 PHE B CA 1
ATOM 5842 C C . PHE B 1 284 ? -6.855 36.906 22.906 1 92.38 284 PHE B C 1
ATOM 5844 O O . PHE B 1 284 ? -7.434 35.812 22.766 1 92.38 284 PHE B O 1
ATOM 5851 N N . ASP B 1 285 ? -6.816 37.406 24.078 1 88.06 285 ASP B N 1
ATOM 5852 C CA . ASP B 1 285 ? -7.227 36.75 25.312 1 88.06 285 ASP B CA 1
ATOM 5853 C C . ASP B 1 285 ? -8.703 36.344 25.25 1 88.06 285 ASP B C 1
ATOM 5855 O O . ASP B 1 285 ? -9.102 35.344 25.828 1 88.06 285 ASP B O 1
ATOM 5859 N N . THR B 1 286 ? -9.461 37.125 24.531 1 88.94 286 THR B N 1
ATOM 5860 C CA . THR B 1 286 ? -10.898 36.875 24.5 1 88.94 286 THR B CA 1
ATOM 5861 C C . THR B 1 286 ? -11.344 36.5 23.078 1 88.94 286 THR B C 1
ATOM 5863 O O . THR B 1 286 ? -12.539 36.406 22.812 1 88.94 286 THR B O 1
ATOM 5866 N N . ASN B 1 287 ? -10.359 36.406 22.219 1 92.12 287 ASN B N 1
ATOM 5867 C CA . ASN B 1 287 ? -10.695 36.156 20.828 1 92.12 287 ASN B CA 1
ATOM 5868 C C . ASN B 1 287 ? -11.391 34.812 20.641 1 92.12 287 ASN B C 1
ATOM 5870 O O . ASN B 1 287 ? -10.891 33.781 21.125 1 92.12 287 ASN B O 1
ATOM 5874 N N . GLN B 1 288 ? -12.461 34.75 19.953 1 94.19 288 GLN B N 1
ATOM 5875 C CA . GLN B 1 288 ? -13.258 33.531 19.812 1 94.19 288 GLN B CA 1
ATOM 5876 C C . GLN B 1 288 ? -12.836 32.719 18.578 1 94.19 288 GLN B C 1
ATOM 5878 O O . GLN B 1 288 ? -13.219 31.562 18.422 1 94.19 288 GLN B O 1
ATOM 5883 N N . ASP B 1 289 ? -12.008 33.312 17.734 1 96.62 289 ASP B N 1
ATOM 5884 C CA . ASP B 1 289 ? -11.602 32.656 16.5 1 96.62 289 ASP B CA 1
ATOM 5885 C C . ASP B 1 289 ? -10.391 31.75 16.719 1 96.62 289 ASP B C 1
ATOM 5887 O O . ASP B 1 289 ? -10.039 30.953 15.859 1 96.62 289 ASP B O 1
ATOM 5891 N N . TYR B 1 290 ? -9.758 31.906 17.828 1 94.62 290 TYR B N 1
ATOM 5892 C CA . TYR B 1 290 ? -8.57 31.125 18.156 1 94.62 290 TYR B CA 1
ATOM 5893 C C . TYR B 1 290 ? -8.898 30.047 19.188 1 94.62 290 TYR B C 1
ATOM 5895 O O . TYR B 1 290 ? -9.656 30.281 20.141 1 94.62 290 TYR B O 1
ATOM 5903 N N . GLY B 1 291 ? -8.367 28.844 19 1 93.94 291 GLY B N 1
ATOM 5904 C CA . GLY B 1 291 ? -8.727 27.703 19.844 1 93.94 291 GLY B CA 1
ATOM 5905 C C . GLY B 1 291 ? -7.73 27.453 20.953 1 93.94 291 GLY B C 1
ATOM 5906 O O . GLY B 1 291 ? -6.625 28 20.953 1 93.94 291 GLY B O 1
ATOM 5907 N N . ASN B 1 292 ? -8.18 26.625 21.953 1 96.12 292 ASN B N 1
ATOM 5908 C CA . ASN B 1 292 ? -7.352 26.203 23.078 1 96.12 292 ASN B CA 1
ATOM 5909 C C . ASN B 1 292 ? -6.547 24.953 22.734 1 96.12 292 ASN B C 1
ATOM 5911 O O . ASN B 1 292 ? -6.875 24.234 21.781 1 96.12 292 ASN B O 1
ATOM 5915 N N . ILE B 1 293 ? -5.469 24.781 23.516 1 96.81 293 ILE B N 1
ATOM 5916 C CA . ILE B 1 293 ? -4.809 23.484 23.531 1 96.81 293 ILE B CA 1
ATOM 5917 C C . ILE B 1 293 ? -5.754 22.438 24.094 1 96.81 293 ILE B C 1
ATOM 5919 O O . ILE B 1 293 ? -6.484 22.703 25.062 1 96.81 293 ILE B O 1
ATOM 5923 N N . ILE B 1 294 ? -5.805 21.25 23.609 1 97.44 294 ILE B N 1
ATOM 5924 C CA . ILE B 1 294 ? -6.828 20.219 23.781 1 97.44 294 ILE B CA 1
ATOM 5925 C C . ILE B 1 294 ? -6.992 19.891 25.266 1 97.44 294 ILE B C 1
ATOM 5927 O O . ILE B 1 294 ? -8.109 19.734 25.75 1 97.44 294 ILE B O 1
ATOM 5931 N N . ASN B 1 295 ? -5.887 19.734 25.984 1 96.19 295 ASN B N 1
ATOM 5932 C CA . ASN B 1 295 ? -5.961 19.375 27.406 1 96.19 295 ASN B CA 1
ATOM 5933 C C . ASN B 1 295 ? -4.734 19.859 28.172 1 96.19 295 ASN B C 1
ATOM 5935 O O . ASN B 1 295 ? -3.816 20.438 27.578 1 96.19 295 ASN B O 1
ATOM 5939 N N . ASP B 1 296 ? -4.77 19.672 29.453 1 95.5 296 ASP B N 1
ATOM 5940 C CA . ASP B 1 296 ? -3.729 20.203 30.344 1 95.5 296 ASP B CA 1
ATOM 5941 C C . ASP B 1 296 ? -2.389 19.516 30.062 1 95.5 296 ASP B C 1
ATOM 5943 O O . ASP B 1 296 ? -1.339 20.172 30.109 1 95.5 296 ASP B O 1
ATOM 5947 N N . ARG B 1 297 ? -2.447 18.312 29.797 1 95.62 297 ARG B N 1
ATOM 5948 C CA . ARG B 1 297 ? -1.217 17.562 29.547 1 95.62 297 ARG B CA 1
ATOM 5949 C C . ARG B 1 297 ? -0.467 18.125 28.344 1 95.62 297 ARG B C 1
ATOM 5951 O O . ARG B 1 297 ? 0.74 18.375 28.422 1 95.62 297 ARG B O 1
ATOM 5958 N N . GLN B 1 298 ? -1.17 18.312 27.266 1 96.19 298 GLN B N 1
ATOM 5959 C CA . GLN B 1 298 ? -0.559 18.875 26.062 1 96.19 298 GLN B CA 1
ATOM 5960 C C . GLN B 1 298 ? -0.127 20.312 26.281 1 96.19 298 GLN B C 1
ATOM 5962 O O . GLN B 1 298 ? 0.896 20.75 25.75 1 96.19 298 GLN B O 1
ATOM 5967 N N . TYR B 1 299 ? -0.929 21.016 27.078 1 96.06 299 TYR B N 1
ATOM 5968 C CA . TYR B 1 299 ? -0.593 22.391 27.422 1 96.06 299 TYR B CA 1
ATOM 5969 C C . TYR B 1 299 ? 0.725 22.469 28.188 1 96.06 299 TYR B C 1
ATOM 5971 O O . TYR B 1 299 ? 1.624 23.219 27.828 1 96.06 299 TYR B O 1
ATOM 5979 N N . GLN B 1 300 ? 0.886 21.641 29.141 1 95.69 300 GLN B N 1
ATOM 5980 C CA . GLN B 1 300 ? 2.094 21.609 29.969 1 95.69 300 GLN B CA 1
ATOM 5981 C C . GLN B 1 300 ? 3.299 21.141 29.156 1 95.69 300 GLN B C 1
ATOM 5983 O O . GLN B 1 300 ? 4.414 21.625 29.359 1 95.69 300 GLN B O 1
ATOM 5988 N N . ARG B 1 301 ? 3.064 20.25 28.266 1 96.25 301 ARG B N 1
ATOM 5989 C CA . ARG B 1 301 ? 4.133 19.797 27.375 1 96.25 301 ARG B CA 1
ATOM 5990 C C . ARG B 1 301 ? 4.688 20.953 26.547 1 96.25 301 ARG B C 1
ATOM 5992 O O . ARG B 1 301 ? 5.906 21.094 26.422 1 96.25 301 ARG B O 1
ATOM 5999 N N . LEU B 1 302 ? 3.852 21.766 26.016 1 96.25 302 LEU B N 1
ATOM 6000 C CA . LEU B 1 302 ? 4.266 22.891 25.188 1 96.25 302 LEU B CA 1
ATOM 6001 C C . LEU B 1 302 ? 5.016 23.938 26.016 1 96.25 302 LEU B C 1
ATOM 6003 O O . LEU B 1 302 ? 6.004 24.5 25.562 1 96.25 302 LEU B O 1
ATOM 6007 N N . LEU B 1 303 ? 4.551 24.141 27.234 1 94.81 303 LEU B N 1
ATOM 6008 C CA . LEU B 1 303 ? 5.254 25.062 28.125 1 94.81 303 LEU B CA 1
ATOM 6009 C C . LEU B 1 303 ? 6.648 24.547 28.453 1 94.81 303 LEU B C 1
ATOM 6011 O O . LEU B 1 303 ? 7.605 25.328 28.5 1 94.81 303 LEU B O 1
ATOM 6015 N N . ALA B 1 304 ? 6.734 23.266 28.656 1 96.69 304 ALA B N 1
ATOM 6016 C CA . ALA B 1 304 ? 8.023 22.641 28.969 1 96.69 304 ALA B CA 1
ATOM 6017 C C . ALA B 1 304 ? 8.992 22.781 27.781 1 96.69 304 ALA B C 1
ATOM 6019 O O . ALA B 1 304 ? 10.188 22.984 27.984 1 96.69 304 ALA B O 1
ATOM 6020 N N . VAL B 1 305 ? 8.5 22.656 26.641 1 97.06 305 VAL B N 1
ATOM 6021 C CA . VAL B 1 305 ? 9.289 22.812 25.422 1 97.06 305 VAL B CA 1
ATOM 6022 C C . VAL B 1 305 ? 9.844 24.234 25.328 1 97.06 305 VAL B C 1
ATOM 6024 O O . VAL B 1 305 ? 11.016 24.422 25 1 97.06 305 VAL B O 1
ATOM 6027 N N . LEU B 1 306 ? 9.047 25.219 25.609 1 96.31 306 LEU B N 1
ATOM 6028 C CA . LEU B 1 306 ? 9.461 26.625 25.578 1 96.31 306 LEU B CA 1
ATOM 6029 C C . LEU B 1 306 ? 10.5 26.906 26.656 1 96.31 306 LEU B C 1
ATOM 6031 O O . LEU B 1 306 ? 11.477 27.609 26.422 1 96.31 306 LEU B O 1
ATOM 6035 N N . GLU B 1 307 ? 10.258 26.328 27.812 1 97.12 307 GLU B N 1
ATOM 6036 C CA . GLU B 1 307 ? 11.188 26.516 28.922 1 97.12 307 GLU B CA 1
ATOM 6037 C C . GLU B 1 307 ? 12.555 25.922 28.594 1 97.12 307 GLU B C 1
ATOM 6039 O O . GLU B 1 307 ? 13.594 26.516 28.891 1 97.12 307 GLU B O 1
ATOM 6044 N N . ASP B 1 308 ? 12.523 24.75 28.047 1 98.19 308 ASP B N 1
ATOM 6045 C CA . ASP B 1 308 ? 13.766 24.109 27.625 1 98.19 308 ASP B CA 1
ATOM 6046 C C . ASP B 1 308 ? 14.523 24.969 26.609 1 98.19 308 ASP B C 1
ATOM 6048 O O . ASP B 1 308 ? 15.742 25.141 26.734 1 98.19 308 ASP B O 1
ATOM 6052 N N . ALA B 1 309 ? 13.836 25.5 25.625 1 98.12 309 ALA B N 1
ATOM 6053 C CA . ALA B 1 309 ? 14.453 26.344 24.609 1 98.12 309 ALA B CA 1
ATOM 6054 C C . ALA B 1 309 ? 15.086 27.594 25.219 1 98.12 309 ALA B C 1
ATOM 6056 O O . ALA B 1 309 ? 16.234 27.922 24.922 1 98.12 309 ALA B O 1
ATOM 6057 N N . LYS B 1 310 ? 14.352 28.188 26.094 1 97.31 310 LYS B N 1
ATOM 6058 C CA . LYS B 1 310 ? 14.844 29.391 26.766 1 97.31 310 LYS B CA 1
ATOM 6059 C C . LYS B 1 310 ? 16.094 29.078 27.594 1 97.31 310 LYS B C 1
ATOM 6061 O O . LYS B 1 310 ? 17.078 29.812 27.547 1 97.31 310 LYS B O 1
ATOM 6066 N N . ALA B 1 311 ? 16 28.016 28.297 1 98.31 311 ALA B N 1
ATOM 6067 C CA . ALA B 1 311 ? 17.109 27.609 29.172 1 98.31 311 ALA B CA 1
ATOM 6068 C C . ALA B 1 311 ? 18.359 27.312 28.375 1 98.31 311 ALA B C 1
ATOM 6070 O O . ALA B 1 311 ? 19.484 27.516 28.859 1 98.31 311 ALA B O 1
ATOM 6071 N N . LYS B 1 312 ? 18.172 26.938 27.219 1 98.19 312 LYS B N 1
ATOM 6072 C CA . LYS B 1 312 ? 19.297 26.531 26.391 1 98.19 312 LYS B CA 1
ATOM 6073 C C . LYS B 1 312 ? 19.734 27.656 25.453 1 98.19 312 LYS B C 1
ATOM 6075 O O . LYS B 1 312 ? 20.531 27.438 24.531 1 98.19 312 LYS B O 1
ATOM 6080 N N . GLY B 1 313 ? 19.141 28.812 25.562 1 98.25 313 GLY B N 1
ATOM 6081 C CA . GLY B 1 313 ? 19.703 30 24.938 1 98.25 313 GLY B CA 1
ATOM 6082 C C . GLY B 1 313 ? 18.875 30.516 23.781 1 98.25 313 GLY B C 1
ATOM 6083 O O . GLY B 1 313 ? 19.234 31.5 23.141 1 98.25 313 GLY B O 1
ATOM 6084 N N . ALA B 1 314 ? 17.719 29.984 23.531 1 98.5 314 ALA B N 1
ATOM 6085 C CA . ALA B 1 314 ? 16.844 30.484 22.484 1 98.5 314 ALA B CA 1
ATOM 6086 C C . ALA B 1 314 ? 16.172 31.797 22.891 1 98.5 314 ALA B C 1
ATOM 6088 O O . ALA B 1 314 ? 16.094 32.125 24.078 1 98.5 314 ALA B O 1
ATOM 6089 N N . THR B 1 315 ? 15.844 32.562 21.906 1 97.88 315 THR B N 1
ATOM 6090 C CA . THR B 1 315 ? 15.039 33.75 22.109 1 97.88 315 THR B CA 1
ATOM 6091 C C . THR B 1 315 ? 13.586 33.5 21.719 1 97.88 315 THR B C 1
ATOM 6093 O O . THR B 1 315 ? 13.305 33.031 20.625 1 97.88 315 THR B O 1
ATOM 6096 N N . ILE B 1 316 ? 12.688 33.812 22.625 1 96.62 316 ILE B N 1
ATOM 6097 C CA . ILE B 1 316 ? 11.258 33.594 22.391 1 96.62 316 ILE B CA 1
ATOM 6098 C C . ILE B 1 316 ? 10.555 34.938 22.25 1 96.62 316 ILE B C 1
ATOM 6100 O O . ILE B 1 316 ? 10.672 35.812 23.109 1 96.62 316 ILE B O 1
ATOM 6104 N N . THR B 1 317 ? 9.906 35.125 21.109 1 96.19 317 THR B N 1
ATOM 6105 C CA . THR B 1 317 ? 9.109 36.312 20.844 1 96.19 317 THR B CA 1
ATOM 6106 C C . THR B 1 317 ? 7.648 35.938 20.625 1 96.19 317 THR B C 1
ATOM 6108 O O . THR B 1 317 ? 7.32 35.188 19.688 1 96.19 317 THR B O 1
ATOM 6111 N N . SER B 1 318 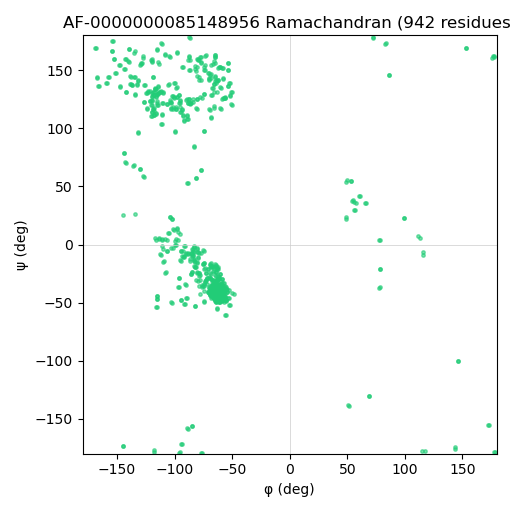? 6.766 36.406 21.453 1 95.69 318 SER B N 1
ATOM 6112 C CA . SER B 1 318 ? 5.344 36.125 21.297 1 95.69 318 SER B CA 1
ATOM 6113 C C . SER B 1 318 ? 4.762 36.875 20.094 1 95.69 318 SER B C 1
ATOM 6115 O O . SER B 1 318 ? 5.18 37.969 19.781 1 95.69 318 SER B O 1
ATOM 6117 N N . ALA B 1 319 ? 3.797 36.281 19.469 1 96.5 319 ALA B N 1
ATOM 6118 C CA . ALA B 1 319 ? 3.121 36.938 18.344 1 96.5 319 ALA B CA 1
ATOM 6119 C C . ALA B 1 319 ? 2.256 38.094 18.828 1 96.5 319 ALA B C 1
ATOM 6121 O O . ALA B 1 319 ? 1.873 38.969 18.031 1 96.5 319 ALA B O 1
ATOM 6122 N N . ILE B 1 320 ? 1.894 38.094 20.078 1 93.62 320 ILE B N 1
ATOM 6123 C CA . ILE B 1 320 ? 1.096 39.156 20.641 1 93.62 320 ILE B CA 1
ATOM 6124 C C . ILE B 1 320 ? 1.96 40 21.562 1 93.62 320 ILE B C 1
ATOM 6126 O O . ILE B 1 320 ? 3.07 39.625 21.938 1 93.62 320 ILE B O 1
ATOM 6130 N N . ASP B 1 321 ? 1.28 41.219 21.781 1 81.12 321 ASP B N 1
ATOM 6131 C CA . ASP B 1 321 ? 1.918 42.062 22.781 1 81.12 321 ASP B CA 1
ATOM 6132 C C . ASP B 1 321 ? 1.482 41.656 24.188 1 81.12 321 ASP B C 1
ATOM 6134 O O . ASP B 1 321 ? 0.338 41.25 24.406 1 81.12 321 ASP B O 1
ATOM 6138 N N . GLY B 1 322 ? 2.291 41.375 25.062 1 67.69 322 GLY B N 1
ATOM 6139 C CA . GLY B 1 322 ? 1.911 41.094 26.438 1 67.69 322 GLY B CA 1
ATOM 6140 C C . GLY B 1 322 ? 2.199 39.656 26.859 1 67.69 322 GLY B C 1
ATOM 6141 O O . GLY B 1 322 ? 2.701 38.875 26.078 1 67.69 322 GLY B O 1
ATOM 6142 N N . PRO B 1 323 ? 1.812 39.375 28.094 1 64.62 323 PRO B N 1
ATOM 6143 C CA . PRO B 1 323 ? 2.107 38.062 28.641 1 64.62 323 PRO B CA 1
ATOM 6144 C C . PRO B 1 323 ? 1.149 36.969 28.141 1 64.62 323 PRO B C 1
ATOM 6146 O O . PRO B 1 323 ? 0.008 37.281 27.781 1 64.62 323 PRO B O 1
ATOM 6149 N N . ILE B 1 324 ? 1.604 35.75 27.875 1 63.28 324 ILE B N 1
ATOM 6150 C CA . ILE B 1 324 ? 0.811 34.594 27.531 1 63.28 324 ILE B CA 1
ATOM 6151 C C . ILE B 1 324 ? -0.157 34.25 28.672 1 63.28 324 ILE B C 1
ATOM 6153 O O . ILE B 1 324 ? 0.239 34.219 29.828 1 63.28 324 ILE B O 1
ATOM 6157 N N . SER B 1 325 ? -1.508 34.344 28.328 1 64 325 SER B N 1
ATOM 6158 C CA . SER B 1 325 ? -2.424 33.938 29.375 1 64 325 SER B CA 1
ATOM 6159 C C . SER B 1 325 ? -2.271 32.438 29.672 1 64 325 SER B C 1
ATOM 6161 O O . SER B 1 325 ? -2.256 31.625 28.75 1 64 325 SER B O 1
ATOM 6163 N N . ILE B 1 326 ? -1.924 32.094 30.844 1 61.56 326 ILE B N 1
ATOM 6164 C CA . ILE B 1 326 ? -1.686 30.703 31.25 1 61.56 326 ILE B CA 1
ATOM 6165 C C . ILE B 1 326 ? -2.977 30.094 31.797 1 61.56 326 ILE B C 1
ATOM 6167 O O . ILE B 1 326 ? -3.035 28.891 32.062 1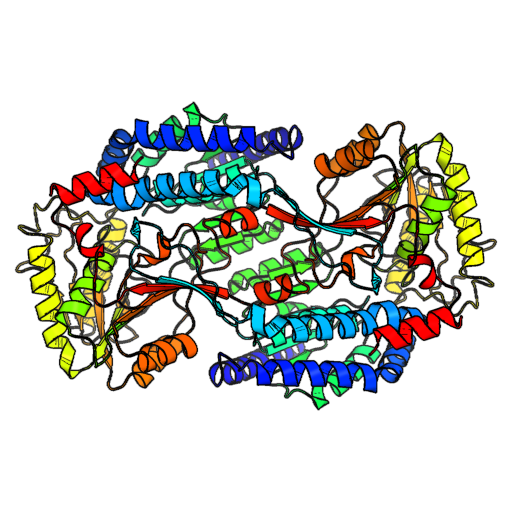 61.56 326 ILE B O 1
ATOM 6171 N N . THR B 1 327 ? -4.062 30.797 31.875 1 66.06 327 THR B N 1
ATOM 6172 C CA . THR B 1 327 ? -5.203 30.281 32.625 1 66.06 327 THR B CA 1
ATOM 6173 C C . THR B 1 327 ? -6.203 29.609 31.672 1 66.06 327 THR B C 1
ATOM 6175 O O . THR B 1 327 ? -7.113 28.906 32.125 1 66.06 327 THR B O 1
ATOM 6178 N N . GLN B 1 328 ? -6.031 29.453 30.453 1 83.38 328 GLN B N 1
ATOM 6179 C CA . GLN B 1 328 ? -7.094 28.922 29.594 1 83.38 328 GLN B CA 1
ATOM 6180 C C . GLN B 1 328 ? -6.52 28.047 28.484 1 83.38 328 GLN B C 1
ATOM 6182 O O . GLN B 1 328 ? -7.172 27.828 27.469 1 83.38 328 GLN B O 1
ATOM 6187 N N . ARG B 1 329 ? -5.398 27.5 28.703 1 92.44 329 ARG B N 1
ATOM 6188 C CA . ARG B 1 329 ? -4.719 26.688 27.719 1 92.44 329 ARG B CA 1
ATOM 6189 C C . ARG B 1 329 ? -4.668 27.391 26.359 1 92.44 329 ARG B C 1
ATOM 6191 O O . ARG B 1 329 ? -4.742 26.734 25.312 1 92.44 329 ARG B O 1
ATOM 6198 N N . LYS B 1 330 ? -4.797 28.688 26.406 1 93.56 330 LYS B N 1
ATOM 6199 C CA . LYS B 1 330 ? -4.668 29.5 25.203 1 93.56 330 LYS B CA 1
ATOM 6200 C C . LYS B 1 330 ? -3.252 30.047 25.047 1 93.56 330 LYS B C 1
ATOM 6202 O O . LYS B 1 330 ? -2.752 30.734 25.938 1 93.56 330 LYS B O 1
ATOM 6207 N N . ILE B 1 331 ? -2.588 29.656 23.953 1 94.25 331 ILE B N 1
ATOM 6208 C CA . ILE B 1 331 ? -1.216 30.078 23.719 1 94.25 331 ILE B CA 1
ATOM 6209 C C . ILE B 1 331 ? -1.121 30.766 22.359 1 94.25 331 ILE B C 1
ATOM 6211 O O . ILE B 1 331 ? -1.46 30.172 21.328 1 94.25 331 ILE B O 1
ATOM 6215 N N . ALA B 1 332 ? -0.75 32.094 22.391 1 94.88 332 ALA B N 1
ATOM 6216 C CA . ALA B 1 332 ? -0.421 32.719 21.109 1 94.88 332 ALA B CA 1
ATOM 6217 C C . ALA B 1 332 ? 0.831 32.094 20.5 1 94.88 332 ALA B C 1
ATOM 6219 O O . ALA B 1 332 ? 1.647 31.5 21.203 1 94.88 332 ALA B O 1
ATOM 6220 N N . THR B 1 333 ? 0.975 32.219 19.203 1 96.88 333 THR B N 1
ATOM 6221 C CA . THR B 1 333 ? 2.162 31.656 18.562 1 96.88 333 THR B CA 1
ATOM 6222 C C . THR B 1 333 ? 3.432 32.219 19.188 1 96.88 333 THR B C 1
ATOM 6224 O O . THR B 1 333 ? 3.527 33.438 19.406 1 96.88 333 THR B O 1
ATOM 6227 N N . GLN B 1 334 ? 4.293 31.406 19.594 1 97.06 334 GLN B N 1
ATOM 6228 C CA . GLN B 1 334 ? 5.617 31.797 20.047 1 97.06 334 GLN B CA 1
ATOM 6229 C C . GLN B 1 334 ? 6.66 31.594 18.953 1 97.06 334 GLN B C 1
ATOM 6231 O O . GLN B 1 334 ? 6.863 30.469 18.484 1 97.06 334 GLN B O 1
ATOM 6236 N N . LEU B 1 335 ? 7.27 32.688 18.516 1 98.31 335 LEU B N 1
ATOM 6237 C CA . LEU B 1 335 ? 8.359 32.625 17.547 1 98.31 335 LEU B CA 1
ATOM 6238 C C . LEU B 1 335 ? 9.703 32.438 18.25 1 98.31 335 LEU B C 1
ATOM 6240 O O . LEU B 1 335 ? 10.055 33.219 19.141 1 98.31 335 LEU B O 1
ATOM 6244 N N . VAL B 1 336 ? 10.422 31.422 17.859 1 98.62 336 VAL B N 1
ATOM 6245 C CA . VAL B 1 336 ? 11.641 31.062 18.578 1 98.62 336 VAL B CA 1
ATOM 6246 C C . VAL B 1 336 ? 12.844 31.141 17.641 1 98.62 336 VAL B C 1
ATOM 6248 O O . VAL B 1 336 ? 12.852 30.516 16.578 1 98.62 336 VAL B O 1
ATOM 6251 N N . THR B 1 337 ? 13.828 31.891 17.953 1 98.56 337 THR B N 1
ATOM 6252 C CA . THR B 1 337 ? 15.078 31.984 17.203 1 98.56 337 THR B CA 1
ATOM 6253 C C . THR B 1 337 ? 16.25 31.484 18.047 1 98.56 337 THR B C 1
ATOM 6255 O O . THR B 1 337 ? 16.094 31.203 19.234 1 98.56 337 THR B O 1
ATOM 6258 N N . HIS B 1 338 ? 17.438 31.281 17.391 1 98.19 338 HIS B N 1
ATOM 6259 C CA . HIS B 1 338 ? 18.656 30.781 18.031 1 98.19 338 HIS B CA 1
ATOM 6260 C C . HIS B 1 338 ? 18.438 29.406 18.625 1 98.19 338 HIS B C 1
ATOM 6262 O O . HIS B 1 338 ? 18.797 29.141 19.766 1 98.19 338 HIS B O 1
ATOM 6268 N N . THR B 1 339 ? 17.75 28.609 17.859 1 98 339 THR B N 1
ATOM 6269 C CA . THR B 1 339 ? 17.531 27.219 18.281 1 98 339 THR B CA 1
ATOM 6270 C C . THR B 1 339 ? 18.75 26.359 17.969 1 98 339 THR B C 1
ATOM 6272 O O . THR B 1 339 ? 19.531 26.688 17.062 1 98 339 THR B O 1
ATOM 6275 N N . THR B 1 340 ? 18.891 25.328 18.75 1 96.94 340 THR B N 1
ATOM 6276 C CA . THR B 1 340 ? 19.906 24.312 18.5 1 96.94 340 THR B CA 1
ATOM 6277 C C . THR B 1 340 ? 19.281 22.922 18.484 1 96.94 340 THR B C 1
ATOM 6279 O O . THR B 1 340 ? 18.188 22.719 19 1 96.94 340 THR B O 1
ATOM 6282 N N . ASP B 1 341 ? 19.969 22.016 17.906 1 94.38 341 ASP B N 1
ATOM 6283 C CA . ASP B 1 341 ? 19.422 20.688 17.641 1 94.38 341 ASP B CA 1
ATOM 6284 C C . ASP B 1 341 ? 19.141 19.938 18.953 1 94.38 341 ASP B C 1
ATOM 6286 O O . ASP B 1 341 ? 18.359 18.984 18.969 1 94.38 341 ASP B O 1
ATOM 6290 N N . ASP B 1 342 ? 19.766 20.281 19.984 1 95.75 342 ASP B N 1
ATOM 6291 C CA . ASP B 1 342 ? 19.625 19.547 21.25 1 95.75 342 ASP B CA 1
ATOM 6292 C C . ASP B 1 342 ? 18.391 20.016 22.016 1 95.75 342 ASP B C 1
ATOM 6294 O O . ASP B 1 342 ? 18 19.406 23.016 1 95.75 342 ASP B O 1
ATOM 6298 N N . MET B 1 343 ? 17.812 21.188 21.562 1 97.75 343 MET B N 1
ATOM 6299 C CA . MET B 1 343 ? 16.594 21.672 22.188 1 97.75 343 MET B CA 1
ATOM 6300 C C . MET B 1 343 ? 15.414 20.734 21.875 1 97.75 343 MET B C 1
ATOM 6302 O O . MET B 1 343 ? 15.281 20.266 20.75 1 97.75 343 MET B O 1
ATOM 6306 N N . LEU B 1 344 ? 14.453 20.5 22.844 1 97.25 344 LEU B N 1
ATOM 6307 C CA . LEU B 1 344 ? 13.273 19.656 22.656 1 97.25 344 LEU B CA 1
ATOM 6308 C C . LEU B 1 344 ? 12.445 20.125 21.469 1 97.25 344 LEU B C 1
ATOM 6310 O O . LEU B 1 344 ? 11.906 19.312 20.719 1 97.25 344 LEU B O 1
ATOM 6314 N N . ILE B 1 345 ? 12.398 21.438 21.281 1 97.56 345 ILE B N 1
ATOM 6315 C CA . ILE B 1 345 ? 11.586 22.078 20.266 1 97.56 345 ILE B CA 1
ATOM 6316 C C . ILE B 1 345 ? 12.062 21.641 18.875 1 97.56 345 ILE B C 1
ATOM 6318 O O . ILE B 1 345 ? 11.305 21.703 17.906 1 97.56 345 ILE B O 1
ATOM 6322 N N . MET B 1 346 ? 13.297 21.141 18.766 1 96.94 346 MET B N 1
ATOM 6323 C CA . MET B 1 346 ? 13.859 20.781 17.469 1 96.94 346 MET B CA 1
ATOM 6324 C C . MET B 1 346 ? 13.914 19.266 17.297 1 96.94 346 MET B C 1
ATOM 6326 O O . MET B 1 346 ? 14.234 18.766 16.219 1 96.94 346 MET B O 1
ATOM 6330 N N . GLN B 1 347 ? 13.57 18.516 18.344 1 93.5 347 GLN B N 1
ATOM 6331 C CA . GLN B 1 347 ? 13.695 17.062 18.312 1 93.5 347 GLN B CA 1
ATOM 6332 C C . GLN B 1 347 ? 12.391 16.391 17.891 1 93.5 347 GLN B C 1
ATOM 6334 O O . GLN B 1 347 ? 12.375 15.547 17 1 93.5 347 GLN B O 1
ATOM 6339 N N . ASP B 1 348 ? 11.258 16.781 18.469 1 89.62 348 ASP B N 1
ATOM 6340 C CA . ASP B 1 348 ? 9.969 16.141 18.203 1 89.62 348 ASP B CA 1
ATOM 6341 C C . ASP B 1 348 ? 9.016 17.109 17.5 1 89.62 348 ASP B C 1
ATOM 6343 O O . ASP B 1 348 ? 9.203 18.328 17.547 1 89.62 348 ASP B O 1
ATOM 6347 N N . GLU B 1 349 ? 8.062 16.5 16.812 1 95.25 349 GLU B N 1
ATOM 6348 C CA . GLU B 1 349 ? 6.969 17.312 16.281 1 95.25 349 GLU B CA 1
ATOM 6349 C C . GLU B 1 349 ? 6.367 18.188 17.375 1 95.25 349 GLU B C 1
ATOM 6351 O O . GLU B 1 349 ? 6.059 17.703 18.469 1 95.25 349 GLU B O 1
ATOM 6356 N N . ILE B 1 350 ? 6.207 19.422 17.109 1 97.44 350 ILE B N 1
ATOM 6357 C CA . ILE B 1 350 ? 5.781 20.406 18.094 1 97.44 350 ILE B CA 1
ATOM 6358 C C . ILE B 1 350 ? 4.289 20.234 18.391 1 97.44 350 ILE B C 1
ATOM 6360 O O . ILE B 1 350 ? 3.883 20.125 19.547 1 97.44 350 ILE B O 1
ATOM 6364 N N . PHE B 1 351 ? 3.486 20.156 17.328 1 97.69 351 PHE B N 1
ATOM 6365 C CA . PHE B 1 351 ? 2.049 19.938 17.453 1 97.69 351 PHE B CA 1
ATOM 6366 C C . PHE B 1 351 ? 1.425 20.969 18.391 1 97.69 351 PHE B C 1
ATOM 6368 O O . PHE B 1 351 ? 0.723 20.625 19.328 1 97.69 351 PHE B O 1
ATOM 6375 N N . GLY B 1 352 ? 1.633 22.266 18.109 1 97.62 352 GLY B N 1
ATOM 6376 C CA . GLY B 1 352 ? 1.187 23.422 18.875 1 97.62 352 GLY B CA 1
ATOM 6377 C C . GLY B 1 352 ? 1.649 24.75 18.297 1 97.62 352 GLY B C 1
ATOM 6378 O O . GLY B 1 352 ? 2.301 24.781 17.25 1 97.62 352 GLY B O 1
ATOM 6379 N N . PRO B 1 353 ? 1.306 25.828 18.953 1 96.88 353 PRO B N 1
ATOM 6380 C CA . PRO B 1 353 ? 1.534 27.156 18.375 1 96.88 353 PRO B CA 1
ATOM 6381 C C . PRO B 1 353 ? 2.916 27.719 18.719 1 96.88 353 PRO B C 1
ATOM 6383 O O . PRO B 1 353 ? 3.027 28.828 19.219 1 96.88 353 PRO B O 1
ATOM 6386 N N . ILE B 1 354 ? 3.951 26.953 18.453 1 98.06 354 ILE B N 1
ATOM 6387 C CA . ILE B 1 354 ? 5.352 27.344 18.578 1 98.06 354 ILE B CA 1
ATOM 6388 C C . ILE B 1 354 ? 6.047 27.203 17.219 1 98.06 354 ILE B C 1
ATOM 6390 O O . ILE B 1 354 ? 5.879 26.203 16.531 1 98.06 354 ILE B O 1
ATOM 6394 N N . LEU B 1 355 ? 6.781 28.219 16.797 1 98.75 355 LEU B N 1
ATOM 6395 C CA . LEU B 1 355 ? 7.352 28.234 15.445 1 98.75 355 LEU B CA 1
ATOM 6396 C C . LEU B 1 355 ? 8.828 28.609 15.484 1 98.75 355 LEU B C 1
ATOM 6398 O O . LEU B 1 355 ? 9.156 29.797 15.508 1 98.75 355 LEU B O 1
ATOM 6402 N N . PRO B 1 356 ? 9.695 27.641 15.477 1 98.75 356 PRO B N 1
ATOM 6403 C CA . PRO B 1 356 ? 11.117 27.938 15.328 1 98.75 356 PRO B CA 1
ATOM 6404 C C . PRO B 1 356 ? 11.453 28.562 13.977 1 98.75 356 PRO B C 1
ATOM 6406 O O . PRO B 1 356 ? 10.883 28.172 12.953 1 98.75 356 PRO B O 1
ATOM 6409 N N . ILE B 1 357 ? 12.32 29.531 14 1 98.81 357 ILE B N 1
ATOM 6410 C CA . ILE B 1 357 ? 12.844 30.172 12.805 1 98.81 357 ILE B CA 1
ATOM 6411 C C . ILE B 1 357 ? 14.352 29.969 12.719 1 98.81 357 ILE B C 1
ATOM 6413 O O . ILE B 1 357 ? 15.102 30.484 13.547 1 98.81 357 ILE B O 1
ATOM 6417 N N . ILE B 1 358 ? 14.75 29.203 11.781 1 98.56 358 ILE B N 1
ATOM 6418 C CA . ILE B 1 358 ? 16.156 28.859 11.562 1 98.56 358 ILE B CA 1
ATOM 6419 C C . ILE B 1 358 ? 16.688 29.656 10.367 1 98.56 358 ILE B C 1
ATOM 6421 O O . ILE B 1 358 ? 16.141 29.594 9.266 1 98.56 358 ILE B O 1
ATOM 6425 N N . SER B 1 359 ? 17.766 30.406 10.594 1 98.19 359 SER B N 1
ATOM 6426 C CA . SER B 1 359 ? 18.344 31.188 9.516 1 98.19 359 SER B CA 1
ATOM 6427 C C . SER B 1 359 ? 19.219 30.312 8.617 1 98.19 359 SER B C 1
ATOM 6429 O O . SER B 1 359 ? 19.781 29.312 9.062 1 98.19 359 SER B O 1
ATOM 6431 N N . TYR B 1 360 ? 19.234 30.578 7.359 1 98.31 360 TYR B N 1
ATOM 6432 C CA . TYR B 1 360 ? 20.141 29.922 6.43 1 98.31 360 TYR B CA 1
ATOM 6433 C C . TYR B 1 360 ? 20.781 30.922 5.488 1 98.31 360 TYR B C 1
ATOM 6435 O O . TYR B 1 360 ? 20.359 32.094 5.418 1 98.31 360 TYR B O 1
ATOM 6443 N N . GLN B 1 361 ? 21.875 30.531 4.777 1 98.19 361 GLN B N 1
ATOM 6444 C CA . GLN B 1 361 ? 22.625 31.453 3.932 1 98.19 361 GLN B CA 1
ATOM 6445 C C . GLN B 1 361 ? 22.375 31.172 2.453 1 98.19 361 GLN B C 1
ATOM 6447 O O . GLN B 1 361 ? 22.625 32.031 1.603 1 98.19 361 GLN B O 1
ATOM 6452 N N . SER B 1 362 ? 21.984 29.969 2.139 1 98.19 362 SER B N 1
ATOM 6453 C CA . SER B 1 362 ? 21.688 29.594 0.76 1 98.19 362 SER B CA 1
ATOM 6454 C C . SER B 1 362 ? 20.578 28.547 0.697 1 98.19 362 SER B C 1
ATOM 6456 O O . SER B 1 362 ? 20.375 27.797 1.655 1 98.19 362 SER B O 1
ATOM 6458 N N . VAL B 1 363 ? 19.875 28.516 -0.428 1 98.25 363 VAL B N 1
ATOM 6459 C CA . VAL B 1 363 ? 18.828 27.516 -0.621 1 98.25 363 VAL B CA 1
ATOM 6460 C C . VAL B 1 363 ? 19.422 26.109 -0.48 1 98.25 363 VAL B C 1
ATOM 6462 O O . VAL B 1 363 ? 18.781 25.219 0.075 1 98.25 363 VAL B O 1
ATOM 6465 N N . ASP B 1 364 ? 20.672 25.922 -0.885 1 98.19 364 ASP B N 1
ATOM 6466 C CA . ASP B 1 364 ? 21.359 24.641 -0.747 1 98.19 364 ASP B CA 1
ATOM 6467 C C . ASP B 1 364 ? 21.5 24.25 0.723 1 98.19 364 ASP B C 1
ATOM 6469 O O . ASP B 1 364 ? 21.344 23.078 1.074 1 98.19 364 ASP B O 1
ATOM 6473 N N . GLU B 1 365 ? 21.812 25.203 1.476 1 98.38 365 GLU B N 1
ATOM 6474 C CA . GLU B 1 365 ? 21.938 24.953 2.908 1 98.38 365 GLU B CA 1
ATOM 6475 C C . GLU B 1 365 ? 20.594 24.531 3.506 1 98.38 365 GLU B C 1
ATOM 6477 O O . GLU B 1 365 ? 20.531 23.625 4.34 1 98.38 365 GLU B O 1
ATOM 6482 N N . ALA B 1 366 ? 19.531 25.219 3.123 1 98.62 366 ALA B N 1
ATOM 6483 C CA . ALA B 1 366 ? 18.188 24.875 3.588 1 98.62 366 ALA B CA 1
ATOM 6484 C C . ALA B 1 366 ? 17.812 23.453 3.184 1 98.62 366 ALA B C 1
ATOM 6486 O O . ALA B 1 366 ? 17.328 22.672 4.004 1 98.62 366 ALA B O 1
ATOM 6487 N N . ILE B 1 367 ? 18.078 23.094 1.953 1 98.25 367 ILE B N 1
ATOM 6488 C CA . ILE B 1 367 ? 17.812 21.766 1.435 1 98.25 367 ILE B CA 1
ATOM 6489 C C . ILE B 1 367 ? 18.625 20.734 2.213 1 98.25 367 ILE B C 1
ATOM 6491 O O . ILE B 1 367 ? 18.094 19.688 2.617 1 98.25 367 ILE B O 1
ATOM 6495 N N . GLY B 1 368 ? 19.922 21.031 2.406 1 97.69 368 GLY B N 1
ATOM 6496 C CA . GLY B 1 368 ? 20.781 20.156 3.18 1 97.69 368 GLY B CA 1
ATOM 6497 C C . GLY B 1 368 ? 20.266 19.906 4.586 1 97.69 368 GLY B C 1
ATOM 6498 O O . GLY B 1 368 ? 20.328 18.766 5.082 1 97.69 368 GLY B O 1
ATOM 6499 N N . TYR B 1 369 ? 19.734 20.953 5.215 1 97.69 369 TYR B N 1
ATOM 6500 C CA . TYR B 1 369 ? 19.188 20.828 6.562 1 97.69 369 TYR B CA 1
ATOM 6501 C C . TYR B 1 369 ? 18 19.875 6.582 1 97.69 369 TYR B C 1
ATOM 6503 O O . TYR B 1 369 ? 17.922 19 7.449 1 97.69 369 TYR B O 1
ATOM 6511 N N . ILE B 1 370 ? 17.125 20.016 5.652 1 97.69 370 ILE B N 1
ATOM 6512 C CA . ILE B 1 370 ? 15.938 19.156 5.559 1 97.69 370 ILE B CA 1
ATOM 6513 C C . ILE B 1 370 ? 16.359 17.719 5.324 1 97.69 370 ILE B C 1
ATOM 6515 O O . ILE B 1 370 ? 15.859 16.797 5.984 1 97.69 370 ILE B O 1
ATOM 6519 N N . ASN B 1 371 ? 17.359 17.469 4.465 1 96.44 371 ASN B N 1
ATOM 6520 C CA . ASN B 1 371 ? 17.75 16.125 4.035 1 96.44 371 ASN B CA 1
ATOM 6521 C C . ASN B 1 371 ? 18.516 15.391 5.129 1 96.44 371 ASN B C 1
ATOM 6523 O O . ASN B 1 371 ? 18.641 14.164 5.086 1 96.44 371 ASN B O 1
ATOM 6527 N N . ARG B 1 372 ? 19.016 16.094 6.125 1 94.31 372 ARG B N 1
ATOM 6528 C CA . ARG B 1 372 ? 19.734 15.477 7.227 1 94.31 372 ARG B CA 1
ATOM 6529 C C . ARG B 1 372 ? 18.781 14.961 8.297 1 94.31 372 ARG B C 1
ATOM 6531 O O . ARG B 1 372 ? 19.172 14.219 9.188 1 94.31 372 ARG B O 1
ATOM 6538 N N . ASN B 1 373 ? 17.547 15.305 8.156 1 95.31 373 ASN B N 1
ATOM 6539 C CA . ASN B 1 373 ? 16.531 14.906 9.125 1 95.31 373 ASN B CA 1
ATOM 6540 C C . ASN B 1 373 ? 15.547 13.898 8.516 1 95.31 373 ASN B C 1
ATOM 6542 O O . ASN B 1 373 ? 15.656 13.555 7.34 1 95.31 373 ASN B O 1
ATOM 6546 N N . ASP B 1 374 ? 14.672 13.375 9.383 1 95.62 374 ASP B N 1
ATOM 6547 C CA . ASP B 1 374 ? 13.633 12.453 8.914 1 95.62 374 ASP B CA 1
ATOM 6548 C C . ASP B 1 374 ? 12.766 13.109 7.836 1 95.62 374 ASP B C 1
ATOM 6550 O O . ASP B 1 374 ? 12.469 14.297 7.906 1 95.62 374 ASP B O 1
ATOM 6554 N N . ARG B 1 375 ? 12.344 12.336 6.82 1 96.88 375 ARG B N 1
ATOM 6555 C CA . ARG B 1 375 ? 11.477 12.852 5.77 1 96.88 375 ARG B CA 1
ATOM 6556 C C . ARG B 1 375 ? 10.172 13.383 6.352 1 96.88 375 ARG B C 1
ATOM 6558 O O . ARG B 1 375 ? 9.461 12.656 7.059 1 96.88 375 ARG B O 1
ATOM 6565 N N . PRO B 1 376 ? 9.828 14.594 6.078 1 97.75 376 PRO B N 1
ATOM 6566 C CA . PRO B 1 376 ? 8.648 15.211 6.684 1 97.75 376 PRO B CA 1
ATOM 6567 C C . PRO B 1 376 ? 7.344 14.797 6 1 97.75 376 PRO B C 1
ATOM 6569 O O . PRO B 1 376 ? 7.363 14.352 4.852 1 97.75 376 PRO B O 1
ATOM 6572 N N . LEU B 1 377 ? 6.223 14.93 6.691 1 98.06 377 LEU B N 1
ATOM 6573 C CA . LEU B 1 377 ? 4.898 14.68 6.141 1 98.06 377 LEU B CA 1
ATOM 6574 C C . LEU B 1 377 ? 4.555 15.703 5.066 1 98.06 377 LEU B C 1
ATOM 6576 O O . LEU B 1 377 ? 3.986 15.359 4.027 1 98.06 377 LEU B O 1
ATOM 6580 N N . ALA B 1 378 ? 4.91 16.953 5.391 1 98.5 378 ALA B N 1
ATOM 6581 C CA . ALA B 1 378 ? 4.672 18.047 4.449 1 98.5 378 ALA B CA 1
ATOM 6582 C C . ALA B 1 378 ? 5.891 18.953 4.34 1 98.5 378 ALA B C 1
ATOM 6584 O O . ALA B 1 378 ? 6.641 19.109 5.309 1 98.5 378 ALA B O 1
ATOM 6585 N N . LEU B 1 379 ? 6.141 19.453 3.182 1 98.81 379 LEU B N 1
ATOM 6586 C CA . LEU B 1 379 ? 7.156 20.453 2.91 1 98.81 379 LEU B CA 1
ATOM 6587 C C . LEU B 1 379 ? 6.539 21.688 2.252 1 98.81 379 LEU B C 1
ATOM 6589 O O . LEU B 1 379 ? 5.746 21.562 1.315 1 98.81 379 LEU B O 1
ATOM 6593 N N . TYR B 1 380 ? 6.855 22.875 2.74 1 98.88 380 TYR B N 1
ATOM 6594 C CA . TYR B 1 380 ? 6.316 24.125 2.209 1 98.88 380 TYR B CA 1
ATOM 6595 C C . TYR B 1 380 ? 7.426 25 1.645 1 98.88 380 TYR B C 1
ATOM 6597 O O . TYR B 1 380 ? 8.492 25.125 2.252 1 98.88 380 TYR B O 1
ATOM 6605 N N . LEU B 1 381 ? 7.18 25.531 0.477 1 98.94 381 LEU B N 1
ATOM 6606 C CA . LEU B 1 381 ? 8.117 26.438 -0.171 1 98.94 381 LEU B CA 1
ATOM 6607 C C . LEU B 1 381 ? 7.434 27.75 -0.559 1 98.94 381 LEU B C 1
ATOM 6609 O O . LEU B 1 381 ? 6.414 27.734 -1.249 1 98.94 381 LEU B O 1
ATOM 6613 N N . MET B 1 382 ? 7.988 28.828 -0.052 1 98.81 382 MET B N 1
ATOM 6614 C CA . MET B 1 382 ? 7.57 30.156 -0.465 1 98.81 382 MET B CA 1
ATOM 6615 C C . MET B 1 382 ? 8.539 30.734 -1.494 1 98.81 382 MET B C 1
ATOM 6617 O O . MET B 1 382 ? 9.586 31.281 -1.135 1 98.81 382 MET B O 1
ATOM 6621 N N . SER B 1 383 ? 8.219 30.625 -2.719 1 98.81 383 SER B N 1
ATOM 6622 C CA . SER B 1 383 ? 9.031 31.156 -3.807 1 98.81 383 SER B CA 1
ATOM 6623 C C . SER B 1 383 ? 8.211 31.328 -5.082 1 98.81 383 SER B C 1
ATOM 6625 O O . SER B 1 383 ? 7.398 30.469 -5.418 1 98.81 383 SER B O 1
ATOM 6627 N N . PHE B 1 384 ? 8.414 32.438 -5.809 1 97.88 384 PHE B N 1
ATOM 6628 C CA . PHE B 1 384 ? 7.793 32.625 -7.113 1 97.88 384 PHE B CA 1
ATOM 6629 C C . PHE B 1 384 ? 8.773 32.281 -8.234 1 97.88 384 PHE B C 1
ATOM 6631 O O . PHE B 1 384 ? 8.414 32.344 -9.414 1 97.88 384 PHE B O 1
ATOM 6638 N N . GLU B 1 385 ? 9.992 31.891 -7.902 1 97.94 385 GLU B N 1
ATOM 6639 C CA . GLU B 1 385 ? 11.016 31.547 -8.883 1 97.94 385 GLU B CA 1
ATOM 6640 C C . GLU B 1 385 ? 10.938 30.062 -9.266 1 97.94 385 GLU B C 1
ATOM 6642 O O . GLU B 1 385 ? 11.172 29.188 -8.43 1 97.94 385 GLU B O 1
ATOM 6647 N N . GLN B 1 386 ? 10.766 29.844 -10.492 1 97.44 386 GLN B N 1
ATOM 6648 C CA . GLN B 1 386 ? 10.562 28.484 -11 1 97.44 386 GLN B CA 1
ATOM 6649 C C . GLN B 1 386 ? 11.797 27.625 -10.75 1 97.44 386 GLN B C 1
ATOM 6651 O O . GLN B 1 386 ? 11.672 26.438 -10.422 1 97.44 386 GLN B O 1
ATOM 6656 N N . GLN B 1 387 ? 12.945 28.156 -10.914 1 97.88 387 GLN B N 1
ATOM 6657 C CA . GLN B 1 387 ? 14.172 27.391 -10.719 1 97.88 387 GLN B CA 1
ATOM 6658 C C . GLN B 1 387 ? 14.305 26.906 -9.281 1 97.88 387 GLN B C 1
ATOM 6660 O O . GLN B 1 387 ? 14.672 25.766 -9.031 1 97.88 387 GLN B O 1
ATOM 6665 N N . THR B 1 388 ? 13.992 27.812 -8.344 1 98.44 388 THR B N 1
ATOM 6666 C CA . THR B 1 388 ? 14.031 27.453 -6.934 1 98.44 388 THR B CA 1
ATOM 6667 C C . THR B 1 388 ? 12.992 26.375 -6.621 1 98.44 388 THR B C 1
ATOM 6669 O O . THR B 1 388 ? 13.281 25.422 -5.891 1 98.44 388 THR B O 1
ATOM 6672 N N . GLN B 1 389 ? 11.812 26.531 -7.164 1 98.38 389 GLN B N 1
ATOM 6673 C CA . GLN B 1 389 ? 10.75 25.547 -6.973 1 98.38 389 GLN B CA 1
ATOM 6674 C C . GLN B 1 389 ? 11.188 24.172 -7.445 1 98.38 389 GLN B C 1
ATOM 6676 O O . GLN B 1 389 ? 11.055 23.188 -6.715 1 98.38 389 GLN B O 1
ATOM 6681 N N . GLN B 1 390 ? 11.766 24.094 -8.594 1 96.94 390 GLN B N 1
ATOM 6682 C CA . GLN B 1 390 ? 12.195 22.828 -9.172 1 96.94 390 GLN B CA 1
ATOM 6683 C C . GLN B 1 390 ? 13.336 22.219 -8.367 1 96.94 390 GLN B C 1
ATOM 6685 O O . GLN B 1 390 ? 13.367 21 -8.141 1 96.94 390 GLN B O 1
ATOM 6690 N N . GLN B 1 391 ? 14.242 23.078 -7.973 1 97.5 391 GLN B N 1
ATOM 6691 C CA . GLN B 1 391 ? 15.391 22.609 -7.191 1 97.5 391 GLN B CA 1
ATOM 6692 C C . GLN B 1 391 ? 14.93 21.938 -5.902 1 97.5 391 GLN B C 1
ATOM 6694 O O . GLN B 1 391 ? 15.383 20.828 -5.578 1 97.5 391 GLN B O 1
ATOM 6699 N N . VAL B 1 392 ? 14.039 22.578 -5.172 1 98.25 392 VAL B N 1
ATOM 6700 C CA . VAL B 1 392 ? 13.562 22.047 -3.895 1 98.25 392 VAL B CA 1
ATOM 6701 C C . VAL B 1 392 ? 12.766 20.766 -4.129 1 98.25 392 VAL B C 1
ATOM 6703 O O . VAL B 1 392 ? 12.945 19.781 -3.416 1 98.25 392 VAL B O 1
ATOM 6706 N N . LEU B 1 393 ? 11.922 20.719 -5.141 1 97.06 393 LEU B N 1
ATOM 6707 C CA . LEU B 1 393 ? 11.094 19.562 -5.445 1 97.06 393 LEU B CA 1
ATOM 6708 C C . LEU B 1 393 ? 11.961 18.359 -5.801 1 97.06 393 LEU B C 1
ATOM 6710 O O . LEU B 1 393 ? 11.664 17.234 -5.402 1 97.06 393 LEU B O 1
ATOM 6714 N N . GLN B 1 394 ? 13.055 18.547 -6.484 1 94.62 394 GLN B N 1
ATOM 6715 C CA . GLN B 1 394 ? 13.883 17.469 -6.996 1 94.62 394 GLN B CA 1
ATOM 6716 C C . GLN B 1 394 ? 14.867 16.984 -5.938 1 94.62 394 GLN B C 1
ATOM 6718 O O . GLN B 1 394 ? 15.297 15.82 -5.969 1 94.62 394 GLN B O 1
ATOM 6723 N N . GLN B 1 395 ? 15.164 17.859 -4.988 1 96.62 395 GLN B N 1
ATOM 6724 C CA . GLN B 1 395 ? 16.281 17.531 -4.113 1 96.62 395 GLN B CA 1
ATOM 6725 C C . GLN B 1 395 ? 15.805 17.219 -2.699 1 96.62 395 GLN B C 1
ATOM 6727 O O . GLN B 1 395 ? 16.625 17.016 -1.792 1 96.62 395 GLN B O 1
ATOM 6732 N N . THR B 1 396 ? 14.508 17.203 -2.5 1 97.44 396 THR B N 1
ATOM 6733 C CA . THR B 1 396 ? 13.961 16.828 -1.199 1 97.44 396 THR B CA 1
ATOM 6734 C C . THR B 1 396 ? 12.883 15.766 -1.35 1 97.44 396 THR B C 1
ATOM 6736 O O . THR B 1 396 ? 12.344 15.57 -2.441 1 97.44 396 THR B O 1
ATOM 6739 N N . HIS B 1 397 ? 12.68 15 -0.295 1 97.56 397 HIS B N 1
ATOM 6740 C CA . HIS B 1 397 ? 11.594 14.023 -0.206 1 97.56 397 HIS B CA 1
ATOM 6741 C C . HIS B 1 397 ? 10.625 14.375 0.913 1 97.56 397 HIS B C 1
ATOM 6743 O O . HIS B 1 397 ? 11.039 14.781 2.002 1 97.56 397 HIS B O 1
ATOM 6749 N N . SER B 1 398 ? 9.367 14.32 0.649 1 98.25 398 SER B N 1
ATOM 6750 C CA . SER B 1 398 ? 8.312 14.586 1.621 1 98.25 398 SER B CA 1
ATOM 6751 C C . SER B 1 398 ? 7.023 13.859 1.243 1 98.25 398 SER B C 1
ATOM 6753 O O . SER B 1 398 ? 6.914 13.305 0.146 1 98.25 398 SER B O 1
ATOM 6755 N N . GLY B 1 399 ? 6.07 13.797 2.195 1 98 399 GLY B N 1
ATOM 6756 C CA . GLY B 1 399 ? 4.754 13.266 1.883 1 98 399 GLY B CA 1
ATOM 6757 C C . GLY B 1 399 ? 4.008 14.086 0.85 1 98 399 GLY B C 1
ATOM 6758 O O . GLY B 1 399 ? 3.537 13.555 -0.157 1 98 399 GLY B O 1
ATOM 6759 N N . GLY B 1 400 ? 3.861 15.359 1.101 1 98.12 400 GLY B N 1
ATOM 6760 C CA . GLY B 1 400 ? 3.277 16.344 0.197 1 98.12 400 GLY B CA 1
ATOM 6761 C C . GLY B 1 400 ? 4.004 17.672 0.207 1 98.12 400 GLY B C 1
ATOM 6762 O O . GLY B 1 400 ? 4.883 17.891 1.043 1 98.12 400 GLY B O 1
ATOM 6763 N N . VAL B 1 401 ? 3.662 18.5 -0.779 1 98.69 401 VAL B N 1
ATOM 6764 C CA . VAL B 1 401 ? 4.312 19.797 -0.891 1 98.69 401 VAL B CA 1
ATOM 6765 C C . VAL B 1 401 ? 3.27 20.875 -1.202 1 98.69 401 VAL B C 1
ATOM 6767 O O . VAL B 1 401 ? 2.354 20.641 -1.997 1 98.69 401 VAL B O 1
ATOM 6770 N N . CYS B 1 402 ? 3.387 21.969 -0.567 1 98.5 402 CYS B N 1
ATOM 6771 C CA . CYS B 1 402 ? 2.723 23.188 -1.029 1 98.5 402 CYS B CA 1
ATOM 6772 C C . CYS B 1 402 ? 3.742 24.234 -1.444 1 98.5 402 CYS B C 1
ATOM 6774 O O . CYS B 1 402 ? 4.688 24.531 -0.705 1 98.5 402 CYS B O 1
ATOM 6776 N N . ILE B 1 403 ? 3.545 24.75 -2.566 1 98.56 403 ILE B N 1
ATOM 6777 C CA . ILE B 1 403 ? 4.289 25.922 -3.021 1 98.56 403 ILE B CA 1
ATOM 6778 C C . ILE B 1 403 ? 3.424 27.156 -2.875 1 98.56 403 ILE B C 1
ATOM 6780 O O . ILE B 1 403 ? 2.326 27.234 -3.434 1 98.56 403 ILE B O 1
ATOM 6784 N N . ASN B 1 404 ? 3.863 28.109 -2.045 1 98.19 404 ASN B N 1
ATOM 6785 C CA . ASN B 1 404 ? 3.227 29.391 -1.772 1 98.19 404 ASN B CA 1
ATOM 6786 C C . ASN B 1 404 ? 1.881 29.219 -1.073 1 98.19 404 ASN B C 1
ATOM 6788 O O . ASN B 1 404 ? 0.918 29.922 -1.381 1 98.19 404 ASN B O 1
ATOM 6792 N N . ASP B 1 405 ? 1.829 28.25 -0.234 1 97.25 405 ASP B N 1
ATOM 6793 C CA . ASP B 1 405 ? 0.691 27.922 0.624 1 97.25 405 ASP B CA 1
ATOM 6794 C C . ASP B 1 405 ? 1.074 26.906 1.686 1 97.25 405 ASP B C 1
ATOM 6796 O O . ASP B 1 405 ? 2.191 26.375 1.68 1 97.25 405 ASP B O 1
ATOM 6800 N N . THR B 1 406 ? 0.251 26.688 2.625 1 97.12 406 THR B N 1
ATOM 6801 C CA . THR B 1 406 ? 0.481 25.641 3.619 1 97.12 406 THR B CA 1
ATOM 6802 C C . THR B 1 406 ? -0.811 24.891 3.92 1 97.12 406 THR B C 1
ATOM 6804 O O . THR B 1 406 ? -1.903 25.453 3.809 1 97.12 406 THR B O 1
ATOM 6807 N N . VAL B 1 407 ? -0.743 23.594 4.176 1 95.81 407 VAL B N 1
ATOM 6808 C CA . VAL B 1 407 ? -1.748 22.719 4.77 1 95.81 407 VAL B CA 1
ATOM 6809 C C . VAL B 1 407 ? -2.799 22.359 3.725 1 95.81 407 VAL B C 1
ATOM 6811 O O . VAL B 1 407 ? -3.383 21.266 3.775 1 95.81 407 VAL B O 1
ATOM 6814 N N . PHE B 1 408 ? -2.975 23.094 2.662 1 93.94 408 PHE B N 1
ATOM 6815 C CA . PHE B 1 408 ? -4.168 23.031 1.826 1 93.94 408 PHE B CA 1
ATOM 6816 C C . PHE B 1 408 ? -4.086 21.844 0.866 1 93.94 408 PHE B C 1
ATOM 6818 O O . PHE B 1 408 ? -5.098 21.438 0.284 1 93.94 408 PHE B O 1
ATOM 6825 N N . HIS B 1 409 ? -2.912 21.297 0.701 1 94.31 409 HIS B N 1
ATOM 6826 C CA . HIS B 1 409 ? -2.82 20.109 -0.135 1 94.31 409 HIS B CA 1
ATOM 6827 C C . HIS B 1 409 ? -3.615 18.953 0.466 1 94.31 409 HIS B C 1
ATOM 6829 O O . HIS B 1 409 ? -4.035 18.031 -0.253 1 94.31 409 HIS B O 1
ATOM 6835 N N . VAL B 1 410 ? -3.924 18.953 1.76 1 93.44 410 VAL B N 1
ATOM 6836 C CA . VAL B 1 410 ? -4.695 17.922 2.451 1 93.44 410 VAL B CA 1
ATOM 6837 C C . VAL B 1 410 ? -6.152 17.969 1.997 1 93.44 410 VAL B C 1
ATOM 6839 O O . VAL B 1 410 ? -6.848 16.953 1.997 1 93.44 410 VAL B O 1
ATOM 6842 N N . ALA B 1 411 ? -6.578 19.141 1.617 1 90.88 411 ALA B N 1
ATOM 6843 C CA . ALA B 1 411 ? -7.98 19.359 1.271 1 90.88 411 ALA B CA 1
ATOM 6844 C C . ALA B 1 411 ? -8.266 18.938 -0.167 1 90.88 411 ALA B C 1
ATOM 6846 O O . ALA B 1 411 ? -9.406 18.984 -0.621 1 90.88 411 ALA B O 1
ATOM 6847 N N . ALA B 1 412 ? -7.227 18.578 -0.894 1 92.81 412 ALA B N 1
ATOM 6848 C CA . ALA B 1 412 ? -7.426 18.141 -2.275 1 92.81 412 ALA B CA 1
ATOM 6849 C C . ALA B 1 412 ? -8.164 16.797 -2.33 1 92.81 412 ALA B C 1
ATOM 6851 O O . ALA B 1 412 ? -7.574 15.75 -2.066 1 92.81 412 ALA B O 1
ATOM 6852 N N . ASP B 1 413 ? -9.367 16.797 -2.746 1 90.88 413 ASP B N 1
ATOM 6853 C CA . ASP B 1 413 ? -10.188 15.586 -2.766 1 90.88 413 ASP B CA 1
ATOM 6854 C C . ASP B 1 413 ? -9.758 14.648 -3.889 1 90.88 413 ASP B C 1
ATOM 6856 O O . ASP B 1 413 ? -9.984 13.438 -3.814 1 90.88 413 ASP B O 1
ATOM 6860 N N . ASP B 1 414 ? -9.078 15.18 -4.875 1 95.88 414 ASP B N 1
ATOM 6861 C CA . ASP B 1 414 ? -8.695 14.398 -6.047 1 95.88 414 ASP B CA 1
ATOM 6862 C C . ASP B 1 414 ? -7.215 14.023 -6 1 95.88 414 ASP B C 1
ATOM 6864 O O . ASP B 1 414 ? -6.566 13.883 -7.039 1 95.88 414 ASP B O 1
ATOM 6868 N N . ALA B 1 415 ? -6.641 13.992 -4.844 1 96.56 415 ALA B N 1
ATOM 6869 C CA . ALA B 1 415 ? -5.234 13.625 -4.711 1 96.56 415 ALA B CA 1
ATOM 6870 C C . ALA B 1 415 ? -4.992 12.812 -3.445 1 96.56 415 ALA B C 1
ATOM 6872 O O . ALA B 1 415 ? -5.707 12.961 -2.455 1 96.56 415 ALA B O 1
ATOM 6873 N N . PRO B 1 416 ? -3.982 11.961 -3.527 1 96.88 416 PRO B N 1
ATOM 6874 C CA . PRO B 1 416 ? -3.656 11.164 -2.344 1 96.88 416 PRO B CA 1
ATOM 6875 C C . PRO B 1 416 ? -2.973 11.984 -1.249 1 96.88 416 PRO B C 1
ATOM 6877 O O . PRO B 1 416 ? -2.334 12.992 -1.539 1 96.88 416 PRO B O 1
ATOM 6880 N N . PHE B 1 417 ? -3.197 11.57 -0.064 1 97.19 417 PHE B N 1
ATOM 6881 C CA . PHE B 1 417 ? -2.514 12.094 1.115 1 97.19 417 PHE B CA 1
ATOM 6882 C C . PHE B 1 417 ? -1.843 10.961 1.891 1 97.19 417 PHE B C 1
ATOM 6884 O O . PHE B 1 417 ? -2.449 9.914 2.121 1 97.19 417 PHE B O 1
ATOM 6891 N N . GLY B 1 418 ? -0.59 11.141 2.219 1 96.56 418 GLY B N 1
ATOM 6892 C CA . GLY B 1 418 ? 0.155 10.164 2.996 1 96.56 418 GLY B CA 1
ATOM 6893 C C . GLY B 1 418 ? 1.609 10.547 3.199 1 96.56 418 GLY B C 1
ATOM 6894 O O . GLY B 1 418 ? 2.139 11.398 2.482 1 96.56 418 GLY B O 1
ATOM 6895 N N . GLY B 1 419 ? 2.234 9.93 4.18 1 97.38 419 GLY B N 1
ATOM 6896 C CA . GLY B 1 419 ? 3.627 10.203 4.492 1 97.38 419 GLY B CA 1
ATOM 6897 C C . GLY B 1 419 ? 4.586 9.219 3.842 1 97.38 419 GLY B C 1
ATOM 6898 O O . GLY B 1 419 ? 4.168 8.359 3.066 1 97.38 419 GLY B O 1
ATOM 6899 N N . ILE B 1 420 ? 5.816 9.414 4.113 1 97.5 420 ILE B N 1
ATOM 6900 C CA . ILE B 1 420 ? 6.91 8.594 3.609 1 97.5 420 ILE B CA 1
ATOM 6901 C C . ILE B 1 420 ? 7.973 8.43 4.695 1 97.5 420 ILE B C 1
ATOM 6903 O O . ILE B 1 420 ? 8.367 9.398 5.34 1 97.5 420 ILE B O 1
ATOM 6907 N N . GLY B 1 421 ? 8.383 7.199 4.902 1 95.88 421 GLY B N 1
ATOM 6908 C CA . GLY B 1 421 ? 9.32 6.969 5.992 1 95.88 421 GLY B CA 1
ATOM 6909 C C . GLY B 1 421 ? 8.703 7.172 7.363 1 95.88 421 GLY B C 1
ATOM 6910 O O . GLY B 1 421 ? 7.645 6.625 7.664 1 95.88 421 GLY B O 1
ATOM 6911 N N . PRO B 1 422 ? 9.359 7.938 8.18 1 95.62 422 PRO B N 1
ATOM 6912 C CA . PRO B 1 422 ? 8.867 8.148 9.539 1 95.62 422 PRO B CA 1
ATOM 6913 C C . PRO B 1 422 ? 7.551 8.922 9.586 1 95.62 422 PRO B C 1
ATOM 6915 O O . PRO B 1 422 ? 6.855 8.914 10.602 1 95.62 422 PRO B O 1
ATOM 6918 N N . SER B 1 423 ? 7.254 9.609 8.5 1 97.25 423 SER B N 1
ATOM 6919 C CA . SER B 1 423 ? 6.012 10.367 8.484 1 97.25 423 SER B CA 1
ATOM 6920 C C . SER B 1 423 ? 4.836 9.5 8.047 1 97.25 423 SER B C 1
ATOM 6922 O O . SER B 1 423 ? 3.686 9.945 8.062 1 97.25 423 SER B O 1
ATOM 6924 N N . GLY B 1 424 ? 5.148 8.266 7.605 1 97.56 424 GLY B N 1
ATOM 6925 C CA . GLY B 1 424 ? 4.023 7.371 7.387 1 97.56 424 GLY B CA 1
ATOM 6926 C C . GLY B 1 424 ? 4.199 6.469 6.184 1 97.56 424 GLY B C 1
ATOM 6927 O O . GLY B 1 424 ? 5.285 6.41 5.598 1 97.56 424 GLY B O 1
ATOM 6928 N N . MET B 1 425 ? 3.139 5.684 5.883 1 98.06 425 MET B N 1
ATOM 6929 C CA . MET B 1 425 ? 3.07 4.797 4.727 1 98.06 425 MET B CA 1
ATOM 6930 C C . MET B 1 425 ? 1.628 4.617 4.262 1 98.06 425 MET B C 1
ATOM 6932 O O . MET B 1 425 ? 0.706 4.609 5.078 1 98.06 425 MET B O 1
ATOM 6936 N N . GLY B 1 426 ? 1.494 4.445 2.926 1 96.5 426 GLY B N 1
ATOM 6937 C CA . GLY B 1 426 ? 0.168 4.352 2.338 1 96.5 426 GLY B CA 1
ATOM 6938 C C . GLY B 1 426 ? -0.464 5.703 2.066 1 96.5 426 GLY B C 1
ATOM 6939 O O . GLY B 1 426 ? 0.138 6.742 2.344 1 96.5 426 GLY B O 1
ATOM 6940 N N . HIS B 1 427 ? -1.575 5.648 1.425 1 95.56 427 HIS B N 1
ATOM 6941 C CA . HIS B 1 427 ? -2.324 6.852 1.078 1 95.56 427 HIS B CA 1
ATOM 6942 C C . HIS B 1 427 ? -3.824 6.633 1.244 1 95.56 427 HIS B C 1
ATOM 6944 O O . HIS B 1 427 ? -4.293 5.492 1.253 1 95.56 427 HIS B O 1
ATOM 6950 N N . TYR B 1 428 ? -4.422 7.723 1.396 1 92.5 428 TYR B N 1
ATOM 6951 C CA . TYR B 1 428 ? -5.883 7.707 1.356 1 92.5 428 TYR B CA 1
ATOM 6952 C C . TYR B 1 428 ? -6.422 8.977 0.715 1 92.5 428 TYR B C 1
ATOM 6954 O O . TYR B 1 428 ? -5.684 9.711 0.056 1 92.5 428 TYR B O 1
ATOM 6962 N N . HIS B 1 429 ? -7.684 9.25 0.683 1 92.62 429 HIS B N 1
ATOM 6963 C CA . HIS B 1 429 ? -8.43 10.32 0.022 1 92.62 429 HIS B CA 1
ATOM 6964 C C . HIS B 1 429 ? -8.781 9.938 -1.412 1 92.62 429 HIS B C 1
ATOM 6966 O O . HIS B 1 429 ? -8.023 9.227 -2.076 1 92.62 429 HIS B O 1
ATOM 6972 N N . GLY B 1 430 ? -9.914 10.391 -1.827 1 93.75 430 GLY B N 1
ATOM 6973 C CA . GLY B 1 430 ? -10.336 10.266 -3.215 1 93.75 430 GLY B CA 1
ATOM 6974 C C . GLY B 1 430 ? -10.219 8.852 -3.754 1 93.75 430 GLY B C 1
ATOM 6975 O O . GLY B 1 430 ? -10.625 7.895 -3.094 1 93.75 430 GLY B O 1
ATOM 6976 N N . LYS B 1 431 ? -9.734 8.805 -4.973 1 96.75 431 LYS B N 1
ATOM 6977 C CA . LYS B 1 431 ? -9.594 7.52 -5.656 1 96.75 431 LYS B CA 1
ATOM 6978 C C . LYS B 1 431 ? -8.609 6.609 -4.926 1 96.75 431 LYS B C 1
ATOM 6980 O O . LYS B 1 431 ? -8.859 5.414 -4.77 1 96.75 431 LYS B O 1
ATOM 6985 N N . GLU B 1 432 ? -7.527 7.215 -4.461 1 97.12 432 GLU B N 1
ATOM 6986 C CA . GLU B 1 432 ? -6.504 6.422 -3.785 1 97.12 432 GLU B CA 1
ATOM 6987 C C . GLU B 1 432 ? -7.031 5.836 -2.48 1 97.12 432 GLU B C 1
ATOM 6989 O O . GLU B 1 432 ? -6.625 4.742 -2.076 1 97.12 432 GLU B O 1
ATOM 6994 N N . GLY B 1 433 ? -7.945 6.578 -1.813 1 97.69 433 GLY B N 1
ATOM 6995 C CA . GLY B 1 433 ? -8.602 5.992 -0.656 1 97.69 433 GLY B CA 1
ATOM 6996 C C . GLY B 1 433 ? -9.438 4.77 -0.999 1 97.69 433 GLY B C 1
ATOM 6997 O O . GLY B 1 433 ? -9.406 3.77 -0.281 1 97.69 433 GLY B O 1
ATOM 6998 N N . PHE B 1 434 ? -10.234 4.863 -2.152 1 98.5 434 PHE B N 1
ATOM 6999 C CA . PHE B 1 434 ? -11 3.736 -2.666 1 98.5 434 PHE B CA 1
ATOM 7000 C C . PHE B 1 434 ? -10.086 2.555 -2.975 1 98.5 434 PHE B C 1
ATOM 7002 O O . PHE B 1 434 ? -10.375 1.423 -2.58 1 98.5 434 PHE B O 1
ATOM 7009 N N . LEU B 1 435 ? -9 2.787 -3.586 1 97.94 435 LEU B N 1
ATOM 7010 C CA . LEU B 1 435 ? -8.062 1.734 -3.969 1 97.94 435 LEU B CA 1
ATOM 7011 C C . LEU B 1 435 ? -7.445 1.083 -2.738 1 97.94 435 LEU B C 1
ATOM 7013 O O . LEU B 1 435 ? -7.289 -0.139 -2.688 1 97.94 435 LEU B O 1
ATOM 7017 N N . THR B 1 436 ? -7.086 1.908 -1.709 1 98.12 436 THR B N 1
ATOM 7018 C CA . THR B 1 436 ? -6.457 1.424 -0.485 1 98.12 436 THR B CA 1
ATOM 7019 C C . THR B 1 436 ? -7.355 0.411 0.221 1 98.12 436 THR B C 1
ATOM 7021 O O . THR B 1 436 ? -6.871 -0.573 0.781 1 98.12 436 THR B O 1
ATOM 7024 N N . PHE B 1 437 ? -8.656 0.64 0.122 1 98.69 437 PHE B N 1
ATOM 7025 C CA . PHE B 1 437 ? -9.578 -0.244 0.828 1 98.69 437 PHE B CA 1
ATOM 7026 C C . PHE B 1 437 ? -10.219 -1.241 -0.133 1 98.69 437 PHE B C 1
ATOM 7028 O O . PHE B 1 437 ? -11.297 -1.77 0.139 1 98.69 437 PHE B O 1
ATOM 7035 N N . SER B 1 438 ? -9.547 -1.47 -1.271 1 98.38 438 SER B N 1
ATOM 7036 C CA . SER B 1 438 ? -9.898 -2.492 -2.25 1 98.38 438 SER B CA 1
ATOM 7037 C C . SER B 1 438 ? -8.695 -3.363 -2.6 1 98.38 438 SER B C 1
ATOM 7039 O O . SER B 1 438 ? -7.555 -2.965 -2.383 1 98.38 438 SER B O 1
ATOM 7041 N N . HIS B 1 439 ? -8.969 -4.52 -3.037 1 98.25 439 HIS B N 1
ATOM 7042 C CA . HIS B 1 439 ? -7.945 -5.359 -3.65 1 98.25 439 HIS B CA 1
ATOM 7043 C C . HIS B 1 439 ? -8.039 -5.324 -5.172 1 98.25 439 HIS B C 1
ATOM 7045 O O . HIS B 1 439 ? -9.117 -5.52 -5.734 1 98.25 439 HIS B O 1
ATOM 7051 N N . ALA B 1 440 ? -6.914 -5.004 -5.824 1 97.75 440 ALA B N 1
ATOM 7052 C CA . ALA B 1 440 ? -6.863 -5.066 -7.281 1 97.75 440 ALA B CA 1
ATOM 7053 C C . ALA B 1 440 ? -6.789 -6.512 -7.766 1 97.75 440 ALA B C 1
ATOM 7055 O O . ALA B 1 440 ? -5.711 -7.109 -7.785 1 97.75 440 ALA B O 1
ATOM 7056 N N . LYS B 1 441 ? -7.906 -7.113 -8.148 1 97.62 441 LYS B N 1
ATOM 7057 C CA . LYS B 1 441 ? -8.023 -8.508 -8.578 1 97.62 441 LYS B CA 1
ATOM 7058 C C . LYS B 1 441 ? -7.855 -8.633 -10.094 1 97.62 441 LYS B C 1
ATOM 7060 O O . LYS B 1 441 ? -8.734 -8.219 -10.852 1 97.62 441 LYS B O 1
ATOM 7065 N N . THR B 1 442 ? -6.719 -9.148 -10.57 1 98.38 442 THR B N 1
ATOM 7066 C CA . THR B 1 442 ? -6.512 -9.406 -11.992 1 98.38 442 THR B CA 1
ATOM 7067 C C . THR B 1 442 ? -7.305 -10.633 -12.438 1 98.38 442 THR B C 1
ATOM 7069 O O . THR B 1 442 ? -7.242 -11.688 -11.805 1 98.38 442 THR B O 1
ATOM 7072 N N . ILE B 1 443 ? -8.047 -10.477 -13.5 1 98.38 443 ILE B N 1
ATOM 7073 C CA . ILE B 1 443 ? -8.844 -11.555 -14.078 1 98.38 443 ILE B CA 1
ATOM 7074 C C . ILE B 1 443 ? -8.391 -11.812 -15.516 1 98.38 443 ILE B C 1
ATOM 7076 O O . ILE B 1 443 ? -8.445 -10.914 -16.359 1 98.38 443 ILE B O 1
ATOM 7080 N N . LEU B 1 444 ? -7.855 -12.93 -15.758 1 98.12 444 LEU B N 1
ATOM 7081 C CA . LEU B 1 444 ? -7.617 -13.414 -17.109 1 98.12 444 LEU B CA 1
ATOM 7082 C C . LEU B 1 444 ? -8.758 -14.32 -17.578 1 98.12 444 LEU B C 1
ATOM 7084 O O . LEU B 1 444 ? -9.102 -15.289 -16.891 1 98.12 444 LEU B O 1
ATOM 7088 N N . ASN B 1 445 ? -9.375 -14.023 -18.656 1 97.81 445 ASN B N 1
ATOM 7089 C CA . ASN B 1 445 ? -10.492 -14.789 -19.203 1 97.81 445 ASN B CA 1
ATOM 7090 C C . ASN B 1 445 ? -10.18 -15.328 -20.594 1 97.81 445 ASN B C 1
ATOM 7092 O O . ASN B 1 445 ? -10.062 -14.562 -21.547 1 97.81 445 ASN B O 1
ATOM 7096 N N . SER B 1 446 ? -10.023 -16.625 -20.656 1 96.5 446 SER B N 1
ATOM 7097 C CA . SER B 1 446 ? -9.773 -17.297 -21.938 1 96.5 446 SER B CA 1
ATOM 7098 C C . SER B 1 446 ? -11.055 -17.891 -22.516 1 96.5 446 SER B C 1
ATOM 7100 O O . SER B 1 446 ? -11.828 -18.531 -21.797 1 96.5 446 SER B O 1
ATOM 7102 N N . GLY B 1 447 ? -11.289 -17.719 -23.812 1 93.88 447 GLY B N 1
ATOM 7103 C CA . GLY B 1 447 ? -12.453 -18.266 -24.484 1 93.88 447 GLY B CA 1
ATOM 7104 C C . GLY B 1 447 ? -12.266 -19.688 -24.938 1 93.88 447 GLY B C 1
ATOM 7105 O O . GLY B 1 447 ? -11.477 -20.438 -24.359 1 93.88 447 GLY B O 1
ATOM 7106 N N . LYS B 1 448 ? -13.039 -20.078 -25.938 1 92.31 448 LYS B N 1
ATOM 7107 C CA . LYS B 1 448 ? -13.023 -21.453 -26.422 1 92.31 448 LYS B CA 1
ATOM 7108 C C . LYS B 1 448 ? -11.734 -21.734 -27.188 1 92.31 448 LYS B C 1
ATOM 7110 O O . LYS B 1 448 ? -11.242 -22.875 -27.188 1 92.31 448 LYS B O 1
ATOM 7115 N N . ILE B 1 449 ? -11.219 -20.719 -27.766 1 86.94 449 ILE B N 1
ATOM 7116 C CA . ILE B 1 449 ? -9.961 -20.859 -28.484 1 86.94 449 ILE B CA 1
ATOM 7117 C C . ILE B 1 449 ? -8.789 -20.688 -27.516 1 86.94 449 ILE B C 1
ATOM 7119 O O . ILE B 1 449 ? -8.719 -19.688 -26.781 1 86.94 449 ILE B O 1
ATOM 7123 N N . ASN B 1 450 ? -7.945 -21.703 -27.422 1 83.75 450 ASN B N 1
ATOM 7124 C CA . ASN B 1 450 ? -6.832 -21.672 -26.484 1 83.75 450 ASN B CA 1
ATOM 7125 C C . ASN B 1 450 ? -5.484 -21.688 -27.203 1 83.75 450 ASN B C 1
ATOM 7127 O O . ASN B 1 450 ? -5.078 -22.719 -27.75 1 83.75 450 ASN B O 1
ATOM 7131 N N . THR B 1 451 ? -4.777 -20.656 -27.141 1 80 451 THR B N 1
ATOM 7132 C CA . THR B 1 451 ? -3.457 -20.578 -27.75 1 80 451 THR B CA 1
ATOM 7133 C C . THR B 1 451 ? -2.371 -20.953 -26.75 1 80 451 THR B C 1
ATOM 7135 O O . THR B 1 451 ? -1.216 -21.172 -27.125 1 80 451 THR B O 1
ATOM 7138 N N . GLY B 1 452 ? -2.754 -21.156 -25.562 1 82.56 452 GLY B N 1
ATOM 7139 C CA . GLY B 1 452 ? -1.804 -21.531 -24.531 1 82.56 452 GLY B CA 1
ATOM 7140 C C . GLY B 1 452 ? -1.236 -22.922 -24.719 1 82.56 452 GLY B C 1
ATOM 7141 O O . GLY B 1 452 ? -0.186 -23.25 -24.156 1 82.56 452 GLY B O 1
ATOM 7142 N N . ILE B 1 453 ? -1.854 -23.672 -25.5 1 82.06 453 ILE B N 1
ATOM 7143 C CA . ILE B 1 453 ? -1.453 -25.062 -25.703 1 82.06 453 ILE B CA 1
ATOM 7144 C C . ILE B 1 453 ? -0.068 -25.109 -26.344 1 82.06 453 ILE B C 1
ATOM 7146 O O . ILE B 1 453 ? 0.658 -26.094 -26.203 1 82.06 453 ILE B O 1
ATOM 7150 N N . PHE B 1 454 ? 0.322 -24 -26.891 1 83.12 454 PHE B N 1
ATOM 7151 C CA . PHE B 1 454 ? 1.578 -23.984 -27.625 1 83.12 454 PHE B CA 1
ATOM 7152 C C . PHE B 1 454 ? 2.764 -23.859 -26.688 1 83.12 454 PHE B C 1
ATOM 7154 O O . PHE B 1 454 ? 3.914 -24.031 -27.094 1 83.12 454 PHE B O 1
ATOM 7161 N N . VAL B 1 455 ? 2.477 -23.656 -25.453 1 86.44 455 VAL B N 1
ATOM 7162 C CA . VAL B 1 455 ? 3.582 -23.578 -24.5 1 86.44 455 VAL B CA 1
ATOM 7163 C C . VAL B 1 455 ? 3.623 -24.844 -23.656 1 86.44 455 VAL B C 1
ATOM 7165 O O . VAL B 1 455 ? 4.445 -24.969 -22.734 1 86.44 455 VAL B O 1
ATOM 7168 N N . HIS B 1 456 ? 2.764 -25.781 -23.953 1 91.88 456 HIS B N 1
ATOM 7169 C CA . HIS B 1 456 ? 2.748 -27.047 -23.234 1 91.88 456 HIS B CA 1
ATOM 7170 C C . HIS B 1 456 ? 3.812 -28 -23.781 1 91.88 456 HIS B C 1
ATOM 7172 O O . HIS B 1 456 ? 4.148 -27.953 -24.969 1 91.88 456 HIS B O 1
ATOM 7178 N N . PRO B 1 457 ? 4.332 -28.859 -22.906 1 93.5 457 PRO B N 1
ATOM 7179 C CA . PRO B 1 457 ? 5.141 -29.969 -23.422 1 93.5 457 PRO B CA 1
ATOM 7180 C C . PRO B 1 457 ? 4.336 -30.938 -24.281 1 93.5 457 PRO B C 1
ATOM 7182 O O . PRO B 1 457 ? 3.105 -30.953 -24.203 1 93.5 457 PRO B O 1
ATOM 7185 N N . PRO B 1 458 ? 5.043 -31.734 -25.047 1 95 458 PRO B N 1
ATOM 7186 C CA . PRO B 1 458 ? 6.492 -31.844 -25.219 1 95 458 PRO B CA 1
ATOM 7187 C C . PRO B 1 458 ? 7.098 -30.641 -25.938 1 95 458 PRO B C 1
ATOM 7189 O O . PRO B 1 458 ? 6.477 -30.094 -26.844 1 95 458 PRO B O 1
ATOM 7192 N N . TYR B 1 459 ? 8.242 -30.281 -25.5 1 92.44 459 TYR B N 1
ATOM 7193 C CA . TYR B 1 459 ? 8.922 -29.125 -26.078 1 92.44 459 TYR B CA 1
ATOM 7194 C C . TYR B 1 459 ? 9.758 -29.531 -27.281 1 92.44 459 TYR B C 1
ATOM 7196 O O . TYR B 1 459 ? 10.016 -30.719 -27.5 1 92.44 459 TYR B O 1
ATOM 7204 N N . GLY B 1 460 ? 10.109 -28.5 -28.094 1 85.88 460 GLY B N 1
ATOM 7205 C CA . GLY B 1 460 ? 11.023 -28.766 -29.203 1 85.88 460 GLY B CA 1
ATOM 7206 C C . GLY B 1 460 ? 10.391 -28.547 -30.562 1 85.88 460 GLY B C 1
ATOM 7207 O O . GLY B 1 460 ? 11.07 -28.609 -31.578 1 85.88 460 GLY B O 1
ATOM 7208 N N . GLY B 1 461 ? 9.094 -28.328 -30.578 1 87.94 461 GLY B N 1
ATOM 7209 C CA . GLY B 1 461 ? 8.438 -28.062 -31.844 1 87.94 461 GLY B CA 1
ATOM 7210 C C . GLY B 1 461 ? 8.852 -26.75 -32.469 1 87.94 461 GLY B C 1
ATOM 7211 O O . GLY B 1 461 ? 9.312 -25.844 -31.766 1 87.94 461 GLY B O 1
ATOM 7212 N N . VAL B 1 462 ? 8.742 -26.641 -33.719 1 88.88 462 VAL B N 1
ATOM 7213 C CA . VAL B 1 462 ? 9.172 -25.484 -34.5 1 88.88 462 VAL B CA 1
ATOM 7214 C C . VAL B 1 462 ? 8.375 -24.25 -34.062 1 88.88 462 VAL B C 1
ATOM 7216 O O . VAL B 1 462 ? 8.945 -23.172 -33.906 1 88.88 462 VAL B O 1
ATOM 7219 N N . ILE B 1 463 ? 7.172 -24.453 -33.875 1 86.5 463 ILE B N 1
ATOM 7220 C CA . ILE B 1 463 ? 6.309 -23.344 -33.5 1 86.5 463 ILE B CA 1
ATOM 7221 C C . ILE B 1 463 ? 6.715 -22.812 -32.125 1 86.5 463 ILE B C 1
ATOM 7223 O O . ILE B 1 463 ? 6.801 -21.609 -31.906 1 86.5 463 ILE B O 1
ATOM 7227 N N . GLN B 1 464 ? 6.957 -23.703 -31.219 1 88.75 464 GLN B N 1
ATOM 7228 C CA . GLN B 1 464 ? 7.379 -23.312 -29.875 1 88.75 464 GLN B CA 1
ATOM 7229 C C . GLN B 1 464 ? 8.695 -22.547 -29.906 1 88.75 464 GLN B C 1
ATOM 7231 O O . GLN B 1 464 ? 8.836 -21.516 -29.25 1 88.75 464 GLN B O 1
ATOM 7236 N N . LYS B 1 465 ? 9.562 -23 -30.734 1 89.44 465 LYS B N 1
ATOM 7237 C CA . LYS B 1 465 ? 10.867 -22.359 -30.859 1 89.44 465 LYS B CA 1
ATOM 7238 C C . LYS B 1 465 ? 10.719 -20.938 -31.422 1 89.44 465 LYS B C 1
ATOM 7240 O O . LYS B 1 465 ? 11.375 -20.016 -30.969 1 89.44 465 LYS B O 1
ATOM 7245 N N . LEU B 1 466 ? 9.836 -20.797 -32.344 1 88 466 LEU B N 1
ATOM 7246 C CA . LEU B 1 466 ? 9.594 -19.5 -32.969 1 88 466 LEU B CA 1
ATOM 7247 C C . LEU B 1 466 ? 8.945 -18.531 -31.984 1 88 466 LEU B C 1
ATOM 7249 O O . LEU B 1 466 ? 9.297 -17.359 -31.938 1 88 466 LEU B O 1
ATOM 7253 N N . LEU B 1 467 ? 8.055 -19.062 -31.219 1 85.31 467 LEU B N 1
ATOM 7254 C CA . LEU B 1 467 ? 7.379 -18.25 -30.219 1 85.31 467 LEU B CA 1
ATOM 7255 C C . LEU B 1 467 ? 8.359 -17.766 -29.156 1 85.31 467 LEU B C 1
ATOM 7257 O O . LEU B 1 467 ? 8.367 -16.578 -28.797 1 85.31 467 LEU B O 1
ATOM 7261 N N . ILE B 1 468 ? 9.188 -18.641 -28.734 1 87.88 468 ILE B N 1
ATOM 7262 C CA . ILE B 1 468 ? 10.164 -18.312 -27.719 1 87.88 468 ILE B CA 1
ATOM 7263 C C . ILE B 1 468 ? 11.133 -17.25 -28.25 1 87.88 468 ILE B C 1
ATOM 7265 O O . ILE B 1 468 ? 11.414 -16.25 -27.562 1 87.88 468 ILE B O 1
ATOM 7269 N N . LYS B 1 469 ? 11.539 -17.453 -29.453 1 88.31 469 LYS B N 1
ATOM 7270 C CA . LYS B 1 469 ? 12.445 -16.5 -30.094 1 88.31 469 LYS B CA 1
ATOM 7271 C C . LYS B 1 469 ? 11.789 -15.125 -30.234 1 88.31 469 LYS B C 1
ATOM 7273 O O . LYS B 1 469 ? 12.438 -14.102 -30.016 1 88.31 469 LYS B O 1
ATOM 7278 N N . PHE B 1 470 ? 10.578 -15.148 -30.516 1 86.19 470 PHE B N 1
ATOM 7279 C CA . PHE B 1 470 ? 9.836 -13.914 -30.703 1 86.19 470 PHE B CA 1
ATOM 7280 C C . PHE B 1 470 ? 9.688 -13.156 -29.391 1 86.19 470 PHE B C 1
ATOM 7282 O O . PHE B 1 470 ? 9.883 -11.938 -29.344 1 86.19 470 PHE B O 1
ATOM 7289 N N . PHE B 1 471 ? 9.453 -13.836 -28.328 1 86.94 471 PHE B N 1
ATOM 7290 C CA . PHE B 1 471 ? 9.148 -13.188 -27.062 1 86.94 471 PHE B CA 1
ATOM 7291 C C . PHE B 1 471 ? 10.422 -12.836 -26.312 1 86.94 471 PHE B C 1
ATOM 7293 O O . PHE B 1 471 ? 10.383 -12.102 -25.312 1 86.94 471 PHE B O 1
ATOM 7300 N N . LEU B 1 472 ? 11.578 -13.305 -26.797 1 88.44 472 LEU B N 1
ATOM 7301 C CA . LEU B 1 472 ? 12.852 -12.992 -26.156 1 88.44 472 LEU B CA 1
ATOM 7302 C C . LEU B 1 472 ? 13.531 -11.812 -26.859 1 88.44 472 LEU B C 1
ATOM 7304 O O . LEU B 1 472 ? 14.672 -11.469 -26.531 1 88.44 472 LEU B O 1
ATOM 7308 N N . ARG B 1 473 ? 12.789 -11.172 -27.719 1 85.62 473 ARG B N 1
ATOM 7309 C CA . ARG B 1 473 ? 13.336 -10.016 -28.422 1 85.62 473 ARG B CA 1
ATOM 7310 C C . ARG B 1 473 ? 13.031 -8.727 -27.656 1 85.62 473 ARG B C 1
ATOM 7312 O O . ARG B 1 473 ? 11.984 -8.609 -27.016 1 85.62 473 ARG B O 1
#

Foldseek 3Di:
DVVVLVVLLVVLQVLQVLLQVVCVVPVDDDLVQLLVLLVLLLVLLVVCLVLLLVLQCVLQVAAFSVLLCVPARVLLNVLSVQLNVCLVVLQDWAWDDCPPQQPPWTKTWGWGFQEEEEEEAEDLRRRCSFSQLVSLNSSLPYAYEYEGEPSRVSNLVSVQVSVVVRDDSSRYHYDYDDPSSVLSSLLHLGSEYEYEEALVVQVSSVVSNVVNVHHYWYQYAFQAEEEEAPAFDLLLLLVQQVCLCQRSQNLDRFRNLEYEYAPVCVVVNLVSNLVVLCVVAPPVVPGNNGTADSDDVLLVVLVVLVVQQVVVPKDKDFSYPDDAPSPSNRGGAIEIEPGDCVRPSNPDRNSHRYYYYHHDNHLVRVLVVQAVDFAGQEYEYEDPDPVSVVVSVVSGHWQYYDYSHTPCVVSPQCDWGGTDGSSTDATDHHSSSNNSSIDTDMDIGDDPDDPPCLCDDPDDDPVVVVVVVVVVD/DVVVLVVLLVVLQVLQVLLQVVCVVPVDDDLVQLLVLLVLLLVLLVVCLVLLLVLQCVLQVAAFSVLLCVPARVLLNVLSVQLNVCLVVLQDWAWDDCPPQQPPWTKTWGWGFQEEEEEEAEDLRRRCSFSQLVSLNSSLPYAYEYEGEPSRVSNLVSVQVSVVVRDDSSRYHYDYDDPSSVLSSLLHLGSEYEYEEALVVVVSSVVSNVVNVHHYWYQYAFQAEEEEAPAFDLLLLLVQQVCLCQRSQNLDRFRNLEYEYAPVCVVVNLVSNLVVLCVVAPPVVPGNNGTADSDDVLLVVLVVLVVQQVVVPKDKDFSYPDDADSPNNRGGAIEIEPGDCVRPSNPDRNSHRYYYYYHDNHLVRVLVVQAVDFAGQEYEYEDPDPVSVVVSVVSGHWQYYDYSHTPCVVSPQCDWGGTDGSSTDATDHHSSSNNSSIDTDMDIGDDPDDPPCLCDDPDDDPVVVVVVVVVVD

pLDDT: mean 95.31, std 7.18, range [35.72, 98.94]